Protein AF-0000000084940391 (afdb_homodimer)

Nearest PDB structures (foldseek):
  5vo3-assembly1_A-2  TM=8.003E-01  e=3.946E-26  Haemophilus influenzae
  7uoi-assembly1_A  TM=7.845E-01  e=1.035E-22  Enterococcus faecium 1,231,410
  3ic1-assembly1_A  TM=6.923E-01  e=8.276E-24  Haemophilus influenzae
  3dlj-assembly3_A  TM=7.073E-01  e=1.998E-23  Homo sapiens
  4h2k-assembly1_A  TM=7.811E-01  e=1.492E-13  Haemophilus influenzae Rd KW20

Organism: Slackia exigua (strain ATCC 700122 / DSM 15923 / CIP 105133 / JCM 11022 / KCTC 5966 / S-7) (NCBI:txid649764)

Radius of gyration: 39.98 Å; Cα contacts (8 Å, |Δi|>4): 2155; chains: 2; bounding box: 87×112×79 Å

Foldseek 3Di:
DVVVVVVVVVVVVVVVVLLVLLVPLAFDDFPDADAAFPFWDDPLLLVLLLVLLLQQLADDPVDPPDDCVSLVCNVVSLCVSQVCQNPVWDWDDFPNRKTKTKQAAPAAVDAEEEEEAASHFHDDDCVPFPDRQNNQDDDPQKGWHGCQVRPSLLVSLLSRLVSVCVVVVDGHRHMYMYIYHSCFVPVDCRLLRVLVVCVVVVHAHPAYEAAFWEWEQCDPQPQRFTATEKEQWAWAKKKKKKKFFDDKDWLVDDDCNFQVNLVVQLVVLDVVDDFDFADDPQNLQQQSNSLNRHDSVSSSQSSPCVPNVVVVSVVLCVDPVSSLQGFKDKDKDDWDADPDDTIRDRMIITMIMITGDLVGALVVVVVSSCVSGDDDMDIDMDRRGHMFDGADEPPDLVNSLLVSLLCNLRVRYGYGYGYGSDDGSQRSNRVVHRHYMHYQHFYDYDCLVVCRVHHGRMHRNRRSTSSSRSSSSSRSCCVVRPD/DVVVVVVVVVVVVVVVVLLVLLVPLAFDDFPDADAAFPFWDDPLLLVLLLVLLLLQLADDPVDPPDDRVSLVCNVVSLCVSQVCQNPVWDWDDFPNRKTKTKQAAPAAVDAEEEEEAASHFHDDDCVPFPDRQNNQDDDPQKGWHGCQVRPSLLVSLLRRLVSVCVVVVDGHNHMYMYIYHSCFVPVDCRLLRVLVVCVVVVRAHPAYEAAFWEWEQCDPQPQRFTATEKEQWAWAKKKKKKKFFDDKDWLVDDDCNFQVNLVVQLVVLDVVDDFDFADDPQNLQQQSNSLNRHDSVSSSQSSPCVPNVVVVSVVLCVDPVSSLQGFKDKDKDDWDADPDPTIRDRMIITMIMITGDLVGALVVVVVSSCVSGDDDMDIDMDRRGHMFDGADEPPDLRNSLLVSLLCNLRVRYGYGYGYGSDDGSQRSNRVVHRHYMHYQHFYDYDCLVVCRVHHGRMHRNRRSTSSSRSSSSSRNCCVVRPD

Sequence (966 aa):
MLIVFIILAVIAAFAAILLVNAARVKPTPARHALPPTAARGSDAAVERFREMLRIPTVWDRENPHADHEPFDRFVPRMRELYPRVFGQLELEMVNTYGILLAWKGTDPELAPVVLMAHHDVVSADPAGWTHDPFAADIEDGRIWARGSVDNKALLACLYESTEMLLSEGHVPKRTIFLWSSNCEEDNGDTTPLVVELFKERGIHPALVLDEGGAVIDNAPLGVENEFAIVGLSEKGILNAFITVEADGGHASTPSPNDSTARLVAGLNRIRTNPHPFRMSSVLDAMLRELAAYAGFGYRLVFGNLWLFRPLVVRMLKNDPETAAMLHTTTAITELEGAPAANIIPRRANATVNMRIDPRDTPEAALARVREAFEGDVAIRTRDGIAPSPISPGPGDAAYEYIRDIVHAAYPDAGMAPYIQVSSSDARHFHRAFPRVYRFAGILFRGDQRTRIHGQDENLDVESFKRGVGFYYEFIRNLDRFGEMLIVFIILAVIAAFAAILLVNAARVKPTPARHALPPTAARGSDAAVERFREMLRIPTVWDRENPHADHEPFDRFVPRMRELYPRVFGQLELEMVNTYGILLAWKGTDPELAPVVLMAHHDVVSADPAGWTHDPFAADIEDGRIWARGSVDNKALLACLYESTEMLLSEGHVPKRTIFLWSSNCEEDNGDTTPLVVELFKERGIHPALVLDEGGAVIDNAPLGVENEFAIVGLSEKGILNAFITVEADGGHASTPSPNDSTARLVAGLNRIRTNPHPFRMSSVLDAMLRELAAYAGFGYRLVFGNLWLFRPLVVRMLKNDPETAAMLHTTTAITELEGAPAANIIPRRANATVNMRIDPRDTPEAALARVREAFEGDVAIRTRDGIAPSPISPGPGDAAYEYIRDIVHAAYPDAGMAPYIQVSSSDARHFHRAFPRVYRFAGILFRGDQRTRIHGQDENLDVESFKRGVGFYYEFIRNLDRFGE

Secondary structure (DSSP, 8-state):
-HHHHHHHHHHHHHHHHHHHHHHH--PPPPSS-PPPP-----HHHHHHHHHHHTS--B--TT-TT---HHHHHHHHHHHHH-HHHHHHSEEEEETTTEEEEEE--S-TTSPPEEEEEE--B----STT-SS-TTT-EEETTEEESTTTTTTHHHHHHHHHHHHHHHHTT---SS-EEEEEES-GGGT-SHHHHHHHHHHHTT---SEEEEEEEEEES--STT--S-EEEEEEEE-EEEEEEEEEE---EETTS--TTSHHHHHHHHHHHHHHSPPPP---HHHHHHHHHHHTTS-HHHHHHHHTHHHHHHHHHHHHHTSHHHHTTTS-EEEEEEEE--SSTTEE-SEEEEEEEEEE-TTS-HHHHHHHHHHTSSS--EEEEEEEEPPPPPPP-TTSHHHHHHHHHHHHH-TT-EEEEEEESS--THHHHHTT-S-EEEEEEEEE-TTTTTTTTSTT-EEEHHHHHHHHHHHHHHHHTGGGTT-/-HHHHHHHHHHHHHHHHHHHHHHH--PPPPSS-PPPP-----HHHHHHHHHHHTS--B--TT-TT---HHHHHHHHHHHHH-HHHHHHSEEEEETTTEEEEEE--S-TTSPPEEEEEE--B----STT-SS-TTT-EEETTEEESTTTTTTHHHHHHHHHHHHHHHHTT---SS-EEEEEES-GGGT-SHHHHHHHHHHHTT---SEEEEEEEEEES--STT--S-EEEEEEEE-EEEEEEEEEE---EETTS--TTSHHHHHHHHHHHHHHSPPPP---HHHHHHHHHHHTTS-HHHHHHHHTHHHHHHHHHHHHHTSHHHHTTTS-EEEEEEEE--SSTTEE-SEEEEEEEEEE-TTS-HHHHHHHHHHTSSS--EEEEEEEEPPPPPPP-TTSHHHHHHHHHHHHH-TT-EEEEEEESS--THHHHHTT-S-EEEEEEEEE-TTTTTTTTSTT-EEEHHHHHHHHHHHHHHHHTGGGTT-

Structure (mmCIF, N/CA/C/O backbone):
data_AF-0000000084940391-model_v1
#
loop_
_entity.id
_entity.type
_entity.pdbx_description
1 polymer 'Peptidase dimerization domain protein'
#
loop_
_atom_site.group_PDB
_atom_site.id
_atom_site.type_symbol
_atom_site.label_atom_id
_atom_site.label_alt_id
_atom_site.label_comp_id
_atom_site.label_asym_id
_atom_site.label_entity_id
_atom_site.label_seq_id
_atom_site.pdbx_PDB_ins_code
_atom_site.Cartn_x
_atom_site.Cartn_y
_atom_site.Cartn_z
_atom_site.occupancy
_atom_site.B_iso_or_equiv
_atom_site.auth_seq_id
_atom_site.auth_comp_id
_atom_site.auth_asym_id
_atom_site.auth_atom_id
_atom_site.pdbx_PDB_model_num
ATOM 1 N N . MET A 1 1 ? -57.344 -33.812 -17.781 1 83.5 1 MET A N 1
ATOM 2 C CA . MET A 1 1 ? -56.719 -35.094 -17.406 1 83.5 1 MET A CA 1
ATOM 3 C C . MET A 1 1 ? -55.594 -35.438 -18.375 1 83.5 1 MET A C 1
ATOM 5 O O . MET A 1 1 ? -54.469 -35.75 -17.938 1 83.5 1 MET A O 1
ATOM 9 N N . LEU A 1 2 ? -55.781 -35.188 -19.609 1 91.06 2 LEU A N 1
ATOM 10 C CA . LEU A 1 2 ? -54.75 -35.5 -20.609 1 91.06 2 LEU A CA 1
ATOM 11 C C . LEU A 1 2 ? -53.562 -34.594 -20.469 1 91.06 2 LEU A C 1
ATOM 13 O O . LEU A 1 2 ? -52.406 -35.031 -20.562 1 91.06 2 LEU A O 1
ATOM 17 N N . ILE A 1 3 ? -53.781 -33.406 -20.172 1 92.44 3 ILE A N 1
ATOM 18 C CA . ILE A 1 3 ? -52.719 -32.438 -20.031 1 92.44 3 ILE A CA 1
ATOM 19 C C . ILE A 1 3 ? -51.875 -32.781 -18.812 1 92.44 3 ILE A C 1
ATOM 21 O O . ILE A 1 3 ? -50.625 -32.688 -18.875 1 92.44 3 ILE A O 1
ATOM 25 N N . VAL A 1 4 ? -52.469 -33.094 -17.703 1 92.06 4 VAL A N 1
ATOM 26 C CA . VAL A 1 4 ? -51.75 -33.469 -16.5 1 92.06 4 VAL A CA 1
ATOM 27 C C . VAL A 1 4 ? -50.875 -34.688 -16.766 1 92.06 4 VAL A C 1
ATOM 29 O O . VAL A 1 4 ? -49.719 -34.719 -16.328 1 92.06 4 VAL A O 1
ATOM 32 N N . PHE A 1 5 ? -51.438 -35.625 -17.547 1 91.12 5 PHE A N 1
ATOM 33 C CA . PHE A 1 5 ? -50.656 -36.812 -17.859 1 91.12 5 PHE A CA 1
ATOM 34 C C . PHE A 1 5 ? -49.469 -36.469 -18.766 1 91.12 5 PHE A C 1
ATOM 36 O O . PHE A 1 5 ? -48.406 -37 -18.609 1 91.12 5 PHE A O 1
ATOM 43 N N . ILE A 1 6 ? -49.688 -35.562 -19.625 1 91.94 6 ILE A N 1
ATOM 44 C CA . ILE A 1 6 ? -48.625 -35.125 -20.516 1 91.94 6 ILE A CA 1
ATOM 45 C C . ILE A 1 6 ? -47.531 -34.406 -19.703 1 91.94 6 ILE A C 1
ATOM 47 O O . ILE A 1 6 ? -46.344 -34.688 -19.891 1 91.94 6 ILE A O 1
ATOM 51 N N . ILE A 1 7 ? -47.906 -33.594 -18.781 1 92 7 ILE A N 1
ATOM 52 C CA . ILE A 1 7 ? -46.938 -32.875 -17.938 1 92 7 ILE A CA 1
ATOM 53 C C . ILE A 1 7 ? -46.156 -33.875 -17.094 1 92 7 ILE A C 1
ATOM 55 O O . ILE A 1 7 ? -44.938 -33.781 -17 1 92 7 ILE A O 1
ATOM 59 N N . LEU A 1 8 ? -46.812 -34.812 -16.531 1 91.56 8 LEU A N 1
ATOM 60 C CA . LEU A 1 8 ? -46.156 -35.812 -15.711 1 91.56 8 LEU A CA 1
ATOM 61 C C . LEU A 1 8 ? -45.219 -36.688 -16.562 1 91.56 8 LEU A C 1
ATOM 63 O O . LEU A 1 8 ? -44.125 -37.062 -16.094 1 91.56 8 LEU A O 1
ATOM 67 N N . ALA A 1 9 ? -45.656 -36.969 -17.781 1 91.88 9 ALA A N 1
ATOM 68 C CA . ALA A 1 9 ? -44.781 -37.719 -18.688 1 91.88 9 ALA A CA 1
ATOM 69 C C . ALA A 1 9 ? -43.531 -36.938 -19.031 1 91.88 9 ALA A C 1
ATOM 71 O O . ALA A 1 9 ? -42.438 -37.5 -19.094 1 91.88 9 ALA A O 1
ATOM 72 N N . VAL A 1 10 ? -43.688 -35.688 -19.234 1 91.88 10 VAL A N 1
ATOM 73 C CA . VAL A 1 10 ? -42.562 -34.844 -19.562 1 91.88 10 VAL A CA 1
ATOM 74 C C . VAL A 1 10 ? -41.594 -34.75 -18.375 1 91.88 10 VAL A C 1
ATOM 76 O O . VAL A 1 10 ? -40.375 -34.812 -18.531 1 91.88 10 VAL A O 1
ATOM 79 N N . ILE A 1 11 ? -42.125 -34.625 -17.188 1 92.44 11 ILE A N 1
ATOM 80 C CA . ILE A 1 11 ? -41.312 -34.562 -15.969 1 92.44 11 ILE A CA 1
ATOM 81 C C . ILE A 1 11 ? -40.594 -35.906 -15.766 1 92.44 11 ILE A C 1
ATOM 83 O O . ILE A 1 11 ? -39.406 -35.906 -15.422 1 92.44 11 ILE A O 1
ATOM 87 N N . ALA A 1 12 ? -41.281 -36.938 -15.961 1 92.5 12 ALA A N 1
ATOM 88 C CA . ALA A 1 12 ? -40.688 -38.25 -15.812 1 92.5 12 ALA A CA 1
ATOM 89 C C . ALA A 1 12 ? -39.562 -38.469 -16.828 1 92.5 12 ALA A C 1
ATOM 91 O O . ALA A 1 12 ? -38.531 -39.031 -16.516 1 92.5 12 ALA A O 1
ATOM 92 N N . ALA A 1 13 ? -39.844 -38.062 -18.062 1 92.75 13 ALA A N 1
ATOM 93 C CA . ALA A 1 13 ? -38.812 -38.188 -19.109 1 92.75 13 ALA A CA 1
ATOM 94 C C . ALA A 1 13 ? -37.594 -37.344 -18.75 1 92.75 13 ALA A C 1
ATOM 96 O O . ALA A 1 13 ? -36.469 -37.781 -18.953 1 92.75 13 ALA A O 1
ATOM 97 N N . PHE A 1 14 ? -37.906 -36.188 -18.328 1 92.69 14 PHE A N 1
ATOM 98 C CA . PHE A 1 14 ? -36.844 -35.281 -17.906 1 92.69 14 PHE A CA 1
ATOM 99 C C . PHE A 1 14 ? -36.031 -35.906 -16.781 1 92.69 14 PHE A C 1
ATOM 101 O O . PHE A 1 14 ? -34.781 -35.906 -16.844 1 92.69 14 PHE A O 1
ATOM 108 N N . ALA A 1 15 ? -36.625 -36.438 -15.789 1 94 15 ALA A N 1
ATOM 109 C CA . ALA A 1 15 ? -35.938 -37.094 -14.688 1 94 15 ALA A CA 1
ATOM 110 C C . ALA A 1 15 ? -35.156 -38.312 -15.18 1 94 15 ALA A C 1
ATOM 112 O O . ALA A 1 15 ? -34.062 -38.562 -14.711 1 94 15 ALA A O 1
ATOM 113 N N . ALA A 1 16 ? -35.719 -39.031 -16.062 1 94.38 16 ALA A N 1
ATOM 114 C CA . ALA A 1 16 ? -35.062 -40.188 -16.625 1 94.38 16 ALA A CA 1
ATOM 115 C C . ALA A 1 16 ? -33.781 -39.812 -17.359 1 94.38 16 ALA A C 1
ATOM 117 O O . ALA A 1 16 ? -32.75 -40.469 -17.266 1 94.38 16 ALA A O 1
ATOM 118 N N . ILE A 1 17 ? -33.875 -38.781 -18.094 1 94.06 17 ILE A N 1
ATOM 119 C CA . ILE A 1 17 ? -32.719 -38.281 -18.812 1 94.06 17 ILE A CA 1
ATOM 120 C C . ILE A 1 17 ? -31.609 -37.938 -17.828 1 94.06 17 ILE A C 1
ATOM 122 O O . ILE A 1 17 ? -30.453 -38.312 -18.016 1 94.06 17 ILE A O 1
ATOM 126 N N . LEU A 1 18 ? -31.938 -37.25 -16.75 1 94.38 18 LEU A N 1
ATOM 127 C CA . LEU A 1 18 ? -30.953 -36.875 -15.742 1 94.38 18 LEU A CA 1
ATOM 128 C C . LEU A 1 18 ? -30.312 -38.094 -15.109 1 94.38 18 LEU A C 1
ATOM 130 O O . LEU A 1 18 ? -29.109 -38.156 -14.914 1 94.38 18 LEU A O 1
ATOM 134 N N . LEU A 1 19 ? -31.109 -39.062 -14.82 1 94.75 19 LEU A N 1
ATOM 135 C CA . LEU A 1 19 ? -30.641 -40.281 -14.156 1 94.75 19 LEU A CA 1
ATOM 136 C C . LEU A 1 19 ? -29.781 -41.094 -15.102 1 94.75 19 LEU A C 1
ATOM 138 O O . LEU A 1 19 ? -28.781 -41.688 -14.688 1 94.75 19 LEU A O 1
ATOM 142 N N . VAL A 1 20 ? -30.141 -41.188 -16.375 1 95 20 VAL A N 1
ATOM 143 C CA . VAL A 1 20 ? -29.359 -41.938 -17.359 1 95 20 VAL A CA 1
ATOM 144 C C . VAL A 1 20 ? -27.984 -41.281 -17.547 1 95 20 VAL A C 1
ATOM 146 O O . VAL A 1 20 ? -26.969 -41.969 -17.578 1 95 20 VAL A O 1
ATOM 149 N N . ASN A 1 21 ? -28.047 -39.969 -17.656 1 93.69 21 ASN A N 1
ATOM 150 C CA . ASN A 1 21 ? -26.781 -39.25 -17.797 1 93.69 21 ASN A CA 1
ATOM 151 C C . ASN A 1 21 ? -25.891 -39.438 -16.562 1 93.69 21 ASN A C 1
ATOM 153 O O . ASN A 1 21 ? -24.688 -39.594 -16.688 1 93.69 21 ASN A O 1
ATOM 157 N N . ALA A 1 22 ? -26.516 -39.406 -15.438 1 93.81 22 ALA A N 1
ATOM 158 C CA . ALA A 1 22 ? -25.766 -39.656 -14.211 1 93.81 22 ALA A CA 1
ATOM 159 C C . ALA A 1 22 ? -25.172 -41.062 -14.203 1 93.81 22 ALA A C 1
ATOM 161 O O . ALA A 1 22 ? -24.031 -41.25 -13.773 1 93.81 22 ALA A O 1
ATOM 162 N N . ALA A 1 23 ? -25.953 -42 -14.656 1 92.81 23 ALA A N 1
ATOM 163 C CA . ALA A 1 23 ? -25.516 -43.375 -14.672 1 92.81 23 ALA A CA 1
ATOM 164 C C . ALA A 1 23 ? -24.391 -43.594 -15.68 1 92.81 23 ALA A C 1
ATOM 166 O O . ALA A 1 23 ? -23.562 -44.5 -15.531 1 92.81 23 ALA A O 1
ATOM 167 N N . ARG A 1 24 ? -24.344 -42.75 -16.625 1 93.06 24 ARG A N 1
ATOM 168 C CA . ARG A 1 24 ? -23.328 -42.875 -17.672 1 93.06 24 ARG A CA 1
ATOM 169 C C . ARG A 1 24 ? -21.984 -42.312 -17.203 1 93.06 24 ARG A C 1
ATOM 171 O O . ARG A 1 24 ? -20.953 -42.531 -17.844 1 93.06 24 ARG A O 1
ATOM 178 N N . VAL A 1 25 ? -22.031 -41.562 -16.156 1 93.94 25 VAL A N 1
ATOM 179 C CA . VAL A 1 25 ? -20.781 -41.062 -15.602 1 93.94 25 VAL A CA 1
ATOM 180 C C . VAL A 1 25 ? -20.031 -42.188 -14.883 1 93.94 25 VAL A C 1
ATOM 182 O O . VAL A 1 25 ? -20.359 -42.5 -13.734 1 93.94 25 VAL A O 1
ATOM 185 N N . LYS A 1 26 ? -19.109 -42.75 -15.477 1 93.25 26 LYS A N 1
ATOM 186 C CA . LYS A 1 26 ? -18.281 -43.812 -14.969 1 93.25 26 LYS A CA 1
ATOM 187 C C . LYS A 1 26 ? -16.797 -43.562 -15.227 1 93.25 26 LYS A C 1
ATOM 189 O O . LYS A 1 26 ? -16.453 -42.781 -16.125 1 93.25 26 LYS A O 1
ATOM 194 N N . PRO A 1 27 ? -15.977 -44.125 -14.422 1 93.19 27 PRO A N 1
ATOM 195 C CA . PRO A 1 27 ? -14.547 -43.969 -14.68 1 93.19 27 PRO A CA 1
ATOM 196 C C . PRO A 1 27 ? -14.148 -44.406 -16.094 1 93.19 27 PRO A C 1
ATOM 198 O O . PRO A 1 27 ? -14.664 -45.406 -16.609 1 93.19 27 PRO A O 1
ATOM 201 N N . THR A 1 28 ? -13.359 -43.594 -16.734 1 92.81 28 THR A N 1
ATOM 202 C CA . THR A 1 28 ? -12.867 -43.969 -18.047 1 92.81 28 THR A CA 1
ATOM 203 C C . THR A 1 28 ? -11.859 -45.125 -17.953 1 92.81 28 THR A C 1
ATOM 205 O O . THR A 1 28 ? -10.844 -45 -17.266 1 92.81 28 THR A O 1
ATOM 208 N N . PRO A 1 29 ? -12.109 -46.156 -18.578 1 91.38 29 PRO A N 1
ATOM 209 C CA . PRO A 1 29 ? -11.172 -47.281 -18.516 1 91.38 29 PRO A CA 1
ATOM 210 C C . PRO A 1 29 ? -9.906 -47.031 -19.344 1 91.38 29 PRO A C 1
ATOM 212 O O . PRO A 1 29 ? -9.898 -46.219 -20.25 1 91.38 29 PRO A O 1
ATOM 215 N N . ALA A 1 30 ? -8.844 -47.781 -19.062 1 91.19 30 ALA A N 1
ATOM 216 C CA . ALA A 1 30 ? -7.645 -47.812 -19.891 1 91.19 30 ALA A CA 1
ATOM 217 C C . ALA A 1 30 ? -7.934 -48.406 -21.266 1 91.19 30 ALA A C 1
ATOM 219 O O . ALA A 1 30 ? -8.781 -49.281 -21.406 1 91.19 30 ALA A O 1
ATOM 220 N N . ARG A 1 31 ? -7.367 -47.844 -22.188 1 87.94 31 ARG A N 1
ATOM 221 C CA . ARG A 1 31 ? -7.547 -48.344 -23.547 1 87.94 31 ARG A CA 1
ATOM 222 C C . ARG A 1 31 ? -6.953 -49.75 -23.703 1 87.94 31 ARG A C 1
ATOM 224 O O . ARG A 1 31 ? -7.574 -50.625 -24.312 1 87.94 31 ARG A O 1
ATOM 231 N N . HIS A 1 32 ? -5.711 -49.844 -23.203 1 87.06 32 HIS A N 1
ATOM 232 C CA . HIS A 1 32 ? -5.043 -51.125 -23.188 1 87.06 32 HIS A CA 1
ATOM 233 C C . HIS A 1 32 ? -4.82 -51.594 -21.75 1 87.06 32 HIS A C 1
ATOM 235 O O . HIS A 1 32 ? -4.176 -50.906 -20.953 1 87.06 32 HIS A O 1
ATOM 241 N N . ALA A 1 33 ? -5.375 -52.688 -21.453 1 84.38 33 ALA A N 1
ATOM 242 C CA . ALA A 1 33 ? -5.254 -53.219 -20.094 1 84.38 33 ALA A CA 1
ATOM 243 C C . ALA A 1 33 ? -3.857 -53.812 -19.859 1 84.38 33 ALA A C 1
ATOM 245 O O . ALA A 1 33 ? -3.512 -54.844 -20.391 1 84.38 33 ALA A O 1
ATOM 246 N N . LEU A 1 34 ? -3.051 -53.031 -19.219 1 92.5 34 LEU A N 1
ATOM 247 C CA . LEU A 1 34 ? -1.769 -53.531 -18.75 1 92.5 34 LEU A CA 1
ATOM 248 C C . LEU A 1 34 ? -1.896 -54.062 -17.328 1 92.5 34 LEU A C 1
ATOM 250 O O . LEU A 1 34 ? -2.637 -53.531 -16.516 1 92.5 34 LEU A O 1
ATOM 254 N N . PRO A 1 35 ? -1.264 -55.188 -17.094 1 94 35 PRO A N 1
ATOM 255 C CA . PRO A 1 35 ? -1.312 -55.688 -15.703 1 94 35 PRO A CA 1
ATOM 256 C C . PRO A 1 35 ? -0.632 -54.75 -14.719 1 94 35 PRO A C 1
ATOM 258 O O . PRO A 1 35 ? 0.286 -54 -15.094 1 94 35 PRO A O 1
ATOM 261 N N . PRO A 1 36 ? -1.087 -54.812 -13.484 1 95.75 36 PRO A N 1
ATOM 262 C CA . PRO A 1 36 ? -0.366 -54.031 -12.484 1 95.75 36 PRO A CA 1
ATOM 263 C C . PRO A 1 36 ? 1.128 -54.344 -12.445 1 95.75 36 PRO A C 1
ATOM 265 O O . PRO A 1 36 ? 1.518 -55.5 -12.523 1 95.75 36 PRO A O 1
ATOM 268 N N . THR A 1 37 ? 1.859 -53.281 -12.359 1 96.5 37 THR A N 1
ATOM 269 C CA . THR A 1 37 ? 3.301 -53.5 -12.453 1 96.5 37 THR A CA 1
ATOM 270 C C . THR A 1 37 ? 3.871 -53.938 -11.117 1 96.5 37 THR A C 1
ATOM 272 O O . THR A 1 37 ? 3.41 -53.5 -10.055 1 96.5 37 THR A O 1
ATOM 275 N N . ALA A 1 38 ? 4.828 -54.812 -11.203 1 95.44 38 ALA A N 1
ATOM 276 C CA . ALA A 1 38 ? 5.598 -55.219 -10.031 1 95.44 38 ALA A CA 1
ATOM 277 C C . ALA A 1 38 ? 6.891 -54.438 -9.914 1 95.44 38 ALA A C 1
ATOM 279 O O . ALA A 1 38 ? 7.582 -54.5 -8.898 1 95.44 38 ALA A O 1
ATOM 280 N N . ALA A 1 39 ? 7.141 -53.625 -10.992 1 97.19 39 ALA A N 1
ATOM 281 C CA . ALA A 1 39 ? 8.367 -52.812 -10.992 1 97.19 39 ALA A CA 1
ATOM 282 C C . ALA A 1 39 ? 8.312 -51.719 -9.938 1 97.19 39 ALA A C 1
ATOM 284 O O . ALA A 1 39 ? 7.297 -51.031 -9.789 1 97.19 39 ALA A O 1
ATOM 285 N N . ARG A 1 40 ? 9.391 -51.625 -9.195 1 97.44 40 ARG A N 1
ATOM 286 C CA . ARG A 1 40 ? 9.539 -50.625 -8.164 1 97.44 40 ARG A CA 1
ATOM 287 C C . ARG A 1 40 ? 11.008 -50.281 -7.941 1 97.44 40 ARG A C 1
ATOM 289 O O . ARG A 1 40 ? 11.898 -51.062 -8.281 1 97.44 40 ARG A O 1
ATOM 296 N N . GLY A 1 41 ? 11.188 -49.125 -7.426 1 97.62 41 GLY A N 1
ATOM 297 C CA . GLY A 1 41 ? 12.539 -48.781 -6.996 1 97.62 41 GLY A CA 1
ATOM 298 C C . GLY A 1 41 ? 13.023 -49.656 -5.848 1 97.62 41 GLY A C 1
ATOM 299 O O . GLY A 1 41 ? 12.242 -50 -4.957 1 97.62 41 GLY A O 1
ATOM 300 N N . SER A 1 42 ? 14.266 -49.969 -5.836 1 98.19 42 SER A N 1
ATOM 301 C CA . SER A 1 42 ? 14.891 -50.719 -4.754 1 98.19 42 SER A CA 1
ATOM 302 C C . SER A 1 42 ? 15.391 -49.781 -3.648 1 98.19 42 SER A C 1
ATOM 304 O O . SER A 1 42 ? 15.344 -48.562 -3.787 1 98.19 42 SER A O 1
ATOM 306 N N . ASP A 1 43 ? 15.844 -50.438 -2.584 1 98.19 43 ASP A N 1
ATOM 307 C CA . ASP A 1 43 ? 16.484 -49.656 -1.528 1 98.19 43 ASP A CA 1
ATOM 308 C C . ASP A 1 43 ? 17.75 -48.969 -2.043 1 98.19 43 ASP A C 1
ATOM 310 O O . ASP A 1 43 ? 18.078 -47.844 -1.616 1 98.19 43 ASP A O 1
ATOM 314 N N . ALA A 1 44 ? 18.391 -49.625 -2.936 1 98.44 44 ALA A N 1
ATOM 315 C CA . ALA A 1 44 ? 19.578 -49.031 -3.555 1 98.44 44 ALA A CA 1
ATOM 316 C C . ALA A 1 44 ? 19.203 -47.812 -4.379 1 98.44 44 ALA A C 1
ATOM 318 O O . ALA A 1 44 ? 19.953 -46.844 -4.445 1 98.44 44 ALA A O 1
ATOM 319 N N . ALA A 1 45 ? 18.062 -47.906 -5.059 1 98.69 45 ALA A N 1
ATOM 320 C CA . ALA A 1 45 ? 17.578 -46.75 -5.812 1 98.69 45 ALA A CA 1
ATOM 321 C C . ALA A 1 45 ? 17.297 -45.562 -4.891 1 98.69 45 ALA A C 1
ATOM 323 O O . ALA A 1 45 ? 17.594 -44.438 -5.246 1 98.69 45 ALA A O 1
ATOM 324 N N . VAL A 1 46 ? 16.766 -45.844 -3.717 1 98.81 46 VAL A N 1
ATOM 325 C CA . VAL A 1 46 ? 16.484 -44.781 -2.732 1 98.81 46 VAL A CA 1
ATOM 326 C C . VAL A 1 46 ? 17.781 -44.125 -2.301 1 98.81 46 VAL A C 1
ATOM 328 O O . VAL A 1 46 ? 17.859 -42.906 -2.174 1 98.81 46 VAL A O 1
ATOM 331 N N . GLU A 1 47 ? 18.781 -44.938 -2.104 1 98.69 47 GLU A N 1
ATOM 332 C CA . GLU A 1 47 ? 20.062 -44.375 -1.695 1 98.69 47 GLU A CA 1
ATOM 333 C C . GLU A 1 47 ? 20.672 -43.531 -2.793 1 98.69 47 GLU A C 1
ATOM 335 O O . GLU A 1 47 ? 21.281 -42.5 -2.51 1 98.69 47 GLU A O 1
ATOM 340 N N . ARG A 1 48 ? 20.547 -43.938 -4.043 1 98.75 48 ARG A N 1
ATOM 341 C CA . ARG A 1 48 ? 21.047 -43.125 -5.148 1 98.75 48 ARG A CA 1
ATOM 342 C C . ARG A 1 48 ? 20.297 -41.812 -5.234 1 98.75 48 ARG A C 1
ATOM 344 O O . ARG A 1 48 ? 20.891 -40.75 -5.508 1 98.75 48 ARG A O 1
ATOM 351 N N . PHE A 1 49 ? 19.016 -41.906 -5 1 98.62 49 PHE A N 1
ATOM 352 C CA . PHE A 1 49 ? 18.203 -40.688 -4.98 1 98.62 49 PHE A CA 1
ATOM 353 C C . PHE A 1 49 ? 18.672 -39.75 -3.881 1 98.62 49 PHE A C 1
ATOM 355 O O . PHE A 1 49 ? 18.812 -38.562 -4.105 1 98.62 49 PHE A O 1
ATOM 362 N N . ARG A 1 50 ? 18.922 -40.25 -2.693 1 98.81 50 ARG A N 1
ATOM 363 C CA . ARG A 1 50 ? 19.422 -39.438 -1.584 1 98.81 50 ARG A CA 1
ATOM 364 C C . ARG A 1 50 ? 20.75 -38.781 -1.941 1 98.81 50 ARG A C 1
ATOM 366 O O . ARG A 1 50 ? 20.969 -37.625 -1.615 1 98.81 50 ARG A O 1
ATOM 373 N N . GLU A 1 51 ? 21.609 -39.531 -2.609 1 98.69 51 GLU A N 1
ATOM 374 C CA . GLU A 1 51 ? 22.891 -38.969 -3.043 1 98.69 51 GLU A CA 1
ATOM 375 C C . GLU A 1 51 ? 22.688 -37.812 -4.004 1 98.69 51 GLU A C 1
ATOM 377 O O . GLU A 1 51 ? 23.391 -36.812 -3.934 1 98.69 51 GLU A O 1
ATOM 382 N N . MET A 1 52 ? 21.734 -37.969 -4.926 1 98.69 52 MET A N 1
ATOM 383 C CA . MET A 1 52 ? 21.391 -36.906 -5.848 1 98.69 52 MET A CA 1
ATOM 384 C C . MET A 1 52 ? 20.906 -35.656 -5.094 1 98.69 52 MET A C 1
ATOM 386 O O . MET A 1 52 ? 21.328 -34.531 -5.395 1 98.69 52 MET A O 1
ATOM 390 N N . LEU A 1 53 ? 20.109 -35.844 -4.039 1 98.69 53 LEU A N 1
ATOM 391 C CA . LEU A 1 53 ? 19.516 -34.781 -3.264 1 98.69 53 LEU A CA 1
ATOM 392 C C . LEU A 1 53 ? 20.562 -34.031 -2.459 1 98.69 53 LEU A C 1
ATOM 394 O O . LEU A 1 53 ? 20.406 -32.844 -2.18 1 98.69 53 LEU A O 1
ATOM 398 N N . ARG A 1 54 ? 21.625 -34.688 -2.135 1 98.38 54 ARG A N 1
ATOM 399 C CA . ARG A 1 54 ? 22.672 -34.125 -1.295 1 98.38 54 ARG A CA 1
ATOM 400 C C . ARG A 1 54 ? 23.547 -33.156 -2.094 1 98.38 54 ARG A C 1
ATOM 402 O O . ARG A 1 54 ? 24.375 -32.438 -1.523 1 98.38 54 ARG A O 1
ATOM 409 N N . ILE A 1 55 ? 23.391 -33.094 -3.398 1 98.31 55 ILE A N 1
ATOM 410 C CA . ILE A 1 55 ? 24.062 -32.094 -4.223 1 98.31 55 ILE A CA 1
ATOM 411 C C . ILE A 1 55 ? 23.203 -30.828 -4.316 1 98.31 55 ILE A C 1
ATOM 413 O O . ILE A 1 55 ? 22.172 -30.828 -4.98 1 98.31 55 ILE A O 1
ATOM 417 N N . PRO A 1 56 ? 23.562 -29.734 -3.695 1 97.31 56 PRO A N 1
ATOM 418 C CA . PRO A 1 56 ? 22.719 -28.547 -3.648 1 97.31 56 PRO A CA 1
ATOM 419 C C . PRO A 1 56 ? 22.812 -27.703 -4.926 1 97.31 56 PRO A C 1
ATOM 421 O O . PRO A 1 56 ? 23.359 -26.609 -4.91 1 97.31 56 PRO A O 1
ATOM 424 N N . THR A 1 57 ? 22.219 -28.125 -5.992 1 97.31 57 THR A N 1
ATOM 425 C CA . THR A 1 57 ? 22.234 -27.438 -7.281 1 97.31 57 THR A CA 1
ATOM 426 C C . THR A 1 57 ? 21.297 -26.25 -7.27 1 97.31 57 THR A C 1
ATOM 428 O O . THR A 1 57 ? 20.312 -26.203 -8.016 1 97.31 57 THR A O 1
ATOM 431 N N . VAL A 1 58 ? 21.656 -25.234 -6.52 1 94.38 58 VAL A N 1
ATOM 432 C CA . VAL A 1 58 ? 20.906 -23.984 -6.441 1 94.38 58 VAL A CA 1
ATOM 433 C C . VAL A 1 58 ? 21.391 -23.016 -7.52 1 94.38 58 VAL A C 1
ATOM 435 O O . VAL A 1 58 ? 22.531 -22.594 -7.496 1 94.38 58 VAL A O 1
ATOM 438 N N . TRP A 1 59 ? 20.484 -22.719 -8.438 1 90.25 59 TRP A N 1
ATOM 439 C CA . TRP A 1 59 ? 20.828 -21.797 -9.508 1 90.25 59 TRP A CA 1
ATOM 440 C C . TRP A 1 59 ? 20.469 -20.359 -9.125 1 90.25 59 TRP A C 1
ATOM 442 O O . TRP A 1 59 ? 19.391 -20.109 -8.578 1 90.25 59 TRP A O 1
ATOM 452 N N . ASP A 1 60 ? 21.359 -19.438 -9.234 1 85.25 60 ASP A N 1
ATOM 453 C CA . ASP A 1 60 ? 21.141 -18.016 -8.953 1 85.25 60 ASP A CA 1
ATOM 454 C C . ASP A 1 60 ? 21.469 -17.172 -10.172 1 85.25 60 ASP A C 1
ATOM 456 O O . ASP A 1 60 ? 22.594 -16.719 -10.344 1 85.25 60 ASP A O 1
ATOM 460 N N . ARG A 1 61 ? 20.422 -16.812 -10.875 1 78.62 61 ARG A N 1
ATOM 461 C CA . ARG A 1 61 ? 20.594 -16.109 -12.148 1 78.62 61 ARG A CA 1
ATOM 462 C C . ARG A 1 61 ? 21.094 -14.688 -11.922 1 78.62 61 ARG A C 1
ATOM 464 O O . ARG A 1 61 ? 21.859 -14.164 -12.734 1 78.62 61 ARG A O 1
ATOM 471 N N . GLU A 1 62 ? 20.703 -14.156 -10.93 1 77.69 62 GLU A N 1
ATOM 472 C CA . GLU A 1 62 ? 20.969 -12.734 -10.711 1 77.69 62 GLU A CA 1
ATOM 473 C C . GLU A 1 62 ? 22.328 -12.531 -10.039 1 77.69 62 GLU A C 1
ATOM 475 O O . GLU A 1 62 ? 22.781 -11.391 -9.898 1 77.69 62 GLU A O 1
ATOM 480 N N . ASN A 1 63 ? 22.969 -13.625 -9.648 1 84.62 63 ASN A N 1
ATOM 481 C CA . ASN A 1 63 ? 24.266 -13.555 -8.977 1 84.62 63 ASN A CA 1
ATOM 482 C C . ASN A 1 63 ? 25.375 -14.125 -9.844 1 84.62 63 ASN A C 1
ATOM 484 O O . ASN A 1 63 ? 25.594 -15.336 -9.875 1 84.62 63 ASN A O 1
ATOM 488 N N . PRO A 1 64 ? 26.078 -13.281 -10.484 1 81.5 64 PRO A N 1
ATOM 489 C CA . PRO A 1 64 ? 27.141 -13.75 -11.367 1 81.5 64 PRO A CA 1
ATOM 490 C C . PRO A 1 64 ? 28.234 -14.508 -10.617 1 81.5 64 PRO A C 1
ATOM 492 O O . PRO A 1 64 ? 29.016 -15.242 -11.227 1 81.5 64 PRO A O 1
ATOM 495 N N . HIS A 1 65 ? 28.281 -14.32 -9.273 1 87.25 65 HIS A N 1
ATOM 496 C CA . HIS A 1 65 ? 29.328 -14.961 -8.477 1 87.25 65 HIS A CA 1
ATOM 497 C C . HIS A 1 65 ? 28.781 -16.188 -7.742 1 87.25 65 HIS A C 1
ATOM 499 O O . HIS A 1 65 ? 29.453 -16.719 -6.848 1 87.25 65 HIS A O 1
ATOM 505 N N . ALA A 1 66 ? 27.641 -16.578 -8.211 1 88.81 66 ALA A N 1
ATOM 506 C CA . ALA A 1 66 ? 27.062 -17.75 -7.559 1 88.81 66 ALA A CA 1
ATOM 507 C C . ALA A 1 66 ? 27.969 -18.969 -7.703 1 88.81 66 ALA A C 1
ATOM 509 O O . ALA A 1 66 ? 28.703 -19.094 -8.688 1 88.81 66 ALA A O 1
ATOM 510 N N . ASP A 1 67 ? 28.031 -19.891 -6.723 1 90 67 ASP A N 1
ATOM 511 C CA . ASP A 1 67 ? 28.797 -21.125 -6.73 1 90 67 ASP A CA 1
ATOM 512 C C . ASP A 1 67 ? 28.188 -22.141 -7.699 1 90 67 ASP A C 1
ATOM 514 O O . ASP A 1 67 ? 27.062 -22.594 -7.504 1 90 67 ASP A O 1
ATOM 518 N N . HIS A 1 68 ? 29 -22.625 -8.727 1 94.06 68 HIS A N 1
ATOM 519 C CA . HIS A 1 68 ? 28.5 -23.578 -9.703 1 94.06 68 HIS A CA 1
ATOM 520 C C . HIS A 1 68 ? 29.094 -24.969 -9.484 1 94.06 68 HIS A C 1
ATOM 522 O O . HIS A 1 68 ? 28.828 -25.891 -10.25 1 94.06 68 HIS A O 1
ATOM 528 N N . GLU A 1 69 ? 29.812 -25.062 -8.383 1 95.56 69 GLU A N 1
ATOM 529 C CA . GLU A 1 69 ? 30.484 -26.328 -8.086 1 95.56 69 GLU A CA 1
ATOM 530 C C . GLU A 1 69 ? 29.5 -27.484 -8.016 1 95.56 69 GLU A C 1
ATOM 532 O O . GLU A 1 69 ? 29.75 -28.562 -8.547 1 95.56 69 GLU A O 1
ATOM 537 N N . PRO A 1 70 ? 28.344 -27.281 -7.426 1 97.44 70 PRO A N 1
ATOM 538 C CA . PRO A 1 70 ? 27.375 -28.391 -7.402 1 97.44 70 PRO A CA 1
ATOM 539 C C . PRO A 1 70 ? 26.953 -28.828 -8.797 1 97.44 70 PRO A C 1
ATOM 541 O O . PRO A 1 70 ? 26.703 -30.016 -9.031 1 97.44 70 PRO A O 1
ATOM 544 N N . PHE A 1 71 ? 26.859 -27.938 -9.703 1 97.56 71 PHE A N 1
ATOM 545 C CA . PHE A 1 71 ? 26.5 -28.266 -11.07 1 97.56 71 PHE A CA 1
ATOM 546 C C . PHE A 1 71 ? 27.656 -28.969 -11.789 1 97.56 71 PHE A C 1
ATOM 548 O O . PHE A 1 71 ? 27.438 -29.875 -12.586 1 97.56 71 PHE A O 1
ATOM 555 N N . ASP A 1 72 ? 28.875 -28.578 -11.477 1 97.44 72 ASP A N 1
ATOM 556 C CA . ASP A 1 72 ? 30.062 -29.188 -12.062 1 97.44 72 ASP A CA 1
ATOM 557 C C . ASP A 1 72 ? 30.172 -30.656 -11.664 1 97.44 72 ASP A C 1
ATOM 559 O O . ASP A 1 72 ? 30.641 -31.484 -12.453 1 97.44 72 ASP A O 1
ATOM 563 N N . ARG A 1 73 ? 29.781 -30.953 -10.531 1 97.12 73 ARG A N 1
ATOM 564 C CA . ARG A 1 73 ? 29.984 -32.312 -10.047 1 97.12 73 ARG A CA 1
ATOM 565 C C . ARG A 1 73 ? 28.766 -33.188 -10.305 1 97.12 73 ARG A C 1
ATOM 567 O O . ARG A 1 73 ? 28.797 -34.375 -10.094 1 97.12 73 ARG A O 1
ATOM 574 N N . PHE A 1 74 ? 27.672 -32.562 -10.773 1 98.31 74 PHE A N 1
ATOM 575 C CA . PHE A 1 74 ? 26.422 -33.312 -10.891 1 98.31 74 PHE A CA 1
ATOM 576 C C . PHE A 1 74 ? 26.547 -34.438 -11.875 1 98.31 74 PHE A C 1
ATOM 578 O O . PHE A 1 74 ? 26.312 -35.594 -11.523 1 98.31 74 PHE A O 1
ATOM 585 N N . VAL A 1 75 ? 26.938 -34.188 -13.094 1 98.38 75 VAL A N 1
ATOM 586 C CA . VAL A 1 75 ? 27.016 -35.219 -14.133 1 98.38 75 VAL A CA 1
ATOM 587 C C . VAL A 1 75 ? 28.047 -36.281 -13.742 1 98.38 75 VAL A C 1
ATOM 589 O O . VAL A 1 75 ? 27.797 -37.469 -13.836 1 98.38 75 VAL A O 1
ATOM 592 N N . PRO A 1 76 ? 29.25 -35.844 -13.266 1 98.44 76 PRO A N 1
ATOM 593 C CA . PRO A 1 76 ? 30.203 -36.875 -12.797 1 98.44 76 PRO A CA 1
ATOM 594 C C . PRO A 1 76 ? 29.609 -37.812 -11.742 1 98.44 76 PRO A C 1
ATOM 596 O O . PRO A 1 76 ? 29.812 -39 -11.789 1 98.44 76 PRO A O 1
ATOM 599 N N . ARG A 1 77 ? 28.906 -37.25 -10.836 1 98.62 77 ARG A N 1
ATOM 600 C CA . ARG A 1 77 ? 28.312 -38.062 -9.797 1 98.62 77 ARG A CA 1
ATOM 601 C C . ARG A 1 77 ? 27.219 -38.969 -10.375 1 98.62 77 ARG A C 1
ATOM 603 O O . ARG A 1 77 ? 27.078 -40.125 -9.969 1 98.62 77 ARG A O 1
ATOM 610 N N . MET A 1 78 ? 26.438 -38.406 -11.281 1 98.69 78 MET A N 1
ATOM 611 C CA . MET A 1 78 ? 25.391 -39.219 -11.914 1 98.69 78 MET A CA 1
ATOM 612 C C . MET A 1 78 ? 26 -40.375 -12.703 1 98.69 78 MET A C 1
ATOM 614 O O . MET A 1 78 ? 25.422 -41.469 -12.758 1 98.69 78 MET A O 1
ATOM 618 N N . ARG A 1 79 ? 27.125 -40.219 -13.32 1 98.5 79 ARG A N 1
ATOM 619 C CA . ARG A 1 79 ? 27.828 -41.312 -14.031 1 98.5 79 ARG A CA 1
ATOM 620 C C . ARG A 1 79 ? 28.156 -42.438 -13.086 1 98.5 79 ARG A C 1
ATOM 622 O O . ARG A 1 79 ? 28.094 -43.625 -13.484 1 98.5 79 ARG A O 1
ATOM 629 N N . GLU A 1 80 ? 28.5 -42.094 -11.883 1 98.62 80 GLU A N 1
ATOM 630 C CA . GLU A 1 80 ? 28.812 -43.094 -10.891 1 98.62 80 GLU A CA 1
ATOM 631 C C . GLU A 1 80 ? 27.562 -43.844 -10.43 1 98.62 80 GLU A C 1
ATOM 633 O O . GLU A 1 80 ? 27.562 -45.062 -10.273 1 98.62 80 GLU A O 1
ATOM 638 N N . LEU A 1 81 ? 26.562 -43.125 -10.242 1 98.62 81 LEU A N 1
ATOM 639 C CA . LEU A 1 81 ? 25.328 -43.656 -9.672 1 98.62 81 LEU A CA 1
ATOM 640 C C . LEU A 1 81 ? 24.562 -44.438 -10.727 1 98.62 81 LEU A C 1
ATOM 642 O O . LEU A 1 81 ? 23.859 -45.406 -10.398 1 98.62 81 LEU A O 1
ATOM 646 N N . TYR A 1 82 ? 24.641 -44 -11.953 1 98.75 82 TYR A N 1
ATOM 647 C CA . TYR A 1 82 ? 23.906 -44.594 -13.062 1 98.75 82 TYR A CA 1
ATOM 648 C C . TYR A 1 82 ? 24.844 -44.906 -14.227 1 98.75 82 TYR A C 1
ATOM 650 O O . TYR A 1 82 ? 24.703 -44.344 -15.312 1 98.75 82 TYR A O 1
ATOM 658 N N . PRO A 1 83 ? 25.641 -45.906 -14.086 1 98.56 83 PRO A N 1
ATOM 659 C CA . PRO A 1 83 ? 26.688 -46.156 -15.078 1 98.56 83 PRO A CA 1
ATOM 660 C C . PRO A 1 83 ? 26.125 -46.594 -16.422 1 98.56 83 PRO A C 1
ATOM 662 O O . PRO A 1 83 ? 26.719 -46.312 -17.469 1 98.56 83 PRO A O 1
ATOM 665 N N . ARG A 1 84 ? 25.047 -47.312 -16.516 1 98.62 84 ARG A N 1
ATOM 666 C CA . ARG A 1 84 ? 24.5 -47.75 -17.797 1 98.62 84 ARG A CA 1
ATOM 667 C C . ARG A 1 84 ? 23.844 -46.594 -18.531 1 98.62 84 ARG A C 1
ATOM 669 O O . ARG A 1 84 ? 23.984 -46.469 -19.75 1 98.62 84 ARG A O 1
ATOM 676 N N . VAL A 1 85 ? 23.125 -45.75 -17.812 1 98.75 85 VAL A N 1
ATOM 677 C CA . VAL A 1 85 ? 22.469 -44.594 -18.422 1 98.75 85 VAL A CA 1
ATOM 678 C C . VAL A 1 85 ? 23.516 -43.688 -19.062 1 98.75 85 VAL A C 1
ATOM 680 O O . VAL A 1 85 ? 23.406 -43.344 -20.234 1 98.75 85 VAL A O 1
ATOM 683 N N . PHE A 1 86 ? 24.547 -43.406 -18.328 1 98.56 86 PHE A N 1
ATOM 684 C CA . PHE A 1 86 ? 25.531 -42.438 -18.797 1 98.56 86 PHE A CA 1
ATOM 685 C C . PHE A 1 86 ? 26.609 -43.094 -19.625 1 98.56 86 PHE A C 1
ATOM 687 O O . PHE A 1 86 ? 27.406 -42.406 -20.281 1 98.56 86 PHE A O 1
ATOM 694 N N . GLY A 1 87 ? 26.625 -44.406 -19.609 1 98.06 87 GLY A N 1
ATOM 695 C CA . GLY A 1 87 ? 27.578 -45.125 -20.422 1 98.06 87 GLY A CA 1
ATOM 696 C C . GLY A 1 87 ? 27.016 -45.562 -21.766 1 98.06 87 GLY A C 1
ATOM 697 O O . GLY A 1 87 ? 27.766 -45.688 -22.734 1 98.06 87 GLY A O 1
ATOM 698 N N . GLN A 1 88 ? 25.703 -45.844 -21.781 1 98 88 GLN A N 1
ATOM 699 C CA . GLN A 1 88 ? 25.125 -46.438 -22.969 1 98 88 GLN A CA 1
ATOM 700 C C . GLN A 1 88 ? 24.312 -45.406 -23.75 1 98 88 GLN A C 1
ATOM 702 O O . GLN A 1 88 ? 24.141 -45.562 -24.969 1 98 88 GLN A O 1
ATOM 707 N N . LEU A 1 89 ? 23.766 -44.438 -23.125 1 98.56 89 LEU A N 1
ATOM 708 C CA . LEU A 1 89 ? 23.047 -43.375 -23.844 1 98.56 89 LEU A CA 1
ATOM 709 C C . LEU A 1 89 ? 24.016 -42.312 -24.328 1 98.56 89 LEU A C 1
ATOM 711 O O . LEU A 1 89 ? 25.125 -42.188 -23.797 1 98.56 89 LEU A O 1
ATOM 715 N N . GLU A 1 90 ? 23.625 -41.594 -25.391 1 98.44 90 GLU A N 1
ATOM 716 C CA . GLU A 1 90 ? 24.422 -40.5 -25.891 1 98.44 90 GLU A CA 1
ATOM 717 C C . GLU A 1 90 ? 24.172 -39.219 -25.094 1 98.44 90 GLU A C 1
ATOM 719 O O . GLU A 1 90 ? 23.062 -38.719 -25.062 1 98.44 90 GLU A O 1
ATOM 724 N N . LEU A 1 91 ? 25.219 -38.75 -24.438 1 98.56 91 LEU A N 1
ATOM 725 C CA . LEU A 1 91 ? 25.125 -37.562 -23.609 1 98.56 91 LEU A CA 1
ATOM 726 C C . LEU A 1 91 ? 25.531 -36.312 -24.406 1 98.56 91 LEU A C 1
ATOM 728 O O . LEU A 1 91 ? 26.578 -36.312 -25.047 1 98.56 91 LEU A O 1
ATOM 732 N N . GLU A 1 92 ? 24.672 -35.375 -24.438 1 98.5 92 GLU A N 1
ATOM 733 C CA . GLU A 1 92 ? 24.969 -34.031 -24.953 1 98.5 92 GLU A CA 1
ATOM 734 C C . GLU A 1 92 ? 24.688 -32.969 -23.906 1 98.5 92 GLU A C 1
ATOM 736 O O . GLU A 1 92 ? 23.578 -32.875 -23.375 1 98.5 92 GLU A O 1
ATOM 741 N N . MET A 1 93 ? 25.75 -32.219 -23.547 1 98.38 93 MET A N 1
ATOM 742 C CA . MET A 1 93 ? 25.562 -31.094 -22.641 1 98.38 93 MET A CA 1
ATOM 743 C C . MET A 1 93 ? 25.062 -29.859 -23.406 1 98.38 93 MET A C 1
ATOM 745 O O . MET A 1 93 ? 25.625 -29.5 -24.438 1 98.38 93 MET A O 1
ATOM 749 N N . VAL A 1 94 ? 24.031 -29.312 -22.984 1 97.94 94 VAL A N 1
ATOM 750 C CA . VAL A 1 94 ? 23.453 -28.125 -23.609 1 97.94 94 VAL A CA 1
ATOM 751 C C . VAL A 1 94 ? 23.594 -26.922 -22.688 1 97.94 94 VAL A C 1
ATOM 753 O O . VAL A 1 94 ? 23.203 -26.969 -21.516 1 97.94 94 VAL A O 1
ATOM 756 N N . ASN A 1 95 ? 24.094 -25.797 -23.188 1 96.81 95 ASN A N 1
ATOM 757 C CA . ASN A 1 95 ? 24.281 -24.578 -22.406 1 96.81 95 ASN A CA 1
ATOM 758 C C . ASN A 1 95 ? 25.031 -24.844 -21.109 1 96.81 95 ASN A C 1
ATOM 760 O O . ASN A 1 95 ? 24.578 -24.469 -20.031 1 96.81 95 ASN A O 1
ATOM 764 N N . THR A 1 96 ? 26.047 -25.656 -21.203 1 96.06 96 THR A N 1
ATOM 765 C CA . THR A 1 96 ? 27.031 -25.969 -20.172 1 96.06 96 THR A CA 1
ATOM 766 C C . THR A 1 96 ? 26.484 -27.016 -19.203 1 96.06 96 THR A C 1
ATOM 768 O O . THR A 1 96 ? 27.156 -28.016 -18.922 1 96.06 96 THR A O 1
ATOM 771 N N . TYR A 1 97 ? 25.203 -26.828 -18.688 1 97.38 97 TYR A N 1
ATOM 772 C CA . TYR A 1 97 ? 24.797 -27.703 -17.594 1 97.38 97 TYR A CA 1
ATOM 773 C C . TYR A 1 97 ? 23.516 -28.453 -17.953 1 97.38 97 TYR A C 1
ATOM 775 O O . TYR A 1 97 ? 23.062 -29.297 -17.172 1 97.38 97 TYR A O 1
ATOM 783 N N . GLY A 1 98 ? 22.922 -28.094 -19.156 1 98.44 98 GLY A N 1
ATOM 784 C CA . GLY A 1 98 ? 21.797 -28.922 -19.594 1 98.44 98 GLY A CA 1
ATOM 785 C C . GLY A 1 98 ? 22.203 -30.328 -19.969 1 98.44 98 GLY A C 1
ATOM 786 O O . GLY A 1 98 ? 23.234 -30.531 -20.594 1 98.44 98 GLY A O 1
ATOM 787 N N . ILE A 1 99 ? 21.406 -31.328 -19.531 1 98.81 99 ILE A N 1
ATOM 788 C CA . ILE A 1 99 ? 21.75 -32.719 -19.75 1 98.81 99 ILE A CA 1
ATOM 789 C C . ILE A 1 99 ? 20.75 -33.344 -20.719 1 98.81 99 ILE A C 1
ATOM 791 O O . ILE A 1 99 ? 19.594 -33.562 -20.375 1 98.81 99 ILE A O 1
ATOM 795 N N . LEU A 1 100 ? 21.188 -33.625 -21.891 1 98.81 100 LEU A N 1
ATOM 796 C CA . LEU A 1 100 ? 20.375 -34.312 -22.875 1 98.81 100 LEU A CA 1
ATOM 797 C C . LEU A 1 100 ? 20.953 -35.719 -23.141 1 98.81 100 LEU A C 1
ATOM 799 O O . LEU A 1 100 ? 22.078 -35.844 -23.625 1 98.81 100 LEU A O 1
ATOM 803 N N . LEU A 1 101 ? 20.203 -36.719 -22.781 1 98.88 101 LEU A N 1
ATOM 804 C CA . LEU A 1 101 ? 20.578 -38.125 -23.047 1 98.88 101 LEU A CA 1
ATOM 805 C C . LEU A 1 101 ? 19.688 -38.719 -24.125 1 98.88 101 LEU A C 1
ATOM 807 O O . LEU A 1 101 ? 18.453 -38.625 -24.031 1 98.88 101 LEU A O 1
ATOM 811 N N . ALA A 1 102 ? 20.266 -39.312 -25.094 1 98.62 102 ALA A N 1
ATOM 812 C CA . ALA A 1 102 ? 19.531 -39.969 -26.172 1 98.62 102 ALA A CA 1
ATOM 813 C C . ALA A 1 102 ? 19.672 -41.469 -26.094 1 98.62 102 ALA A C 1
ATOM 815 O O . ALA A 1 102 ? 20.797 -42 -26.172 1 98.62 102 ALA A O 1
ATOM 816 N N . TRP A 1 103 ? 18.594 -42.125 -25.844 1 98.5 103 TRP A N 1
ATOM 817 C CA . TRP A 1 103 ? 18.5 -43.562 -25.984 1 98.5 103 TRP A CA 1
ATOM 818 C C . TRP A 1 103 ? 17.969 -43.938 -27.359 1 98.5 103 TRP A C 1
ATOM 820 O O . TRP A 1 103 ? 16.766 -44 -27.578 1 98.5 103 TRP A O 1
ATOM 830 N N . LYS A 1 104 ? 18.922 -44.281 -28.219 1 97.44 104 LYS A N 1
ATOM 831 C CA . LYS A 1 104 ? 18.578 -44.5 -29.609 1 97.44 104 LYS A CA 1
ATOM 832 C C . LYS A 1 104 ? 17.703 -45.719 -29.781 1 97.44 104 LYS A C 1
ATOM 834 O O . LYS A 1 104 ? 18.016 -46.812 -29.25 1 97.44 104 LYS A O 1
ATOM 839 N N . GLY A 1 105 ? 16.609 -45.562 -30.484 1 96.19 105 GLY A N 1
ATOM 840 C CA . GLY A 1 105 ? 15.703 -46.656 -30.781 1 96.19 105 GLY A CA 1
ATOM 841 C C . GLY A 1 105 ? 16.109 -47.438 -32 1 96.19 105 GLY A C 1
ATOM 842 O O . GLY A 1 105 ? 16.953 -47 -32.781 1 96.19 105 GLY A O 1
ATOM 843 N N . THR A 1 106 ? 15.508 -48.562 -32.156 1 96.06 106 THR A N 1
ATOM 844 C CA . THR A 1 106 ? 15.844 -49.438 -33.281 1 96.06 106 THR A CA 1
ATOM 845 C C . THR A 1 106 ? 15.172 -48.938 -34.562 1 96.06 106 THR A C 1
ATOM 847 O O . THR A 1 106 ? 15.602 -49.281 -35.688 1 96.06 106 THR A O 1
ATOM 850 N N . ASP A 1 107 ? 14.148 -48.125 -34.5 1 95.31 107 ASP A N 1
ATOM 851 C CA . ASP A 1 107 ? 13.445 -47.562 -35.625 1 95.31 107 ASP A CA 1
ATOM 852 C C . ASP A 1 107 ? 13.562 -46.031 -35.688 1 95.31 107 ASP A C 1
ATOM 854 O O . ASP A 1 107 ? 12.742 -45.344 -35.062 1 95.31 107 ASP A O 1
ATOM 858 N N . PRO A 1 108 ? 14.422 -45.562 -36.438 1 91.56 108 PRO A N 1
ATOM 859 C CA . PRO A 1 108 ? 14.664 -44.094 -36.469 1 91.56 108 PRO A CA 1
ATOM 860 C C . PRO A 1 108 ? 13.531 -43.344 -37.125 1 91.56 108 PRO A C 1
ATOM 862 O O . PRO A 1 108 ? 13.492 -42.094 -37.062 1 91.56 108 PRO A O 1
ATOM 865 N N . GLU A 1 109 ? 12.641 -44.031 -37.75 1 93.31 109 GLU A N 1
ATOM 866 C CA . GLU A 1 109 ? 11.539 -43.344 -38.438 1 93.31 109 GLU A CA 1
ATOM 867 C C . GLU A 1 109 ? 10.422 -42.969 -37.469 1 93.31 109 GLU A C 1
ATOM 869 O O . GLU A 1 109 ? 9.578 -42.125 -37.781 1 93.31 109 GLU A O 1
ATOM 874 N N . LEU A 1 110 ? 10.438 -43.625 -36.344 1 95 110 LEU A N 1
ATOM 875 C CA . LEU A 1 110 ? 9.422 -43.312 -35.344 1 95 110 LEU A CA 1
ATOM 876 C C . LEU A 1 110 ? 9.758 -42.031 -34.625 1 95 110 LEU A C 1
ATOM 878 O O . LEU A 1 110 ? 10.914 -41.812 -34.25 1 95 110 LEU A O 1
ATOM 882 N N . ALA A 1 111 ? 8.781 -41.156 -34.5 1 95.88 111 ALA A N 1
ATOM 883 C CA . ALA A 1 111 ? 8.984 -39.938 -33.75 1 95.88 111 ALA A CA 1
ATOM 884 C C . ALA A 1 111 ? 9.391 -40.25 -32.312 1 95.88 111 ALA A C 1
ATOM 886 O O . ALA A 1 111 ? 8.797 -41.094 -31.656 1 95.88 111 ALA A O 1
ATOM 887 N N . PRO A 1 112 ? 10.359 -39.594 -31.797 1 97.19 112 PRO A N 1
ATOM 888 C CA . PRO A 1 112 ? 10.859 -39.875 -30.453 1 97.19 112 PRO A CA 1
ATOM 889 C C . PRO A 1 112 ? 9.938 -39.375 -29.344 1 97.19 112 PRO A C 1
ATOM 891 O O . PRO A 1 112 ? 8.969 -38.656 -29.641 1 97.19 112 PRO A O 1
ATOM 894 N N . VAL A 1 113 ? 10.234 -39.781 -28.156 1 97.94 113 VAL A N 1
ATOM 895 C CA . VAL A 1 113 ? 9.586 -39.281 -26.953 1 97.94 113 VAL A CA 1
ATOM 896 C C . VAL A 1 113 ? 10.602 -38.531 -26.094 1 97.94 113 VAL A C 1
ATOM 898 O O . VAL A 1 113 ? 11.789 -38.844 -26.094 1 97.94 113 VAL A O 1
ATOM 901 N N . VAL A 1 114 ? 10.102 -37.469 -25.438 1 98.69 114 VAL A N 1
ATOM 902 C CA . VAL A 1 114 ? 10.961 -36.688 -24.547 1 98.69 114 VAL A CA 1
ATOM 903 C C . VAL A 1 114 ? 10.414 -36.781 -23.109 1 98.69 114 VAL A C 1
ATOM 905 O O . VAL A 1 114 ? 9.258 -36.438 -22.859 1 98.69 114 VAL A O 1
ATOM 908 N N . LEU A 1 115 ? 11.203 -37.25 -22.234 1 98.81 115 LEU A N 1
ATOM 909 C CA . LEU A 1 115 ? 10.922 -37.219 -20.797 1 98.81 115 LEU A CA 1
ATOM 910 C C . LEU A 1 115 ? 11.781 -36.188 -20.094 1 98.81 115 LEU A C 1
ATOM 912 O O . LEU A 1 115 ? 13.016 -36.219 -20.188 1 98.81 115 LEU A O 1
ATOM 916 N N . MET A 1 116 ? 11.07 -35.312 -19.375 1 98.31 116 MET A N 1
ATOM 917 C CA . MET A 1 116 ? 11.766 -34.125 -18.891 1 98.31 116 MET A CA 1
ATOM 918 C C . MET A 1 116 ? 11.742 -34.062 -17.359 1 98.31 116 MET A C 1
ATOM 920 O O . MET A 1 116 ? 10.812 -34.562 -16.734 1 98.31 116 MET A O 1
ATOM 924 N N . ALA A 1 117 ? 12.734 -33.438 -16.828 1 98.19 117 ALA A N 1
ATOM 925 C CA . ALA A 1 117 ? 12.867 -32.969 -15.453 1 98.19 117 ALA A CA 1
ATOM 926 C C . ALA A 1 117 ? 13.844 -31.812 -15.367 1 98.19 117 ALA A C 1
ATOM 928 O O . ALA A 1 117 ? 14.172 -31.188 -16.375 1 98.19 117 ALA A O 1
ATOM 929 N N . HIS A 1 118 ? 14.156 -31.328 -14.234 1 98.12 118 HIS A N 1
ATOM 930 C CA . HIS A 1 118 ? 15.234 -30.375 -14.023 1 98.12 118 HIS A CA 1
ATOM 931 C C . HIS A 1 118 ? 15.984 -30.672 -12.727 1 98.12 118 HIS A C 1
ATOM 933 O O . HIS A 1 118 ? 15.414 -31.25 -11.789 1 98.12 118 HIS A O 1
ATOM 939 N N . HIS A 1 119 ? 17.234 -30.328 -12.727 1 98.5 119 HIS A N 1
ATOM 940 C CA . HIS A 1 119 ? 18.047 -30.75 -11.594 1 98.5 119 HIS A CA 1
ATOM 941 C C . HIS A 1 119 ? 18.422 -29.562 -10.711 1 98.5 119 HIS A C 1
ATOM 943 O O . HIS A 1 119 ? 19.031 -29.75 -9.648 1 98.5 119 HIS A O 1
ATOM 949 N N . ASP A 1 120 ? 18.047 -28.359 -11.133 1 96.69 120 ASP A N 1
ATOM 950 C CA . ASP A 1 120 ? 18.234 -27.234 -10.227 1 96.69 120 ASP A CA 1
ATOM 951 C C . ASP A 1 120 ? 17.141 -27.219 -9.148 1 96.69 120 ASP A C 1
ATOM 953 O O . ASP A 1 120 ? 16.078 -27.797 -9.336 1 96.69 120 ASP A O 1
ATOM 957 N N . VAL A 1 121 ? 17.5 -26.578 -7.98 1 94.88 121 VAL A N 1
ATOM 958 C CA . VAL A 1 121 ? 16.547 -26.375 -6.891 1 94.88 121 VAL A CA 1
ATOM 959 C C . VAL A 1 121 ? 16.625 -24.938 -6.387 1 94.88 121 VAL A C 1
ATOM 961 O O . VAL A 1 121 ? 17.578 -24.219 -6.711 1 94.88 121 VAL A O 1
ATOM 964 N N . VAL A 1 122 ? 15.594 -24.5 -5.684 1 90.31 122 VAL A N 1
ATOM 965 C CA . VAL A 1 122 ? 15.609 -23.156 -5.098 1 90.31 122 VAL A CA 1
ATOM 966 C C . VAL A 1 122 ? 16.406 -23.172 -3.799 1 90.31 122 VAL A C 1
ATOM 968 O O . VAL A 1 122 ? 16.625 -24.234 -3.211 1 90.31 122 VAL A O 1
ATOM 971 N N . SER A 1 123 ? 16.797 -22.031 -3.393 1 90.12 123 SER A N 1
ATOM 972 C CA . SER A 1 123 ? 17.578 -21.906 -2.16 1 90.12 123 SER A CA 1
ATOM 973 C C . SER A 1 123 ? 16.766 -22.344 -0.951 1 90.12 123 SER A C 1
ATOM 975 O O . SER A 1 123 ? 15.531 -22.344 -0.992 1 90.12 123 SER A O 1
ATOM 977 N N . ALA A 1 124 ? 17.438 -22.844 0.059 1 89.25 124 ALA A N 1
ATOM 978 C CA . ALA A 1 124 ? 16.797 -23.25 1.311 1 89.25 124 ALA A CA 1
ATOM 979 C C . ALA A 1 124 ? 17.609 -22.766 2.516 1 89.25 124 ALA A C 1
ATOM 981 O O . ALA A 1 124 ? 18.781 -23.109 2.676 1 89.25 124 ALA A O 1
ATOM 982 N N . ASP A 1 125 ? 16.938 -21.984 3.307 1 87.38 125 ASP A N 1
ATOM 983 C CA . ASP A 1 125 ? 17.531 -21.594 4.582 1 87.38 125 ASP A CA 1
ATOM 984 C C . ASP A 1 125 ? 17.281 -22.656 5.656 1 87.38 125 ASP A C 1
ATOM 986 O O . ASP A 1 125 ? 16.125 -22.938 5.992 1 87.38 125 ASP A O 1
ATOM 990 N N . PRO A 1 126 ? 18.312 -23.094 6.172 1 92.5 126 PRO A N 1
ATOM 991 C CA . PRO A 1 126 ? 18.125 -24.172 7.16 1 92.5 126 PRO A CA 1
ATOM 992 C C . PRO A 1 126 ? 17.297 -23.719 8.367 1 92.5 126 PRO A C 1
ATOM 994 O O . PRO A 1 126 ? 16.703 -24.562 9.047 1 92.5 126 PRO A O 1
ATOM 997 N N . ALA A 1 127 ? 17.328 -22.375 8.492 1 89 127 ALA A N 1
ATOM 998 C CA . ALA A 1 127 ? 16.531 -21.891 9.609 1 89 127 ALA A CA 1
ATOM 999 C C . ALA A 1 127 ? 15.055 -22.203 9.414 1 89 127 ALA A C 1
ATOM 1001 O O . ALA A 1 127 ? 14.484 -21.891 8.359 1 89 127 ALA A O 1
ATOM 1002 N N . GLY A 1 128 ? 14.453 -22.984 10.195 1 86.62 128 GLY A N 1
ATOM 1003 C CA . GLY A 1 128 ? 13.039 -23.328 10.141 1 86.62 128 GLY A CA 1
ATOM 1004 C C . GLY A 1 128 ? 12.789 -24.75 9.648 1 86.62 128 GLY A C 1
ATOM 1005 O O . GLY A 1 128 ? 11.648 -25.219 9.656 1 86.62 128 GLY A O 1
ATOM 1006 N N . TRP A 1 129 ? 13.812 -25.375 9.141 1 92.81 129 TRP A N 1
ATOM 1007 C CA . TRP A 1 129 ? 13.688 -26.75 8.695 1 92.81 129 TRP A CA 1
ATOM 1008 C C . TRP A 1 129 ? 13.875 -27.734 9.852 1 92.81 129 TRP A C 1
ATOM 1010 O O . TRP A 1 129 ? 14.703 -27.5 10.742 1 92.81 129 TRP A O 1
ATOM 1020 N N . THR A 1 130 ? 13.109 -28.734 9.875 1 95.38 130 THR A N 1
ATOM 1021 C CA . THR A 1 130 ? 13.266 -29.797 10.859 1 95.38 130 THR A CA 1
ATOM 1022 C C . THR A 1 130 ? 14.539 -30.594 10.586 1 95.38 130 THR A C 1
ATOM 1024 O O . THR A 1 130 ? 15.234 -31.016 11.523 1 95.38 130 THR A O 1
ATOM 1027 N N . HIS A 1 131 ? 14.812 -30.891 9.305 1 96.44 131 HIS A N 1
ATOM 1028 C CA . HIS A 1 131 ? 16.031 -31.547 8.828 1 96.44 131 HIS A CA 1
ATOM 1029 C C . HIS A 1 131 ? 16.844 -30.609 7.926 1 96.44 131 HIS A C 1
ATOM 1031 O O . HIS A 1 131 ? 16.281 -29.719 7.289 1 96.44 131 HIS A O 1
ATOM 1037 N N . ASP A 1 132 ? 18.125 -30.812 7.992 1 97.06 132 ASP A N 1
ATOM 1038 C CA . ASP A 1 132 ? 18.938 -30.047 7.051 1 97.06 132 ASP A CA 1
ATOM 1039 C C . ASP A 1 132 ? 18.422 -30.219 5.621 1 97.06 132 ASP A C 1
ATOM 1041 O O . ASP A 1 132 ? 18.219 -31.344 5.164 1 97.06 132 ASP A O 1
ATOM 1045 N N . PRO A 1 133 ? 18.234 -29.156 4.895 1 97.44 133 PRO A N 1
ATOM 1046 C CA . PRO A 1 133 ? 17.562 -29.203 3.592 1 97.44 133 PRO A CA 1
ATOM 1047 C C . PRO A 1 133 ? 18.328 -30.047 2.574 1 97.44 133 PRO A C 1
ATOM 1049 O O . PRO A 1 133 ? 17.75 -30.5 1.581 1 97.44 133 PRO A O 1
ATOM 1052 N N . PHE A 1 134 ? 19.641 -30.359 2.785 1 97.88 134 PHE A N 1
ATOM 1053 C CA . PHE A 1 134 ? 20.391 -31.078 1.769 1 97.88 134 PHE A CA 1
ATOM 1054 C C . PHE A 1 134 ? 21.031 -32.344 2.355 1 97.88 134 PHE A C 1
ATOM 1056 O O . PHE A 1 134 ? 21.953 -32.906 1.772 1 97.88 134 PHE A O 1
ATOM 1063 N N . ALA A 1 135 ? 20.5 -32.75 3.455 1 98 135 ALA A N 1
ATOM 1064 C CA . ALA A 1 135 ? 21.031 -33.969 4.09 1 98 135 ALA A CA 1
ATOM 1065 C C . ALA A 1 135 ? 20.344 -35.219 3.551 1 98 135 ALA A C 1
ATOM 1067 O O . ALA A 1 135 ? 20.922 -36.312 3.584 1 98 135 ALA A O 1
ATOM 1068 N N . ALA A 1 136 ? 19.125 -35.062 3.109 1 98.38 136 ALA A N 1
ATOM 1069 C CA . ALA A 1 136 ? 18.328 -36.156 2.58 1 98.38 136 ALA A CA 1
ATOM 1070 C C . ALA A 1 136 ? 18.141 -37.25 3.631 1 98.38 136 ALA A C 1
ATOM 1072 O O . ALA A 1 136 ? 18.359 -38.438 3.352 1 98.38 136 ALA A O 1
ATOM 1073 N N . ASP A 1 137 ? 17.766 -36.812 4.773 1 98.06 137 ASP A N 1
ATOM 1074 C CA . ASP A 1 137 ? 17.516 -37.75 5.867 1 98.06 137 ASP A CA 1
ATOM 1075 C C . ASP A 1 137 ? 16.234 -38.531 5.633 1 98.06 137 ASP A C 1
ATOM 1077 O O . ASP A 1 137 ? 15.297 -38.031 5.008 1 98.06 137 ASP A O 1
ATOM 1081 N N . ILE A 1 138 ? 16.234 -39.781 6.129 1 98.12 138 ILE A N 1
ATOM 1082 C CA . ILE A 1 138 ? 15 -40.562 6.133 1 98.12 138 ILE A CA 1
ATOM 1083 C C . ILE A 1 138 ? 14.461 -40.656 7.559 1 98.12 138 ILE A C 1
ATOM 1085 O O . ILE A 1 138 ? 15.156 -41.125 8.461 1 98.12 138 ILE A O 1
ATOM 1089 N N . GLU A 1 139 ? 13.328 -40.125 7.719 1 97.75 139 GLU A N 1
ATOM 1090 C CA . GLU A 1 139 ? 12.609 -40.281 8.984 1 97.75 139 GLU A CA 1
ATOM 1091 C C . GLU A 1 139 ? 11.133 -40.562 8.742 1 97.75 139 GLU A C 1
ATOM 1093 O O . GLU A 1 139 ? 10.492 -39.938 7.898 1 97.75 139 GLU A O 1
ATOM 1098 N N . ASP A 1 140 ? 10.602 -41.625 9.492 1 96.56 140 ASP A N 1
ATOM 1099 C CA . ASP A 1 140 ? 9.195 -42 9.43 1 96.56 140 ASP A CA 1
ATOM 1100 C C . ASP A 1 140 ? 8.766 -42.312 8 1 96.56 140 ASP A C 1
ATOM 1102 O O . ASP A 1 140 ? 7.699 -41.875 7.562 1 96.56 140 ASP A O 1
ATOM 1106 N N . GLY A 1 141 ? 9.68 -42.875 7.211 1 97.69 141 GLY A N 1
ATOM 1107 C CA . GLY A 1 141 ? 9.375 -43.312 5.859 1 97.69 141 GLY A CA 1
ATOM 1108 C C . GLY A 1 141 ? 9.398 -42.188 4.84 1 97.69 141 GLY A C 1
ATOM 1109 O O . GLY A 1 141 ? 8.953 -42.375 3.705 1 97.69 141 GLY A O 1
ATOM 1110 N N . ARG A 1 142 ? 9.945 -41.031 5.23 1 98.12 142 ARG A N 1
ATOM 1111 C CA . ARG A 1 142 ? 10.008 -39.906 4.336 1 98.12 142 ARG A CA 1
ATOM 1112 C C . ARG A 1 142 ? 11.453 -39.438 4.129 1 98.12 142 ARG A C 1
ATOM 1114 O O . ARG A 1 142 ? 12.258 -39.469 5.059 1 98.12 142 ARG A O 1
ATOM 1121 N N . ILE A 1 143 ? 11.766 -39.062 2.934 1 98.5 143 ILE A N 1
ATOM 1122 C CA . ILE A 1 143 ? 13.039 -38.438 2.6 1 98.5 143 ILE A CA 1
ATOM 1123 C C . ILE A 1 143 ? 12.906 -36.906 2.691 1 98.5 143 ILE A C 1
ATOM 1125 O O . ILE A 1 143 ? 12.141 -36.312 1.94 1 98.5 143 ILE A O 1
ATOM 1129 N N . TRP A 1 144 ? 13.648 -36.375 3.592 1 97.94 144 TRP A N 1
ATOM 1130 C CA . TRP A 1 144 ? 13.555 -34.938 3.84 1 97.94 144 TRP A CA 1
ATOM 1131 C C . TRP A 1 144 ? 14.695 -34.188 3.152 1 97.94 144 TRP A C 1
ATOM 1133 O O . TRP A 1 144 ? 15.852 -34.312 3.551 1 97.94 144 TRP A O 1
ATOM 1143 N N . ALA A 1 145 ? 14.312 -33.344 2.102 1 98.25 145 ALA A N 1
ATOM 1144 C CA . ALA A 1 145 ? 15.336 -32.594 1.398 1 98.25 145 ALA A CA 1
ATOM 1145 C C . ALA A 1 145 ? 14.711 -31.609 0.413 1 98.25 145 ALA A C 1
ATOM 1147 O O . ALA A 1 145 ? 13.656 -31.891 -0.16 1 98.25 145 ALA A O 1
ATOM 1148 N N . ARG A 1 146 ? 15.398 -30.453 0.203 1 96.44 146 ARG A N 1
ATOM 1149 C CA . ARG A 1 146 ? 15.102 -29.625 -0.955 1 96.44 146 ARG A CA 1
ATOM 1150 C C . ARG A 1 146 ? 15.305 -30.391 -2.256 1 96.44 146 ARG A C 1
ATO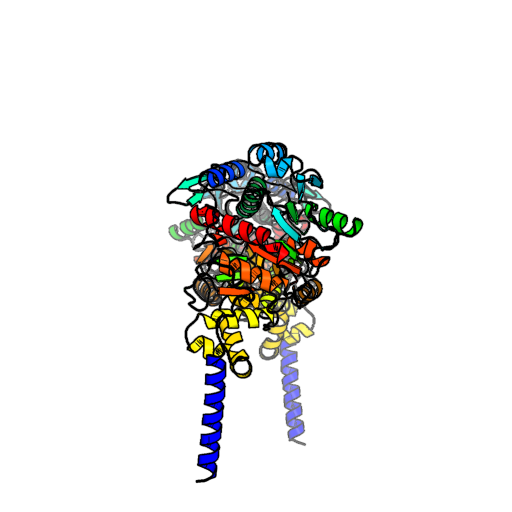M 1152 O O . ARG A 1 146 ? 16.359 -31 -2.465 1 96.44 146 ARG A O 1
ATOM 1159 N N . GLY A 1 147 ? 14.289 -30.484 -3.086 1 96.38 147 GLY A N 1
ATOM 1160 C CA . GLY A 1 147 ? 14.367 -31.219 -4.34 1 96.38 147 GLY A CA 1
ATOM 1161 C C . GLY A 1 147 ? 13.703 -32.594 -4.273 1 96.38 147 GLY A C 1
ATOM 1162 O O . GLY A 1 147 ? 13.531 -33.25 -5.301 1 96.38 147 GLY A O 1
ATOM 1163 N N . SER A 1 148 ? 13.242 -32.969 -3.109 1 97.88 148 SER A N 1
ATOM 1164 C CA . SER A 1 148 ? 12.664 -34.281 -2.945 1 97.88 148 SER A CA 1
ATOM 1165 C C . SER A 1 148 ? 11.344 -34.406 -3.701 1 97.88 148 SER A C 1
ATOM 1167 O O . SER A 1 148 ? 10.938 -35.5 -4.074 1 97.88 148 SER A O 1
ATOM 1169 N N . VAL A 1 149 ? 10.719 -33.344 -3.963 1 95.62 149 VAL A N 1
ATOM 1170 C CA . VAL A 1 149 ? 9.5 -33.312 -4.766 1 95.62 149 VAL A CA 1
ATOM 1171 C C . VAL A 1 149 ? 9.75 -32.531 -6.055 1 95.62 149 VAL A C 1
ATOM 1173 O O . VAL A 1 149 ? 9.453 -33.031 -7.148 1 95.62 149 VAL A O 1
ATOM 1176 N N . ASP A 1 150 ? 10.469 -31.422 -6 1 92.62 150 ASP A N 1
ATOM 1177 C CA . ASP A 1 150 ? 10.664 -30.484 -7.102 1 92.62 150 ASP A CA 1
ATOM 1178 C C . ASP A 1 150 ? 12.148 -30.234 -7.359 1 92.62 150 ASP A C 1
ATOM 1180 O O . ASP A 1 150 ? 12.758 -29.375 -6.723 1 92.62 150 ASP A O 1
ATOM 1184 N N . ASN A 1 151 ? 12.781 -30.891 -8.328 1 94.5 151 ASN A N 1
ATOM 1185 C CA . ASN A 1 151 ? 12.18 -31.875 -9.211 1 94.5 151 ASN A CA 1
ATOM 1186 C C . ASN A 1 151 ? 13.086 -33.094 -9.398 1 94.5 151 ASN A C 1
ATOM 1188 O O . ASN A 1 151 ? 13.039 -33.75 -10.438 1 94.5 151 ASN A O 1
ATOM 1192 N N . LYS A 1 152 ? 13.969 -33.25 -8.398 1 98.38 152 LYS A N 1
ATOM 1193 C CA . LYS A 1 152 ? 14.977 -34.312 -8.555 1 98.38 152 LYS A CA 1
ATOM 1194 C C . LYS A 1 152 ? 14.359 -35.688 -8.367 1 98.38 152 LYS A C 1
ATOM 1196 O O . LYS A 1 152 ? 14.93 -36.688 -8.797 1 98.38 152 LYS A O 1
ATOM 1201 N N . ALA A 1 153 ? 13.203 -35.75 -7.676 1 98.44 153 ALA A N 1
ATOM 1202 C CA . ALA A 1 153 ? 12.523 -37.062 -7.582 1 98.44 153 ALA A CA 1
ATOM 1203 C C . ALA A 1 153 ? 12.172 -37.594 -8.969 1 98.44 153 ALA A C 1
ATOM 1205 O O . ALA A 1 153 ? 12.359 -38.781 -9.25 1 98.44 153 ALA A O 1
ATOM 1206 N N . LEU A 1 154 ? 11.609 -36.719 -9.812 1 98.44 154 LEU A N 1
ATOM 1207 C CA . LEU A 1 154 ? 11.258 -37.094 -11.172 1 98.44 154 LEU A CA 1
ATOM 1208 C C . LEU A 1 154 ? 12.492 -37.5 -11.953 1 98.44 154 LEU A C 1
ATOM 1210 O O . LEU A 1 154 ? 12.492 -38.531 -12.641 1 98.44 154 LEU A O 1
ATOM 1214 N N . LEU A 1 155 ? 13.531 -36.75 -11.844 1 98.81 155 LEU A N 1
ATOM 1215 C CA . LEU A 1 155 ? 14.773 -37.062 -12.539 1 98.81 155 LEU A CA 1
ATOM 1216 C C . LEU A 1 155 ? 15.312 -38.438 -12.094 1 98.81 155 LEU A C 1
ATOM 1218 O O . LEU A 1 155 ? 15.727 -39.219 -12.93 1 98.81 155 LEU A O 1
ATOM 1222 N N . ALA A 1 156 ? 15.336 -38.625 -10.82 1 98.88 156 ALA A N 1
ATOM 1223 C CA . ALA A 1 156 ? 15.812 -39.875 -10.281 1 98.88 156 ALA A CA 1
ATOM 1224 C C . ALA A 1 156 ? 14.977 -41.062 -10.812 1 98.88 156 ALA A C 1
ATOM 1226 O O . ALA A 1 156 ? 15.516 -42.125 -11.141 1 98.88 156 ALA A O 1
ATOM 1227 N N . CYS A 1 157 ? 13.672 -40.875 -10.844 1 98.88 157 CYS A N 1
ATOM 1228 C CA . CYS A 1 157 ? 12.805 -41.938 -11.375 1 98.88 157 CYS A CA 1
ATOM 1229 C C . CYS A 1 157 ? 13.156 -42.25 -12.828 1 98.88 157 CYS A C 1
ATOM 1231 O O . CYS A 1 157 ? 13.156 -43.406 -13.227 1 98.88 157 CYS A O 1
ATOM 1233 N N . LEU A 1 158 ? 13.414 -41.219 -13.602 1 98.88 158 LEU A N 1
ATOM 1234 C CA . LEU A 1 158 ? 13.781 -41.438 -15 1 98.88 158 LEU A CA 1
ATOM 1235 C C . LEU A 1 158 ? 15.086 -42.219 -15.117 1 98.88 158 LEU A C 1
ATOM 1237 O O . LEU A 1 158 ? 15.164 -43.156 -15.891 1 98.88 158 LEU A O 1
ATOM 1241 N N . TYR A 1 159 ? 16.094 -41.844 -14.328 1 98.88 159 TYR A N 1
ATOM 1242 C CA . TYR A 1 159 ? 17.391 -42.5 -14.391 1 98.88 159 TYR A CA 1
ATOM 1243 C C . TYR A 1 159 ? 17.281 -43.938 -13.859 1 98.88 159 TYR A C 1
ATOM 1245 O O . TYR A 1 159 ? 17.844 -44.844 -14.445 1 98.88 159 TYR A O 1
ATOM 1253 N N . GLU A 1 160 ? 16.562 -44.125 -12.75 1 98.88 160 GLU A N 1
ATOM 1254 C CA . GLU A 1 160 ? 16.422 -45.438 -12.156 1 98.88 160 GLU A CA 1
ATOM 1255 C C . GLU A 1 160 ? 15.727 -46.406 -13.117 1 98.88 160 GLU A C 1
ATOM 1257 O O . GLU A 1 160 ? 16.156 -47.531 -13.289 1 98.88 160 GLU A O 1
ATOM 1262 N N . SER A 1 161 ? 14.586 -46 -13.672 1 98.81 161 SER A N 1
ATOM 1263 C CA . SER A 1 161 ? 13.836 -46.844 -14.586 1 98.81 161 SER A CA 1
ATOM 1264 C C . SER A 1 161 ? 14.656 -47.188 -15.828 1 98.81 161 SER A C 1
ATOM 1266 O O . SER A 1 161 ? 14.641 -48.344 -16.281 1 98.81 161 SER A O 1
ATOM 1268 N N . THR A 1 162 ? 15.344 -46.219 -16.359 1 98.81 162 THR A N 1
ATOM 1269 C CA . THR A 1 162 ? 16.188 -46.438 -17.516 1 98.81 162 THR A CA 1
ATOM 1270 C C . THR A 1 162 ? 17.328 -47.406 -17.172 1 98.81 162 THR A C 1
ATOM 1272 O O . THR A 1 162 ? 17.609 -48.344 -17.938 1 98.81 162 THR A O 1
ATOM 1275 N N . GLU A 1 163 ? 17.984 -47.156 -16.031 1 98.75 163 GLU A N 1
ATOM 1276 C CA . GLU A 1 163 ? 19.062 -48.031 -15.562 1 98.75 163 GLU A CA 1
ATOM 1277 C C . GLU A 1 163 ? 18.578 -49.469 -15.43 1 98.75 163 GLU A C 1
ATOM 1279 O O . GLU A 1 163 ? 19.281 -50.406 -15.828 1 98.75 163 GLU A O 1
ATOM 1284 N N . MET A 1 164 ? 17.438 -49.594 -14.891 1 98.62 164 MET A N 1
ATOM 1285 C CA . MET A 1 164 ? 16.828 -50.938 -14.727 1 98.62 164 MET A CA 1
ATOM 1286 C C . MET A 1 164 ? 16.594 -51.594 -16.078 1 98.62 164 MET A C 1
ATOM 1288 O O . MET A 1 164 ? 17.016 -52.75 -16.281 1 98.62 164 MET A O 1
ATOM 1292 N N . LEU A 1 165 ? 16 -50.938 -16.984 1 98.62 165 LEU A N 1
ATOM 1293 C CA . LEU A 1 165 ? 15.672 -51.5 -18.297 1 98.62 165 LEU A CA 1
ATOM 1294 C C . LEU A 1 165 ? 16.938 -51.812 -19.078 1 98.62 165 LEU A C 1
ATOM 1296 O O . LEU A 1 165 ? 17 -52.844 -19.75 1 98.62 165 LEU A O 1
ATOM 1300 N N . LEU A 1 166 ? 17.938 -50.969 -19 1 98.56 166 LEU A N 1
ATOM 1301 C CA . LEU A 1 166 ? 19.219 -51.25 -19.641 1 98.56 166 LEU A CA 1
ATOM 1302 C C . LEU A 1 166 ? 19.859 -52.5 -19.062 1 98.56 166 LEU A C 1
ATOM 1304 O O . LEU A 1 166 ? 20.422 -53.312 -19.812 1 98.56 166 LEU A O 1
ATOM 1308 N N . SER A 1 167 ? 19.797 -52.625 -17.797 1 98.25 167 SER A N 1
ATOM 1309 C CA . SER A 1 167 ? 20.375 -53.812 -17.141 1 98.25 167 SER A CA 1
ATOM 1310 C C . SER A 1 167 ? 19.672 -55.062 -17.578 1 98.25 167 SER A C 1
ATOM 1312 O O . SER A 1 167 ? 20.266 -56.156 -17.578 1 98.25 167 SER A O 1
ATOM 1314 N N . GLU A 1 168 ? 18.422 -54.906 -18.016 1 97.81 168 GLU A N 1
ATOM 1315 C CA . GLU A 1 168 ? 17.625 -56.031 -18.453 1 97.81 168 GLU A CA 1
ATOM 1316 C C . GLU A 1 168 ? 17.797 -56.281 -19.953 1 97.81 168 GLU A C 1
ATOM 1318 O O . GLU A 1 168 ? 17.203 -57.188 -20.516 1 97.81 168 GLU A O 1
ATOM 1323 N N . GLY A 1 169 ? 18.531 -55.438 -20.562 1 97.25 169 GLY A N 1
ATOM 1324 C CA . GLY A 1 169 ? 18.812 -55.562 -21.984 1 97.25 169 GLY A CA 1
ATOM 1325 C C . GLY A 1 169 ? 17.719 -55 -22.875 1 97.25 169 GLY A C 1
ATOM 1326 O O . GLY A 1 169 ? 17.641 -55.312 -24.062 1 97.25 169 GLY A O 1
ATOM 1327 N N . HIS A 1 170 ? 16.922 -54.188 -22.297 1 96.69 170 HIS A N 1
ATOM 1328 C CA . HIS A 1 170 ? 15.852 -53.562 -23.062 1 96.69 170 HIS A CA 1
ATOM 1329 C C . HIS A 1 170 ? 16.422 -52.625 -24.125 1 96.69 170 HIS A C 1
ATOM 1331 O O . HIS A 1 170 ? 17.375 -51.875 -23.875 1 96.69 170 HIS A O 1
ATOM 1337 N N . VAL A 1 171 ? 15.836 -52.625 -25.312 1 95.62 171 VAL A N 1
ATOM 1338 C CA . VAL A 1 171 ? 16.141 -51.719 -26.406 1 95.62 171 VAL A CA 1
ATOM 1339 C C . VAL A 1 171 ? 14.836 -51.094 -26.938 1 95.62 171 VAL A C 1
ATOM 1341 O O . VAL A 1 171 ? 14.016 -51.812 -27.516 1 95.62 171 VAL A O 1
ATOM 1344 N N . PRO A 1 172 ? 14.68 -49.875 -26.797 1 96.06 172 PRO A N 1
ATOM 1345 C CA . PRO A 1 172 ? 13.422 -49.281 -27.25 1 96.06 172 PRO A CA 1
ATOM 1346 C C . PRO A 1 172 ? 13.297 -49.25 -28.781 1 96.06 172 PRO A C 1
ATOM 1348 O O . PRO A 1 172 ? 14.312 -49.156 -29.484 1 96.06 172 PRO A O 1
ATOM 1351 N N . LYS A 1 173 ? 12.086 -49.312 -29.266 1 94.69 173 LYS A N 1
ATOM 1352 C CA . LYS A 1 173 ? 11.844 -49.156 -30.688 1 94.69 173 LYS A CA 1
ATOM 1353 C C . LYS A 1 173 ? 11.992 -47.688 -31.109 1 94.69 173 LYS A C 1
ATOM 1355 O O . LYS A 1 173 ? 12.617 -47.406 -32.125 1 94.69 173 LYS A O 1
ATOM 1360 N N . ARG A 1 174 ? 11.438 -46.875 -30.344 1 94.5 174 ARG A N 1
ATOM 1361 C CA . ARG A 1 174 ? 11.516 -45.438 -30.578 1 94.5 174 ARG A CA 1
ATOM 1362 C C . ARG A 1 174 ? 12.633 -44.812 -29.75 1 94.5 174 ARG A C 1
ATOM 1364 O O . ARG A 1 174 ? 12.867 -45.219 -28.609 1 94.5 174 ARG A O 1
ATOM 1371 N N . THR A 1 175 ? 13.25 -43.812 -30.344 1 97.19 175 THR A N 1
ATOM 1372 C CA . THR A 1 175 ? 14.258 -43.062 -29.594 1 97.19 175 THR A CA 1
ATOM 1373 C C . THR A 1 175 ? 13.617 -42.344 -28.422 1 97.19 175 THR A C 1
ATOM 1375 O O . THR A 1 175 ? 12.508 -41.812 -28.531 1 97.19 175 THR A O 1
ATOM 1378 N N . ILE A 1 176 ? 14.281 -42.375 -27.328 1 98.5 176 ILE A N 1
ATOM 1379 C CA . ILE A 1 176 ? 13.836 -41.688 -26.109 1 98.5 176 ILE A CA 1
ATOM 1380 C C . ILE A 1 176 ? 14.875 -40.656 -25.688 1 98.5 176 ILE A C 1
ATOM 1382 O O . ILE A 1 176 ? 16.062 -40.969 -25.594 1 98.5 176 ILE A O 1
ATOM 1386 N N . PHE A 1 177 ? 14.438 -39.469 -25.531 1 98.75 177 PHE A N 1
ATOM 1387 C CA . PHE A 1 177 ? 15.297 -38.406 -24.969 1 98.75 177 PHE A CA 1
ATOM 1388 C C . PHE A 1 177 ? 14.984 -38.188 -23.5 1 98.75 177 PHE A C 1
ATOM 1390 O O . PHE A 1 177 ? 13.82 -38.031 -23.125 1 98.75 177 PHE A O 1
ATOM 1397 N N . LEU A 1 178 ? 15.984 -38.188 -22.656 1 98.81 178 LEU A N 1
ATOM 1398 C CA . LEU A 1 178 ? 15.906 -37.688 -21.281 1 98.81 178 LEU A CA 1
ATOM 1399 C C . LEU A 1 178 ? 16.516 -36.312 -21.172 1 98.81 178 LEU A C 1
ATOM 1401 O O . LEU A 1 178 ? 17.703 -36.125 -21.453 1 98.81 178 LEU A O 1
ATOM 1405 N N . TRP A 1 179 ? 15.672 -35.375 -20.781 1 98.81 179 TRP A N 1
ATOM 1406 C CA . TRP A 1 179 ? 16.125 -33.969 -20.719 1 98.81 179 TRP A CA 1
ATOM 1407 C C . TRP A 1 179 ? 16.031 -33.438 -19.297 1 98.81 179 TRP A C 1
ATOM 1409 O O . TRP A 1 179 ? 15.016 -33.625 -18.625 1 98.81 179 TRP A O 1
ATOM 1419 N N . SER A 1 180 ? 17.062 -32.812 -18.812 1 98.62 180 SER A N 1
ATOM 1420 C CA . SER A 1 180 ? 17.078 -32.125 -17.516 1 98.62 180 SER A CA 1
ATOM 1421 C C . SER A 1 180 ? 17.75 -30.766 -17.609 1 98.62 180 SER A C 1
ATOM 1423 O O . SER A 1 180 ? 18.906 -30.672 -18.031 1 98.62 180 SER A O 1
ATOM 1425 N N . SER A 1 181 ? 17.078 -29.75 -17.234 1 97.88 181 SER A N 1
ATOM 1426 C CA . SER A 1 181 ? 17.641 -28.406 -17.297 1 97.88 181 SER A CA 1
ATOM 1427 C C . SER A 1 181 ? 18.219 -27.984 -15.945 1 97.88 181 SER A C 1
ATOM 1429 O O . SER A 1 181 ? 17.875 -28.578 -14.914 1 97.88 181 SER A O 1
ATOM 1431 N N . ASN A 1 182 ? 19.109 -26.938 -15.922 1 96.94 182 ASN A N 1
ATOM 1432 C CA . ASN A 1 182 ? 19.766 -26.438 -14.719 1 96.94 182 ASN A CA 1
ATOM 1433 C C . ASN A 1 182 ? 19.141 -25.141 -14.227 1 96.94 182 ASN A C 1
ATOM 1435 O O . ASN A 1 182 ? 19.625 -24.531 -13.266 1 96.94 182 ASN A O 1
ATOM 1439 N N . CYS A 1 183 ? 18.094 -24.672 -14.914 1 94.5 183 CYS A N 1
ATOM 1440 C CA . CYS A 1 183 ? 17.672 -23.328 -14.547 1 94.5 183 CYS A CA 1
ATOM 1441 C C . CYS A 1 183 ? 16.156 -23.172 -14.711 1 94.5 183 CYS A C 1
ATOM 1443 O O . CYS A 1 183 ? 15.68 -22.094 -15.102 1 94.5 183 CYS A O 1
ATOM 1445 N N . GLU A 1 184 ? 15.406 -24.203 -14.516 1 92.44 184 GLU A N 1
ATOM 1446 C CA . GLU A 1 184 ? 13.953 -24.156 -14.578 1 92.44 184 GLU A CA 1
ATOM 1447 C C . GLU A 1 184 ? 13.391 -23.188 -13.539 1 92.44 184 GLU A C 1
ATOM 1449 O O . GLU A 1 184 ? 12.469 -22.422 -13.828 1 92.44 184 GLU A O 1
ATOM 1454 N N . GLU A 1 185 ? 13.977 -23.125 -12.391 1 87.38 185 GLU A N 1
ATOM 1455 C CA . GLU A 1 185 ? 13.453 -22.375 -11.25 1 87.38 185 GLU A CA 1
ATOM 1456 C C . GLU A 1 185 ? 13.523 -20.875 -11.484 1 87.38 185 GLU A C 1
ATOM 1458 O O . GLU A 1 185 ? 12.812 -20.109 -10.828 1 87.38 185 GLU A O 1
ATOM 1463 N N . ASP A 1 186 ? 14.391 -20.438 -12.438 1 82.94 186 ASP A N 1
ATOM 1464 C CA . ASP A 1 186 ? 14.539 -19 -12.711 1 82.94 186 ASP A CA 1
ATOM 1465 C C . ASP A 1 186 ? 14.148 -18.672 -14.148 1 82.94 186 ASP A C 1
ATOM 1467 O O . ASP A 1 186 ? 14.562 -17.656 -14.695 1 82.94 186 ASP A O 1
ATOM 1471 N N . ASN A 1 187 ? 13.438 -19.625 -14.789 1 86.5 187 ASN A N 1
ATOM 1472 C CA . ASN A 1 187 ? 13.016 -19.422 -16.172 1 86.5 187 ASN A CA 1
ATOM 1473 C C . ASN A 1 187 ? 14.211 -19.125 -17.078 1 86.5 187 ASN A C 1
ATOM 1475 O O . ASN A 1 187 ? 14.188 -18.172 -17.844 1 86.5 187 ASN A O 1
ATOM 1479 N N . GLY A 1 188 ? 15.242 -19.938 -16.891 1 88.19 188 GLY A N 1
ATOM 1480 C CA . GLY A 1 188 ? 16.469 -19.734 -17.641 1 88.19 188 GLY A CA 1
ATOM 1481 C C . GLY A 1 188 ? 16.375 -20.141 -19.094 1 88.19 188 GLY A C 1
ATOM 1482 O O . GLY A 1 188 ? 15.312 -20.578 -19.547 1 88.19 188 GLY A O 1
ATOM 1483 N N . ASP A 1 189 ? 17.469 -20.094 -19.844 1 92.44 189 ASP A N 1
ATOM 1484 C CA . ASP A 1 189 ? 17.453 -20.188 -21.297 1 92.44 189 ASP A CA 1
ATOM 1485 C C . ASP A 1 189 ? 17.891 -21.578 -21.766 1 92.44 189 ASP A C 1
ATOM 1487 O O . ASP A 1 189 ? 17.984 -21.828 -22.969 1 92.44 189 ASP A O 1
ATOM 1491 N N . THR A 1 190 ? 18.109 -22.484 -20.812 1 96.69 190 THR A N 1
ATOM 1492 C CA . THR A 1 190 ? 18.656 -23.766 -21.219 1 96.69 190 THR A CA 1
ATOM 1493 C C . THR A 1 190 ? 17.625 -24.594 -22 1 96.69 190 THR A C 1
ATOM 1495 O O . THR A 1 190 ? 17.938 -25.156 -23.047 1 96.69 190 THR A O 1
ATOM 1498 N N . THR A 1 191 ? 16.422 -24.625 -21.531 1 97.5 191 THR A N 1
ATOM 1499 C CA . THR A 1 191 ? 15.398 -25.406 -22.203 1 97.5 191 THR A CA 1
ATOM 1500 C C . THR A 1 191 ? 15.008 -24.766 -23.531 1 97.5 191 THR A C 1
ATOM 1502 O O . THR A 1 191 ? 14.828 -25.453 -24.531 1 97.5 191 THR A O 1
ATOM 1505 N N . PRO A 1 192 ? 14.852 -23.469 -23.641 1 96.81 192 PRO A N 1
ATOM 1506 C CA . PRO A 1 192 ? 14.625 -22.875 -24.953 1 96.81 192 PRO A CA 1
ATOM 1507 C C . PRO A 1 192 ? 15.688 -23.281 -25.984 1 96.81 192 PRO A C 1
ATOM 1509 O O . PRO A 1 192 ? 15.367 -23.531 -27.141 1 96.81 192 PRO A O 1
ATOM 1512 N N . LEU A 1 193 ? 16.859 -23.406 -25.531 1 97.75 193 LEU A N 1
ATOM 1513 C CA . LEU A 1 193 ? 17.969 -23.734 -26.438 1 97.75 193 LEU A CA 1
ATOM 1514 C C . LEU A 1 193 ? 17.844 -25.172 -26.938 1 97.75 193 LEU A C 1
ATOM 1516 O O . LEU A 1 193 ? 18.141 -25.453 -28.094 1 97.75 193 LEU A O 1
ATOM 1520 N N . VAL A 1 194 ? 17.438 -26.078 -26.078 1 98.12 194 VAL A N 1
ATOM 1521 C CA . VAL A 1 194 ? 17.328 -27.453 -26.531 1 98.12 194 VAL A CA 1
ATOM 1522 C C . VAL A 1 194 ? 16.156 -27.594 -27.5 1 98.12 194 VAL A C 1
ATOM 1524 O O . VAL A 1 194 ? 16.219 -28.375 -28.453 1 98.12 194 VAL A O 1
ATOM 1527 N N . VAL A 1 195 ? 15.117 -26.859 -27.312 1 98.38 195 VAL A N 1
ATOM 1528 C CA . VAL A 1 195 ? 13.992 -26.859 -28.25 1 98.38 195 VAL A CA 1
ATOM 1529 C C . VAL A 1 195 ? 14.453 -26.391 -29.625 1 98.38 195 VAL A C 1
ATOM 1531 O O . VAL A 1 195 ? 14.086 -26.969 -30.641 1 98.38 195 VAL A O 1
ATOM 1534 N N . GLU A 1 196 ? 15.273 -25.344 -29.641 1 98.06 196 GLU A N 1
ATOM 1535 C CA . GLU A 1 196 ? 15.828 -24.875 -30.891 1 98.06 196 GLU A CA 1
ATOM 1536 C C . GLU A 1 196 ? 16.703 -25.938 -31.562 1 98.06 196 GLU A C 1
ATOM 1538 O O . GLU A 1 196 ? 16.688 -26.094 -32.781 1 98.06 196 GLU A O 1
ATOM 1543 N N . LEU A 1 197 ? 17.453 -26.594 -30.75 1 98 197 LEU A N 1
ATOM 1544 C CA . LEU A 1 197 ? 18.281 -27.688 -31.266 1 98 197 LEU A CA 1
ATOM 1545 C C . LEU A 1 197 ? 17.406 -28.766 -31.922 1 98 197 LEU A C 1
ATOM 1547 O O . LEU A 1 197 ? 17.766 -29.281 -33 1 98 197 LEU A O 1
ATOM 1551 N N . PHE A 1 198 ? 16.312 -29.125 -31.281 1 98.44 198 PHE A N 1
ATOM 1552 C CA . PHE A 1 198 ? 15.398 -30.109 -31.844 1 98.44 198 PHE A CA 1
ATOM 1553 C C . PHE A 1 198 ? 14.859 -29.641 -33.188 1 98.44 198 PHE A C 1
ATOM 1555 O O . PHE A 1 198 ? 14.844 -30.391 -34.156 1 98.44 198 PHE A O 1
ATOM 1562 N N . LYS A 1 199 ? 14.469 -28.422 -33.281 1 97.75 199 LYS A N 1
ATOM 1563 C CA . LYS A 1 199 ? 13.953 -27.844 -34.5 1 97.75 199 LYS A CA 1
ATOM 1564 C C . LYS A 1 199 ? 15.008 -27.906 -35.625 1 97.75 199 LYS A C 1
ATOM 1566 O O . LYS A 1 199 ? 14.711 -28.312 -36.75 1 97.75 199 LYS A O 1
ATOM 1571 N N . GLU A 1 200 ? 16.172 -27.516 -35.25 1 97.94 200 GLU A N 1
ATOM 1572 C CA . GLU A 1 200 ? 17.266 -27.484 -36.219 1 97.94 200 GLU A CA 1
ATOM 1573 C C . GLU A 1 200 ? 17.547 -28.891 -36.75 1 97.94 200 GLU A C 1
ATOM 1575 O O . GLU A 1 200 ? 17.891 -29.047 -37.938 1 97.94 200 GLU A O 1
ATOM 1580 N N . ARG A 1 201 ? 17.375 -29.812 -35.875 1 97.38 201 ARG A N 1
ATOM 1581 C CA . ARG A 1 201 ? 17.719 -31.188 -36.25 1 97.38 201 ARG A CA 1
ATOM 1582 C C . ARG A 1 201 ? 16.516 -31.922 -36.812 1 97.38 201 ARG A C 1
ATOM 1584 O O . ARG A 1 201 ? 16.594 -33.094 -37.156 1 97.38 201 ARG A O 1
ATOM 1591 N N . GLY A 1 202 ? 15.43 -31.203 -36.875 1 97.06 202 GLY A N 1
ATOM 1592 C CA . GLY A 1 202 ? 14.219 -31.797 -37.406 1 97.06 202 GLY A CA 1
ATOM 1593 C C . GLY A 1 202 ? 13.609 -32.844 -36.531 1 97.06 202 GLY A C 1
ATOM 1594 O O . GLY A 1 202 ? 12.961 -33.781 -37 1 97.06 202 GLY A O 1
ATOM 1595 N N . ILE A 1 203 ? 13.852 -32.781 -35.281 1 97.38 203 ILE A N 1
ATOM 1596 C CA . ILE A 1 203 ? 13.305 -33.719 -34.312 1 97.38 203 ILE A CA 1
ATOM 1597 C C . ILE A 1 203 ? 11.93 -33.25 -33.844 1 97.38 203 ILE A C 1
ATOM 1599 O O . ILE A 1 203 ? 11.797 -32.156 -33.281 1 97.38 203 ILE A O 1
ATOM 1603 N N . HIS A 1 204 ? 10.945 -34.031 -34.062 1 97.31 204 HIS A N 1
ATOM 1604 C CA . HIS A 1 204 ? 9.578 -33.75 -33.656 1 97.31 204 HIS A CA 1
ATOM 1605 C C . HIS A 1 204 ? 9.055 -34.875 -32.75 1 97.31 204 HIS A C 1
ATOM 1607 O O . HIS A 1 204 ? 8.625 -35.906 -33.219 1 97.31 204 HIS A O 1
ATOM 1613 N N . PRO A 1 205 ? 8.984 -34.594 -31.484 1 97.94 205 PRO A N 1
ATOM 1614 C CA . PRO A 1 205 ? 8.586 -35.625 -30.531 1 97.94 205 PRO A CA 1
ATOM 1615 C C . PRO A 1 205 ? 7.125 -36.031 -30.688 1 97.94 205 PRO A C 1
ATOM 1617 O O . PRO A 1 205 ? 6.262 -35.188 -30.922 1 97.94 205 PRO A O 1
ATOM 1620 N N . ALA A 1 206 ? 6.879 -37.312 -30.516 1 97 206 ALA A N 1
ATOM 1621 C CA . ALA A 1 206 ? 5.516 -37.844 -30.5 1 97 206 ALA A CA 1
ATOM 1622 C C . ALA A 1 206 ? 4.797 -37.438 -29.203 1 97 206 ALA A C 1
ATOM 1624 O O . ALA A 1 206 ? 3.568 -37.344 -29.188 1 97 206 ALA A O 1
ATOM 1625 N N . LEU A 1 207 ? 5.605 -37.281 -28.203 1 97.19 207 LEU A N 1
ATOM 1626 C CA . LEU A 1 207 ? 5.109 -37 -26.859 1 97.19 207 LEU A CA 1
ATOM 1627 C C . LEU A 1 207 ? 6.211 -36.406 -25.984 1 97.19 207 LEU A C 1
ATOM 1629 O O . LEU A 1 207 ? 7.355 -36.875 -26.016 1 97.19 207 LEU A O 1
ATOM 1633 N N . VAL A 1 208 ? 5.879 -35.344 -25.312 1 98.56 208 VAL A N 1
ATOM 1634 C CA . VAL A 1 208 ? 6.746 -34.781 -24.281 1 98.56 208 VAL A CA 1
ATOM 1635 C C . VAL A 1 208 ? 6.066 -34.875 -22.922 1 98.56 208 VAL A C 1
ATOM 1637 O O . VAL A 1 208 ? 4.895 -34.531 -22.781 1 98.56 208 VAL A O 1
ATOM 1640 N N . LEU A 1 209 ? 6.719 -35.438 -21.938 1 98.69 209 LEU A N 1
ATOM 1641 C CA . LEU A 1 209 ? 6.199 -35.531 -20.594 1 98.69 209 LEU A CA 1
ATOM 1642 C C . L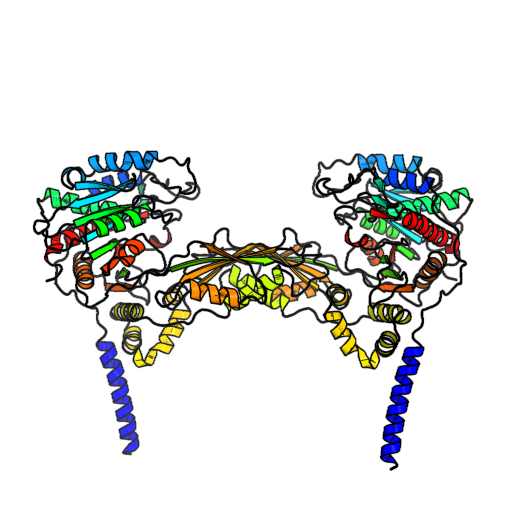EU A 1 209 ? 7.102 -34.812 -19.594 1 98.69 209 LEU A C 1
ATOM 1644 O O . LEU A 1 209 ? 8.289 -35.125 -19.484 1 98.69 209 LEU A O 1
ATOM 1648 N N . ASP A 1 210 ? 6.582 -33.844 -18.969 1 98.19 210 ASP A N 1
ATOM 1649 C CA . ASP A 1 210 ? 7.305 -33.031 -18 1 98.19 210 ASP A CA 1
ATOM 1650 C C . ASP A 1 210 ? 6.609 -33.062 -16.641 1 98.19 210 ASP A C 1
ATOM 1652 O O . ASP A 1 210 ? 5.668 -33.812 -16.438 1 98.19 210 ASP A O 1
ATOM 1656 N N . GLU A 1 211 ? 7.16 -32.281 -15.656 1 95.56 211 GLU A N 1
ATOM 1657 C CA . GLU A 1 211 ? 6.555 -32.156 -14.336 1 95.56 211 GLU A CA 1
ATOM 1658 C C . GLU A 1 211 ? 5.246 -31.359 -14.391 1 95.56 211 GLU A C 1
ATOM 1660 O O . GLU A 1 211 ? 4.898 -30.812 -15.438 1 95.56 211 GLU A O 1
ATOM 1665 N N . GLY A 1 212 ? 4.625 -31.328 -13.273 1 92.56 212 GLY A N 1
ATOM 1666 C CA . GLY A 1 212 ? 3.373 -30.609 -13.109 1 92.56 212 GLY A CA 1
ATOM 1667 C C . GLY A 1 212 ? 2.373 -31.344 -12.242 1 92.56 212 GLY A C 1
ATOM 1668 O O . GLY A 1 212 ? 2.553 -31.438 -11.023 1 92.56 212 GLY A O 1
ATOM 1669 N N . GLY A 1 213 ? 1.387 -32.031 -12.93 1 93.44 213 GLY A N 1
ATOM 1670 C CA . GLY A 1 213 ? 0.489 -32.906 -12.195 1 93.44 213 GLY A CA 1
ATOM 1671 C C . GLY A 1 213 ? 1.186 -34.125 -11.617 1 93.44 213 GLY A C 1
ATOM 1672 O O . GLY A 1 213 ? 2.375 -34.344 -11.859 1 93.44 213 GLY A O 1
ATOM 1673 N N . ALA A 1 214 ? 0.455 -34.812 -10.773 1 96.44 214 ALA A N 1
ATOM 1674 C CA . ALA A 1 214 ? 0.945 -36.031 -10.125 1 96.44 214 ALA A CA 1
ATOM 1675 C C . ALA A 1 214 ? -0.213 -36.906 -9.664 1 96.44 214 ALA A C 1
ATOM 1677 O O . ALA A 1 214 ? -1.373 -36.625 -9.984 1 96.44 214 ALA A O 1
ATOM 1678 N N . VAL A 1 215 ? 0.119 -38 -9.102 1 97.12 215 VAL A N 1
ATOM 1679 C CA . VAL A 1 215 ? -0.893 -38.75 -8.367 1 97.12 215 VAL A CA 1
ATOM 1680 C C . VAL A 1 215 ? -1.083 -38.156 -6.977 1 97.12 215 VAL A C 1
ATOM 1682 O O . VAL A 1 215 ? -0.107 -37.844 -6.285 1 97.12 215 VAL A O 1
ATOM 1685 N N . ILE A 1 216 ? -2.318 -37.906 -6.656 1 93.81 216 ILE A N 1
ATOM 1686 C CA . ILE A 1 216 ? -2.605 -37.281 -5.375 1 93.81 216 ILE A CA 1
ATOM 1687 C C . ILE A 1 216 ? -3.602 -38.125 -4.586 1 93.81 216 ILE A C 1
ATOM 1689 O O . ILE A 1 216 ? -4.277 -39 -5.156 1 93.81 216 ILE A O 1
ATOM 1693 N N . ASP A 1 217 ? -3.682 -37.906 -3.301 1 93.44 217 ASP A N 1
ATOM 1694 C CA . ASP A 1 217 ? -4.586 -38.688 -2.457 1 93.44 217 ASP A CA 1
ATOM 1695 C C . ASP A 1 217 ? -5.668 -37.781 -1.847 1 93.44 217 ASP A C 1
ATOM 1697 O O . ASP A 1 217 ? -6.379 -38.219 -0.932 1 93.44 217 ASP A O 1
ATOM 1701 N N . ASN A 1 218 ? -5.711 -36.656 -2.188 1 87.62 218 ASN A N 1
ATOM 1702 C CA . ASN A 1 218 ? -6.684 -35.688 -1.662 1 87.62 218 ASN A CA 1
ATOM 1703 C C . ASN A 1 218 ? -7.387 -34.938 -2.783 1 87.62 218 ASN A C 1
ATOM 1705 O O . ASN A 1 218 ? -7.438 -33.688 -2.77 1 87.62 218 ASN A O 1
ATOM 1709 N N . ALA A 1 219 ? -7.938 -35.688 -3.676 1 85.69 219 ALA A N 1
ATOM 1710 C CA . ALA A 1 219 ? -8.648 -35.062 -4.797 1 85.69 219 ALA A CA 1
ATOM 1711 C C . ALA A 1 219 ? -9.883 -34.312 -4.316 1 85.69 219 ALA A C 1
ATOM 1713 O O . ALA A 1 219 ? -10.461 -34.625 -3.277 1 85.69 219 ALA A O 1
ATOM 1714 N N . PRO A 1 220 ? -10.273 -33.344 -5.016 1 81.25 220 PRO A N 1
ATOM 1715 C CA . PRO A 1 220 ? -11.453 -32.594 -4.605 1 81.25 220 PRO A CA 1
ATOM 1716 C C . PRO A 1 220 ? -12.75 -33.375 -4.734 1 81.25 220 PRO A C 1
ATOM 1718 O O . PRO A 1 220 ? -12.727 -34.562 -5.145 1 81.25 220 PRO A O 1
ATOM 1721 N N . LEU A 1 221 ? -13.883 -32.781 -4.309 1 79.81 221 LEU A N 1
ATOM 1722 C CA . LEU A 1 221 ? -15.25 -33.281 -4.449 1 79.81 221 LEU A CA 1
ATOM 1723 C C . LEU A 1 221 ? -15.469 -34.531 -3.602 1 79.81 221 LEU A C 1
ATOM 1725 O O . LEU A 1 221 ? -16.297 -35.375 -3.936 1 79.81 221 LEU A O 1
ATOM 1729 N N . GLY A 1 222 ? -14.602 -34.719 -2.615 1 80.69 222 GLY A N 1
ATOM 1730 C CA . GLY A 1 222 ? -14.781 -35.812 -1.699 1 80.69 222 GLY A CA 1
ATOM 1731 C C . GLY A 1 222 ? -14.305 -37.156 -2.266 1 80.69 222 GLY A C 1
ATOM 1732 O O . GLY A 1 222 ? -14.664 -38.219 -1.763 1 80.69 222 GLY A O 1
ATOM 1733 N N . VAL A 1 223 ? -13.531 -37.094 -3.314 1 88.19 223 VAL A N 1
ATOM 1734 C CA . VAL A 1 223 ? -12.984 -38.312 -3.908 1 88.19 223 VAL A CA 1
ATOM 1735 C C . VAL A 1 223 ? -11.906 -38.906 -2.992 1 88.19 223 VAL A C 1
ATOM 1737 O O . VAL A 1 223 ? -10.945 -38.219 -2.631 1 88.19 223 VAL A O 1
ATOM 1740 N N . GLU A 1 224 ? -12.086 -40.125 -2.641 1 88.38 224 GLU A N 1
ATOM 1741 C CA . GLU A 1 224 ? -11.188 -40.75 -1.688 1 88.38 224 GLU A CA 1
ATOM 1742 C C . GLU A 1 224 ? -10.047 -41.469 -2.402 1 88.38 224 GLU A C 1
ATOM 1744 O O . GLU A 1 224 ? -8.953 -41.625 -1.852 1 88.38 224 GLU A O 1
ATOM 1749 N N . ASN A 1 225 ? -10.25 -41.875 -3.617 1 91.06 225 ASN A N 1
ATOM 1750 C CA . ASN A 1 225 ? -9.242 -42.594 -4.395 1 91.06 225 ASN A CA 1
ATOM 1751 C C . ASN A 1 225 ? -8.062 -41.688 -4.742 1 91.06 225 ASN A C 1
ATOM 1753 O O . ASN A 1 225 ? -8.188 -40.469 -4.77 1 91.06 225 ASN A O 1
ATOM 1757 N N . GLU A 1 226 ? -6.898 -42.344 -4.906 1 94.88 226 GLU A N 1
ATOM 1758 C CA . GLU A 1 226 ? -5.812 -41.625 -5.574 1 94.88 226 GLU A CA 1
ATOM 1759 C C . GLU A 1 226 ? -6.238 -41.125 -6.953 1 94.88 226 GLU A C 1
ATOM 1761 O O . GLU A 1 226 ? -7.113 -41.719 -7.586 1 94.88 226 GLU A O 1
ATOM 1766 N N . PHE A 1 227 ? -5.719 -40.125 -7.289 1 95.62 227 PHE A N 1
ATOM 1767 C CA . PHE A 1 227 ? -6.105 -39.531 -8.562 1 95.62 227 PHE A CA 1
ATOM 1768 C C . PHE A 1 227 ? -4.891 -38.969 -9.297 1 95.62 227 PHE A C 1
ATOM 1770 O O . PHE A 1 227 ? -4.145 -38.156 -8.734 1 95.62 227 PHE A O 1
ATOM 1777 N N . ALA A 1 228 ? -4.684 -39.406 -10.523 1 97.44 228 ALA A N 1
ATOM 1778 C CA . ALA A 1 228 ? -3.648 -38.844 -11.391 1 97.44 228 ALA A CA 1
ATOM 1779 C C . ALA A 1 228 ? -4.156 -37.625 -12.117 1 97.44 228 ALA A C 1
ATOM 1781 O O . ALA A 1 228 ? -5.133 -37.688 -12.867 1 97.44 228 ALA A O 1
ATOM 1782 N N . ILE A 1 229 ? -3.533 -36.531 -11.906 1 95.44 229 ILE A N 1
ATOM 1783 C CA . ILE A 1 229 ? -3.924 -35.281 -12.555 1 95.44 229 ILE A CA 1
ATOM 1784 C C . ILE A 1 229 ? -2.889 -34.875 -13.609 1 95.44 229 ILE A C 1
ATOM 1786 O O . ILE A 1 229 ? -1.755 -34.531 -13.273 1 95.44 229 ILE A O 1
ATOM 1790 N N . VAL A 1 230 ? -3.268 -34.844 -14.859 1 97.62 230 VAL A N 1
ATOM 1791 C CA . VAL A 1 230 ? -2.361 -34.656 -15.984 1 97.62 230 VAL A CA 1
ATOM 1792 C C . VAL A 1 230 ? -2.604 -33.281 -16.609 1 97.62 230 VAL A C 1
ATOM 1794 O O . VAL A 1 230 ? -3.693 -33.031 -17.125 1 97.62 230 VAL A O 1
ATOM 1797 N N . GLY A 1 231 ? -1.591 -32.531 -16.625 1 96.88 231 GLY A N 1
ATOM 1798 C CA . GLY A 1 231 ? -1.716 -31.188 -17.172 1 96.88 231 GLY A CA 1
ATOM 1799 C C . GLY A 1 231 ? -1.68 -31.172 -18.688 1 96.88 231 GLY A C 1
ATOM 1800 O O . GLY A 1 231 ? -0.808 -31.781 -19.312 1 96.88 231 GLY A O 1
ATOM 1801 N N . LEU A 1 232 ? -2.625 -30.391 -19.281 1 97.56 232 LEU A N 1
ATOM 1802 C CA . LEU A 1 232 ? -2.705 -30.266 -20.734 1 97.56 232 LEU A CA 1
ATOM 1803 C C . LEU A 1 232 ? -2.193 -28.906 -21.188 1 97.56 232 LEU A C 1
ATOM 1805 O O . LEU A 1 232 ? -1.953 -28.703 -22.375 1 97.56 232 LEU A O 1
ATOM 1809 N N . SER A 1 233 ? -2.098 -28.062 -20.219 1 96.19 233 SER A N 1
ATOM 1810 C CA . SER A 1 233 ? -1.675 -26.688 -20.484 1 96.19 233 SER A CA 1
ATOM 1811 C C . SER A 1 233 ? -1.188 -26 -19.219 1 96.19 233 SER A C 1
ATOM 1813 O O . SER A 1 233 ? -1.235 -26.594 -18.125 1 96.19 233 SER A O 1
ATOM 1815 N N . GLU A 1 234 ? -0.647 -24.797 -19.359 1 94.88 234 GLU A N 1
ATOM 1816 C CA . GLU A 1 234 ? -0.233 -23.922 -18.266 1 94.88 234 GLU A CA 1
ATOM 1817 C C . GLU A 1 234 ? -0.778 -22.516 -18.438 1 94.88 234 GLU A C 1
ATOM 1819 O O . GLU A 1 234 ? -0.795 -21.984 -19.547 1 94.88 234 GLU A O 1
ATOM 1824 N N . LYS A 1 235 ? -1.171 -22.031 -17.297 1 94.62 235 LYS A N 1
ATOM 1825 C CA . LYS A 1 235 ? -1.545 -20.609 -17.344 1 94.62 235 LYS A CA 1
ATOM 1826 C C . LYS A 1 235 ? -0.323 -19.734 -17.562 1 94.62 235 LYS A C 1
ATOM 1828 O O . LYS A 1 235 ? 0.798 -20.109 -17.219 1 94.62 235 LYS A O 1
ATOM 1833 N N . GLY A 1 236 ? -0.585 -18.562 -18.172 1 94.12 236 GLY A N 1
ATOM 1834 C CA . GLY A 1 236 ? 0.463 -17.562 -18.25 1 94.12 236 GLY A CA 1
ATOM 1835 C C . GLY A 1 236 ? 0.679 -16.828 -16.938 1 94.12 236 GLY A C 1
ATOM 1836 O O . GLY A 1 236 ? -0.061 -17.031 -15.977 1 94.12 236 GLY A O 1
ATOM 1837 N N . ILE A 1 237 ? 1.745 -16.047 -16.938 1 93.62 237 ILE A N 1
ATOM 1838 C CA . ILE A 1 237 ? 2.055 -15.234 -15.766 1 93.62 237 ILE A CA 1
ATOM 1839 C C . ILE A 1 237 ? 2.406 -13.812 -16.203 1 93.62 237 ILE A C 1
ATOM 1841 O O . ILE A 1 237 ? 3.104 -13.609 -17.188 1 93.62 237 ILE A O 1
ATOM 1845 N N . LEU A 1 238 ? 1.884 -12.883 -15.5 1 95.06 238 LEU A N 1
ATOM 1846 C CA . LEU A 1 238 ? 2.225 -11.484 -15.719 1 95.06 238 LEU A CA 1
ATOM 1847 C C . LEU A 1 238 ? 2.205 -10.703 -14.414 1 95.06 238 LEU A C 1
ATOM 1849 O O . LEU A 1 238 ? 1.222 -10.758 -13.672 1 95.06 238 LEU A O 1
ATOM 1853 N N . ASN A 1 239 ? 3.322 -10.07 -14.133 1 95.56 239 ASN A N 1
ATOM 1854 C CA . ASN A 1 239 ? 3.369 -9.117 -13.031 1 95.56 239 ASN A CA 1
ATOM 1855 C C . ASN A 1 239 ? 3.303 -7.68 -13.539 1 95.56 239 ASN A C 1
ATOM 1857 O O . ASN A 1 239 ? 4.145 -7.254 -14.328 1 95.56 239 ASN A O 1
ATOM 1861 N N . ALA A 1 240 ? 2.346 -6.98 -13.133 1 97.44 240 ALA A N 1
ATOM 1862 C CA . ALA A 1 240 ? 2.23 -5.562 -13.453 1 97.44 240 ALA A CA 1
ATOM 1863 C C . ALA A 1 240 ? 2.664 -4.695 -12.266 1 97.44 240 ALA A C 1
ATOM 1865 O O . ALA A 1 240 ? 2.035 -4.727 -11.211 1 97.44 240 ALA A O 1
ATOM 1866 N N . PHE A 1 241 ? 3.744 -3.977 -12.43 1 97.62 241 PHE A N 1
ATOM 1867 C CA . PHE A 1 241 ? 4.207 -3.004 -11.445 1 97.62 241 PHE A CA 1
ATOM 1868 C C . PHE A 1 241 ? 3.641 -1.621 -11.742 1 97.62 241 PHE A C 1
ATOM 1870 O O . PHE A 1 241 ? 4.043 -0.975 -12.711 1 97.62 241 PHE A O 1
ATOM 1877 N N . ILE A 1 242 ? 2.814 -1.185 -10.883 1 98.19 242 ILE A N 1
ATOM 1878 C CA . ILE A 1 242 ? 2.039 0.027 -11.125 1 98.19 242 ILE A CA 1
ATOM 1879 C C . ILE A 1 242 ? 2.602 1.175 -10.289 1 98.19 242 ILE A C 1
ATOM 1881 O O . ILE A 1 242 ? 2.83 1.021 -9.086 1 98.19 242 ILE A O 1
ATOM 1885 N N . THR A 1 243 ? 2.83 2.26 -10.891 1 98.12 243 THR A N 1
ATOM 1886 C CA . THR A 1 243 ? 3.248 3.482 -10.211 1 98.12 243 THR A CA 1
ATOM 1887 C C . THR A 1 243 ? 2.285 4.625 -10.516 1 98.12 243 THR A C 1
ATOM 1889 O O . THR A 1 243 ? 2.074 4.973 -11.68 1 98.12 243 THR A O 1
ATOM 1892 N N . VAL A 1 244 ? 1.72 5.145 -9.539 1 97.19 244 VAL A N 1
ATOM 1893 C CA . VAL A 1 244 ? 0.88 6.332 -9.664 1 97.19 244 VAL A CA 1
ATOM 1894 C C . VAL A 1 244 ? 1.638 7.555 -9.148 1 97.19 244 VAL A C 1
ATOM 1896 O O . VAL A 1 244 ? 2.16 7.547 -8.031 1 97.19 244 VAL A O 1
ATOM 1899 N N . GLU A 1 245 ? 1.683 8.594 -9.953 1 95.56 245 GLU A N 1
ATOM 1900 C CA . GLU A 1 245 ? 2.357 9.828 -9.57 1 95.56 245 GLU A CA 1
ATOM 1901 C C . GLU A 1 245 ? 1.36 10.969 -9.391 1 95.56 245 GLU A C 1
ATOM 1903 O O . GLU A 1 245 ? 0.374 11.062 -10.125 1 95.56 245 GLU A O 1
ATOM 1908 N N . ALA A 1 246 ? 1.563 11.812 -8.438 1 93 246 ALA A N 1
ATOM 1909 C CA . ALA A 1 246 ? 0.788 13.016 -8.148 1 93 246 ALA A CA 1
ATOM 1910 C C . ALA A 1 246 ? 1.658 14.086 -7.496 1 93 246 ALA A C 1
ATOM 1912 O O . ALA A 1 246 ? 2.877 13.93 -7.391 1 93 246 ALA A O 1
ATOM 1913 N N . ASP A 1 247 ? 1.13 15.203 -7.094 1 84.19 247 ASP A N 1
ATOM 1914 C CA . ASP A 1 247 ? 1.873 16.375 -6.656 1 84.19 247 ASP A CA 1
ATOM 1915 C C . ASP A 1 247 ? 2.479 16.172 -5.27 1 84.19 247 ASP A C 1
ATOM 1917 O O . ASP A 1 247 ? 3.52 16.734 -4.949 1 84.19 247 ASP A O 1
ATOM 1921 N N . GLY A 1 248 ? 1.953 15.219 -4.535 1 83.81 248 GLY A N 1
ATOM 1922 C CA . GLY A 1 248 ? 2.359 15.102 -3.145 1 83.81 248 GLY A CA 1
ATOM 1923 C C . GLY A 1 248 ? 1.864 16.25 -2.279 1 83.81 248 GLY A C 1
ATOM 1924 O O . GLY A 1 248 ? 0.946 16.969 -2.666 1 83.81 248 GLY A O 1
ATOM 1925 N N . GLY A 1 249 ? 2.307 16.344 -0.99 1 76.5 249 GLY A N 1
ATOM 1926 C CA . GLY A 1 249 ? 1.911 17.438 -0.113 1 76.5 249 GLY A CA 1
ATOM 1927 C C . GLY A 1 249 ? 1.739 17 1.332 1 76.5 249 GLY A C 1
ATOM 1928 O O . GLY A 1 249 ? 2.244 15.953 1.738 1 76.5 249 GLY A O 1
ATOM 1929 N N . HIS A 1 250 ? 1.172 17.906 2.098 1 77.94 250 HIS A N 1
ATOM 1930 C CA . HIS A 1 250 ? 0.896 17.656 3.508 1 77.94 250 HIS A CA 1
ATOM 1931 C C . HIS A 1 250 ? -0.401 16.875 3.688 1 77.94 250 HIS A C 1
ATOM 1933 O O . HIS A 1 250 ? -1.395 17.156 3.01 1 77.94 250 HIS A O 1
ATOM 1939 N N . ALA A 1 251 ? -0.38 15.891 4.613 1 89.12 251 ALA A N 1
ATOM 1940 C CA . ALA A 1 251 ? -1.539 15.031 4.824 1 89.12 251 ALA A CA 1
ATOM 1941 C C . ALA A 1 251 ? -2.725 15.82 5.367 1 89.12 251 ALA A C 1
ATOM 1943 O O . ALA A 1 251 ? -3.855 15.336 5.375 1 89.12 251 ALA A O 1
ATOM 1944 N N . SER A 1 252 ? -2.504 17.078 5.746 1 87 252 SER A N 1
ATOM 1945 C CA . SER A 1 252 ? -3.57 17.891 6.309 1 87 252 SER A CA 1
ATOM 1946 C C . SER A 1 252 ? -4.492 18.422 5.219 1 87 252 SER A C 1
ATOM 1948 O O . SER A 1 252 ? -5.582 18.922 5.508 1 87 252 SER A O 1
ATOM 1950 N N . THR A 1 253 ? -4.09 18.453 3.996 1 87.81 253 THR A N 1
ATOM 1951 C CA . THR A 1 253 ? -4.918 18.922 2.887 1 87.81 253 THR A CA 1
ATOM 1952 C C . THR A 1 253 ? -5.004 17.844 1.799 1 87.81 253 THR A C 1
ATOM 1954 O O . THR A 1 253 ? -4.602 18.078 0.657 1 87.81 253 THR A O 1
ATOM 1957 N N . PRO A 1 254 ? -5.586 16.75 2.113 1 92.56 254 PRO A N 1
ATOM 1958 C CA . PRO A 1 254 ? -5.645 15.641 1.156 1 92.56 254 PRO A CA 1
ATOM 1959 C C . PRO A 1 254 ? -6.555 15.938 -0.033 1 92.56 254 PRO A C 1
ATOM 1961 O O . PRO A 1 254 ? -7.418 16.812 0.049 1 92.56 254 PRO A O 1
ATOM 1964 N N . SER A 1 255 ? -6.25 15.305 -1.073 1 90.38 255 SER A N 1
ATOM 1965 C CA . SER A 1 255 ? -7.008 15.359 -2.318 1 90.38 255 SER A CA 1
ATOM 1966 C C . SER A 1 255 ? -7.367 13.969 -2.816 1 90.38 255 SER A C 1
ATOM 1968 O O . SER A 1 255 ? -6.617 13.008 -2.598 1 90.38 255 SER A O 1
ATOM 1970 N N . PRO A 1 256 ? -8.539 13.859 -3.477 1 89.88 256 PRO A N 1
ATOM 1971 C CA . PRO A 1 256 ? -8.852 12.578 -4.117 1 89.88 256 PRO A CA 1
ATOM 1972 C C . PRO A 1 256 ? -7.84 12.195 -5.191 1 89.88 256 PRO A C 1
ATOM 1974 O O . PRO A 1 256 ? -7.797 11.039 -5.621 1 89.88 256 PRO A O 1
ATOM 1977 N N . ASN A 1 257 ? -7.023 13.172 -5.574 1 91.81 257 ASN A N 1
ATOM 1978 C CA . ASN A 1 257 ? -6.062 12.938 -6.652 1 91.81 257 ASN A CA 1
ATOM 1979 C C . ASN A 1 257 ? -4.684 12.578 -6.105 1 91.81 257 ASN A C 1
ATOM 1981 O O . ASN A 1 257 ? -3.734 12.406 -6.871 1 91.81 257 ASN A O 1
ATOM 1985 N N . ASP A 1 258 ? -4.598 12.477 -4.793 1 94 258 ASP A N 1
ATOM 1986 C CA . ASP A 1 258 ? -3.33 12.055 -4.211 1 94 258 ASP A CA 1
ATOM 1987 C C . ASP A 1 258 ? -2.916 10.68 -4.727 1 94 258 ASP A C 1
ATOM 1989 O O . ASP A 1 258 ? -3.77 9.852 -5.051 1 94 258 ASP A O 1
ATOM 1993 N N . SER A 1 259 ? -1.623 10.445 -4.852 1 96.69 259 SER A N 1
ATOM 1994 C CA . SER A 1 259 ? -1.094 9.219 -5.441 1 96.69 259 SER A CA 1
ATOM 1995 C C . SER A 1 259 ? -1.656 7.98 -4.75 1 96.69 259 SER A C 1
ATOM 1997 O O . SER A 1 259 ? -2.107 7.047 -5.414 1 96.69 259 SER A O 1
ATOM 1999 N N . THR A 1 260 ? -1.668 7.945 -3.393 1 97.94 260 THR A N 1
ATOM 2000 C CA . THR A 1 260 ? -2.166 6.793 -2.654 1 97.94 260 THR A CA 1
ATOM 2001 C C . THR A 1 260 ? -3.67 6.629 -2.854 1 97.94 260 THR A C 1
ATOM 2003 O O . THR A 1 260 ? -4.164 5.508 -2.984 1 97.94 260 THR A O 1
ATOM 2006 N N . ALA A 1 261 ? -4.426 7.719 -2.857 1 97.06 261 ALA A N 1
ATOM 2007 C CA . ALA A 1 261 ? -5.871 7.656 -3.074 1 97.06 261 ALA A CA 1
ATOM 2008 C C . ALA A 1 261 ? -6.191 7.098 -4.457 1 97.06 261 ALA A C 1
ATOM 2010 O O . ALA A 1 261 ? -7.047 6.223 -4.594 1 97.06 261 ALA A O 1
ATOM 2011 N N . ARG A 1 262 ? -5.52 7.59 -5.449 1 97.44 262 ARG A N 1
ATOM 2012 C CA . ARG A 1 262 ? -5.727 7.121 -6.816 1 97.44 262 ARG A CA 1
ATOM 2013 C C . ARG A 1 262 ? -5.344 5.648 -6.949 1 97.44 262 ARG A C 1
ATOM 2015 O O . ARG A 1 262 ? -6.02 4.887 -7.645 1 97.44 262 ARG A O 1
ATOM 2022 N N . LEU A 1 263 ? -4.211 5.289 -6.34 1 98.31 263 LEU A N 1
ATOM 2023 C CA . LEU A 1 263 ? -3.773 3.898 -6.379 1 98.31 263 LEU A CA 1
ATOM 2024 C C . LEU A 1 263 ? -4.836 2.979 -5.789 1 98.31 263 LEU A C 1
ATOM 2026 O O . LEU A 1 263 ? -5.215 1.982 -6.414 1 98.31 263 LEU A O 1
ATOM 2030 N N . VAL A 1 264 ? -5.332 3.318 -4.602 1 98.44 264 VAL A N 1
ATOM 2031 C CA . VAL A 1 264 ? -6.34 2.52 -3.91 1 98.44 264 VAL A CA 1
ATOM 2032 C C . VAL A 1 264 ? -7.602 2.422 -4.77 1 98.44 264 VAL A C 1
ATOM 2034 O O . VAL A 1 264 ? -8.195 1.349 -4.891 1 98.44 264 VAL A O 1
ATOM 2037 N N . ALA A 1 265 ? -8.039 3.496 -5.359 1 98.19 265 ALA A N 1
ATOM 2038 C CA . ALA A 1 265 ? -9.219 3.5 -6.215 1 98.19 265 ALA A CA 1
ATOM 2039 C C . ALA A 1 265 ? -9.055 2.531 -7.383 1 98.19 265 ALA A C 1
ATOM 2041 O O . ALA A 1 265 ? -9.953 1.734 -7.668 1 98.19 265 ALA A O 1
ATOM 2042 N N . GLY A 1 266 ? -7.949 2.633 -8.109 1 98.19 266 GLY A N 1
ATOM 2043 C CA . GLY A 1 266 ? -7.684 1.749 -9.234 1 98.19 266 GLY A CA 1
ATOM 2044 C C . GLY A 1 266 ? -7.637 0.284 -8.844 1 98.19 266 GLY A C 1
ATOM 2045 O O . GLY A 1 266 ? -8.234 -0.563 -9.508 1 98.19 266 GLY A O 1
ATOM 2046 N N . LEU A 1 267 ? -6.906 -0.037 -7.77 1 98.44 267 LEU A N 1
ATOM 2047 C CA . LEU A 1 267 ? -6.793 -1.412 -7.293 1 98.44 267 LEU A CA 1
ATOM 2048 C C . LEU A 1 267 ? -8.164 -1.972 -6.918 1 98.44 267 LEU A C 1
ATOM 2050 O O . LEU A 1 267 ? -8.445 -3.148 -7.156 1 98.44 267 LEU A O 1
ATOM 2054 N N . ASN A 1 268 ? -8.945 -1.141 -6.258 1 98.25 268 ASN A N 1
ATOM 2055 C CA . ASN A 1 268 ? -10.289 -1.598 -5.91 1 98.25 268 ASN A CA 1
ATOM 2056 C C . ASN A 1 268 ? -11.117 -1.917 -7.152 1 98.25 268 ASN A C 1
ATOM 2058 O O . ASN A 1 268 ? -11.914 -2.852 -7.145 1 98.25 268 ASN A O 1
ATOM 2062 N N . ARG A 1 269 ? -10.977 -1.123 -8.219 1 98 269 ARG A N 1
ATOM 2063 C CA . ARG A 1 269 ? -11.672 -1.414 -9.469 1 98 269 ARG A CA 1
ATOM 2064 C C . ARG A 1 269 ? -11.219 -2.746 -10.055 1 98 269 ARG A C 1
ATOM 2066 O O . ARG A 1 269 ? -12.023 -3.504 -10.594 1 98 269 ARG A O 1
ATOM 2073 N N . ILE A 1 270 ? -9.938 -3.035 -9.984 1 97.62 270 ILE A N 1
ATOM 2074 C CA . ILE A 1 270 ? -9.414 -4.316 -10.453 1 97.62 270 ILE A CA 1
ATOM 2075 C C . ILE A 1 270 ? -10.047 -5.453 -9.648 1 97.62 270 ILE A C 1
ATOM 2077 O O . ILE A 1 270 ? -10.531 -6.434 -10.219 1 97.62 270 ILE A O 1
ATOM 2081 N N . ARG A 1 271 ? -10.031 -5.328 -8.352 1 95.38 271 ARG A N 1
ATOM 2082 C CA . ARG A 1 271 ? -10.555 -6.34 -7.434 1 95.38 271 ARG A CA 1
ATOM 2083 C C . ARG A 1 271 ? -12.039 -6.598 -7.691 1 95.38 271 ARG A C 1
ATOM 2085 O O . ARG A 1 271 ? -12.492 -7.742 -7.641 1 95.38 271 ARG A O 1
ATOM 2092 N N . THR A 1 272 ? -12.82 -5.559 -7.941 1 96.12 272 THR A N 1
ATOM 2093 C CA . THR A 1 272 ? -14.273 -5.672 -8.016 1 96.12 272 THR A CA 1
ATOM 2094 C C . THR A 1 272 ? -14.719 -6.008 -9.438 1 96.12 272 THR A C 1
ATOM 2096 O O . THR A 1 272 ? -15.906 -6.203 -9.688 1 96.12 272 THR A O 1
ATOM 2099 N N . ASN A 1 273 ? -13.828 -6.039 -10.367 1 95.62 273 ASN A N 1
ATOM 2100 C CA . ASN A 1 273 ? -14.117 -6.406 -11.75 1 95.62 273 ASN A CA 1
ATOM 2101 C C . ASN A 1 273 ? -13.234 -7.551 -12.227 1 95.62 273 ASN A C 1
ATOM 2103 O O . ASN A 1 273 ? -12.438 -7.379 -13.156 1 95.62 273 ASN A O 1
ATOM 2107 N N . PRO A 1 274 ? -13.359 -8.695 -11.695 1 94.19 274 PRO A N 1
ATOM 2108 C CA . PRO A 1 274 ? -12.531 -9.828 -12.109 1 94.19 274 PRO A CA 1
ATOM 2109 C C . PRO A 1 274 ? -12.758 -10.234 -13.562 1 94.19 274 PRO A C 1
ATOM 2111 O O . PRO A 1 274 ? -13.789 -9.898 -14.141 1 94.19 274 PRO A O 1
ATOM 2114 N N . HIS A 1 275 ? -11.773 -10.945 -14.133 1 95.62 275 HIS A N 1
ATOM 2115 C CA . HIS A 1 275 ? -11.961 -11.531 -15.453 1 95.62 275 HIS A CA 1
ATOM 2116 C C . HIS A 1 275 ? -13.141 -12.492 -15.469 1 95.62 275 HIS A C 1
ATOM 2118 O O . HIS A 1 275 ? -13.5 -13.062 -14.438 1 95.62 275 HIS A O 1
ATOM 2124 N N . PRO A 1 276 ? -13.75 -12.648 -16.578 1 93.69 276 PRO A N 1
ATOM 2125 C CA . PRO A 1 276 ? -14.938 -13.508 -16.656 1 93.69 276 PRO A CA 1
ATOM 2126 C C . PRO A 1 276 ? -14.641 -14.961 -16.312 1 93.69 276 PRO A C 1
ATOM 2128 O O . PRO A 1 276 ? -13.586 -15.492 -16.688 1 93.69 276 PRO A O 1
ATOM 2131 N N . PHE A 1 277 ? -15.539 -15.555 -15.547 1 93.31 277 PHE A N 1
ATOM 2132 C CA . PHE A 1 277 ? -15.469 -16.969 -15.211 1 93.31 277 PHE A CA 1
ATOM 2133 C C . PHE A 1 277 ? -16.031 -17.828 -16.344 1 93.31 277 PHE A C 1
ATOM 2135 O O . PHE A 1 277 ? -17.172 -17.641 -16.75 1 93.31 277 PHE A O 1
ATOM 2142 N N . ARG A 1 278 ? -15.266 -18.719 -16.891 1 90.12 278 ARG A N 1
ATOM 2143 C CA . ARG A 1 278 ? -15.68 -19.578 -17.984 1 90.12 278 ARG A CA 1
ATOM 2144 C C . ARG A 1 278 ? -15.227 -21.016 -17.75 1 90.12 278 ARG A C 1
ATOM 2146 O O . ARG A 1 278 ? -14.102 -21.25 -17.312 1 90.12 278 ARG A O 1
ATOM 2153 N N . MET A 1 279 ? -16.125 -21.922 -18.062 1 90.88 279 MET A N 1
ATOM 2154 C CA . MET A 1 279 ? -15.75 -23.328 -18.094 1 90.88 279 MET A CA 1
ATOM 2155 C C . MET A 1 279 ? -14.938 -23.656 -19.344 1 90.88 279 MET A C 1
ATOM 2157 O O . MET A 1 279 ? -15.18 -23.094 -20.406 1 90.88 279 MET A O 1
ATOM 2161 N N . SER A 1 280 ? -13.969 -24.547 -19.188 1 90.12 280 SER A N 1
ATOM 2162 C CA . SER A 1 280 ? -13.211 -25.047 -20.328 1 90.12 280 SER A CA 1
ATOM 2163 C C . SER A 1 280 ? -13.469 -26.531 -20.562 1 90.12 280 SER A C 1
ATOM 2165 O O . SER A 1 280 ? -14.016 -27.219 -19.688 1 90.12 280 SER A O 1
ATOM 2167 N N . SER A 1 281 ? -13.125 -26.938 -21.734 1 91.06 281 SER A N 1
ATOM 2168 C CA . SER A 1 281 ? -13.281 -28.359 -22.031 1 91.06 281 SER A CA 1
ATOM 2169 C C . SER A 1 281 ? -12.406 -29.203 -21.125 1 91.06 281 SER A C 1
ATOM 2171 O O . SER A 1 281 ? -12.773 -30.328 -20.766 1 91.06 281 SER A O 1
ATOM 2173 N N . VAL A 1 282 ? -11.289 -28.656 -20.766 1 94.25 282 VAL A N 1
ATOM 2174 C CA . VAL A 1 282 ? -10.391 -29.375 -19.859 1 94.25 282 VAL A CA 1
ATOM 2175 C C . VAL A 1 282 ? -11.039 -29.531 -18.484 1 94.25 282 VAL A C 1
ATOM 2177 O O . VAL A 1 282 ? -11.008 -30.609 -17.891 1 94.25 282 VAL A O 1
ATOM 2180 N N . LEU A 1 283 ? -11.609 -28.453 -18.078 1 92.19 283 LEU A N 1
ATOM 2181 C CA . LEU A 1 283 ? -12.281 -28.484 -16.781 1 92.19 283 LEU A CA 1
ATOM 2182 C C . LEU A 1 283 ? -13.484 -29.406 -16.812 1 92.19 283 LEU A C 1
ATOM 2184 O O . LEU A 1 283 ? -13.742 -30.141 -15.852 1 92.19 283 LEU A O 1
ATOM 2188 N N . ASP A 1 284 ? -14.211 -29.375 -17.938 1 91.62 284 ASP A N 1
ATOM 2189 C CA . ASP A 1 284 ? -15.344 -30.281 -18.094 1 91.62 284 ASP A CA 1
ATOM 2190 C C . ASP A 1 284 ? -14.898 -31.75 -17.938 1 91.62 284 ASP A C 1
ATOM 2192 O O . ASP A 1 284 ? -15.539 -32.5 -17.219 1 91.62 284 ASP A O 1
ATOM 2196 N N . ALA A 1 285 ? -13.859 -32.031 -18.609 1 93.38 285 ALA A N 1
ATOM 2197 C CA . ALA A 1 285 ? -13.344 -33.375 -18.562 1 93.38 285 ALA A CA 1
ATOM 2198 C C . ALA A 1 285 ? -12.859 -33.75 -17.172 1 93.38 285 ALA A C 1
ATOM 2200 O O . ALA A 1 285 ? -13.078 -34.875 -16.703 1 93.38 285 ALA A O 1
ATOM 2201 N N . MET A 1 286 ? -12.234 -32.844 -16.531 1 93.69 286 MET A N 1
ATOM 2202 C CA . MET A 1 286 ? -11.75 -33.094 -15.18 1 93.69 286 MET A CA 1
ATOM 2203 C C . MET A 1 286 ? -12.906 -33.406 -14.234 1 93.69 286 MET A C 1
ATOM 2205 O O . MET A 1 286 ? -12.875 -34.375 -13.508 1 93.69 286 MET A O 1
ATOM 2209 N N . LEU A 1 287 ? -13.93 -32.594 -14.281 1 91.38 287 LEU A N 1
ATOM 2210 C CA . LEU A 1 287 ? -15.055 -32.719 -13.359 1 91.38 287 LEU A CA 1
ATOM 2211 C C . LEU A 1 287 ? -15.82 -34 -13.617 1 91.38 287 LEU A C 1
ATOM 2213 O O . LEU A 1 287 ? -16.281 -34.656 -12.68 1 91.38 287 LEU A O 1
ATOM 2217 N N . ARG A 1 288 ? -15.938 -34.344 -14.844 1 91.75 288 ARG A N 1
ATOM 2218 C CA . ARG A 1 288 ? -16.625 -35.594 -15.18 1 91.75 288 ARG A CA 1
ATOM 2219 C C . ARG A 1 288 ? -15.875 -36.781 -14.617 1 91.75 288 ARG A C 1
ATOM 2221 O O . ARG A 1 288 ? -16.5 -37.719 -14.07 1 91.75 288 ARG A O 1
ATOM 2228 N N . GLU A 1 289 ? -14.594 -36.781 -14.766 1 93.94 289 GLU A N 1
ATOM 2229 C CA . GLU A 1 289 ? -13.797 -37.906 -14.258 1 93.94 289 GLU A CA 1
ATOM 2230 C C . GLU A 1 289 ? -13.852 -37.969 -12.734 1 93.94 289 GLU A C 1
ATOM 2232 O O . GLU A 1 289 ? -13.977 -39.031 -12.156 1 93.94 289 GLU A O 1
ATOM 2237 N N . LEU A 1 290 ? -13.758 -36.844 -12.125 1 92.31 290 LEU A N 1
ATOM 2238 C CA . LEU A 1 290 ? -13.828 -36.812 -10.664 1 92.31 290 LEU A CA 1
ATOM 2239 C C . LEU A 1 290 ? -15.188 -37.281 -10.172 1 92.31 290 LEU A C 1
ATOM 2241 O O . LEU A 1 290 ? -15.273 -38.031 -9.195 1 92.31 290 LEU A O 1
ATOM 2245 N N . ALA A 1 291 ? -16.188 -36.875 -10.875 1 92.56 291 ALA A N 1
ATOM 2246 C CA . ALA A 1 291 ? -17.547 -37.25 -10.492 1 92.56 291 ALA A CA 1
ATOM 2247 C C . ALA A 1 291 ? -17.75 -38.75 -10.547 1 92.56 291 ALA A C 1
ATOM 2249 O O . ALA A 1 291 ? -18.516 -39.312 -9.758 1 92.56 291 ALA A O 1
ATOM 2250 N N . ALA A 1 292 ? -17.094 -39.375 -11.438 1 94 292 ALA A N 1
ATOM 2251 C CA . ALA A 1 292 ? -17.234 -40.812 -11.609 1 94 292 ALA A CA 1
ATOM 2252 C C . ALA A 1 292 ? -16.781 -41.562 -10.352 1 94 292 ALA A C 1
ATOM 2254 O O . ALA A 1 292 ? -17.156 -42.719 -10.133 1 94 292 ALA A O 1
ATOM 2255 N N . TYR A 1 293 ? -16.016 -40.875 -9.578 1 93.19 293 TYR A N 1
ATOM 2256 C CA . TYR A 1 293 ? -15.492 -41.469 -8.359 1 93.19 293 TYR A CA 1
ATOM 2257 C C . TYR A 1 293 ? -16.125 -40.844 -7.125 1 93.19 293 TYR A C 1
ATOM 2259 O O . TYR A 1 293 ? -15.727 -41.156 -5.996 1 93.19 293 TYR A O 1
ATOM 2267 N N . ALA A 1 294 ? -16.984 -40 -7.344 1 91.25 294 ALA A N 1
ATOM 2268 C CA . ALA A 1 294 ? -17.641 -39.312 -6.246 1 91.25 294 ALA A CA 1
ATOM 2269 C C . ALA A 1 294 ? -19.031 -39.875 -5.988 1 91.25 294 ALA A C 1
ATOM 2271 O O . ALA A 1 294 ? -19.391 -40.906 -6.523 1 91.25 294 ALA A O 1
ATOM 2272 N N . GLY A 1 295 ? -19.828 -39.188 -5.094 1 89.12 295 GLY A N 1
ATOM 2273 C CA . GLY A 1 295 ? -21.156 -39.656 -4.766 1 89.12 295 GLY A CA 1
ATOM 2274 C C . GLY A 1 295 ? -22.172 -39.406 -5.875 1 89.12 295 GLY A C 1
ATOM 2275 O O . GLY A 1 295 ? -21.875 -38.688 -6.832 1 89.12 295 GLY A O 1
ATOM 2276 N N . PHE A 1 296 ? -23.266 -40 -5.832 1 91.44 296 PHE A N 1
ATOM 2277 C CA . PHE A 1 296 ? -24.281 -39.938 -6.867 1 91.44 296 PHE A CA 1
ATOM 2278 C C . PHE A 1 296 ? -24.703 -38.5 -7.152 1 91.44 296 PHE A C 1
ATOM 2280 O O . PHE A 1 296 ? -25.016 -38.156 -8.297 1 91.44 296 PHE A O 1
ATOM 2287 N N . GLY A 1 297 ? -24.766 -37.719 -6.094 1 91.75 297 GLY A N 1
ATOM 2288 C CA . GLY A 1 297 ? -25.125 -36.312 -6.285 1 91.75 297 GLY A CA 1
ATOM 2289 C C . GLY A 1 297 ? -24.219 -35.594 -7.266 1 91.75 297 GLY A C 1
ATOM 2290 O O . GLY A 1 297 ? -24.688 -34.875 -8.133 1 91.75 297 GLY A O 1
ATOM 2291 N N . TYR A 1 298 ? -22.938 -35.844 -7.145 1 90.81 298 TYR A N 1
ATOM 2292 C CA . TYR A 1 298 ? -21.969 -35.219 -8.055 1 90.81 298 TYR A CA 1
ATOM 2293 C C . TYR A 1 298 ? -22.141 -35.781 -9.469 1 90.81 298 TYR A C 1
ATOM 2295 O O . TYR A 1 298 ? -22.031 -35.031 -10.445 1 90.81 298 TYR A O 1
ATOM 2303 N N . ARG A 1 299 ? -22.453 -37.031 -9.602 1 94.06 299 ARG A N 1
ATOM 2304 C CA . ARG A 1 299 ? -22.672 -37.625 -10.914 1 94.06 299 ARG A CA 1
ATOM 2305 C C . ARG A 1 299 ? -23.891 -37.031 -11.594 1 94.06 299 ARG A C 1
ATOM 2307 O O . ARG A 1 299 ? -23.891 -36.844 -12.812 1 94.06 299 ARG A O 1
ATOM 2314 N N . LEU A 1 300 ? -24.859 -36.781 -10.781 1 94.38 300 LEU A N 1
ATOM 2315 C CA . LEU A 1 300 ? -26.062 -36.188 -11.32 1 94.38 300 LEU A CA 1
ATOM 2316 C C . LEU A 1 300 ? -25.766 -34.781 -11.859 1 94.38 300 LEU A C 1
ATOM 2318 O O . LEU A 1 300 ? -26.203 -34.438 -12.961 1 94.38 300 LEU A O 1
ATOM 2322 N N . VAL A 1 301 ? -25.062 -34.031 -11.109 1 93.31 301 VAL A N 1
ATOM 2323 C CA . VAL A 1 301 ? -24.797 -32.625 -11.469 1 93.31 301 VAL A CA 1
ATOM 2324 C C . VAL A 1 301 ? -23.828 -32.562 -12.641 1 93.31 301 VAL A C 1
ATOM 2326 O O . VAL A 1 301 ? -24.109 -31.922 -13.656 1 93.31 301 VAL A O 1
ATOM 2329 N N . PHE A 1 302 ? -22.75 -33.312 -12.586 1 90.5 302 PHE A N 1
ATOM 2330 C CA . PHE A 1 302 ? -21.688 -33.188 -13.578 1 90.5 302 PHE A CA 1
ATOM 2331 C C . PHE A 1 302 ? -22 -34 -14.828 1 90.5 302 PHE A C 1
ATOM 2333 O O . PHE A 1 302 ? -21.438 -33.75 -15.891 1 90.5 302 PHE A O 1
ATOM 2340 N N . GLY A 1 303 ? -22.922 -34.969 -14.688 1 91.69 303 GLY A N 1
ATOM 2341 C CA . GLY A 1 303 ? -23.422 -35.656 -15.852 1 91.69 303 GLY A CA 1
ATOM 2342 C C . GLY A 1 303 ? -24.422 -34.844 -16.656 1 91.69 303 GLY A C 1
ATOM 2343 O O . GLY A 1 303 ? -24.734 -35.219 -17.797 1 91.69 303 GLY A O 1
ATOM 2344 N N . ASN A 1 304 ? -24.922 -33.844 -16.047 1 94.25 304 ASN A N 1
ATOM 2345 C CA . ASN A 1 304 ? -25.938 -33 -16.688 1 94.25 304 ASN A CA 1
ATOM 2346 C C . ASN A 1 304 ? -25.5 -31.531 -16.719 1 94.25 304 ASN A C 1
ATOM 2348 O O . ASN A 1 304 ? -26.266 -30.641 -16.328 1 94.25 304 ASN A O 1
ATOM 2352 N N . LEU A 1 305 ? -24.312 -31.312 -17.141 1 90.25 305 LEU A N 1
ATOM 2353 C CA . LEU A 1 305 ? -23.766 -29.953 -17.172 1 90.25 305 LEU A CA 1
ATOM 2354 C C . LEU A 1 305 ? -24.562 -29.047 -18.094 1 90.25 305 LEU A C 1
ATOM 2356 O O . LEU A 1 305 ? -24.594 -27.828 -17.922 1 90.25 305 LEU A O 1
ATOM 2360 N N . TRP A 1 306 ? -25.281 -29.672 -19.125 1 90 306 TRP A N 1
ATOM 2361 C CA . TRP A 1 306 ? -26.141 -28.875 -20 1 90 306 TRP A CA 1
ATOM 2362 C C . TRP A 1 306 ? -27.203 -28.125 -19.203 1 90 306 TRP A C 1
ATOM 2364 O O . TRP A 1 306 ? -27.688 -27.078 -19.625 1 90 306 TRP A O 1
ATOM 2374 N N . LEU A 1 307 ? -27.5 -28.594 -18.031 1 92.56 307 LEU A N 1
ATOM 2375 C CA . LEU A 1 307 ? -28.516 -28.016 -17.188 1 92.56 307 LEU A CA 1
ATOM 2376 C C . LEU A 1 307 ? -27.891 -27.297 -15.992 1 92.56 307 LEU A C 1
ATOM 2378 O O . LEU A 1 307 ? -28.328 -26.203 -15.617 1 92.56 307 LEU A O 1
ATOM 2382 N N . PHE A 1 308 ? -26.859 -27.844 -15.438 1 93.81 308 PHE A N 1
ATOM 2383 C CA . PHE A 1 308 ? -26.406 -27.406 -14.125 1 93.81 308 PHE A CA 1
ATOM 2384 C C . PHE A 1 308 ? -25.141 -26.562 -14.234 1 93.81 308 PHE A C 1
ATOM 2386 O O . PHE A 1 308 ? -24.531 -26.219 -13.219 1 93.81 308 PHE A O 1
ATOM 2393 N N . ARG A 1 309 ? -24.688 -26.219 -15.383 1 92.12 309 ARG A N 1
ATOM 2394 C CA . ARG A 1 309 ? -23.453 -25.469 -15.602 1 92.12 309 ARG A CA 1
ATOM 2395 C C . ARG A 1 309 ? -23.438 -24.188 -14.766 1 92.12 309 ARG A C 1
ATOM 2397 O O . ARG A 1 309 ? -22.438 -23.891 -14.109 1 92.12 309 ARG A O 1
ATOM 2404 N N . PRO A 1 310 ? -24.531 -23.391 -14.727 1 92.44 310 PRO A N 1
ATOM 2405 C CA . PRO A 1 310 ? -24.5 -22.172 -13.914 1 92.44 310 PRO A CA 1
ATOM 2406 C C . PRO A 1 310 ? -24.281 -22.469 -12.43 1 92.44 310 PRO A C 1
ATOM 2408 O O . PRO A 1 310 ? -23.578 -21.719 -11.75 1 92.44 310 PRO A O 1
ATOM 2411 N N . LEU A 1 311 ? -24.844 -23.5 -12 1 91.25 311 LEU A N 1
ATOM 2412 C CA . LEU A 1 311 ? -24.688 -23.891 -10.609 1 91.25 311 LEU A CA 1
ATOM 2413 C C . LEU A 1 311 ? -23.25 -24.328 -10.328 1 91.25 311 LEU A C 1
ATOM 2415 O O . LEU A 1 311 ? -22.688 -24.016 -9.273 1 91.25 311 LEU A O 1
ATOM 2419 N N . VAL A 1 312 ? -22.688 -25.062 -11.227 1 90.94 312 VAL A N 1
ATOM 2420 C CA . VAL A 1 312 ? -21.328 -25.562 -11.078 1 90.94 312 VAL A CA 1
ATOM 2421 C C . VAL A 1 312 ? -20.344 -24.391 -11.047 1 90.94 312 VAL A C 1
ATOM 2423 O O . VAL A 1 312 ? -19.469 -24.328 -10.195 1 90.94 312 VAL A O 1
ATOM 2426 N N . VAL A 1 313 ? -20.531 -23.484 -11.914 1 92.5 313 VAL A N 1
ATOM 2427 C CA . VAL A 1 313 ? -19.688 -22.297 -11.953 1 92.5 313 VAL A CA 1
ATOM 2428 C C . VAL A 1 313 ? -19.781 -21.547 -10.625 1 92.5 313 VAL A C 1
ATOM 2430 O O . VAL A 1 313 ? -18.75 -21.141 -10.07 1 92.5 313 VAL A O 1
ATOM 2433 N N . ARG A 1 314 ? -20.969 -21.359 -10.102 1 91.19 314 ARG A N 1
ATOM 2434 C CA . ARG A 1 314 ? -21.172 -20.672 -8.828 1 91.19 314 ARG A CA 1
ATOM 2435 C C . ARG A 1 314 ? -20.469 -21.406 -7.695 1 91.19 314 ARG A C 1
ATOM 2437 O O . ARG A 1 314 ? -19.844 -20.781 -6.828 1 91.19 314 ARG A O 1
ATOM 2444 N N . MET A 1 315 ? -20.531 -22.656 -7.758 1 86.94 315 MET A N 1
ATOM 2445 C CA . MET A 1 315 ? -19.891 -23.484 -6.738 1 86.94 315 MET A CA 1
ATOM 2446 C C . MET A 1 315 ? -18.375 -23.359 -6.809 1 86.94 315 MET A C 1
ATOM 2448 O O . MET A 1 315 ? -17.719 -23.172 -5.789 1 86.94 315 MET A O 1
ATOM 2452 N N . LEU A 1 316 ? -17.812 -23.438 -7.953 1 87.38 316 LEU A N 1
ATOM 2453 C CA . LEU A 1 316 ? -16.375 -23.422 -8.148 1 87.38 316 LEU A CA 1
ATOM 2454 C C . LEU A 1 316 ? -15.789 -22.047 -7.848 1 87.38 316 LEU A C 1
ATOM 2456 O O . LEU A 1 316 ? -14.656 -21.938 -7.371 1 87.38 316 LEU A O 1
ATOM 2460 N N . LYS A 1 317 ? -16.578 -21.016 -8.062 1 89 317 LYS A N 1
ATOM 2461 C CA . LYS A 1 317 ? -16.141 -19.641 -7.84 1 89 317 LYS A CA 1
ATOM 2462 C C . LYS A 1 317 ? -15.867 -19.391 -6.359 1 89 317 LYS A C 1
ATOM 2464 O O . LYS A 1 317 ? -15.094 -18.484 -6.012 1 89 317 LYS A O 1
ATOM 2469 N N . ASN A 1 318 ? -16.422 -20.172 -5.527 1 86.25 318 ASN A N 1
ATOM 2470 C CA . ASN A 1 318 ? -16.391 -19.906 -4.094 1 86.25 318 ASN A CA 1
ATOM 2471 C C . ASN A 1 318 ? -15.164 -20.516 -3.434 1 86.25 318 ASN A C 1
ATOM 2473 O O . ASN A 1 318 ? -14.922 -20.312 -2.242 1 86.25 318 ASN A O 1
ATOM 2477 N N . ASP A 1 319 ? -14.406 -21.25 -4.137 1 81.81 319 ASP A N 1
ATOM 2478 C CA . ASP A 1 319 ? -13.141 -21.828 -3.684 1 81.81 319 ASP A CA 1
ATOM 2479 C C . ASP A 1 319 ? -11.969 -21.297 -4.52 1 81.81 319 ASP A C 1
ATOM 2481 O O . ASP A 1 319 ? -11.969 -21.422 -5.742 1 81.81 319 ASP A O 1
ATOM 2485 N N . PRO A 1 320 ? -10.969 -20.703 -3.766 1 82.94 320 PRO A N 1
ATOM 2486 C CA . PRO A 1 320 ? -9.883 -20.062 -4.516 1 82.94 320 PRO A CA 1
ATOM 2487 C C . PRO A 1 320 ? -9.195 -21.031 -5.484 1 82.94 320 PRO A C 1
ATOM 2489 O O . PRO A 1 320 ? -8.844 -20.625 -6.598 1 82.94 320 PRO A O 1
ATOM 2492 N N . GLU A 1 321 ? -9.023 -22.234 -5.168 1 77.06 321 GLU A N 1
ATOM 2493 C CA . GLU A 1 321 ? -8.336 -23.219 -6.012 1 77.06 321 GLU A CA 1
ATOM 2494 C C . GLU A 1 321 ? -9.148 -23.531 -7.27 1 77.06 321 GLU A C 1
ATOM 2496 O O . GLU A 1 321 ? -8.602 -23.547 -8.375 1 77.06 321 GLU A O 1
ATOM 2501 N N . THR A 1 322 ? -10.414 -23.75 -7.07 1 82.44 322 THR A N 1
ATOM 2502 C CA . THR A 1 322 ? -11.242 -24.078 -8.219 1 82.44 322 THR A CA 1
ATOM 2503 C C . THR A 1 322 ? -11.547 -22.844 -9.055 1 82.44 322 THR A C 1
ATOM 2505 O O . THR A 1 322 ? -11.688 -22.922 -10.273 1 82.44 322 THR A O 1
ATOM 2508 N N . ALA A 1 323 ? -11.672 -21.719 -8.359 1 88.69 323 ALA A N 1
ATOM 2509 C CA . ALA A 1 323 ? -11.906 -20.484 -9.086 1 88.69 323 ALA A CA 1
ATOM 2510 C C . ALA A 1 323 ? -10.766 -20.188 -10.07 1 88.69 323 ALA A C 1
ATOM 2512 O O . ALA A 1 323 ? -11.008 -19.688 -11.172 1 88.69 323 ALA A O 1
ATOM 2513 N N . ALA A 1 324 ? -9.594 -20.531 -9.633 1 88.81 324 ALA A N 1
ATOM 2514 C CA . ALA A 1 324 ? -8.414 -20.266 -10.453 1 88.81 324 ALA A CA 1
ATOM 2515 C C . ALA A 1 324 ? -8.484 -21.047 -11.766 1 88.81 324 ALA A C 1
ATOM 2517 O O . ALA A 1 324 ? -7.867 -20.656 -12.758 1 88.81 324 ALA A O 1
ATOM 2518 N N . MET A 1 325 ? -9.234 -22.047 -11.82 1 88.12 325 MET A N 1
ATOM 2519 C CA . MET A 1 325 ? -9.352 -22.875 -13.016 1 88.12 325 MET A CA 1
ATOM 2520 C C . MET A 1 325 ? -10.359 -22.281 -13.992 1 88.12 325 MET A C 1
ATOM 2522 O O . MET A 1 325 ? -10.422 -22.672 -15.156 1 88.12 325 MET A O 1
ATOM 2526 N N . LEU A 1 326 ? -11.117 -21.266 -13.555 1 91.62 326 LEU A N 1
ATOM 2527 C CA . LEU A 1 326 ? -12.25 -20.766 -14.328 1 91.62 326 LEU A CA 1
ATOM 2528 C C . LEU A 1 326 ? -11.852 -19.516 -15.117 1 91.62 326 LEU A C 1
ATOM 2530 O O . LEU A 1 326 ? -12.57 -19.109 -16.031 1 91.62 326 LEU A O 1
ATOM 2534 N N . HIS A 1 327 ? -10.695 -18.891 -14.711 1 94.5 327 HIS A N 1
ATOM 2535 C CA . HIS A 1 327 ? -10.445 -17.594 -15.344 1 94.5 327 HIS A CA 1
ATOM 2536 C C . HIS A 1 327 ? -9.031 -17.109 -15.062 1 94.5 327 HIS A C 1
ATOM 2538 O O . HIS A 1 327 ? -8.273 -17.766 -14.344 1 94.5 327 HIS A O 1
ATOM 2544 N N . THR A 1 328 ? -8.633 -16.047 -15.727 1 96.25 328 THR A N 1
ATOM 2545 C CA . THR A 1 328 ? -7.453 -15.273 -15.359 1 96.25 328 THR A CA 1
ATOM 2546 C C . THR A 1 328 ? -7.605 -14.664 -13.969 1 96.25 328 THR A C 1
ATOM 2548 O O . THR A 1 328 ? -8.609 -14.008 -13.68 1 96.25 328 THR A O 1
ATOM 2551 N N . THR A 1 329 ? -6.699 -14.945 -13.156 1 95.81 329 THR A N 1
ATOM 2552 C CA . THR A 1 329 ? -6.781 -14.438 -11.797 1 95.81 329 THR A CA 1
ATOM 2553 C C . THR A 1 329 ? -5.895 -13.211 -11.625 1 95.81 329 THR A C 1
ATOM 2555 O O . THR A 1 329 ? -4.895 -13.055 -12.328 1 95.81 329 THR A O 1
ATOM 2558 N N . THR A 1 330 ? -6.293 -12.383 -10.742 1 96.44 330 THR A N 1
ATOM 2559 C CA . THR A 1 330 ? -5.555 -11.188 -10.359 1 96.44 330 THR A CA 1
ATOM 2560 C C . THR A 1 330 ? -5.371 -11.117 -8.844 1 96.44 330 THR A C 1
ATOM 2562 O O . THR A 1 330 ? -6.336 -11.25 -8.094 1 96.44 330 THR A O 1
ATOM 2565 N N . ALA A 1 331 ? -4.172 -10.953 -8.438 1 96.69 331 ALA A N 1
ATOM 2566 C CA . ALA A 1 331 ? -3.861 -10.82 -7.016 1 96.69 331 ALA A CA 1
ATOM 2567 C C . ALA A 1 331 ? -3.111 -9.523 -6.738 1 96.69 331 ALA A C 1
ATOM 2569 O O . ALA A 1 331 ? -2.105 -9.227 -7.387 1 96.69 331 ALA A O 1
ATOM 2570 N N . ILE A 1 332 ? -3.635 -8.742 -5.816 1 97.94 332 ILE A N 1
ATOM 2571 C CA . ILE A 1 332 ? -2.871 -7.605 -5.309 1 97.94 332 ILE A CA 1
ATOM 2572 C C . ILE A 1 332 ? -1.838 -8.094 -4.297 1 97.94 332 ILE A C 1
ATOM 2574 O O . ILE A 1 332 ? -2.191 -8.711 -3.287 1 97.94 332 ILE A O 1
ATOM 2578 N N . THR A 1 333 ? -0.599 -7.738 -4.535 1 96.94 333 THR A N 1
ATOM 2579 C CA . THR A 1 333 ? 0.429 -8.32 -3.676 1 96.94 333 THR A CA 1
ATOM 2580 C C . THR A 1 333 ? 1.23 -7.227 -2.977 1 96.94 333 THR A C 1
ATOM 2582 O O . THR A 1 333 ? 0.896 -6.82 -1.862 1 96.94 333 THR A O 1
ATOM 2585 N N . GLU A 1 334 ? 2.135 -6.562 -3.678 1 97.06 334 GLU A N 1
ATOM 2586 C CA . GLU A 1 334 ? 2.969 -5.52 -3.084 1 97.06 334 GLU A CA 1
ATOM 2587 C C . GLU A 1 334 ? 2.23 -4.188 -3.033 1 97.06 334 GLU A C 1
ATOM 2589 O O . GLU A 1 334 ? 1.465 -3.859 -3.941 1 97.06 334 GLU A O 1
ATOM 2594 N N . LEU A 1 335 ? 2.459 -3.449 -1.997 1 98.38 335 LEU A N 1
ATOM 2595 C CA . LEU A 1 335 ? 1.967 -2.092 -1.795 1 98.38 335 LEU A CA 1
ATOM 2596 C C . LEU A 1 335 ? 3.043 -1.21 -1.169 1 98.38 335 LEU A C 1
ATOM 2598 O O . LEU A 1 335 ? 3.779 -1.656 -0.286 1 98.38 335 LEU A O 1
ATOM 2602 N N . GLU A 1 336 ? 3.117 -0.009 -1.633 1 97.5 336 GLU A N 1
ATOM 2603 C CA . GLU A 1 336 ? 4.059 0.962 -1.079 1 97.5 336 GLU A CA 1
ATOM 2604 C C . GLU A 1 336 ? 3.496 2.379 -1.156 1 97.5 336 GLU A C 1
ATOM 2606 O O . GLU A 1 336 ? 3.127 2.848 -2.234 1 97.5 336 GLU A O 1
ATOM 2611 N N . GLY A 1 337 ? 3.365 3.049 -0.079 1 97.06 337 GLY A N 1
ATOM 2612 C CA . GLY A 1 337 ? 2.883 4.418 -0.006 1 97.06 337 GLY A CA 1
ATOM 2613 C C . GLY A 1 337 ? 3.914 5.387 0.542 1 97.06 337 GLY A C 1
ATOM 2614 O O . GLY A 1 337 ? 5.062 5.398 0.094 1 97.06 337 GLY A O 1
ATOM 2615 N N . ALA A 1 338 ? 3.52 6.227 1.423 1 93.88 338 ALA A N 1
ATOM 2616 C CA . ALA A 1 338 ? 4.348 7.305 1.952 1 93.88 338 ALA A CA 1
ATOM 2617 C C . ALA A 1 338 ? 5.379 6.77 2.941 1 93.88 338 ALA A C 1
ATOM 2619 O O . ALA A 1 338 ? 5.164 5.73 3.57 1 93.88 338 ALA A O 1
ATOM 2620 N N . PRO A 1 339 ? 6.477 7.477 3.072 1 88.62 339 PRO A N 1
ATOM 2621 C CA . PRO A 1 339 ? 7.473 7.09 4.074 1 88.62 339 PRO A CA 1
ATOM 2622 C C . PRO A 1 339 ? 7.059 7.461 5.496 1 88.62 339 PRO A C 1
ATOM 2624 O O . PRO A 1 339 ? 7.656 6.977 6.461 1 88.62 339 PRO A O 1
ATOM 2627 N N . ALA A 1 340 ? 6.055 8.344 5.648 1 85.75 340 ALA A N 1
ATOM 2628 C CA . ALA A 1 340 ? 5.617 8.805 6.965 1 85.75 340 ALA A CA 1
ATOM 2629 C C . ALA A 1 340 ? 4.113 9.062 6.98 1 85.75 340 ALA A C 1
ATOM 2631 O O . ALA A 1 340 ? 3.5 9.266 5.93 1 85.75 340 ALA A O 1
ATOM 2632 N N . ALA A 1 341 ? 3.551 9.102 8.172 1 91 341 ALA A N 1
ATOM 2633 C CA . ALA A 1 341 ? 2.104 9.172 8.359 1 91 341 ALA A CA 1
ATOM 2634 C C . ALA A 1 341 ? 1.562 10.531 7.922 1 91 341 ALA A C 1
ATOM 2636 O O . ALA A 1 341 ? 0.402 10.641 7.516 1 91 341 ALA A O 1
ATOM 2637 N N . ASN A 1 342 ? 2.379 11.617 7.926 1 84.44 342 ASN A N 1
ATOM 2638 C CA . ASN A 1 342 ? 1.868 12.969 7.715 1 84.44 342 ASN A CA 1
ATOM 2639 C C . ASN A 1 342 ? 2.221 13.492 6.324 1 84.44 342 ASN A C 1
ATOM 2641 O O . ASN A 1 342 ? 2.102 14.688 6.055 1 84.44 342 ASN A O 1
ATOM 2645 N N . ILE A 1 343 ? 2.631 12.617 5.43 1 84.81 343 ILE A N 1
ATOM 2646 C CA . ILE A 1 343 ? 3.064 13.023 4.098 1 84.81 343 ILE A CA 1
ATOM 2647 C C . ILE A 1 343 ? 2.172 12.367 3.043 1 84.81 343 ILE A C 1
ATOM 2649 O O . ILE A 1 343 ? 1.837 11.188 3.15 1 84.81 343 ILE A O 1
ATOM 2653 N N . ILE A 1 344 ? 1.771 13.195 2.143 1 90.62 344 ILE A N 1
ATOM 2654 C CA . ILE A 1 344 ? 1.236 12.664 0.895 1 90.62 344 ILE A CA 1
ATOM 2655 C C . ILE A 1 344 ? 2.377 12.414 -0.089 1 90.62 344 ILE A C 1
ATOM 2657 O O . ILE A 1 344 ? 3.072 13.344 -0.495 1 90.62 344 ILE A O 1
ATOM 2661 N N . PRO A 1 345 ? 2.6 11.18 -0.407 1 91.94 345 PRO A N 1
ATOM 2662 C CA . PRO A 1 345 ? 3.744 10.906 -1.276 1 91.94 345 PRO A CA 1
ATOM 2663 C C . PRO A 1 345 ? 3.498 11.312 -2.727 1 91.94 345 PRO A C 1
ATOM 2665 O O . PRO A 1 345 ? 2.354 11.312 -3.186 1 91.94 345 PRO A O 1
ATOM 2668 N N . ARG A 1 346 ? 4.543 11.68 -3.42 1 91.12 346 ARG A N 1
ATOM 2669 C CA . ARG A 1 346 ? 4.461 11.992 -4.844 1 91.12 346 ARG A CA 1
ATOM 2670 C C . ARG A 1 346 ? 4.223 10.734 -5.668 1 91.12 346 ARG A C 1
ATOM 2672 O O . ARG A 1 346 ? 3.707 10.805 -6.785 1 91.12 346 ARG A O 1
ATOM 2679 N N . ARG A 1 347 ? 4.684 9.633 -5.051 1 95.62 347 ARG A N 1
ATOM 2680 C CA . ARG A 1 347 ? 4.551 8.359 -5.754 1 95.62 347 ARG A CA 1
ATOM 2681 C C . ARG A 1 347 ? 3.975 7.289 -4.836 1 95.62 347 ARG A C 1
ATOM 2683 O O . ARG A 1 347 ? 4.328 7.215 -3.658 1 95.62 347 ARG A O 1
ATOM 2690 N N . ALA A 1 348 ? 3.115 6.449 -5.301 1 97.44 348 ALA A N 1
ATOM 2691 C CA . ALA A 1 348 ? 2.609 5.234 -4.664 1 97.44 348 ALA A CA 1
ATOM 2692 C C . ALA A 1 348 ? 2.691 4.043 -5.613 1 97.44 348 ALA A C 1
ATOM 2694 O O . ALA A 1 348 ? 2.467 4.184 -6.816 1 97.44 348 ALA A O 1
ATOM 2695 N N . ASN A 1 349 ? 3.053 2.906 -5.125 1 98.25 349 ASN A N 1
ATOM 2696 C CA . ASN A 1 349 ? 3.311 1.739 -5.961 1 98.25 349 ASN A CA 1
ATOM 2697 C C . ASN A 1 349 ? 2.48 0.538 -5.52 1 98.25 349 ASN A C 1
ATOM 2699 O O . ASN A 1 349 ? 2.15 0.407 -4.34 1 98.25 349 ASN A O 1
ATOM 2703 N N . ALA A 1 350 ? 2.193 -0.331 -6.453 1 98.44 350 ALA A N 1
ATOM 2704 C CA . ALA A 1 350 ? 1.564 -1.623 -6.191 1 98.44 350 ALA A CA 1
ATOM 2705 C C . ALA A 1 350 ? 1.945 -2.646 -7.258 1 98.44 350 ALA A C 1
ATOM 2707 O O . ALA A 1 350 ? 2.385 -2.279 -8.352 1 98.44 350 ALA A O 1
ATOM 2708 N N . THR A 1 351 ? 1.839 -3.85 -6.891 1 97.88 351 THR A N 1
ATOM 2709 C CA . THR A 1 351 ? 2.023 -4.945 -7.84 1 97.88 351 THR A CA 1
ATOM 2710 C C . THR A 1 351 ? 0.756 -5.789 -7.945 1 97.88 351 THR A C 1
ATOM 2712 O O . THR A 1 351 ? 0.141 -6.121 -6.93 1 97.88 351 THR A O 1
ATOM 2715 N N . VAL A 1 352 ? 0.381 -6.074 -9.141 1 97.81 352 VAL A N 1
ATOM 2716 C CA . VAL A 1 352 ? -0.71 -6.996 -9.43 1 97.81 352 VAL A CA 1
ATOM 2717 C C . VAL A 1 352 ? -0.168 -8.219 -10.164 1 97.81 352 VAL A C 1
ATOM 2719 O O . VAL A 1 352 ? 0.365 -8.102 -11.273 1 97.81 352 VAL A O 1
ATOM 2722 N N . ASN A 1 353 ? -0.281 -9.32 -9.5 1 96.31 353 ASN A N 1
ATOM 2723 C CA . ASN A 1 353 ? 0.089 -10.594 -10.102 1 96.31 353 ASN A CA 1
ATOM 2724 C C . ASN A 1 353 ? -1.092 -11.234 -10.828 1 96.31 353 ASN A C 1
ATOM 2726 O O . ASN A 1 353 ? -2.186 -11.344 -10.266 1 96.31 353 ASN A O 1
ATOM 2730 N N . MET A 1 354 ? -0.84 -11.672 -12.047 1 96.5 354 MET A N 1
ATOM 2731 C CA . MET A 1 354 ? -1.911 -12.281 -12.828 1 96.5 354 MET A CA 1
ATOM 2732 C C . MET A 1 354 ? -1.484 -13.648 -13.359 1 96.5 354 MET A C 1
ATOM 2734 O O . MET A 1 354 ? -0.343 -13.812 -13.797 1 96.5 354 MET A O 1
ATOM 2738 N N . ARG A 1 355 ? -2.334 -14.617 -13.273 1 95.94 355 ARG A N 1
ATOM 2739 C CA . ARG A 1 355 ? -2.213 -15.906 -13.953 1 95.94 355 ARG A CA 1
ATOM 2740 C C . ARG A 1 355 ? -3.205 -16.016 -15.109 1 95.94 355 ARG A C 1
ATOM 2742 O O . ARG A 1 355 ? -4.414 -16.078 -14.891 1 95.94 355 ARG A O 1
ATOM 2749 N N . ILE A 1 356 ? -2.684 -16.094 -16.297 1 96.44 356 ILE A N 1
ATOM 2750 C CA . ILE A 1 356 ? -3.449 -15.844 -17.516 1 96.44 356 ILE A CA 1
ATOM 2751 C C . ILE A 1 356 ? -4.047 -17.156 -18.016 1 96.44 356 ILE A C 1
ATOM 2753 O O . ILE A 1 356 ? -3.32 -18.109 -18.312 1 96.44 356 ILE A O 1
ATOM 2757 N N . ASP A 1 357 ? -5.32 -17.172 -18.109 1 95.75 357 ASP A N 1
ATOM 2758 C CA . ASP A 1 357 ? -6.043 -18.312 -18.672 1 95.75 357 ASP A CA 1
ATOM 2759 C C . ASP A 1 357 ? -5.617 -18.578 -20.109 1 95.75 357 ASP A C 1
ATOM 2761 O O . ASP A 1 357 ? -5.375 -17.625 -20.875 1 95.75 357 ASP A O 1
ATOM 2765 N N . PRO A 1 358 ? -5.566 -19.828 -20.484 1 93.56 358 PRO A N 1
ATOM 2766 C CA . PRO A 1 358 ? -5.145 -20.141 -21.859 1 93.56 358 PRO A CA 1
ATOM 2767 C C . PRO A 1 358 ? -6.004 -19.453 -22.906 1 93.56 358 PRO A C 1
ATOM 2769 O O . PRO A 1 358 ? -5.609 -19.375 -24.078 1 93.56 358 PRO A O 1
ATOM 2772 N N . ARG A 1 359 ? -7.242 -18.984 -22.672 1 93.69 359 ARG A N 1
ATOM 2773 C CA . ARG A 1 359 ? -8.148 -18.312 -23.609 1 93.69 359 ARG A CA 1
ATOM 2774 C C . ARG A 1 359 ? -7.906 -16.812 -23.641 1 93.69 359 ARG A C 1
ATOM 2776 O O . ARG A 1 359 ? -8.531 -16.094 -24.422 1 93.69 359 ARG A O 1
ATOM 2783 N N . ASP A 1 360 ? -7.012 -16.359 -22.719 1 95.06 360 ASP A N 1
ATOM 2784 C CA . ASP A 1 360 ? -6.684 -14.945 -22.641 1 95.06 360 ASP A CA 1
ATOM 2785 C C . ASP A 1 360 ? -5.246 -14.688 -23.078 1 95.06 360 ASP A C 1
ATOM 2787 O O . ASP A 1 360 ? -4.555 -15.609 -23.531 1 95.06 360 ASP A O 1
ATOM 2791 N N . THR A 1 361 ? -4.887 -13.352 -23.156 1 94.62 361 THR A N 1
ATOM 2792 C CA . THR A 1 361 ? -3.518 -12.953 -23.469 1 94.62 361 THR A CA 1
ATOM 2793 C C . THR A 1 361 ? -2.98 -11.984 -22.422 1 94.62 361 THR A C 1
ATOM 2795 O O . THR A 1 361 ? -3.748 -11.258 -21.797 1 94.62 361 THR A O 1
ATOM 2798 N N . PRO A 1 362 ? -1.668 -12.023 -22.281 1 94.94 362 PRO A N 1
ATOM 2799 C CA . PRO A 1 362 ? -1.084 -11.047 -21.359 1 94.94 362 PRO A CA 1
ATOM 2800 C C . PRO A 1 362 ? -1.433 -9.602 -21.719 1 94.94 362 PRO A C 1
ATOM 2802 O O . PRO A 1 362 ? -1.672 -8.773 -20.844 1 94.94 362 PRO A O 1
ATOM 2805 N N . GLU A 1 363 ? -1.502 -9.328 -23 1 95.44 363 GLU A N 1
ATOM 2806 C CA . GLU A 1 363 ? -1.813 -7.977 -23.469 1 95.44 363 GLU A CA 1
ATOM 2807 C C . GLU A 1 363 ? -3.221 -7.559 -23.047 1 95.44 363 GLU A C 1
ATOM 2809 O O . GLU A 1 363 ? -3.43 -6.438 -22.578 1 95.44 363 GLU A O 1
ATOM 2814 N N . ALA A 1 364 ? -4.109 -8.469 -23.25 1 95.38 364 ALA A N 1
ATOM 2815 C CA . ALA A 1 364 ? -5.492 -8.172 -22.859 1 95.38 364 ALA A CA 1
ATOM 2816 C C . ALA A 1 364 ? -5.617 -7.98 -21.359 1 95.38 364 ALA A C 1
ATOM 2818 O O . ALA A 1 364 ? -6.352 -7.105 -20.891 1 95.38 364 ALA A O 1
ATOM 2819 N N . ALA A 1 365 ? -4.961 -8.828 -20.609 1 96.19 365 ALA A N 1
ATOM 2820 C CA . ALA A 1 365 ? -4.977 -8.719 -19.156 1 96.19 365 ALA A CA 1
ATOM 2821 C C . ALA A 1 365 ? -4.395 -7.379 -18.703 1 96.19 365 ALA A C 1
ATOM 2823 O O . ALA A 1 365 ? -4.953 -6.719 -17.812 1 96.19 365 ALA A O 1
ATOM 2824 N N . LEU A 1 366 ? -3.299 -6.984 -19.312 1 96.06 366 LEU A N 1
ATOM 2825 C CA . LEU A 1 366 ? -2.646 -5.719 -18.984 1 96.06 366 LEU A CA 1
ATOM 2826 C C . LEU A 1 366 ? -3.547 -4.539 -19.312 1 96.06 366 LEU A C 1
ATOM 2828 O O . LEU A 1 366 ? -3.572 -3.541 -18.594 1 96.06 366 LEU A O 1
ATOM 2832 N N . ALA A 1 367 ? -4.23 -4.59 -20.438 1 96.19 367 ALA A N 1
ATOM 2833 C CA . ALA A 1 367 ? -5.148 -3.531 -20.844 1 96.19 367 ALA A CA 1
ATOM 2834 C C . ALA A 1 367 ? -6.227 -3.307 -19.781 1 96.19 367 ALA A C 1
ATOM 2836 O O . ALA A 1 367 ? -6.613 -2.166 -19.516 1 96.19 367 ALA A O 1
ATOM 2837 N N . ARG A 1 368 ? -6.715 -4.359 -19.219 1 95.88 368 ARG A N 1
ATOM 2838 C CA . ARG A 1 368 ? -7.727 -4.258 -18.172 1 95.88 368 ARG A CA 1
ATOM 2839 C C . ARG A 1 368 ? -7.172 -3.549 -16.938 1 95.88 368 ARG A C 1
ATOM 2841 O O . ARG A 1 368 ? -7.875 -2.771 -16.297 1 95.88 368 ARG A O 1
ATOM 2848 N N . VAL A 1 369 ? -5.93 -3.852 -16.594 1 96.81 369 VAL A N 1
ATOM 2849 C CA . VAL A 1 369 ? -5.285 -3.176 -15.469 1 96.81 369 VAL A CA 1
ATOM 2850 C C . VAL A 1 369 ? -5.188 -1.679 -15.75 1 96.81 369 VAL A C 1
ATOM 2852 O O . VAL A 1 369 ? -5.523 -0.854 -14.898 1 96.81 369 VAL A O 1
ATOM 2855 N N . ARG A 1 370 ? -4.777 -1.346 -16.922 1 96.56 370 ARG A N 1
ATOM 2856 C CA . ARG A 1 370 ? -4.633 0.056 -17.312 1 96.56 370 ARG A CA 1
ATOM 2857 C C . ARG A 1 370 ? -5.973 0.779 -17.25 1 96.56 370 ARG A C 1
ATOM 2859 O O . ARG A 1 370 ? -6.051 1.918 -16.781 1 96.56 370 ARG A O 1
ATOM 2866 N N . GLU A 1 371 ? -6.98 0.147 -17.672 1 96.75 371 GLU A N 1
ATOM 2867 C CA . GLU A 1 371 ? -8.312 0.735 -17.734 1 96.75 371 GLU A CA 1
ATOM 2868 C C . GLU A 1 371 ? -8.859 1.006 -16.328 1 96.75 371 GLU A C 1
ATOM 2870 O O . GLU A 1 371 ? -9.766 1.827 -16.156 1 96.75 371 GLU A O 1
ATOM 2875 N N . ALA A 1 372 ? -8.359 0.32 -15.375 1 97.31 372 ALA A N 1
ATOM 2876 C CA . ALA A 1 372 ? -8.852 0.454 -14.008 1 97.31 372 ALA A CA 1
ATOM 2877 C C . ALA A 1 372 ? -8.414 1.781 -13.391 1 97.31 372 ALA A C 1
ATOM 2879 O O . ALA A 1 372 ? -8.953 2.213 -12.375 1 97.31 372 ALA A O 1
ATOM 2880 N N . PHE A 1 373 ? -7.395 2.424 -13.898 1 96.19 373 PHE A N 1
ATOM 2881 C CA . PHE A 1 373 ? -6.879 3.674 -13.352 1 96.19 373 PHE A CA 1
ATOM 2882 C C . PHE A 1 373 ? -7.34 4.859 -14.195 1 96.19 373 PHE A C 1
ATOM 2884 O O . PHE A 1 373 ? -7.375 4.781 -15.422 1 96.19 373 PHE A O 1
ATOM 2891 N N . GLU A 1 374 ? -7.867 5.859 -13.406 1 87.75 374 GLU A N 1
ATOM 2892 C CA . GLU A 1 374 ? -8.234 7.109 -14.062 1 87.75 374 GLU A CA 1
ATOM 2893 C C . GLU A 1 374 ? -7.004 7.984 -14.312 1 87.75 374 GLU A C 1
ATOM 2895 O O . GLU A 1 374 ? -6.254 8.281 -13.383 1 87.75 374 GLU A O 1
ATOM 2900 N N . GLY A 1 375 ? -6.723 8.344 -15.547 1 84.5 375 GLY A N 1
ATOM 2901 C CA . GLY A 1 375 ? -5.578 9.18 -15.875 1 84.5 375 GLY A CA 1
ATOM 2902 C C . GLY A 1 375 ? -4.332 8.375 -16.203 1 84.5 375 GLY A C 1
ATOM 2903 O O . GLY A 1 375 ? -4.398 7.164 -16.391 1 84.5 375 GLY A O 1
ATOM 2904 N N . ASP A 1 376 ? -3.178 9.07 -16.094 1 88.38 376 ASP A N 1
ATOM 2905 C CA . ASP A 1 376 ? -1.932 8.438 -16.516 1 88.38 376 ASP A CA 1
ATOM 2906 C C . ASP A 1 376 ? -1.304 7.652 -15.367 1 88.38 376 ASP A C 1
ATOM 2908 O O . ASP A 1 376 ? -1.271 8.125 -14.227 1 88.38 376 ASP A O 1
ATOM 2912 N N . VAL A 1 377 ? -0.968 6.375 -15.594 1 94.69 377 VAL A N 1
ATOM 2913 C CA . VAL A 1 377 ? -0.23 5.527 -14.664 1 94.69 377 VAL A CA 1
ATOM 2914 C C . VAL A 1 377 ? 0.91 4.824 -15.398 1 94.69 377 VAL A C 1
ATOM 2916 O O . VAL A 1 377 ? 0.788 4.496 -16.578 1 94.69 377 VAL A O 1
ATOM 2919 N N . ALA A 1 378 ? 2.02 4.734 -14.766 1 96.88 378 ALA A N 1
ATOM 2920 C CA . ALA A 1 378 ? 3.133 3.963 -15.305 1 96.88 378 ALA A CA 1
ATOM 2921 C C . ALA A 1 378 ? 3.031 2.496 -14.898 1 96.88 378 ALA A C 1
ATOM 2923 O O . ALA A 1 378 ? 2.857 2.184 -13.719 1 96.88 378 ALA A O 1
ATOM 2924 N N . ILE A 1 379 ? 3.07 1.629 -15.898 1 96.44 379 ILE A N 1
ATOM 2925 C CA . ILE A 1 379 ? 3.025 0.196 -15.625 1 96.44 379 ILE A CA 1
ATOM 2926 C C . ILE A 1 379 ? 4.234 -0.487 -16.266 1 96.44 379 ILE A C 1
ATOM 2928 O O . ILE A 1 379 ? 4.441 -0.398 -17.469 1 96.44 379 ILE A O 1
ATOM 2932 N N . ARG A 1 380 ? 5.051 -1.02 -15.5 1 95.31 380 ARG A N 1
ATOM 2933 C CA . ARG A 1 380 ? 6.121 -1.905 -15.953 1 95.31 380 ARG A CA 1
ATOM 2934 C C . ARG A 1 380 ? 5.73 -3.369 -15.773 1 95.31 380 ARG A C 1
ATOM 2936 O O . ARG A 1 380 ? 5.086 -3.727 -14.789 1 95.31 380 ARG A O 1
ATOM 2943 N N . THR A 1 381 ? 6.062 -4.203 -16.609 1 93.88 381 THR A N 1
ATOM 2944 C CA . THR A 1 381 ? 5.707 -5.617 -16.531 1 93.88 381 THR A CA 1
ATOM 2945 C C . THR A 1 381 ? 6.953 -6.477 -16.344 1 93.88 381 THR A C 1
ATOM 2947 O O . THR A 1 381 ? 8.055 -6.078 -16.734 1 93.88 381 THR A O 1
ATOM 2950 N N . ARG A 1 382 ? 6.77 -7.426 -15.562 1 83.75 382 ARG A N 1
ATOM 2951 C CA . ARG A 1 382 ? 7.75 -8.508 -15.469 1 83.75 382 ARG A CA 1
ATOM 2952 C C . ARG A 1 382 ? 7.086 -9.859 -15.672 1 83.75 382 ARG A C 1
ATOM 2954 O O . ARG A 1 382 ? 5.887 -10.016 -15.43 1 83.75 382 ARG A O 1
ATOM 2961 N N . ASP A 1 383 ? 7.863 -11 -16.047 1 70.94 383 ASP A N 1
ATOM 2962 C CA . ASP A 1 383 ? 7.441 -12.383 -16.266 1 70.94 383 ASP A CA 1
ATOM 2963 C C . ASP A 1 383 ? 6.266 -12.453 -17.25 1 70.94 383 ASP A C 1
ATOM 2965 O O . ASP A 1 383 ? 5.309 -13.188 -17.016 1 70.94 383 ASP A O 1
ATOM 2969 N N . GLY A 1 384 ? 6.305 -11.633 -18.25 1 79.94 384 GLY A N 1
ATOM 2970 C CA . GLY A 1 384 ? 5.293 -11.633 -19.297 1 79.94 384 GLY A CA 1
ATOM 2971 C C . GLY A 1 384 ? 5.227 -12.938 -20.078 1 79.94 384 GLY A C 1
ATOM 2972 O O . GLY A 1 384 ? 5.375 -12.953 -21.297 1 79.94 384 GLY A O 1
ATOM 2973 N N . ILE A 1 385 ? 4.934 -14.148 -19.359 1 88.31 385 ILE A N 1
ATOM 2974 C CA . ILE A 1 385 ? 4.859 -15.461 -19.984 1 88.31 385 ILE A CA 1
ATOM 2975 C C . ILE A 1 385 ? 3.438 -15.727 -20.469 1 88.31 385 ILE A C 1
ATOM 2977 O O . ILE A 1 385 ? 2.486 -15.672 -19.688 1 88.31 385 ILE A O 1
ATOM 2981 N N . ALA A 1 386 ? 3.311 -15.969 -21.75 1 93.31 386 ALA A N 1
ATOM 2982 C CA . ALA A 1 386 ? 2.012 -16.312 -22.312 1 93.31 386 ALA A CA 1
ATOM 2983 C C . ALA A 1 386 ? 1.585 -17.719 -21.891 1 93.31 386 ALA A C 1
ATOM 2985 O O . ALA A 1 386 ? 2.43 -18.578 -21.641 1 93.31 386 ALA A O 1
ATOM 2986 N N . PRO A 1 387 ? 0.279 -17.984 -21.844 1 95 387 PRO A N 1
ATOM 2987 C CA . PRO A 1 387 ? -0.167 -19.344 -21.562 1 95 387 PRO A CA 1
ATOM 2988 C C . PRO A 1 387 ? 0.274 -20.344 -22.625 1 95 387 PRO A C 1
ATOM 2990 O O . PRO A 1 387 ? 0.522 -19.953 -23.766 1 95 387 PRO A O 1
ATOM 2993 N N . SER A 1 388 ? 0.417 -21.562 -22.203 1 95.56 388 SER A N 1
ATOM 2994 C CA . SER A 1 388 ? 0.723 -22.625 -23.156 1 95.56 388 SER A CA 1
ATOM 2995 C C . SER A 1 388 ? -0.516 -23.031 -23.953 1 95.56 388 SER A C 1
ATOM 2997 O O . SER A 1 388 ? -1.641 -22.906 -23.469 1 95.56 388 SER A O 1
ATOM 2999 N N . PRO A 1 389 ? -0.254 -23.516 -25.172 1 95.69 389 PRO A N 1
ATOM 3000 C CA . PRO A 1 389 ? -1.376 -24.156 -25.859 1 95.69 389 PRO A CA 1
ATOM 3001 C C . PRO A 1 389 ? -1.95 -25.328 -25.078 1 95.69 389 PRO A C 1
ATOM 3003 O O . PRO A 1 389 ? -1.411 -25.703 -24.031 1 95.69 389 PRO A O 1
ATOM 3006 N N . ILE A 1 390 ? -3.064 -25.828 -25.531 1 96.56 390 ILE A N 1
ATOM 3007 C CA . ILE A 1 390 ? -3.682 -26.953 -24.844 1 96.56 390 ILE A CA 1
ATOM 3008 C C . ILE A 1 390 ? -3.359 -28.25 -25.594 1 96.56 390 ILE A C 1
ATOM 3010 O O . ILE A 1 390 ? -3.682 -28.375 -26.781 1 96.56 390 ILE A O 1
ATOM 3014 N N . SER A 1 391 ? -2.742 -29.172 -24.984 1 98.06 391 SER A N 1
ATOM 3015 C CA . SER A 1 391 ? -2.459 -30.484 -25.562 1 98.06 391 SER A CA 1
ATOM 3016 C C . SER A 1 391 ? -3.738 -31.297 -25.75 1 98.06 391 SER A C 1
ATOM 3018 O O . SER A 1 391 ? -4.723 -31.078 -25.031 1 98.06 391 SER A O 1
ATOM 3020 N N . PRO A 1 392 ? -3.707 -32.219 -26.703 1 97.19 392 PRO A N 1
ATOM 3021 C CA . PRO A 1 392 ? -4.863 -33.094 -26.812 1 97.19 392 PRO A CA 1
ATOM 3022 C C . PRO A 1 392 ? -5.121 -33.906 -25.547 1 97.19 392 PRO A C 1
ATOM 3024 O O . PRO A 1 392 ? -4.176 -34.344 -24.891 1 97.19 392 PRO A O 1
ATOM 3027 N N . GLY A 1 393 ? -6.367 -34.031 -25.188 1 96.25 393 GLY A N 1
ATOM 3028 C CA . GLY A 1 393 ? -6.77 -34.688 -23.938 1 96.25 393 GLY A CA 1
ATOM 3029 C C . GLY A 1 393 ? -7.379 -36.062 -24.156 1 96.25 393 GLY A C 1
ATOM 3030 O O . GLY A 1 393 ? -6.941 -36.812 -25.031 1 96.25 393 GLY A O 1
ATOM 3031 N N . PRO A 1 394 ? -8.383 -36.375 -23.406 1 95.25 394 PRO A N 1
ATOM 3032 C CA . PRO A 1 394 ? -9.016 -37.688 -23.516 1 95.25 394 PRO A CA 1
ATOM 3033 C C . PRO A 1 394 ? -9.375 -38.062 -24.953 1 95.25 394 PRO A C 1
ATOM 3035 O O . PRO A 1 394 ? -9.906 -37.219 -25.688 1 95.25 394 PRO A O 1
ATOM 3038 N N . GLY A 1 395 ? -9.078 -39.219 -25.328 1 93.88 395 GLY A N 1
ATOM 3039 C CA . GLY A 1 395 ? -9.328 -39.688 -26.672 1 93.88 395 GLY A CA 1
ATOM 3040 C C . GLY A 1 395 ? -8.094 -39.688 -27.562 1 93.88 395 GLY A C 1
ATOM 3041 O O . GLY A 1 395 ? -8.008 -40.438 -28.531 1 93.88 395 GLY A O 1
ATOM 3042 N N . ASP A 1 396 ? -7.168 -38.812 -27.234 1 95.69 396 ASP A N 1
ATOM 3043 C CA . ASP A 1 396 ? -5.914 -38.75 -27.984 1 95.69 396 ASP A CA 1
ATOM 3044 C C . ASP A 1 396 ? -4.996 -39.906 -27.609 1 95.69 396 ASP A C 1
ATOM 3046 O O . ASP A 1 396 ? -4.938 -40.312 -26.438 1 95.69 396 ASP A O 1
ATOM 3050 N N . ALA A 1 397 ? -4.215 -40.344 -28.5 1 94.62 397 ALA A N 1
ATOM 3051 C CA . ALA A 1 397 ? -3.381 -41.531 -28.328 1 94.62 397 ALA A CA 1
ATOM 3052 C C . ALA A 1 397 ? -2.352 -41.312 -27.219 1 94.62 397 ALA A C 1
ATOM 3054 O O . ALA A 1 397 ? -2.08 -42.219 -26.422 1 94.62 397 ALA A O 1
ATOM 3055 N N . ALA A 1 398 ? -1.764 -40.219 -27.203 1 96.19 398 ALA A N 1
ATOM 3056 C CA . ALA A 1 398 ? -0.739 -39.969 -26.203 1 96.19 398 ALA A CA 1
ATOM 3057 C C . ALA A 1 398 ? -1.346 -39.875 -24.797 1 96.19 398 ALA A C 1
ATOM 3059 O O . ALA A 1 398 ? -0.792 -40.438 -23.844 1 96.19 398 ALA A O 1
ATOM 3060 N N . TYR A 1 399 ? -2.463 -39.25 -24.672 1 96.75 399 TYR A N 1
ATOM 3061 C CA . TYR A 1 399 ? -3.15 -39.125 -23.391 1 96.75 399 TYR A CA 1
ATOM 3062 C C . TYR A 1 399 ? -3.602 -40.5 -22.891 1 96.75 399 TYR A C 1
ATOM 3064 O O . TYR A 1 399 ? -3.441 -40.812 -21.719 1 96.75 399 TYR A O 1
ATOM 3072 N N . GLU A 1 400 ? -4.105 -41.25 -23.812 1 95.88 400 GLU A N 1
ATOM 3073 C CA . GLU A 1 400 ? -4.582 -42.562 -23.438 1 95.88 400 GLU A CA 1
ATOM 3074 C C . GLU A 1 400 ? -3.418 -43.5 -23.094 1 95.88 400 GLU A C 1
ATOM 3076 O O . GLU A 1 400 ? -3.547 -44.375 -22.234 1 95.88 400 GLU A O 1
ATOM 3081 N N . TYR A 1 401 ? -2.32 -43.281 -23.75 1 96.56 401 TYR A N 1
ATOM 3082 C CA . TYR A 1 401 ? -1.134 -44.031 -23.375 1 96.56 401 TYR A CA 1
ATOM 3083 C C . TYR A 1 401 ? -0.735 -43.781 -21.938 1 96.56 401 TYR A C 1
ATOM 3085 O O . TYR A 1 401 ? -0.453 -44.688 -21.172 1 96.56 401 TYR A O 1
ATOM 3093 N N . ILE A 1 402 ? -0.729 -42.5 -21.562 1 97.5 402 ILE A N 1
ATOM 3094 C CA . ILE A 1 402 ? -0.421 -42.125 -20.188 1 97.5 402 ILE A CA 1
ATOM 3095 C C . ILE A 1 402 ? -1.423 -42.781 -19.25 1 97.5 402 ILE A C 1
ATOM 3097 O O . ILE A 1 402 ? -1.043 -43.312 -18.203 1 97.5 402 ILE A O 1
ATOM 3101 N N . ARG A 1 403 ? -2.654 -42.781 -19.625 1 96.88 403 ARG A N 1
ATOM 3102 C CA . ARG A 1 403 ? -3.689 -43.438 -18.812 1 96.88 403 ARG A CA 1
ATOM 3103 C C . ARG A 1 403 ? -3.387 -44.906 -18.594 1 96.88 403 ARG A C 1
ATOM 3105 O O . ARG A 1 403 ? -3.527 -45.406 -17.469 1 96.88 403 ARG A O 1
ATOM 3112 N N . ASP A 1 404 ? -3.01 -45.594 -19.656 1 96.75 404 ASP A N 1
ATOM 3113 C CA . ASP A 1 404 ? -2.678 -47 -19.562 1 96.75 404 ASP A CA 1
ATOM 3114 C C . ASP A 1 404 ? -1.575 -47.25 -18.531 1 96.75 404 ASP A C 1
ATOM 3116 O O . ASP A 1 404 ? -1.666 -48.156 -17.703 1 96.75 404 ASP A O 1
ATOM 3120 N N . ILE A 1 405 ? -0.611 -46.406 -18.609 1 97.56 405 ILE A N 1
ATOM 3121 C CA . ILE A 1 405 ? 0.53 -46.594 -17.719 1 97.56 405 ILE A CA 1
ATOM 3122 C C . ILE A 1 405 ? 0.117 -46.25 -16.281 1 97.56 405 ILE A C 1
ATOM 3124 O O . ILE A 1 405 ? 0.541 -46.906 -15.336 1 97.56 405 ILE A O 1
ATOM 3128 N N . VAL A 1 406 ? -0.682 -45.188 -16.078 1 97.56 406 VAL A N 1
ATOM 3129 C CA . VAL A 1 406 ? -1.172 -44.812 -14.758 1 97.56 406 VAL A CA 1
ATOM 3130 C C . VAL A 1 406 ? -1.922 -46 -14.141 1 97.56 406 VAL A C 1
ATOM 3132 O O . VAL A 1 406 ? -1.696 -46.344 -12.977 1 97.56 406 VAL A O 1
ATOM 3135 N N . HIS A 1 407 ? -2.686 -46.656 -14.891 1 95.81 407 HIS A N 1
ATOM 3136 C CA . HIS A 1 407 ? -3.486 -47.781 -14.383 1 95.81 407 HIS A CA 1
ATOM 3137 C C . HIS A 1 407 ? -2.611 -48.969 -14.031 1 95.81 407 HIS A C 1
ATOM 3139 O O . HIS A 1 407 ? -2.928 -49.719 -13.109 1 95.81 407 HIS A O 1
ATOM 3145 N N . ALA A 1 408 ? -1.555 -49.125 -14.727 1 96.44 408 ALA A N 1
ATOM 3146 C CA . ALA A 1 408 ? -0.62 -50.188 -14.406 1 96.44 408 ALA A CA 1
ATOM 3147 C C . ALA A 1 408 ? 0.104 -49.906 -13.094 1 96.44 408 ALA A C 1
ATOM 3149 O O . ALA A 1 408 ? 0.246 -50.812 -12.258 1 96.44 408 ALA A O 1
ATOM 3150 N N . ALA A 1 409 ? 0.514 -48.719 -12.969 1 97.12 409 ALA A N 1
ATOM 3151 C CA . ALA A 1 409 ? 1.339 -48.344 -11.82 1 97.12 409 ALA A CA 1
ATOM 3152 C C . ALA A 1 409 ? 0.476 -48.031 -10.602 1 97.12 409 ALA A C 1
ATOM 3154 O O . ALA A 1 409 ? 0.897 -48.25 -9.469 1 97.12 409 ALA A O 1
ATOM 3155 N N . TYR A 1 410 ? -0.658 -47.469 -10.836 1 96.75 410 TYR A N 1
ATOM 3156 C CA . TYR A 1 410 ? -1.623 -47.094 -9.812 1 96.75 410 TYR A CA 1
ATOM 3157 C C . TYR A 1 410 ? -3.016 -47.625 -10.156 1 96.75 410 TYR A C 1
ATOM 3159 O O . TYR A 1 410 ? -3.912 -46.844 -10.484 1 96.75 410 TYR A O 1
ATOM 3167 N N . PRO A 1 411 ? -3.26 -48.812 -9.922 1 94.31 411 PRO A N 1
ATOM 3168 C CA . PRO A 1 411 ? -4.465 -49.469 -10.445 1 94.31 411 PRO A CA 1
ATOM 3169 C C . PRO A 1 411 ? -5.75 -48.875 -9.859 1 94.31 411 PRO A C 1
ATOM 3171 O O . PRO A 1 411 ? -6.805 -48.938 -10.5 1 94.31 411 PRO A O 1
ATOM 3174 N N . ASP A 1 412 ? -5.723 -48.312 -8.75 1 91.31 412 ASP A N 1
ATOM 3175 C CA . ASP A 1 412 ? -6.934 -47.812 -8.102 1 91.31 412 ASP A CA 1
ATOM 3176 C C . ASP A 1 412 ? -7.117 -46.312 -8.359 1 91.31 412 ASP A C 1
ATOM 3178 O O . ASP A 1 412 ? -8.117 -45.719 -7.949 1 91.31 412 ASP A O 1
ATOM 3182 N N . ALA A 1 413 ? -6.195 -45.719 -9.031 1 95.5 413 ALA A N 1
ATOM 3183 C CA . ALA A 1 413 ? -6.238 -44.281 -9.227 1 95.5 413 ALA A CA 1
ATOM 3184 C C . ALA A 1 413 ? -7.145 -43.906 -10.398 1 95.5 413 ALA A C 1
ATOM 3186 O O . ALA A 1 413 ? -7.172 -44.594 -11.414 1 95.5 413 ALA A O 1
ATOM 3187 N N . GLY A 1 414 ? -8.008 -42.906 -10.211 1 95.75 414 GLY A N 1
ATOM 3188 C CA . GLY A 1 414 ? -8.578 -42.219 -11.367 1 95.75 414 GLY A CA 1
ATOM 3189 C C . GLY A 1 414 ? -7.598 -41.312 -12.078 1 95.75 414 GLY A C 1
ATOM 3190 O O . GLY A 1 414 ? -6.465 -41.156 -11.625 1 95.75 414 GLY A O 1
ATOM 3191 N N . MET A 1 415 ? -7.965 -40.781 -13.242 1 96.75 415 MET A N 1
ATOM 3192 C CA . MET A 1 415 ? -7.125 -39.844 -13.984 1 96.75 415 MET A CA 1
ATOM 3193 C C . MET A 1 415 ? -7.965 -38.75 -14.609 1 96.75 415 MET A C 1
ATOM 3195 O O . MET A 1 415 ? -9.039 -39 -15.148 1 96.75 415 MET A O 1
ATOM 3199 N N . ALA A 1 416 ? -7.531 -37.594 -14.469 1 96.06 416 ALA A N 1
ATOM 3200 C CA . ALA A 1 416 ? -8.227 -36.469 -15.062 1 96.06 416 ALA A CA 1
ATOM 3201 C C . ALA A 1 416 ? -7.242 -35.438 -15.602 1 96.06 416 ALA A C 1
ATOM 3203 O O . ALA A 1 416 ? -6.117 -35.312 -15.102 1 96.06 416 ALA A O 1
ATOM 3204 N N . PRO A 1 417 ? -7.621 -34.719 -16.641 1 96.44 417 PRO A N 1
ATOM 3205 C CA . PRO A 1 417 ? -6.809 -33.594 -17.109 1 96.44 417 PRO A CA 1
ATOM 3206 C C . PRO A 1 417 ? -6.996 -32.344 -16.25 1 96.44 417 PRO A C 1
ATOM 3208 O O . PRO A 1 417 ? -7.949 -32.281 -15.477 1 96.44 417 PRO A O 1
ATOM 3211 N N . TYR A 1 418 ? -6.09 -31.406 -16.344 1 93.62 418 TYR A N 1
ATOM 3212 C CA . TYR A 1 418 ? -6.242 -30.109 -15.711 1 93.62 418 TYR A CA 1
ATOM 3213 C C . TYR A 1 418 ? -5.359 -29.062 -16.391 1 93.62 418 TYR A C 1
ATOM 3215 O O . TYR A 1 418 ? -4.59 -29.391 -17.297 1 93.62 418 TYR A O 1
ATOM 3223 N N . ILE A 1 419 ? -5.555 -27.859 -16.047 1 93.62 419 ILE A N 1
ATOM 3224 C CA . ILE A 1 419 ? -4.688 -26.766 -16.453 1 93.62 419 ILE A CA 1
ATOM 3225 C C . ILE A 1 419 ? -3.781 -26.359 -15.297 1 93.62 419 ILE A C 1
ATOM 3227 O O . ILE A 1 419 ? -4.262 -26.016 -14.219 1 93.62 419 ILE A O 1
ATOM 3231 N N . GLN A 1 420 ? -2.549 -26.453 -15.547 1 92 420 GLN A N 1
ATOM 3232 C CA . GLN A 1 420 ? -1.574 -26.109 -14.523 1 92 420 GLN A CA 1
ATOM 3233 C C . GLN A 1 420 ? -1.537 -24.594 -14.281 1 92 420 GLN A C 1
ATOM 3235 O O . GLN A 1 420 ? -1.54 -23.812 -15.234 1 92 420 GLN A O 1
ATOM 3240 N N . VAL A 1 421 ? -1.561 -24.219 -13.07 1 86.19 421 VAL A N 1
ATOM 3241 C CA . VAL A 1 421 ? -1.613 -22.797 -12.727 1 86.19 421 VAL A CA 1
ATOM 3242 C C . VAL A 1 421 ? -0.2 -22.219 -12.711 1 86.19 421 VAL A C 1
ATOM 3244 O O . VAL A 1 421 ? -0.018 -21 -12.836 1 86.19 421 VAL A O 1
ATOM 3247 N N . SER A 1 422 ? 0.804 -23.047 -12.523 1 81.5 422 SER A N 1
ATOM 3248 C CA . SER A 1 422 ? 2.207 -22.656 -12.547 1 81.5 422 SER A CA 1
ATOM 3249 C C . SER A 1 422 ? 2.842 -22.953 -13.898 1 81.5 422 SER A C 1
ATOM 3251 O O . SER A 1 422 ? 2.201 -23.531 -14.773 1 81.5 422 SER A O 1
ATOM 3253 N N . SER A 1 423 ? 4.031 -22.453 -14.031 1 85.12 423 SER A N 1
ATOM 3254 C CA . SER A 1 423 ? 4.75 -22.703 -15.281 1 85.12 423 SER A CA 1
ATOM 3255 C C . SER A 1 423 ? 5.941 -23.625 -15.047 1 85.12 423 SER A C 1
ATOM 3257 O O . SER A 1 423 ? 6.523 -23.641 -13.953 1 85.12 423 SER A O 1
ATOM 3259 N N . SER A 1 424 ? 6.258 -24.422 -15.977 1 91.19 424 SER A N 1
ATOM 3260 C CA . SER A 1 424 ? 7.445 -25.266 -16.031 1 91.19 424 SER A CA 1
ATOM 3261 C C . SER A 1 424 ? 8.133 -25.172 -17.375 1 91.19 424 SER A C 1
ATOM 3263 O O . SER A 1 424 ? 7.715 -24.406 -18.25 1 91.19 424 SER A O 1
ATOM 3265 N N . ASP A 1 425 ? 9.211 -25.875 -17.531 1 96 425 ASP A N 1
ATOM 3266 C CA . ASP A 1 425 ? 9.961 -25.891 -18.781 1 96 425 ASP A CA 1
ATOM 3267 C C . ASP A 1 425 ? 9.125 -26.5 -19.906 1 96 425 ASP A C 1
ATOM 3269 O O . ASP A 1 425 ? 9.469 -26.344 -21.078 1 96 425 ASP A O 1
ATOM 3273 N N . ALA A 1 426 ? 8.07 -27.125 -19.531 1 96.81 426 ALA A N 1
ATOM 3274 C CA . ALA A 1 426 ? 7.199 -27.719 -20.547 1 96.81 426 ALA A CA 1
ATOM 3275 C C . ALA A 1 426 ? 6.707 -26.672 -21.531 1 96.81 426 ALA A C 1
ATOM 3277 O O . ALA A 1 426 ? 6.488 -26.969 -22.719 1 96.81 426 ALA A O 1
ATOM 3278 N N . ARG A 1 427 ? 6.543 -25.453 -21.062 1 95.5 427 ARG A N 1
ATOM 3279 C CA . ARG A 1 427 ? 5.988 -24.391 -21.906 1 95.5 427 ARG A CA 1
ATOM 3280 C C . ARG A 1 427 ? 6.844 -24.172 -23.141 1 95.5 427 ARG A C 1
ATOM 3282 O O . ARG A 1 427 ? 6.32 -23.859 -24.219 1 95.5 427 ARG A O 1
ATOM 3289 N N . HIS A 1 428 ? 8.148 -24.359 -23.031 1 96.94 428 HIS A N 1
ATOM 3290 C CA . HIS A 1 428 ? 9.055 -24.141 -24.156 1 96.94 428 HIS A CA 1
ATOM 3291 C C . HIS A 1 428 ? 8.859 -25.188 -25.25 1 96.94 428 HIS A C 1
ATOM 3293 O O . HIS A 1 428 ? 8.828 -24.859 -26.438 1 96.94 428 HIS A O 1
ATOM 3299 N N . PHE A 1 429 ? 8.703 -26.406 -24.844 1 98 429 PHE A N 1
ATOM 3300 C CA . PHE A 1 429 ? 8.414 -27.469 -25.797 1 98 429 PHE A CA 1
ATOM 3301 C C . PHE A 1 429 ? 7.02 -27.281 -26.406 1 98 429 PHE A C 1
ATOM 3303 O O . PHE A 1 429 ? 6.824 -27.484 -27.594 1 98 429 PHE A O 1
ATOM 3310 N N . HIS A 1 430 ? 6.137 -26.938 -25.562 1 96.88 430 HIS A N 1
ATOM 3311 C CA . HIS A 1 430 ? 4.734 -26.875 -25.969 1 96.88 430 HIS A CA 1
ATOM 3312 C C . HIS A 1 430 ? 4.504 -25.812 -27.031 1 96.88 430 HIS A C 1
ATOM 3314 O O . HIS A 1 430 ? 3.572 -25.906 -27.828 1 96.88 430 HIS A O 1
ATOM 3320 N N . ARG A 1 431 ? 5.301 -24.812 -27.094 1 95.12 431 ARG A N 1
ATOM 3321 C CA . ARG A 1 431 ? 5.184 -23.766 -28.109 1 95.12 431 ARG A CA 1
ATOM 3322 C C . ARG A 1 431 ? 5.629 -24.297 -29.469 1 95.12 431 ARG A C 1
ATOM 3324 O O . ARG A 1 431 ? 5.258 -23.734 -30.5 1 95.12 431 ARG A O 1
ATOM 3331 N N . ALA A 1 432 ? 6.355 -25.375 -29.438 1 96.81 432 ALA A N 1
ATOM 3332 C CA . ALA A 1 432 ? 6.902 -25.922 -30.688 1 96.81 432 ALA A CA 1
ATOM 3333 C C . ALA A 1 432 ? 6.211 -27.219 -31.062 1 96.81 432 ALA A C 1
ATOM 3335 O O . ALA A 1 432 ? 6.121 -27.562 -32.25 1 96.81 432 ALA A O 1
ATOM 3336 N N . PHE A 1 433 ? 5.695 -27.969 -30.078 1 97.5 433 PHE A N 1
ATOM 3337 C CA . PHE A 1 433 ? 5.18 -29.312 -30.328 1 97.5 433 PHE A CA 1
ATOM 3338 C C . PHE A 1 433 ? 3.803 -29.484 -29.703 1 97.5 433 PHE A C 1
ATOM 3340 O O . PHE A 1 433 ? 3.533 -28.953 -28.625 1 97.5 433 PHE A O 1
ATOM 3347 N N . PRO A 1 434 ? 2.955 -30.234 -30.203 1 96.56 434 PRO A N 1
ATOM 3348 C CA . PRO A 1 434 ? 1.538 -30.219 -29.828 1 96.56 434 PRO A CA 1
ATOM 3349 C C . PRO A 1 434 ? 1.228 -31.109 -28.641 1 96.56 434 PRO A C 1
ATOM 3351 O O . PRO A 1 434 ? 0.24 -30.891 -27.938 1 96.56 434 PRO A O 1
ATOM 3354 N N . ARG A 1 435 ? 1.984 -32.219 -28.391 1 97.94 435 ARG A N 1
ATOM 3355 C CA . ARG A 1 435 ? 1.681 -33.188 -27.344 1 97.94 435 ARG A CA 1
ATOM 3356 C C . ARG A 1 435 ? 2.693 -33.094 -26.203 1 97.94 435 ARG A C 1
ATOM 3358 O O . ARG A 1 435 ? 3.656 -33.875 -26.156 1 97.94 435 ARG A O 1
ATOM 3365 N N . VAL A 1 436 ? 2.381 -32.156 -25.359 1 98.38 436 VAL A N 1
ATOM 3366 C CA . VAL A 1 436 ? 3.215 -31.891 -24.188 1 98.38 436 VAL A CA 1
ATOM 3367 C C . VAL A 1 436 ? 2.369 -32 -22.922 1 98.38 436 VAL A C 1
ATOM 3369 O O . VAL A 1 436 ? 1.442 -31.219 -22.719 1 98.38 436 VAL A O 1
ATOM 3372 N N . TYR A 1 437 ? 2.664 -32.938 -22.094 1 98.5 437 TYR A N 1
ATOM 3373 C CA . TYR A 1 437 ? 1.869 -33.219 -20.906 1 98.5 437 TYR A CA 1
ATOM 3374 C C . TYR A 1 437 ? 2.678 -32.969 -19.641 1 98.5 437 TYR A C 1
ATOM 3376 O O . TYR A 1 437 ? 3.904 -33.094 -19.641 1 98.5 437 TYR A O 1
ATOM 3384 N N . ARG A 1 438 ? 2.014 -32.531 -18.625 1 97.75 438 ARG A N 1
ATOM 3385 C CA . ARG A 1 438 ? 2.607 -32.281 -17.328 1 97.75 438 ARG A CA 1
ATOM 3386 C C . ARG A 1 438 ? 2.127 -33.281 -16.281 1 97.75 438 ARG A C 1
ATOM 3388 O O . ARG A 1 438 ? 1.04 -33.125 -15.727 1 97.75 438 ARG A O 1
ATOM 3395 N N . PHE A 1 439 ? 3.018 -34.188 -15.961 1 97.62 439 PHE A N 1
ATOM 3396 C CA . PHE A 1 439 ? 2.635 -35.219 -15.031 1 97.62 439 PHE A CA 1
ATOM 3397 C C . PHE A 1 439 ? 3.865 -35.938 -14.469 1 97.62 439 PHE A C 1
ATOM 3399 O O . PHE A 1 439 ? 4.676 -36.469 -15.227 1 97.62 439 PHE A O 1
ATOM 3406 N N . ALA A 1 440 ? 3.949 -35.875 -13.242 1 97.19 440 ALA A N 1
ATOM 3407 C CA . ALA A 1 440 ? 4.902 -36.719 -12.531 1 97.19 440 ALA A CA 1
ATOM 3408 C C . ALA A 1 440 ? 4.227 -38 -12 1 97.19 440 ALA A C 1
ATOM 3410 O O . ALA A 1 440 ? 3.338 -37.906 -11.148 1 97.19 440 ALA A O 1
ATOM 3411 N N . GLY A 1 441 ? 4.57 -39.156 -12.477 1 97.69 441 GLY A N 1
ATOM 3412 C CA . GLY A 1 441 ? 3.975 -40.406 -12.047 1 97.69 441 GLY A CA 1
ATOM 3413 C C . GLY A 1 441 ? 4.375 -40.812 -10.633 1 97.69 441 GLY A C 1
ATOM 3414 O O . GLY A 1 441 ? 4.797 -41.938 -10.398 1 97.69 441 GLY A O 1
ATOM 3415 N N . ILE A 1 442 ? 4.32 -39.875 -9.766 1 98.19 442 ILE A N 1
ATOM 3416 C CA . ILE A 1 442 ? 4.691 -40.062 -8.367 1 98.19 442 ILE A CA 1
ATOM 3417 C C . ILE A 1 442 ? 3.523 -39.656 -7.469 1 98.19 442 ILE A C 1
ATOM 3419 O O . ILE A 1 442 ? 2.857 -38.656 -7.715 1 98.19 442 ILE A O 1
ATOM 3423 N N . LEU A 1 443 ? 3.236 -40.469 -6.422 1 97.44 443 LEU A N 1
ATOM 3424 C CA . LEU A 1 443 ? 2.195 -40.156 -5.453 1 97.44 443 LEU A CA 1
ATOM 3425 C C . LEU A 1 443 ? 2.689 -39.094 -4.453 1 97.44 443 LEU A C 1
ATOM 3427 O O . LEU A 1 443 ? 3.619 -39.375 -3.689 1 97.44 443 LEU A O 1
ATOM 3431 N N . PHE A 1 444 ? 2.141 -37.969 -4.488 1 95.38 444 PHE A N 1
ATOM 3432 C CA . PHE A 1 444 ? 2.373 -36.938 -3.471 1 95.38 444 PHE A CA 1
ATOM 3433 C C . PHE A 1 444 ? 1.261 -36.969 -2.428 1 95.38 444 PHE A C 1
ATOM 3435 O O . PHE A 1 444 ? 0.098 -36.719 -2.75 1 95.38 444 PHE A O 1
ATOM 3442 N N . ARG A 1 445 ? 1.613 -37.156 -1.198 1 93.5 445 ARG A N 1
ATOM 3443 C CA . ARG A 1 445 ? 0.62 -37.312 -0.142 1 93.5 445 ARG A CA 1
ATOM 3444 C C . ARG A 1 445 ? 0.487 -36.031 0.689 1 93.5 445 ARG A C 1
ATOM 3446 O O . ARG A 1 445 ? 1.471 -35.344 0.914 1 93.5 445 ARG A O 1
ATOM 3453 N N . GLY A 1 446 ? -0.729 -35.812 1.083 1 87.56 446 GLY A N 1
ATOM 3454 C CA . GLY A 1 446 ? -0.984 -34.781 2.051 1 87.56 446 GLY A CA 1
ATOM 3455 C C . GLY A 1 446 ? -0.557 -33.406 1.563 1 87.56 446 GLY A C 1
ATOM 3456 O O . GLY A 1 446 ? -1.02 -32.938 0.521 1 87.56 446 GLY A O 1
ATOM 3457 N N . ASP A 1 447 ? 0.418 -32.844 2.314 1 85.75 447 ASP A N 1
ATOM 3458 C CA . ASP A 1 447 ? 0.8 -31.453 2.043 1 85.75 447 ASP A CA 1
ATOM 3459 C C . ASP A 1 447 ? 2.111 -31.391 1.264 1 85.75 447 ASP A C 1
ATOM 3461 O O . ASP A 1 447 ? 2.738 -30.344 1.179 1 85.75 447 ASP A O 1
ATOM 3465 N N . GLN A 1 448 ? 2.508 -32.469 0.697 1 90 448 GLN A N 1
ATOM 3466 C CA . GLN A 1 448 ? 3.816 -32.531 0.055 1 90 448 GLN A CA 1
ATOM 3467 C C . GLN A 1 448 ? 3.896 -31.578 -1.134 1 90 448 GLN A C 1
ATOM 3469 O O . GLN A 1 448 ? 4.93 -30.953 -1.36 1 90 448 GLN A O 1
ATOM 3474 N N . ARG A 1 449 ? 2.84 -31.438 -1.841 1 85.19 449 ARG A N 1
ATOM 3475 C CA . ARG A 1 449 ? 2.84 -30.516 -2.969 1 85.19 449 ARG A CA 1
ATOM 3476 C C . ARG A 1 449 ? 2.914 -29.062 -2.488 1 85.19 449 ARG A C 1
ATOM 3478 O O . ARG A 1 449 ? 3.566 -28.219 -3.117 1 85.19 449 ARG A O 1
ATOM 3485 N N . THR A 1 450 ? 2.281 -28.797 -1.393 1 78.5 450 THR A N 1
ATOM 3486 C CA . THR A 1 450 ? 2.234 -27.438 -0.871 1 78.5 450 THR A CA 1
ATOM 3487 C C . THR A 1 450 ? 3.58 -27.031 -0.27 1 78.5 450 THR A C 1
ATOM 3489 O O . THR A 1 450 ? 3.857 -25.844 -0.085 1 78.5 450 THR A O 1
ATOM 3492 N N . ARG A 1 451 ? 4.434 -27.953 -0.031 1 84.44 451 ARG A N 1
ATOM 3493 C CA . ARG A 1 451 ? 5.734 -27.703 0.579 1 84.44 451 ARG A CA 1
ATOM 3494 C C . ARG A 1 451 ? 6.789 -27.406 -0.483 1 84.44 451 ARG A C 1
ATOM 3496 O O . ARG A 1 451 ? 7.926 -27.062 -0.158 1 84.44 451 ARG A O 1
ATOM 3503 N N . ILE A 1 452 ? 6.406 -27.484 -1.718 1 85.19 452 ILE A N 1
ATOM 3504 C CA . ILE A 1 452 ? 7.32 -27.125 -2.795 1 85.19 452 ILE A CA 1
ATOM 3505 C C . ILE A 1 452 ? 7.809 -25.688 -2.6 1 85.19 452 ILE A C 1
ATOM 3507 O O . ILE A 1 452 ? 7.02 -24.797 -2.303 1 85.19 452 ILE A O 1
ATOM 3511 N N . HIS A 1 453 ? 9.133 -25.469 -2.691 1 80.44 453 HIS A N 1
ATOM 3512 C CA . HIS A 1 453 ? 9.797 -24.188 -2.498 1 80.44 453 HIS A CA 1
ATOM 3513 C C . HIS A 1 453 ? 9.695 -23.719 -1.05 1 80.44 453 HIS A C 1
ATOM 3515 O O . HIS A 1 453 ? 10.102 -22.609 -0.719 1 80.44 453 HIS A O 1
ATOM 3521 N N . GLY A 1 454 ? 9.117 -24.578 -0.216 1 82.38 454 GLY A N 1
ATOM 3522 C CA . GLY A 1 454 ? 8.961 -24.234 1.188 1 82.38 454 GLY A CA 1
ATOM 3523 C C . GLY A 1 454 ? 9.844 -25.047 2.109 1 82.38 454 GLY A C 1
ATOM 3524 O O . GLY A 1 454 ? 10.766 -25.734 1.651 1 82.38 454 GLY A O 1
ATOM 3525 N N . GLN A 1 455 ? 9.547 -24.875 3.408 1 88 455 GLN A N 1
ATOM 3526 C CA . GLN A 1 455 ? 10.305 -25.625 4.406 1 88 455 GLN A CA 1
ATOM 3527 C C . GLN A 1 455 ? 9.844 -27.078 4.473 1 88 455 GLN A C 1
ATOM 3529 O O . GLN A 1 455 ? 8.711 -27.391 4.094 1 88 455 GLN A O 1
ATOM 3534 N N . ASP A 1 456 ? 10.695 -27.922 4.73 1 94.62 456 ASP A N 1
ATOM 3535 C CA . ASP A 1 456 ? 10.438 -29.328 5.062 1 94.62 456 ASP A CA 1
ATOM 3536 C C . ASP A 1 456 ? 9.844 -30.062 3.871 1 94.62 456 ASP A C 1
ATOM 3538 O O . ASP A 1 456 ? 8.906 -30.859 4.027 1 94.62 456 ASP A O 1
ATOM 3542 N N . GLU A 1 457 ? 10.328 -29.688 2.746 1 95 457 GLU A N 1
ATOM 3543 C CA . GLU A 1 457 ? 10.023 -30.516 1.588 1 95 457 GLU A CA 1
ATOM 3544 C C . GLU A 1 457 ? 10.406 -31.969 1.846 1 95 457 GLU A C 1
ATOM 3546 O O . GLU A 1 457 ? 11.469 -32.25 2.414 1 95 457 GLU A O 1
ATOM 3551 N N . ASN A 1 458 ? 9.469 -32.906 1.509 1 97.75 458 ASN A N 1
ATOM 3552 C CA . ASN A 1 458 ? 9.711 -34.312 1.771 1 97.75 458 ASN A CA 1
ATOM 3553 C C . ASN A 1 458 ? 8.898 -35.188 0.839 1 97.75 458 ASN A C 1
ATOM 3555 O O . ASN A 1 458 ? 7.914 -34.75 0.249 1 97.75 458 ASN A O 1
ATOM 3559 N N . LEU A 1 459 ? 9.328 -36.406 0.685 1 98.25 459 LEU A N 1
ATOM 3560 C CA . LEU A 1 459 ? 8.68 -37.406 -0.162 1 98.25 459 LEU A CA 1
ATOM 3561 C C . LEU A 1 459 ? 8.688 -38.781 0.503 1 98.25 459 LEU A C 1
ATOM 3563 O O . LEU A 1 459 ? 9.695 -39.188 1.088 1 98.25 459 LEU A O 1
ATOM 3567 N N . ASP A 1 460 ? 7.613 -39.469 0.411 1 98.44 460 ASP A N 1
ATOM 3568 C CA . ASP A 1 460 ? 7.582 -40.844 0.932 1 98.44 460 ASP A CA 1
ATOM 3569 C C . ASP A 1 460 ? 8.531 -41.75 0.153 1 98.44 460 ASP A C 1
ATOM 3571 O O . ASP A 1 460 ? 8.555 -41.719 -1.08 1 98.44 460 ASP A O 1
ATOM 3575 N N . VAL A 1 461 ? 9.242 -42.562 0.889 1 98.69 461 VAL A N 1
ATOM 3576 C CA . VAL A 1 461 ? 10.117 -43.562 0.266 1 98.69 461 VAL A CA 1
ATOM 3577 C C . VAL A 1 461 ? 9.305 -44.469 -0.666 1 98.69 461 VAL A C 1
ATOM 3579 O O . VAL A 1 461 ? 9.703 -44.719 -1.803 1 98.69 461 VAL A O 1
ATOM 3582 N N . GLU A 1 462 ? 8.195 -44.875 -0.227 1 98.12 462 GLU A N 1
ATOM 3583 C CA . GLU A 1 462 ? 7.352 -45.75 -1.012 1 98.12 462 GLU A CA 1
ATOM 3584 C C . GLU A 1 462 ? 6.832 -45.062 -2.268 1 98.12 462 GLU A C 1
ATOM 3586 O O . GLU A 1 462 ? 6.68 -45.688 -3.314 1 98.12 462 GLU A O 1
ATOM 3591 N N . SER A 1 463 ? 6.504 -43.812 -2.148 1 98.38 463 SER A N 1
ATOM 3592 C CA . SER A 1 463 ? 6.055 -43.062 -3.314 1 98.38 463 SER A CA 1
ATOM 3593 C C . SER A 1 463 ? 7.145 -43 -4.383 1 98.38 463 SER A C 1
ATOM 3595 O O . SER A 1 463 ? 6.855 -43.094 -5.574 1 98.38 463 SER A O 1
ATOM 3597 N N . PHE A 1 464 ? 8.398 -42.812 -3.924 1 98.44 464 PHE A N 1
ATOM 3598 C CA . PHE A 1 464 ? 9.516 -42.812 -4.859 1 98.44 464 PHE A CA 1
ATOM 3599 C C . PHE A 1 464 ? 9.633 -44.156 -5.566 1 98.44 464 PHE A C 1
ATOM 3601 O O . PHE A 1 464 ? 9.742 -44.219 -6.793 1 98.44 464 PHE A O 1
ATOM 3608 N N . LYS A 1 465 ? 9.547 -45.125 -4.797 1 98.75 465 LYS A N 1
ATOM 3609 C CA . LYS A 1 465 ? 9.68 -46.469 -5.348 1 98.75 465 LYS A CA 1
ATOM 3610 C C . LYS A 1 465 ? 8.586 -46.75 -6.371 1 98.75 465 LYS A C 1
ATOM 3612 O O . LYS A 1 465 ? 8.859 -47.312 -7.438 1 98.75 465 LYS A O 1
ATOM 3617 N N . ARG A 1 466 ? 7.434 -46.406 -6.078 1 98.12 466 ARG A N 1
ATOM 3618 C CA . ARG A 1 466 ? 6.324 -46.594 -7.008 1 98.12 466 ARG A CA 1
ATOM 3619 C C . ARG A 1 466 ? 6.496 -45.75 -8.258 1 98.12 466 ARG A C 1
ATOM 3621 O O . ARG A 1 466 ? 6.133 -46.156 -9.359 1 98.12 466 ARG A O 1
ATOM 3628 N N . GLY A 1 467 ? 6.996 -44.562 -8.039 1 98.62 467 GLY A N 1
ATOM 3629 C CA . GLY A 1 467 ? 7.281 -43.688 -9.172 1 98.62 467 GLY A CA 1
ATOM 3630 C C . GLY A 1 467 ? 8.25 -44.312 -10.164 1 98.62 467 GLY A C 1
ATOM 3631 O O . GLY A 1 467 ? 8.062 -44.188 -11.375 1 98.62 467 GLY A O 1
ATOM 3632 N N . VAL A 1 468 ? 9.273 -44.969 -9.641 1 98.81 468 VAL A N 1
ATOM 3633 C CA . VAL A 1 468 ? 10.211 -45.688 -10.5 1 98.81 468 VAL A CA 1
ATOM 3634 C C . VAL A 1 468 ? 9.453 -46.719 -11.336 1 98.81 468 VAL A C 1
ATOM 3636 O O . VAL A 1 468 ? 9.727 -46.875 -12.531 1 98.81 468 VAL A O 1
ATOM 3639 N N . GLY A 1 469 ? 8.508 -47.375 -10.68 1 98.62 469 GLY A N 1
ATOM 3640 C CA . GLY A 1 469 ? 7.695 -48.344 -11.383 1 98.62 469 GLY A CA 1
ATOM 3641 C C . GLY A 1 469 ? 6.891 -47.75 -12.516 1 98.62 469 GLY A C 1
ATOM 3642 O O . GLY A 1 469 ? 6.758 -48.344 -13.578 1 98.62 469 GLY A O 1
ATOM 3643 N N . PHE A 1 470 ? 6.297 -46.625 -12.32 1 98.5 470 PHE A N 1
ATOM 3644 C CA . PHE A 1 470 ? 5.543 -45.938 -13.359 1 98.5 470 PHE A CA 1
ATOM 3645 C C . PHE A 1 470 ? 6.414 -45.688 -14.594 1 98.5 470 PHE A C 1
ATOM 3647 O O . PHE A 1 470 ? 6.016 -46.031 -15.711 1 98.5 470 PHE A O 1
ATOM 3654 N N . TYR A 1 471 ? 7.586 -45.094 -14.406 1 98.75 471 TYR A N 1
ATOM 3655 C CA . TYR A 1 471 ? 8.422 -44.75 -15.547 1 98.75 471 TYR A CA 1
ATOM 3656 C C . TYR A 1 471 ? 9.023 -46 -16.188 1 98.75 471 TYR A C 1
ATOM 3658 O O . TYR A 1 471 ? 9.234 -46.031 -17.406 1 98.75 471 TYR A O 1
ATOM 3666 N N . TYR A 1 472 ? 9.266 -47 -15.352 1 98.62 472 TYR A N 1
ATOM 3667 C CA . TYR A 1 472 ? 9.648 -48.312 -15.922 1 98.62 472 TYR A CA 1
ATOM 3668 C C . TYR A 1 472 ? 8.625 -48.781 -16.938 1 98.62 472 TYR A C 1
ATOM 3670 O O . TYR A 1 472 ? 8.977 -49.125 -18.078 1 98.62 472 TYR A O 1
ATOM 3678 N N . GLU A 1 473 ? 7.398 -48.75 -16.547 1 98.06 473 GLU A N 1
ATOM 3679 C CA . GLU A 1 473 ? 6.332 -49.219 -17.422 1 98.06 473 GLU A CA 1
ATOM 3680 C C . GLU A 1 473 ? 6.148 -48.25 -18.594 1 98.06 473 GLU A C 1
ATOM 3682 O O . GLU A 1 473 ? 5.84 -48.688 -19.719 1 98.06 473 GLU A O 1
ATOM 3687 N N . PHE A 1 474 ? 6.254 -46.938 -18.328 1 98.25 474 PHE A N 1
ATOM 3688 C CA . PHE A 1 474 ? 6.105 -45.938 -19.375 1 98.25 474 PHE A CA 1
ATOM 3689 C C . PHE A 1 474 ? 7.07 -46.188 -20.516 1 98.25 474 PHE A C 1
ATOM 3691 O O . PHE A 1 474 ? 6.68 -46.156 -21.688 1 98.25 474 PHE A O 1
ATOM 3698 N N . ILE A 1 475 ? 8.297 -46.469 -20.172 1 98 475 ILE A N 1
ATOM 3699 C CA . ILE A 1 475 ? 9.336 -46.688 -21.172 1 98 475 ILE A CA 1
ATOM 3700 C C . ILE A 1 475 ? 9.172 -48.062 -21.812 1 98 475 ILE A C 1
ATOM 3702 O O . ILE A 1 475 ? 9.203 -48.156 -23.047 1 98 475 ILE A O 1
ATOM 3706 N N . ARG A 1 476 ? 8.969 -49 -21.031 1 96.69 476 ARG A N 1
ATOM 3707 C CA . ARG A 1 476 ? 8.914 -50.406 -21.5 1 96.69 476 ARG A CA 1
ATOM 3708 C C . ARG A 1 476 ? 7.801 -50.594 -22.516 1 96.69 476 ARG A C 1
ATOM 3710 O O . ARG A 1 476 ? 7.934 -51.375 -23.453 1 96.69 476 ARG A O 1
ATOM 3717 N N . ASN A 1 477 ? 6.777 -49.875 -22.375 1 95.38 477 ASN A N 1
ATOM 3718 C CA . ASN A 1 477 ? 5.598 -50.094 -23.203 1 95.38 477 ASN A CA 1
ATOM 3719 C C . ASN A 1 477 ? 5.48 -49.094 -24.328 1 95.38 477 ASN A C 1
ATOM 3721 O O . ASN A 1 477 ? 4.457 -49.031 -25.016 1 95.38 477 ASN A O 1
ATOM 3725 N N . LEU A 1 478 ? 6.414 -48.281 -24.609 1 94.5 478 LEU A N 1
ATOM 3726 C CA . LEU A 1 478 ? 6.371 -47.219 -25.594 1 94.5 478 LEU A CA 1
ATOM 3727 C C . LEU A 1 478 ? 6.098 -47.781 -26.984 1 94.5 478 LEU A C 1
ATOM 3729 O O . LEU A 1 478 ? 5.598 -47.062 -27.859 1 94.5 478 LEU A O 1
ATOM 3733 N N . ASP A 1 479 ? 6.43 -48.969 -27.188 1 85.75 479 ASP A N 1
ATOM 3734 C CA . ASP A 1 479 ? 6.18 -49.562 -28.484 1 85.75 479 ASP A CA 1
ATOM 3735 C C . ASP A 1 479 ? 4.68 -49.688 -28.766 1 85.75 479 ASP A C 1
ATOM 3737 O O . ASP A 1 479 ? 4.27 -49.812 -29.922 1 85.75 479 ASP A O 1
ATOM 3741 N N . ARG A 1 480 ? 3.957 -49.625 -27.688 1 81.75 480 ARG A N 1
ATOM 3742 C CA . ARG A 1 480 ? 2.508 -49.688 -27.828 1 81.75 480 ARG A CA 1
ATOM 3743 C C . ARG A 1 480 ? 1.911 -48.344 -28.141 1 81.75 480 ARG A C 1
ATOM 3745 O O . ARG A 1 480 ? 0.737 -48.25 -28.516 1 81.75 480 ARG A O 1
ATOM 3752 N N . PHE A 1 481 ? 2.738 -47.375 -28.094 1 80.31 481 PHE A N 1
ATOM 3753 C CA . PHE A 1 481 ? 2.307 -46 -28.359 1 80.31 481 PHE A CA 1
ATOM 3754 C C . PHE A 1 481 ? 1.997 -45.812 -29.828 1 80.31 481 PHE A C 1
ATOM 3756 O O . PHE A 1 481 ? 2.848 -46.062 -30.688 1 80.31 481 PHE A O 1
ATOM 3763 N N . GLY A 1 482 ? 0.85 -45.344 -30.266 1 65.38 482 GLY A N 1
ATOM 3764 C CA . GLY A 1 482 ? 0.46 -45.125 -31.656 1 65.38 482 GLY A CA 1
ATOM 3765 C C . GLY A 1 482 ? -0.311 -46.281 -32.25 1 65.38 482 GLY A C 1
ATOM 3766 O O . GLY A 1 482 ? -0.733 -46.219 -33.406 1 65.38 482 GLY A O 1
ATOM 3767 N N . GLU A 1 483 ? -0.323 -47.406 -31.469 1 58.94 483 GLU A N 1
ATOM 3768 C CA . GLU A 1 483 ? -1.137 -48.531 -31.922 1 58.94 483 GLU A CA 1
ATOM 3769 C C . GLU A 1 483 ? -2.607 -48.344 -31.578 1 58.94 483 GLU A C 1
ATOM 3771 O O . GLU A 1 483 ? -2.928 -47.625 -30.609 1 58.94 483 GLU A O 1
ATOM 3776 N N . MET B 1 1 ? -52.562 41.594 -14.688 1 83.81 1 MET B N 1
ATOM 3777 C CA . MET B 1 1 ? -51.656 42.75 -14.602 1 83.81 1 MET B CA 1
ATOM 3778 C C . MET B 1 1 ? -51.188 42.969 -13.172 1 83.81 1 MET B C 1
ATOM 3780 O O . MET B 1 1 ? -50 43.062 -12.922 1 83.81 1 MET B O 1
ATOM 3784 N N . LEU B 1 2 ? -52.062 42.781 -12.234 1 91.12 2 LEU B N 1
ATOM 3785 C CA . LEU B 1 2 ? -51.688 43 -10.836 1 91.12 2 LEU B CA 1
ATOM 3786 C C . LEU B 1 2 ? -50.75 41.938 -10.344 1 91.12 2 LEU B C 1
ATOM 3788 O O . LEU B 1 2 ? -49.781 42.219 -9.641 1 91.12 2 LEU B O 1
ATOM 3792 N N . ILE B 1 3 ? -50.938 40.781 -10.781 1 92.44 3 ILE B N 1
ATOM 3793 C CA . ILE B 1 3 ? -50.125 39.656 -10.367 1 92.44 3 ILE B CA 1
ATOM 3794 C C . ILE B 1 3 ? -48.688 39.812 -10.914 1 92.44 3 ILE B C 1
ATOM 3796 O O . ILE B 1 3 ? -47.719 39.562 -10.211 1 92.44 3 ILE B O 1
ATOM 3800 N N . VAL B 1 4 ? -48.562 40.188 -12.156 1 92.12 4 VAL B N 1
ATOM 3801 C CA . VAL B 1 4 ? -47.281 40.406 -12.789 1 92.12 4 VAL B CA 1
ATOM 3802 C C . VAL B 1 4 ? -46.5 41.5 -12.039 1 92.12 4 VAL B C 1
ATOM 3804 O O . VAL B 1 4 ? -45.312 41.375 -11.805 1 92.12 4 VAL B O 1
ATOM 3807 N N . PHE B 1 5 ? -47.281 42.531 -11.633 1 91.25 5 PHE B N 1
ATOM 3808 C CA . PHE B 1 5 ? -46.625 43.594 -10.906 1 91.25 5 PHE B CA 1
ATOM 3809 C C . PHE B 1 5 ? -46.188 43.125 -9.531 1 91.25 5 PHE B C 1
ATOM 3811 O O . PHE B 1 5 ? -45.125 43.531 -9.047 1 91.25 5 PHE B O 1
ATOM 3818 N N . ILE B 1 6 ? -46.938 42.312 -8.945 1 92 6 ILE B N 1
ATOM 3819 C CA . ILE B 1 6 ? -46.594 41.75 -7.637 1 92 6 ILE B CA 1
ATOM 3820 C C . ILE B 1 6 ? -45.344 40.875 -7.77 1 92 6 ILE B C 1
ATOM 3822 O O . ILE B 1 6 ? -44.406 41 -6.965 1 92 6 ILE B O 1
ATOM 3826 N N . ILE B 1 7 ? -45.281 40.094 -8.781 1 92.06 7 ILE B N 1
ATOM 3827 C CA . ILE B 1 7 ? -44.125 39.219 -9.016 1 92.06 7 ILE B CA 1
ATOM 3828 C C . ILE B 1 7 ? -42.875 40.062 -9.266 1 92.06 7 ILE B C 1
ATOM 3830 O O . ILE B 1 7 ? -41.812 39.781 -8.703 1 92.06 7 ILE B O 1
ATOM 3834 N N . LEU B 1 8 ? -43 41.031 -10.055 1 91.62 8 LEU B N 1
ATOM 3835 C CA . LEU B 1 8 ? -41.875 41.938 -10.352 1 91.62 8 LEU B CA 1
ATOM 3836 C C . LEU B 1 8 ? -41.406 42.656 -9.102 1 91.62 8 LEU B C 1
ATOM 3838 O O . LEU B 1 8 ? -40.219 42.875 -8.906 1 91.62 8 LEU B O 1
ATOM 3842 N N . ALA B 1 9 ? -42.406 43.062 -8.305 1 91.88 9 ALA B N 1
ATOM 3843 C CA . ALA B 1 9 ? -42.062 43.719 -7.051 1 91.88 9 ALA B CA 1
ATOM 3844 C C . ALA B 1 9 ? -41.312 42.781 -6.109 1 91.88 9 ALA B C 1
ATOM 3846 O O . ALA B 1 9 ? -40.344 43.188 -5.438 1 91.88 9 ALA B O 1
ATOM 3847 N N . VAL B 1 10 ? -41.688 41.594 -6.055 1 91.81 10 VAL B N 1
ATOM 3848 C CA . VAL B 1 10 ? -41.062 40.594 -5.211 1 91.81 10 VAL B CA 1
ATOM 3849 C C . VAL B 1 10 ? -39.625 40.312 -5.719 1 91.81 10 VAL B C 1
ATOM 3851 O O . VAL B 1 10 ? -38.688 40.219 -4.93 1 91.81 10 VAL B O 1
ATOM 3854 N N . ILE B 1 11 ? -39.438 40.25 -7 1 92.38 11 ILE B N 1
ATOM 3855 C CA . ILE B 1 11 ? -38.125 40.031 -7.602 1 92.38 11 ILE B CA 1
ATOM 3856 C C . ILE B 1 11 ? -37.219 41.219 -7.332 1 92.38 11 ILE B C 1
ATOM 3858 O O . ILE B 1 11 ? -36.062 41.062 -6.992 1 92.38 11 ILE B O 1
ATOM 3862 N N . ALA B 1 12 ? -37.812 42.344 -7.512 1 92.62 12 ALA B N 1
ATOM 3863 C CA . ALA B 1 12 ? -37.031 43.562 -7.266 1 92.62 12 ALA B CA 1
ATOM 3864 C C . ALA B 1 12 ? -36.625 43.688 -5.801 1 92.62 12 ALA B C 1
ATOM 3866 O O . ALA B 1 12 ? -35.5 44.094 -5.488 1 92.62 12 ALA B O 1
ATOM 3867 N N . ALA B 1 13 ? -37.562 43.375 -4.918 1 92.69 13 ALA B N 1
ATOM 3868 C CA . ALA B 1 13 ? -37.25 43.375 -3.492 1 92.69 13 ALA B CA 1
ATOM 3869 C C . ALA B 1 13 ? -36.156 42.344 -3.166 1 92.69 13 ALA B C 1
ATOM 3871 O O . ALA B 1 13 ? -35.25 42.625 -2.367 1 92.69 13 ALA B O 1
ATOM 3872 N N . PHE B 1 14 ? -36.344 41.25 -3.738 1 92.62 14 PHE B N 1
ATOM 3873 C CA . PHE B 1 14 ? -35.375 40.188 -3.551 1 92.62 14 PHE B CA 1
ATOM 3874 C C . PHE B 1 14 ? -34 40.625 -4.035 1 92.62 14 PHE B C 1
ATOM 3876 O O . PHE B 1 14 ? -33 40.469 -3.328 1 92.62 14 PHE B O 1
ATOM 3883 N N . ALA B 1 15 ? -33.875 41.188 -5.168 1 94 15 ALA B N 1
ATOM 3884 C CA . ALA B 1 15 ? -32.625 41.719 -5.711 1 94 15 ALA B CA 1
ATOM 3885 C C . ALA B 1 15 ? -32.062 42.844 -4.824 1 94 15 ALA B C 1
ATOM 3887 O O . ALA B 1 15 ? -30.859 42.938 -4.621 1 94 15 ALA B O 1
ATOM 3888 N N . ALA B 1 16 ? -32.938 43.656 -4.363 1 94.44 16 ALA B N 1
ATOM 3889 C CA . ALA B 1 16 ? -32.5 44.75 -3.49 1 94.44 16 ALA B CA 1
ATOM 3890 C C . ALA B 1 16 ? -31.891 44.219 -2.199 1 94.44 16 ALA B C 1
ATOM 3892 O O . ALA B 1 16 ? -30.891 44.75 -1.705 1 94.44 16 ALA B O 1
ATOM 3893 N N . ILE B 1 17 ? -32.531 43.25 -1.675 1 94.12 17 ILE B N 1
ATOM 3894 C CA . ILE B 1 17 ? -32 42.625 -0.457 1 94.12 17 ILE B CA 1
ATOM 3895 C C . ILE B 1 17 ? -30.594 42.094 -0.713 1 94.12 17 ILE B C 1
ATOM 3897 O O . ILE B 1 17 ? -29.688 42.312 0.088 1 94.12 17 ILE B O 1
ATOM 3901 N N . LEU B 1 18 ? -30.375 41.406 -1.823 1 94.31 18 LEU B N 1
ATOM 3902 C CA . LEU B 1 18 ? -29.078 40.844 -2.168 1 94.31 18 LEU B CA 1
ATOM 3903 C C . LEU B 1 18 ? -28.031 41.938 -2.314 1 94.31 18 LEU B C 1
ATOM 3905 O O . LEU B 1 18 ? -26.906 41.812 -1.832 1 94.31 18 LEU B O 1
ATOM 3909 N N . LEU B 1 19 ? -28.422 43 -2.938 1 94.75 19 LEU B N 1
ATOM 3910 C CA . LEU B 1 19 ? -27.5 44.094 -3.197 1 94.75 19 LEU B CA 1
ATOM 3911 C C . LEU B 1 19 ? -27.172 44.844 -1.912 1 94.75 19 LEU B C 1
ATOM 3913 O O . LEU B 1 19 ? -26.031 45.281 -1.713 1 94.75 19 LEU B O 1
ATOM 3917 N N . VAL B 1 20 ? -28.125 45.031 -1.036 1 95 20 VAL B N 1
ATOM 3918 C CA . VAL B 1 20 ? -27.906 45.719 0.237 1 95 20 VAL B CA 1
ATOM 3919 C C . VAL B 1 20 ? -26.953 44.906 1.098 1 95 20 VAL B C 1
ATOM 3921 O O . VAL B 1 20 ? -26.031 45.438 1.705 1 95 20 VAL B O 1
ATOM 3924 N N . ASN B 1 21 ? -27.234 43.625 1.123 1 93.75 21 ASN B N 1
ATOM 3925 C CA . ASN B 1 21 ? -26.359 42.75 1.884 1 93.75 21 ASN B CA 1
ATOM 3926 C C . ASN B 1 21 ? -24.938 42.75 1.326 1 93.75 21 ASN B C 1
ATOM 3928 O O . ASN B 1 21 ? -23.969 42.719 2.084 1 93.75 21 ASN B O 1
ATOM 3932 N N . ALA B 1 22 ? -24.859 42.75 0.046 1 93.75 22 ALA B N 1
ATOM 3933 C CA . ALA B 1 22 ? -23.531 42.812 -0.586 1 93.75 22 ALA B CA 1
ATOM 3934 C C . ALA B 1 22 ? -22.828 44.125 -0.22 1 93.75 22 ALA B C 1
ATOM 3936 O O . ALA B 1 22 ? -21.625 44.156 0.029 1 93.75 22 ALA B O 1
ATOM 3937 N N . ALA B 1 23 ? -23.609 45.188 -0.219 1 92.81 23 ALA B N 1
ATOM 3938 C CA . ALA B 1 23 ? -23.047 46.5 0.081 1 92.81 23 ALA B CA 1
ATOM 3939 C C . ALA B 1 23 ? -22.625 46.594 1.543 1 92.81 23 ALA B C 1
ATOM 3941 O O . ALA B 1 23 ? -21.734 47.375 1.887 1 92.81 23 ALA B O 1
ATOM 3942 N N . ARG B 1 24 ? -23.203 45.781 2.334 1 93.06 24 ARG B N 1
ATOM 3943 C CA . ARG B 1 24 ? -22.906 45.812 3.762 1 93.06 24 ARG B CA 1
ATOM 3944 C C . ARG B 1 24 ? -21.609 45.062 4.055 1 93.06 24 ARG B C 1
ATOM 3946 O O . ARG B 1 24 ? -21.047 45.188 5.141 1 93.06 24 ARG B O 1
ATOM 3953 N N . VAL B 1 25 ? -21.188 44.281 3.123 1 93.81 25 VAL B N 1
ATOM 3954 C CA . VAL B 1 25 ? -19.922 43.594 3.297 1 93.81 25 VAL B CA 1
ATOM 3955 C C . VAL B 1 25 ? -18.766 44.562 3.123 1 93.81 25 VAL B C 1
ATOM 3957 O O . VAL B 1 25 ? -18.359 44.875 1.997 1 93.81 25 VAL B O 1
ATOM 3960 N N . LYS B 1 26 ? -18.219 45 4.141 1 93.19 26 LYS B N 1
ATOM 3961 C CA . LYS B 1 26 ? -17.109 45.938 4.184 1 93.19 26 LYS B CA 1
ATOM 3962 C C . LYS B 1 26 ? -16.047 45.5 5.188 1 93.19 26 LYS B C 1
ATOM 3964 O O . LYS B 1 26 ? -16.344 44.75 6.105 1 93.19 26 LYS B O 1
ATOM 3969 N N . PRO B 1 27 ? -14.844 45.906 4.969 1 93.19 27 PRO B N 1
ATOM 3970 C CA . PRO B 1 27 ? -13.805 45.594 5.945 1 93.19 27 PRO B CA 1
ATOM 3971 C C . PRO B 1 27 ? -14.172 46 7.367 1 93.19 27 PRO B C 1
ATOM 3973 O O . PRO B 1 27 ? -14.727 47.094 7.562 1 93.19 27 PRO B O 1
ATOM 3976 N N . THR B 1 28 ? -13.969 45.156 8.289 1 92.81 28 THR B N 1
ATOM 3977 C CA . THR B 1 28 ? -14.211 45.5 9.688 1 92.81 28 THR B CA 1
ATOM 3978 C C . THR B 1 28 ? -13.156 46.5 10.18 1 92.81 28 THR B C 1
ATOM 3980 O O . THR B 1 28 ? -11.953 46.188 10.133 1 92.81 28 THR B O 1
ATOM 3983 N N . PRO B 1 29 ? -13.555 47.594 10.609 1 91.44 29 PRO B N 1
ATOM 3984 C CA . PRO B 1 29 ? -12.578 48.562 11.086 1 91.44 29 PRO B CA 1
ATOM 3985 C C . PRO B 1 29 ? -11.992 48.219 12.445 1 91.44 29 PRO B C 1
ATOM 3987 O O . PRO B 1 29 ? -12.578 47.406 13.188 1 91.44 29 PRO B O 1
ATOM 3990 N N . ALA B 1 30 ? -10.844 48.781 12.797 1 91.25 30 ALA B N 1
ATOM 3991 C CA . ALA B 1 30 ? -10.281 48.688 14.141 1 91.25 30 ALA B CA 1
ATOM 3992 C C . ALA B 1 30 ? -11.172 49.375 15.172 1 91.25 30 ALA B C 1
ATOM 3994 O O . ALA B 1 30 ? -11.828 50.375 14.859 1 91.25 30 ALA B O 1
ATOM 3995 N N . ARG B 1 31 ? -11.266 48.781 16.234 1 88 31 ARG B N 1
ATOM 3996 C CA . ARG B 1 31 ? -12.07 49.375 17.312 1 88 31 ARG B CA 1
ATOM 3997 C C . ARG B 1 31 ? -11.461 50.688 17.797 1 88 31 ARG B C 1
ATOM 3999 O O . ARG B 1 31 ? -12.172 51.656 18 1 88 31 ARG B O 1
ATOM 4006 N N . HIS B 1 32 ? -10.141 50.594 18.031 1 87.06 32 HIS B N 1
ATOM 4007 C CA . HIS B 1 32 ? -9.391 51.781 18.406 1 87.06 32 HIS B CA 1
ATOM 4008 C C . HIS B 1 32 ? -8.375 52.156 17.328 1 87.06 32 HIS B C 1
ATOM 4010 O O . HIS B 1 32 ? -7.508 51.344 16.984 1 87.06 32 HIS B O 1
ATOM 4016 N N . ALA B 1 33 ? -8.523 53.281 16.828 1 84.38 33 ALA B N 1
ATOM 4017 C CA . ALA B 1 33 ? -7.625 53.75 15.766 1 84.38 33 ALA B CA 1
ATOM 4018 C C . ALA B 1 33 ? -6.254 54.094 16.328 1 84.38 33 ALA B C 1
ATOM 4020 O O . ALA B 1 33 ? -6.102 55.125 16.984 1 84.38 33 ALA B O 1
ATOM 4021 N N . LEU B 1 34 ? -5.355 53.188 16.203 1 92.56 34 LEU B N 1
ATOM 4022 C CA . LEU B 1 34 ? -3.961 53.5 16.5 1 92.56 34 LEU B CA 1
ATOM 4023 C C . LEU B 1 34 ? -3.236 54 15.25 1 92.56 34 LEU B C 1
ATOM 4025 O O . LEU B 1 34 ? -3.494 53.5 14.141 1 92.56 34 LEU B O 1
ATOM 4029 N N . PRO B 1 35 ? -2.42 55 15.43 1 94.06 35 PRO B N 1
ATOM 4030 C CA . PRO B 1 35 ? -1.656 55.438 14.25 1 94.06 35 PRO B CA 1
ATOM 4031 C C . PRO B 1 35 ? -0.696 54.344 13.75 1 94.06 35 PRO B C 1
ATOM 4033 O O . PRO B 1 35 ? -0.233 53.531 14.531 1 94.06 35 PRO B O 1
ATOM 4036 N N . PRO B 1 36 ? -0.407 54.438 12.461 1 95.75 36 PRO B N 1
ATOM 4037 C CA . PRO B 1 36 ? 0.618 53.5 11.977 1 95.75 36 PRO B CA 1
ATOM 4038 C C . PRO B 1 36 ? 1.929 53.625 12.75 1 95.75 36 PRO B C 1
ATOM 4040 O O . PRO B 1 36 ? 2.379 54.719 13.062 1 95.75 36 PRO B O 1
ATOM 4043 N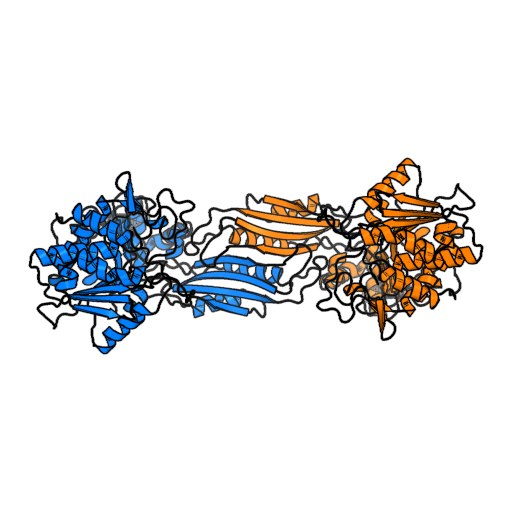 N . THR B 1 37 ? 2.443 52.469 13.023 1 96.56 37 THR B N 1
ATOM 4044 C CA . THR B 1 37 ? 3.625 52.469 13.875 1 96.56 37 THR B CA 1
ATOM 4045 C C . THR B 1 37 ? 4.879 52.781 13.062 1 96.56 37 THR B C 1
ATOM 4047 O O . THR B 1 37 ? 4.992 52.375 11.906 1 96.56 37 THR B O 1
ATOM 4050 N N . ALA B 1 38 ? 5.758 53.531 13.695 1 95.5 38 ALA B N 1
ATOM 4051 C CA . ALA B 1 38 ? 7.082 53.781 13.133 1 95.5 38 ALA B CA 1
ATOM 4052 C C . ALA B 1 38 ? 8.109 52.781 13.688 1 95.5 38 ALA B C 1
ATOM 4054 O O . ALA B 1 38 ? 9.234 52.719 13.195 1 95.5 38 ALA B O 1
ATOM 4055 N N . ALA B 1 39 ? 7.625 52 14.703 1 97.12 39 ALA B N 1
ATOM 4056 C CA . ALA B 1 39 ? 8.539 51.031 15.328 1 97.12 39 ALA B CA 1
ATOM 4057 C C . ALA B 1 39 ? 8.898 49.906 14.367 1 97.12 39 ALA B C 1
ATOM 4059 O O . ALA B 1 39 ? 8.031 49.375 13.672 1 97.12 39 ALA B O 1
ATOM 4060 N N . ARG B 1 40 ? 10.18 49.656 14.312 1 97.5 40 ARG B N 1
ATOM 4061 C CA . ARG B 1 40 ? 10.711 48.562 13.484 1 97.5 40 ARG B CA 1
ATOM 4062 C C . ARG B 1 40 ? 12.008 48.031 14.07 1 97.5 40 ARG B C 1
ATOM 4064 O O . ARG B 1 40 ? 12.68 48.688 14.852 1 97.5 40 ARG B O 1
ATOM 4071 N N . GLY B 1 41 ? 12.266 46.812 13.688 1 97.69 41 GLY B N 1
ATOM 4072 C CA . GLY B 1 41 ? 13.57 46.281 14.031 1 97.69 41 GLY B CA 1
ATOM 4073 C C . GLY B 1 41 ? 14.711 47.031 13.344 1 97.69 41 GLY B C 1
ATOM 4074 O O . GLY B 1 41 ? 14.578 47.438 12.188 1 97.69 41 GLY B O 1
ATOM 4075 N N . SER B 1 42 ? 15.805 47.156 14.016 1 98.19 42 SER B N 1
ATOM 4076 C CA . SER B 1 42 ? 17 47.75 13.453 1 98.19 42 SER B CA 1
ATOM 4077 C C . SER B 1 42 ? 17.875 46.719 12.758 1 98.19 42 SER B C 1
ATOM 4079 O O . SER B 1 42 ? 17.594 45.531 12.812 1 98.19 42 SER B O 1
ATOM 4081 N N . ASP B 1 43 ? 18.922 47.25 12.125 1 98.19 43 ASP B N 1
ATOM 4082 C CA . ASP B 1 43 ? 19.906 46.344 11.555 1 98.19 43 ASP B CA 1
ATOM 4083 C C . ASP B 1 43 ? 20.594 45.531 12.641 1 98.19 43 ASP B C 1
ATOM 4085 O O . ASP B 1 43 ? 20.938 44.344 12.414 1 98.19 43 ASP B O 1
ATOM 4089 N N . ALA B 1 44 ? 20.75 46.125 13.766 1 98.44 44 ALA B N 1
ATOM 4090 C CA . ALA B 1 44 ? 21.328 45.406 14.891 1 98.44 44 ALA B CA 1
ATOM 4091 C C . ALA B 1 44 ? 20.391 44.281 15.352 1 98.44 44 ALA B C 1
ATOM 4093 O O . ALA B 1 44 ? 20.859 43.219 15.781 1 98.44 44 ALA B O 1
ATOM 4094 N N . ALA B 1 45 ? 19.109 44.562 15.328 1 98.69 45 ALA B N 1
ATOM 4095 C CA . ALA B 1 45 ? 18.125 43.531 15.664 1 98.69 45 ALA B CA 1
ATOM 4096 C C . ALA B 1 45 ? 18.234 42.344 14.703 1 98.69 45 ALA B C 1
ATOM 4098 O O . ALA B 1 45 ? 18.109 41.188 15.109 1 98.69 45 ALA B O 1
ATOM 4099 N N . VAL B 1 46 ? 18.422 42.625 13.422 1 98.81 46 VAL B N 1
ATOM 4100 C CA . VAL B 1 46 ? 18.578 41.594 12.406 1 98.81 46 VAL B CA 1
ATOM 4101 C C . VAL B 1 46 ? 19.797 40.719 12.711 1 98.81 46 VAL B C 1
ATOM 4103 O O . VAL B 1 46 ? 19.75 39.5 12.594 1 98.81 46 VAL B O 1
ATOM 4106 N N . GLU B 1 47 ? 20.844 41.375 13.102 1 98.69 47 GLU B N 1
ATOM 4107 C CA . GLU B 1 47 ? 22.062 40.656 13.422 1 98.69 47 GLU B CA 1
ATOM 4108 C C . GLU B 1 47 ? 21.859 39.75 14.648 1 98.69 47 GLU B C 1
ATOM 4110 O O . GLU B 1 47 ? 22.391 38.656 14.703 1 98.69 47 GLU B O 1
ATOM 4115 N N . ARG B 1 48 ? 21.156 40.25 15.656 1 98.75 48 ARG B N 1
ATOM 4116 C CA . ARG B 1 48 ? 20.875 39.438 16.828 1 98.75 48 ARG B CA 1
ATOM 4117 C C . ARG B 1 48 ? 20 38.219 16.453 1 98.75 48 ARG B C 1
ATOM 4119 O O . ARG B 1 48 ? 20.203 37.125 16.969 1 98.75 48 ARG B O 1
ATOM 4126 N N . PHE B 1 49 ? 19.078 38.5 15.578 1 98.62 49 PHE B N 1
ATOM 4127 C CA . PHE B 1 49 ? 18.25 37.406 15.086 1 98.62 49 PHE B CA 1
ATOM 4128 C C . PHE B 1 49 ? 19.094 36.344 14.375 1 98.62 49 PHE B C 1
ATOM 4130 O O . PHE B 1 49 ? 18.906 35.156 14.602 1 98.62 49 PHE B O 1
ATOM 4137 N N . ARG B 1 50 ? 20 36.781 13.516 1 98.81 50 ARG B N 1
ATOM 4138 C CA . ARG B 1 50 ? 20.891 35.844 12.82 1 98.81 50 ARG B CA 1
ATOM 4139 C C . ARG B 1 50 ? 21.719 35.031 13.805 1 98.81 50 ARG B C 1
ATOM 4141 O O . ARG B 1 50 ? 21.906 33.844 13.609 1 98.81 50 ARG B O 1
ATOM 4148 N N . GLU B 1 51 ? 22.188 35.688 14.867 1 98.69 51 GLU B N 1
ATOM 4149 C CA . GLU B 1 51 ? 22.938 34.969 15.891 1 98.69 51 GLU B CA 1
ATOM 4150 C C . GLU B 1 51 ? 22.094 33.906 16.562 1 98.69 51 GLU B C 1
ATOM 4152 O O . GLU B 1 51 ? 22.594 32.812 16.844 1 98.69 51 GLU B O 1
ATOM 4157 N N . MET B 1 52 ? 20.844 34.219 16.844 1 98.69 52 MET B N 1
ATOM 4158 C CA . MET B 1 52 ? 19.906 33.25 17.406 1 98.69 52 MET B CA 1
ATOM 4159 C C . MET B 1 52 ? 19.75 32.062 16.469 1 98.69 52 MET B C 1
ATOM 4161 O O . MET B 1 52 ? 19.766 30.906 16.906 1 98.69 52 MET B O 1
ATOM 4165 N N . LEU B 1 53 ? 19.656 32.312 15.148 1 98.69 53 LEU B N 1
ATOM 4166 C CA . LEU B 1 53 ? 19.406 31.297 14.133 1 98.69 53 LEU B CA 1
ATOM 4167 C C . LEU B 1 53 ? 20.625 30.375 13.992 1 98.69 53 LEU B C 1
ATOM 4169 O O . LEU B 1 53 ? 20.469 29.203 13.633 1 98.69 53 LEU B O 1
ATOM 4173 N N . ARG B 1 54 ? 21.766 30.859 14.305 1 98.44 54 ARG B N 1
ATOM 4174 C CA . ARG B 1 54 ? 23.016 30.109 14.133 1 98.44 54 ARG B CA 1
ATOM 4175 C C . ARG B 1 54 ? 23.188 29.078 15.242 1 98.44 54 ARG B C 1
ATOM 4177 O O . ARG B 1 54 ? 24.062 28.219 15.164 1 98.44 54 ARG B O 1
ATOM 4184 N N . ILE B 1 55 ? 22.344 29.109 16.266 1 98.31 55 ILE B N 1
ATOM 4185 C CA . ILE B 1 55 ? 22.344 28.062 17.281 1 98.31 55 ILE B CA 1
ATOM 4186 C C . ILE B 1 55 ? 21.391 26.938 16.875 1 98.31 55 ILE B C 1
ATOM 4188 O O . ILE B 1 55 ? 20.172 27.109 16.906 1 98.31 55 ILE B O 1
ATOM 4192 N N . PRO B 1 56 ? 21.859 25.781 16.484 1 97.31 56 PRO B N 1
ATOM 4193 C CA . PRO B 1 56 ? 21.016 24.703 15.953 1 97.31 56 PRO B CA 1
ATOM 4194 C C . PRO B 1 56 ? 20.297 23.922 17.047 1 97.31 56 PRO B C 1
ATOM 4196 O O . PRO B 1 56 ? 20.609 22.766 17.297 1 97.31 56 PRO B O 1
ATOM 4199 N N . THR B 1 57 ? 19.297 24.484 17.656 1 97.38 57 THR B N 1
ATOM 4200 C CA . THR B 1 57 ? 18.531 23.859 18.75 1 97.38 57 THR B CA 1
ATOM 4201 C C . THR B 1 57 ? 17.578 22.797 18.188 1 97.38 57 THR B C 1
ATOM 4203 O O . THR B 1 57 ? 16.359 22.938 18.297 1 97.38 57 THR B O 1
ATOM 4206 N N . VAL B 1 58 ? 18.141 21.719 17.719 1 94.38 58 VAL B N 1
ATOM 4207 C CA . VAL B 1 58 ? 17.375 20.578 17.203 1 94.38 58 VAL B CA 1
ATOM 4208 C C . VAL B 1 58 ? 17.062 19.609 18.344 1 94.38 58 VAL B C 1
ATOM 4210 O O . VAL B 1 58 ? 17.984 19.016 18.922 1 94.38 58 VAL B O 1
ATOM 4213 N N . TRP B 1 59 ? 15.789 19.484 18.625 1 90.19 59 TRP B N 1
ATOM 4214 C CA . TRP B 1 59 ? 15.367 18.578 19.688 1 90.19 59 TRP B CA 1
ATOM 4215 C C . TRP B 1 59 ? 15.07 17.188 19.109 1 90.19 59 TRP B C 1
ATOM 4217 O O . TRP B 1 59 ? 14.422 17.062 18.078 1 90.19 59 TRP B O 1
ATOM 4227 N N . ASP B 1 60 ? 15.625 16.156 19.641 1 85.19 60 ASP B N 1
ATOM 4228 C CA . ASP B 1 60 ? 15.398 14.773 19.234 1 85.19 60 ASP B CA 1
ATOM 4229 C C . ASP B 1 60 ? 14.898 13.93 20.406 1 85.19 60 ASP B C 1
ATOM 4231 O O . ASP B 1 60 ? 15.688 13.328 21.125 1 85.19 60 ASP B O 1
ATOM 4235 N N . ARG B 1 61 ? 13.594 13.766 20.453 1 78.56 61 ARG B N 1
ATOM 4236 C CA . ARG B 1 61 ? 12.969 13.102 21.594 1 78.56 61 ARG B CA 1
ATOM 4237 C C . ARG B 1 61 ? 13.305 11.617 21.609 1 78.56 61 ARG B C 1
ATOM 4239 O O . ARG B 1 61 ? 13.438 11.023 22.688 1 78.56 61 ARG B O 1
ATOM 4246 N N . GLU B 1 62 ? 13.422 11.094 20.547 1 77.56 62 GLU B N 1
ATOM 4247 C CA . GLU B 1 62 ? 13.562 9.641 20.453 1 77.56 62 GLU B CA 1
ATOM 4248 C C . GLU B 1 62 ? 15.023 9.211 20.594 1 77.56 62 GLU B C 1
ATOM 4250 O O . GLU B 1 62 ? 15.32 8.023 20.703 1 77.56 62 GLU B O 1
ATOM 4255 N N . ASN B 1 63 ? 15.93 10.195 20.641 1 84.31 63 ASN B N 1
ATOM 4256 C CA . ASN B 1 63 ? 17.359 9.922 20.766 1 84.31 63 ASN B CA 1
ATOM 4257 C C . ASN B 1 63 ? 17.906 10.367 22.125 1 84.31 63 ASN B C 1
ATOM 4259 O O . ASN B 1 63 ? 18.25 11.539 22.297 1 84.31 63 ASN B O 1
ATOM 4263 N N . PRO B 1 64 ? 18.016 9.477 23 1 81.5 64 PRO B N 1
ATOM 4264 C CA . PRO B 1 64 ? 18.516 9.836 24.328 1 81.5 64 PRO B CA 1
ATOM 4265 C C . PRO B 1 64 ? 19.922 10.398 24.312 1 81.5 64 PRO B C 1
ATOM 4267 O O . PRO B 1 64 ? 20.359 11.047 25.266 1 81.5 64 PRO B O 1
ATOM 4270 N N . HIS B 1 65 ? 20.656 10.133 23.188 1 87.19 65 HIS B N 1
ATOM 4271 C CA . HIS B 1 65 ? 22.031 10.586 23.109 1 87.19 65 HIS B CA 1
ATOM 4272 C C . HIS B 1 65 ? 22.156 11.836 22.234 1 87.19 65 HIS B C 1
ATOM 4274 O O . HIS B 1 65 ? 23.25 12.234 21.859 1 87.19 65 HIS B O 1
ATOM 4280 N N . ALA B 1 66 ? 21 12.398 22.047 1 88.75 66 ALA B N 1
ATOM 4281 C CA . ALA B 1 66 ? 21.031 13.602 21.219 1 88.75 66 ALA B CA 1
ATOM 4282 C C . ALA B 1 66 ? 21.875 14.695 21.859 1 88.75 66 ALA B C 1
ATOM 4284 O O . ALA B 1 66 ? 21.984 14.766 23.078 1 88.75 66 ALA B O 1
ATOM 4285 N N . ASP B 1 67 ? 22.594 15.555 21.094 1 89.94 67 ASP B N 1
ATOM 4286 C CA . ASP B 1 67 ? 23.406 16.672 21.547 1 89.94 67 ASP B CA 1
ATOM 4287 C C . ASP B 1 67 ? 22.531 17.812 22.078 1 89.94 67 ASP B C 1
ATOM 4289 O O . ASP B 1 67 ? 21.734 18.391 21.328 1 89.94 67 ASP B O 1
ATOM 4293 N N . HIS B 1 68 ? 22.719 18.219 23.391 1 94.06 68 HIS B N 1
ATOM 4294 C CA . HIS B 1 68 ? 21.906 19.281 23.984 1 94.06 68 HIS B CA 1
ATOM 4295 C C . HIS B 1 68 ? 22.734 20.562 24.156 1 94.06 68 HIS B C 1
ATOM 4297 O O . HIS B 1 68 ? 22.219 21.547 24.703 1 94.06 68 HIS B O 1
ATOM 4303 N N . GLU B 1 69 ? 23.938 20.5 23.625 1 95.56 69 GLU B N 1
ATOM 4304 C CA . GLU B 1 69 ? 24.828 21.641 23.766 1 95.56 69 GLU B CA 1
ATOM 4305 C C . GLU B 1 69 ? 24.188 22.922 23.219 1 95.56 69 GLU B C 1
ATOM 4307 O O . GLU B 1 69 ? 24.281 23.984 23.844 1 95.56 69 GLU B O 1
ATOM 4312 N N . PRO B 1 70 ? 23.516 22.875 22.094 1 97.44 70 PRO B N 1
ATOM 4313 C CA . PRO B 1 70 ? 22.891 24.094 21.609 1 97.44 70 PRO B CA 1
ATOM 4314 C C . PRO B 1 70 ? 21.844 24.656 22.562 1 97.44 70 PRO B C 1
ATOM 4316 O O . PRO B 1 70 ? 21.688 25.875 22.672 1 97.44 70 PRO B O 1
ATOM 4319 N N . PHE B 1 71 ? 21.156 23.828 23.266 1 97.56 71 PHE B N 1
ATOM 4320 C CA . PHE B 1 71 ? 20.172 24.266 24.234 1 97.56 71 PHE B CA 1
ATOM 4321 C C . PHE B 1 71 ? 20.859 24.828 25.484 1 97.56 71 PHE B C 1
ATOM 4323 O O . PHE B 1 71 ? 20.391 25.797 26.062 1 97.56 71 PHE B O 1
ATOM 4330 N N . ASP B 1 72 ? 22 24.266 25.859 1 97.44 72 ASP B N 1
ATOM 4331 C CA . ASP B 1 72 ? 22.766 24.734 27.016 1 97.44 72 ASP B CA 1
ATOM 4332 C C . ASP B 1 72 ? 23.281 26.156 26.781 1 97.44 72 ASP B C 1
ATOM 4334 O O . ASP B 1 72 ? 23.359 26.938 27.734 1 97.44 72 ASP B O 1
ATOM 4338 N N . ARG B 1 73 ? 23.609 26.438 25.625 1 97.06 73 ARG B N 1
ATOM 4339 C CA . ARG B 1 73 ? 24.234 27.734 25.375 1 97.06 73 ARG B CA 1
ATOM 4340 C C . ARG B 1 73 ? 23.188 28.781 24.969 1 97.06 73 ARG B C 1
ATOM 4342 O O . ARG B 1 73 ? 23.5 29.953 24.844 1 97.06 73 ARG B O 1
ATOM 4349 N N . PHE B 1 74 ? 21.938 28.344 24.766 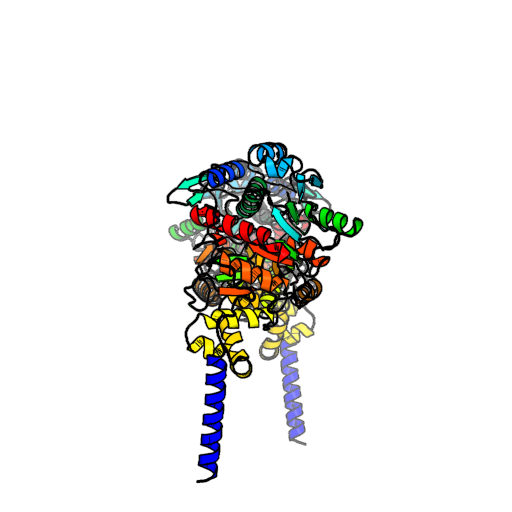1 98.31 74 PHE B N 1
ATOM 4350 C CA . PHE B 1 74 ? 20.938 29.234 24.203 1 98.31 74 PHE B CA 1
ATOM 4351 C C . PHE B 1 74 ? 20.672 30.406 25.156 1 98.31 74 PHE B C 1
ATOM 4353 O O . PHE B 1 74 ? 20.828 31.562 24.766 1 98.31 74 PHE B O 1
ATOM 4360 N N . VAL B 1 75 ? 20.297 30.172 26.375 1 98.38 75 VAL B N 1
ATOM 4361 C CA . VAL B 1 75 ? 19.953 31.219 27.328 1 98.38 75 VAL B CA 1
ATOM 4362 C C . VAL B 1 75 ? 21.172 32.094 27.594 1 98.38 75 VAL B C 1
ATOM 4364 O O . VAL B 1 75 ? 21.078 33.312 27.594 1 98.38 75 VAL B O 1
ATOM 4367 N N . PRO B 1 76 ? 22.375 31.516 27.812 1 98.44 76 PRO B N 1
ATOM 4368 C CA . PRO B 1 76 ? 23.562 32.344 27.969 1 98.44 76 PRO B CA 1
ATOM 4369 C C . PRO B 1 76 ? 23.75 33.312 26.781 1 98.44 76 PRO B C 1
ATOM 4371 O O . PRO B 1 76 ? 24.078 34.469 26.984 1 98.44 76 PRO B O 1
ATOM 4374 N N . ARG B 1 77 ? 23.578 32.812 25.625 1 98.62 77 ARG B N 1
ATOM 4375 C CA . ARG B 1 77 ? 23.75 33.656 24.453 1 98.62 77 ARG B CA 1
ATOM 4376 C C . ARG B 1 77 ? 22.656 34.719 24.391 1 98.62 77 ARG B C 1
ATOM 4378 O O . ARG B 1 77 ? 22.922 35.875 24 1 98.62 77 ARG B O 1
ATOM 4385 N N . MET B 1 78 ? 21.453 34.344 24.719 1 98.75 78 MET B N 1
ATOM 4386 C CA . MET B 1 78 ? 20.359 35.312 24.719 1 98.75 78 MET B CA 1
ATOM 4387 C C . MET B 1 78 ? 20.609 36.406 25.75 1 98.75 78 MET B C 1
ATOM 4389 O O . MET B 1 78 ? 20.25 37.562 25.516 1 98.75 78 MET B O 1
ATOM 4393 N N . ARG B 1 79 ? 21.188 36.125 26.875 1 98.5 79 ARG B N 1
ATOM 4394 C CA . ARG B 1 79 ? 21.547 37.125 27.875 1 98.5 79 ARG B CA 1
ATOM 4395 C C . ARG B 1 79 ? 22.484 38.188 27.297 1 98.5 79 ARG B C 1
ATOM 4397 O O . ARG B 1 79 ? 22.391 39.375 27.641 1 98.5 79 ARG B O 1
ATOM 4404 N N . GLU B 1 80 ? 23.375 37.719 26.453 1 98.62 80 GLU B N 1
ATOM 4405 C CA . GLU B 1 80 ? 24.312 38.625 25.828 1 98.62 80 GLU B CA 1
ATOM 4406 C C . GLU B 1 80 ? 23.609 39.5 24.781 1 98.62 80 GLU B C 1
ATOM 4408 O O . GLU B 1 80 ? 23.875 40.719 24.703 1 98.62 80 GLU B O 1
ATOM 4413 N N . LEU B 1 81 ? 22.766 38.938 24.078 1 98.62 81 LEU B N 1
ATOM 4414 C CA . LEU B 1 81 ? 22.125 39.594 22.953 1 98.62 81 LEU B CA 1
ATOM 4415 C C . LEU B 1 81 ? 21.031 40.531 23.453 1 98.62 81 LEU B C 1
ATOM 4417 O O . LEU B 1 81 ? 20.75 41.562 22.844 1 98.62 81 LEU B O 1
ATOM 4421 N N . TYR B 1 82 ? 20.375 40.125 24.516 1 98.75 82 TYR B N 1
ATOM 4422 C CA . TYR B 1 82 ? 19.266 40.875 25.078 1 98.75 82 TYR B CA 1
ATOM 4423 C C . TYR B 1 82 ? 19.469 41.125 26.578 1 98.75 82 TYR B C 1
ATOM 4425 O O . TYR B 1 82 ? 18.688 40.625 27.406 1 98.75 82 TYR B O 1
ATOM 4433 N N . PRO B 1 83 ? 20.344 41.969 26.906 1 98.56 83 PRO B N 1
ATOM 4434 C CA . PRO B 1 83 ? 20.734 42.125 28.312 1 98.56 83 PRO B CA 1
ATOM 4435 C C . PRO B 1 83 ? 19.609 42.719 29.172 1 98.56 83 PRO B C 1
ATOM 4437 O O . PRO B 1 83 ? 19.516 42.406 30.359 1 98.56 83 PRO B O 1
ATOM 4440 N N . ARG B 1 84 ? 18.75 43.594 28.703 1 98.62 84 ARG B N 1
ATOM 4441 C CA . ARG B 1 84 ? 17.688 44.156 29.5 1 98.62 84 ARG B CA 1
ATOM 4442 C C . ARG B 1 84 ? 16.578 43.125 29.734 1 98.62 84 ARG B C 1
ATOM 4444 O O . ARG B 1 84 ? 16 43.062 30.828 1 98.62 84 ARG B O 1
ATOM 4451 N N . VAL B 1 85 ? 16.234 42.344 28.719 1 98.75 85 VAL B N 1
ATOM 4452 C CA . VAL B 1 85 ? 15.203 41.312 28.859 1 98.75 85 VAL B CA 1
ATOM 4453 C C . VAL B 1 85 ? 15.602 40.312 29.922 1 98.75 85 VAL B C 1
ATOM 4455 O O . VAL B 1 85 ? 14.828 40.031 30.844 1 98.75 85 VAL B O 1
ATOM 4458 N N . PHE B 1 86 ? 16.828 39.844 29.844 1 98.56 86 PHE B N 1
ATOM 4459 C CA . PHE B 1 86 ? 17.25 38.781 30.719 1 98.56 86 PHE B CA 1
ATOM 4460 C C . PHE B 1 86 ? 17.812 39.312 32.031 1 98.56 86 PHE B C 1
ATOM 4462 O O . PHE B 1 86 ? 18.016 38.562 32.969 1 98.56 86 PHE B O 1
ATOM 4469 N N . GLY B 1 87 ? 18.016 40.625 32.062 1 98.06 87 GLY B N 1
ATOM 4470 C CA . GLY B 1 87 ? 18.484 41.25 33.281 1 98.06 87 GLY B CA 1
ATOM 4471 C C . GLY B 1 87 ? 17.375 41.812 34.125 1 98.06 87 GLY B C 1
ATOM 4472 O O . GLY B 1 87 ? 17.484 41.906 35.344 1 98.06 87 GLY B O 1
ATOM 4473 N N . GLN B 1 88 ? 16.297 42.281 33.469 1 98 88 GLN B N 1
ATOM 4474 C CA . GLN B 1 88 ? 15.258 43 34.188 1 98 88 GLN B CA 1
ATOM 4475 C C . GLN B 1 88 ? 14.016 42.125 34.375 1 98 88 GLN B C 1
ATOM 4477 O O . GLN B 1 88 ? 13.242 42.344 35.312 1 98 88 GLN B O 1
ATOM 4482 N N . LEU B 1 89 ? 13.75 41.219 33.5 1 98.56 89 LEU B N 1
ATOM 4483 C CA . LEU B 1 89 ? 12.633 40.312 33.719 1 98.56 89 LEU B CA 1
ATOM 4484 C C . LEU B 1 89 ? 13.023 39.125 34.594 1 98.56 89 LEU B C 1
ATOM 4486 O O . LEU B 1 89 ? 14.211 38.812 34.719 1 98.56 89 LEU B O 1
ATOM 4490 N N . GLU B 1 90 ? 12.031 38.531 35.25 1 98.44 90 GLU B N 1
ATOM 4491 C CA . GLU B 1 90 ? 12.281 37.344 36.062 1 98.44 90 GLU B CA 1
ATOM 4492 C C . GLU B 1 90 ? 12.328 36.094 35.219 1 98.44 90 GLU B C 1
ATOM 4494 O O . GLU B 1 90 ? 11.328 35.719 34.594 1 98.44 90 GLU B O 1
ATOM 4499 N N . LEU B 1 91 ? 13.469 35.438 35.219 1 98.56 91 LEU B N 1
ATOM 4500 C CA . LEU B 1 91 ? 13.656 34.25 34.438 1 98.56 91 LEU B CA 1
ATOM 4501 C C . LEU B 1 91 ? 13.398 33 35.281 1 98.56 91 LEU B C 1
ATOM 4503 O O . LEU B 1 91 ? 13.938 32.875 36.375 1 98.56 91 LEU B O 1
ATOM 4507 N N . GLU B 1 92 ? 12.555 32.156 34.812 1 98.5 92 GLU B N 1
ATOM 4508 C CA . GLU B 1 92 ? 12.344 30.828 35.344 1 98.5 92 GLU B CA 1
ATOM 4509 C C . GLU B 1 92 ? 12.523 29.766 34.281 1 98.5 92 GLU B C 1
ATOM 4511 O O . GLU B 1 92 ? 11.867 29.812 33.25 1 98.5 92 GLU B O 1
ATOM 4516 N N . MET B 1 93 ? 13.469 28.875 34.531 1 98.38 93 MET B N 1
ATOM 4517 C CA . MET B 1 93 ? 13.633 27.734 33.625 1 98.38 93 MET B CA 1
ATOM 4518 C C . MET B 1 93 ? 12.641 26.625 33.969 1 98.38 93 MET B C 1
ATOM 4520 O O . MET B 1 93 ? 12.508 26.234 35.125 1 98.38 93 MET B O 1
ATOM 4524 N N . VAL B 1 94 ? 11.938 26.188 33.031 1 97.88 94 VAL B N 1
ATOM 4525 C CA . VAL B 1 94 ? 10.945 25.125 33.219 1 97.88 94 VAL B CA 1
ATOM 4526 C C . VAL B 1 94 ? 11.398 23.875 32.469 1 97.88 94 VAL B C 1
ATOM 4528 O O . VAL B 1 94 ? 11.695 23.922 31.281 1 97.88 94 VAL B O 1
ATOM 4531 N N . ASN B 1 95 ? 11.391 22.734 33.125 1 96.81 95 ASN B N 1
ATOM 4532 C CA . ASN B 1 95 ? 11.781 21.453 32.531 1 96.81 95 ASN B CA 1
ATOM 4533 C C . ASN B 1 95 ? 13.133 21.562 31.828 1 96.81 95 ASN B C 1
ATOM 4535 O O . ASN B 1 95 ? 13.266 21.188 30.656 1 96.81 95 ASN B O 1
ATOM 4539 N N . THR B 1 96 ? 14.039 22.219 32.469 1 96.06 96 THR B N 1
ATOM 4540 C CA . THR B 1 96 ? 15.453 22.344 32.125 1 96.06 96 THR B CA 1
ATOM 4541 C C . THR B 1 96 ? 15.656 23.422 31.078 1 96.06 96 THR B C 1
ATOM 4543 O O . THR B 1 96 ? 16.516 24.297 31.219 1 96.06 96 THR B O 1
ATOM 4546 N N . TYR B 1 97 ? 14.844 23.391 29.953 1 97.38 97 TYR B N 1
ATOM 4547 C CA . TYR B 1 97 ? 15.203 24.25 28.828 1 97.38 97 TYR B CA 1
ATOM 4548 C C . TYR B 1 97 ? 14.062 25.188 28.469 1 97.38 97 TYR B C 1
ATOM 4550 O O . TYR B 1 97 ? 14.203 26.047 27.609 1 97.38 97 TYR B O 1
ATOM 4558 N N . GLY B 1 98 ? 12.867 24.969 29.156 1 98.44 98 GLY B N 1
ATOM 4559 C CA . GLY B 1 98 ? 11.812 25.953 28.953 1 98.44 98 GLY B CA 1
ATOM 4560 C C . GLY B 1 98 ? 12.148 27.312 29.531 1 98.44 98 GLY B C 1
ATOM 4561 O O . GLY B 1 98 ? 12.719 27.406 30.625 1 98.44 98 GLY B O 1
ATOM 4562 N N . ILE B 1 99 ? 11.859 28.391 28.781 1 98.81 99 ILE B N 1
ATOM 4563 C CA . ILE B 1 99 ? 12.234 29.734 29.203 1 98.81 99 ILE B CA 1
ATOM 4564 C C . ILE B 1 99 ? 10.977 30.547 29.516 1 98.81 99 ILE B C 1
ATOM 4566 O O . ILE B 1 99 ? 10.219 30.906 28.609 1 98.81 99 ILE B O 1
ATOM 4570 N N . LEU B 1 100 ? 10.742 30.797 30.734 1 98.81 100 LEU B N 1
ATOM 4571 C CA . LEU B 1 100 ? 9.648 31.656 31.172 1 98.81 100 LEU B CA 1
ATOM 4572 C C . LEU B 1 100 ? 10.18 32.969 31.75 1 98.81 100 LEU B C 1
ATOM 4574 O O . LEU B 1 100 ? 10.883 32.938 32.75 1 98.81 100 LEU B O 1
ATOM 4578 N N . LEU B 1 101 ? 9.891 34.062 31.062 1 98.88 101 LEU B N 1
ATOM 4579 C CA . LEU B 1 101 ? 10.25 35.375 31.531 1 98.88 101 LEU B CA 1
ATOM 4580 C C . LEU B 1 101 ? 9.023 36.156 32 1 98.88 101 LEU B C 1
ATOM 4582 O O . LEU B 1 101 ? 8.031 36.25 31.266 1 98.88 101 LEU B O 1
ATOM 4586 N N . ALA B 1 102 ? 9.062 36.688 33.156 1 98.69 102 ALA B N 1
ATOM 4587 C CA . ALA B 1 102 ? 7.961 37.5 33.688 1 98.69 102 ALA B CA 1
ATOM 4588 C C . ALA B 1 102 ? 8.344 38.969 33.75 1 98.69 102 ALA B C 1
ATOM 4590 O O . ALA B 1 102 ? 9.312 39.344 34.438 1 98.69 102 ALA B O 1
ATOM 4591 N N . TRP B 1 103 ? 7.672 39.75 32.969 1 98.56 103 TRP B N 1
ATOM 4592 C CA . TRP B 1 103 ? 7.719 41.219 33.094 1 98.56 103 TRP B CA 1
ATOM 4593 C C . TRP B 1 103 ? 6.602 41.719 34 1 98.56 103 TRP B C 1
ATOM 4595 O O . TRP B 1 103 ? 5.477 41.938 33.531 1 98.56 103 TRP B O 1
ATOM 4605 N N . LYS B 1 104 ? 6.977 41.969 35.219 1 97.44 104 LYS B N 1
ATOM 4606 C CA . LYS B 1 104 ? 5.98 42.281 36.25 1 97.44 104 LYS B CA 1
ATOM 4607 C C . LYS B 1 104 ? 5.328 43.625 35.938 1 97.44 104 LYS B C 1
ATOM 4609 O O . LYS B 1 104 ? 6.02 44.625 35.688 1 97.44 104 LYS B O 1
ATOM 4614 N N . GLY B 1 105 ? 4.027 43.656 35.938 1 96.25 105 GLY B N 1
ATOM 4615 C CA . GLY B 1 105 ? 3.275 44.875 35.75 1 96.25 105 GLY B CA 1
ATOM 4616 C C . GLY B 1 105 ? 3.078 45.656 37.031 1 96.25 105 GLY B C 1
ATOM 4617 O O . GLY B 1 105 ? 3.305 45.156 38.125 1 96.25 105 GLY B O 1
ATOM 4618 N N . THR B 1 106 ? 2.627 46.875 36.875 1 96.06 106 THR B N 1
ATOM 4619 C CA . THR B 1 106 ? 2.426 47.719 38.031 1 96.06 106 THR B CA 1
ATOM 4620 C C . THR B 1 106 ? 1.118 47.375 38.75 1 96.06 106 THR B C 1
ATOM 4622 O O . THR B 1 106 ? 0.94 47.719 39.938 1 96.06 106 THR B O 1
ATOM 4625 N N . ASP B 1 107 ? 0.202 46.688 38.094 1 95.38 107 ASP B N 1
ATOM 4626 C CA . ASP B 1 107 ? -1.074 46.312 38.688 1 95.38 107 ASP B CA 1
ATOM 4627 C C . ASP B 1 107 ? -1.207 44.781 38.719 1 95.38 107 ASP B C 1
ATOM 4629 O O . ASP B 1 107 ? -1.657 44.156 37.75 1 95.38 107 ASP B O 1
ATOM 4633 N N . PRO B 1 108 ? -0.975 44.219 39.812 1 91.62 108 PRO B N 1
ATOM 4634 C CA . PRO B 1 108 ? -0.987 42.75 39.938 1 91.62 108 PRO B CA 1
ATOM 4635 C C . PRO B 1 108 ? -2.396 42.188 39.875 1 91.62 108 PRO B C 1
ATOM 4637 O O . PRO B 1 108 ? -2.559 40.969 39.719 1 91.62 108 PRO B O 1
ATOM 4640 N N . GLU B 1 109 ? -3.371 43 39.938 1 93.25 109 GLU B N 1
ATOM 4641 C CA . GLU B 1 109 ? -4.746 42.531 39.906 1 93.25 109 GLU B CA 1
ATOM 4642 C C . GLU B 1 109 ? -5.223 42.281 38.469 1 93.25 109 GLU B C 1
ATOM 4644 O O . GLU B 1 109 ? -6.211 41.562 38.281 1 93.25 109 GLU B O 1
ATOM 4649 N N . LEU B 1 110 ? -4.523 42.844 37.562 1 95 110 LEU B N 1
ATOM 4650 C CA . LEU B 1 110 ? -4.883 42.625 36.156 1 95 110 LEU B CA 1
ATOM 4651 C C . LEU B 1 110 ? -4.395 41.281 35.688 1 95 110 LEU B C 1
ATOM 4653 O O . LEU B 1 110 ? -3.262 40.875 35.969 1 95 110 LEU B O 1
ATOM 4657 N N . ALA B 1 111 ? -5.27 40.531 35.031 1 95.88 111 ALA B N 1
ATOM 4658 C CA . ALA B 1 111 ? -4.867 39.25 34.469 1 95.88 111 ALA B CA 1
ATOM 4659 C C . ALA B 1 111 ? -3.719 39.438 33.469 1 95.88 111 ALA B C 1
ATOM 4661 O O . ALA B 1 111 ? -3.744 40.344 32.625 1 95.88 111 ALA B O 1
ATOM 4662 N N . PRO B 1 112 ? -2.729 38.656 33.531 1 97.25 112 PRO B N 1
ATOM 4663 C CA . PRO B 1 112 ? -1.553 38.812 32.656 1 97.25 112 PRO B CA 1
ATOM 4664 C C . PRO B 1 112 ? -1.816 38.375 31.234 1 97.25 112 PRO B C 1
ATOM 4666 O O . PRO B 1 112 ? -2.877 37.812 30.938 1 97.25 112 PRO B O 1
ATOM 4669 N N . VAL B 1 113 ? -0.878 38.688 30.406 1 97.94 113 VAL B N 1
ATOM 4670 C CA . VAL B 1 113 ? -0.844 38.219 29.016 1 97.94 113 VAL B CA 1
ATOM 4671 C C . VAL B 1 113 ? 0.352 37.312 28.812 1 97.94 113 VAL B C 1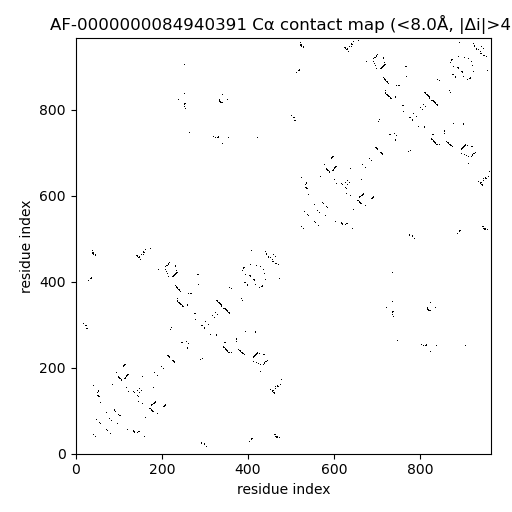
ATOM 4673 O O . VAL B 1 113 ? 1.387 37.469 29.453 1 97.94 113 VAL B O 1
ATOM 4676 N N . VAL B 1 114 ? 0.137 36.281 27.953 1 98.69 114 VAL B N 1
ATOM 4677 C CA . VAL B 1 114 ? 1.222 35.375 27.625 1 98.69 114 VAL B CA 1
ATOM 4678 C C . VAL B 1 114 ? 1.539 35.438 26.141 1 98.69 114 VAL B C 1
ATOM 4680 O O . VAL B 1 114 ? 0.659 35.25 25.297 1 98.69 114 VAL B O 1
ATOM 4683 N N . LEU B 1 115 ? 2.73 35.781 25.828 1 98.81 115 LEU B N 1
ATOM 4684 C CA . LEU B 1 115 ? 3.256 35.719 24.469 1 98.81 115 LEU B CA 1
ATOM 4685 C C . LEU B 1 115 ? 4.203 34.531 24.297 1 98.81 115 LEU B C 1
ATOM 4687 O O . LEU B 1 115 ? 5.188 34.406 25.031 1 98.81 115 LEU B O 1
ATOM 4691 N N . MET B 1 116 ? 3.871 33.719 23.281 1 98.31 116 MET B N 1
ATOM 4692 C CA . MET B 1 116 ? 4.539 32.438 23.203 1 98.31 116 MET B CA 1
ATOM 4693 C C . MET B 1 116 ? 5.324 32.312 21.891 1 98.31 116 MET B C 1
ATOM 4695 O O . MET B 1 116 ? 4.957 32.906 20.875 1 98.31 116 MET B O 1
ATOM 4699 N N . ALA B 1 117 ? 6.344 31.531 21.953 1 98.19 117 ALA B N 1
ATOM 4700 C CA . ALA B 1 117 ? 7.129 31 20.844 1 98.19 117 ALA B CA 1
ATOM 4701 C C . ALA B 1 117 ? 7.82 29.703 21.25 1 98.19 117 ALA B C 1
ATOM 4703 O O . ALA B 1 117 ? 7.473 29.094 22.266 1 98.19 117 ALA B O 1
ATOM 4704 N N . HIS B 1 118 ? 8.625 29.141 20.453 1 98.06 118 HIS B N 1
ATOM 4705 C CA . HIS B 1 118 ? 9.508 28.047 20.812 1 98.06 118 HIS B CA 1
ATOM 4706 C C . HIS B 1 118 ? 10.859 28.172 20.125 1 98.06 118 HIS B C 1
ATOM 4708 O O . HIS B 1 118 ? 10.961 28.766 19.047 1 98.06 118 HIS B O 1
ATOM 4714 N N . HIS B 1 119 ? 11.859 27.656 20.781 1 98.5 119 HIS B N 1
ATOM 4715 C CA . HIS B 1 119 ? 13.203 27.906 20.281 1 98.5 119 HIS B CA 1
ATOM 4716 C C . HIS B 1 119 ? 13.82 26.641 19.688 1 98.5 119 HIS B C 1
ATOM 4718 O O . HIS B 1 119 ? 14.914 26.688 19.125 1 98.5 119 HIS B O 1
ATOM 4724 N N . ASP B 1 120 ? 13.109 25.516 19.797 1 96.75 120 ASP B N 1
ATOM 4725 C CA . ASP B 1 120 ? 13.586 24.328 19.078 1 96.75 120 ASP B CA 1
ATOM 4726 C C . ASP B 1 120 ? 13.25 24.422 17.594 1 96.75 120 ASP B C 1
ATOM 4728 O O . ASP B 1 120 ? 12.336 25.141 17.203 1 96.75 120 ASP B O 1
ATOM 4732 N N . VAL B 1 121 ? 14.078 23.688 16.781 1 94.88 121 VAL B N 1
ATOM 4733 C CA . VAL B 1 121 ? 13.836 23.578 15.344 1 94.88 121 VAL B CA 1
ATOM 4734 C C . VAL B 1 121 ? 13.969 22.125 14.914 1 94.88 121 VAL B C 1
ATOM 4736 O O . VAL B 1 121 ? 14.477 21.281 15.664 1 94.88 121 VAL B O 1
ATOM 4739 N N . VAL B 1 122 ? 13.422 21.797 13.742 1 90.31 122 VAL B N 1
ATOM 4740 C CA . VAL B 1 122 ? 13.555 20.438 13.211 1 90.31 122 VAL B CA 1
ATOM 4741 C C . VAL B 1 122 ? 14.922 20.281 12.539 1 90.31 122 VAL B C 1
ATOM 4743 O O . VAL B 1 122 ? 15.57 21.281 12.203 1 90.31 122 VAL B O 1
ATOM 4746 N N . SER B 1 123 ? 15.305 19.062 12.367 1 90.12 123 SER B N 1
ATOM 4747 C CA . SER B 1 123 ? 16.594 18.781 11.734 1 90.12 123 SER B CA 1
ATOM 4748 C C . SER B 1 123 ? 16.609 19.281 10.297 1 90.12 123 SER B C 1
ATOM 4750 O O . SER B 1 123 ? 15.562 19.453 9.672 1 90.12 123 SER B O 1
ATOM 4752 N N . ALA B 1 124 ? 17.781 19.625 9.82 1 89.19 124 ALA B N 1
ATOM 4753 C CA . ALA B 1 124 ? 17.984 20.062 8.438 1 89.19 124 ALA B CA 1
ATOM 4754 C C . ALA B 1 124 ? 19.219 19.406 7.828 1 89.19 124 ALA B C 1
ATOM 4756 O O . ALA B 1 124 ? 20.328 19.578 8.328 1 89.19 124 ALA B O 1
ATOM 4757 N N . ASP B 1 125 ? 18.984 18.703 6.789 1 87.62 125 ASP B N 1
ATOM 4758 C CA . ASP B 1 125 ? 20.094 18.172 6.008 1 87.62 125 ASP B CA 1
ATOM 4759 C C . ASP B 1 125 ? 20.594 19.203 4.996 1 87.62 125 ASP B C 1
ATOM 4761 O O . ASP B 1 125 ? 19.844 19.625 4.117 1 87.62 125 ASP B O 1
ATOM 4765 N N . PRO B 1 126 ? 21.797 19.469 5.117 1 92.5 126 PRO B N 1
ATOM 4766 C CA . PRO B 1 126 ? 22.312 20.5 4.223 1 92.5 126 PRO B CA 1
ATOM 4767 C C . PRO B 1 126 ? 22.203 20.125 2.748 1 92.5 126 PRO B C 1
ATOM 4769 O O . PRO B 1 126 ? 22.172 21 1.882 1 92.5 126 PRO B O 1
ATOM 4772 N N . ALA B 1 127 ? 22.109 18.812 2.607 1 89.31 127 ALA B N 1
ATOM 4773 C CA . ALA B 1 127 ? 21.969 18.375 1.219 1 89.31 127 ALA B CA 1
ATOM 4774 C C . ALA B 1 127 ? 20.672 18.906 0.611 1 89.31 127 ALA B C 1
ATOM 4776 O O . ALA B 1 127 ? 19.594 18.734 1.19 1 89.31 127 ALA B O 1
ATOM 4777 N N . GLY B 1 128 ? 20.703 19.703 -0.35 1 86.62 128 GLY B N 1
ATOM 4778 C CA . GLY B 1 128 ? 19.531 20.234 -1.043 1 86.62 128 GLY B CA 1
ATOM 4779 C C . GLY B 1 128 ? 19.266 21.688 -0.712 1 86.62 128 GLY B C 1
ATOM 4780 O O . GLY B 1 128 ? 18.375 22.312 -1.313 1 86.62 128 GLY B O 1
ATOM 4781 N N . TRP B 1 129 ? 19.938 22.203 0.294 1 92.88 129 TRP B N 1
ATOM 4782 C CA . TRP B 1 129 ? 19.781 23.609 0.656 1 92.88 129 TRP B CA 1
ATOM 4783 C C . TRP B 1 129 ? 20.688 24.5 -0.192 1 92.88 129 TRP B C 1
ATOM 4785 O O . TRP B 1 129 ? 21.812 24.109 -0.511 1 92.88 129 TRP B O 1
ATOM 4795 N N . THR B 1 130 ? 20.203 25.594 -0.586 1 95.25 130 THR B N 1
ATOM 4796 C CA . THR B 1 130 ? 21 26.578 -1.295 1 95.25 130 THR B CA 1
ATOM 4797 C C . THR B 1 130 ? 22.031 27.203 -0.365 1 95.25 130 THR B C 1
ATOM 4799 O O . THR B 1 130 ? 23.156 27.516 -0.785 1 95.25 130 THR B O 1
ATOM 4802 N N . HIS B 1 131 ? 21.625 27.5 0.883 1 96.38 131 HIS B N 1
ATOM 4803 C CA . HIS B 1 131 ? 22.484 28 1.954 1 96.38 131 HIS B CA 1
ATOM 4804 C C . HIS B 1 131 ? 22.547 27.016 3.113 1 96.38 131 HIS B C 1
ATOM 4806 O O . HIS B 1 131 ? 21.625 26.234 3.322 1 96.38 131 HIS B O 1
ATOM 4812 N N . ASP B 1 132 ? 23.703 27.047 3.754 1 97 132 ASP B N 1
ATOM 4813 C CA . ASP B 1 132 ? 23.766 26.219 4.957 1 97 132 ASP B CA 1
ATOM 4814 C C . ASP B 1 132 ? 22.594 26.516 5.895 1 97 132 ASP B C 1
ATOM 4816 O O . ASP B 1 132 ? 22.328 27.672 6.207 1 97 132 ASP B O 1
ATOM 4820 N N . PRO B 1 133 ? 21.906 25.516 6.359 1 97.44 133 PRO B N 1
ATOM 4821 C CA . PRO B 1 133 ? 20.656 25.719 7.109 1 97.44 133 PRO B CA 1
ATOM 4822 C C . PRO B 1 133 ? 20.859 26.5 8.398 1 97.44 133 PRO B C 1
ATOM 4824 O O . PRO B 1 133 ? 19.922 27.062 8.945 1 97.44 133 PRO B O 1
ATOM 4827 N N . PHE B 1 134 ? 22.125 26.609 8.945 1 97.88 134 PHE B N 1
ATOM 4828 C CA . PHE B 1 134 ? 22.312 27.281 10.227 1 97.88 134 PHE B CA 1
ATOM 4829 C C . PHE B 1 134 ? 23.328 28.406 10.109 1 97.88 134 PHE B C 1
ATOM 4831 O O . PHE B 1 134 ? 23.859 28.875 11.117 1 97.88 134 PHE B O 1
ATOM 4838 N N . ALA B 1 135 ? 23.531 28.844 8.906 1 98 135 ALA B N 1
ATOM 4839 C CA . ALA B 1 135 ? 24.484 29.938 8.688 1 98 135 ALA B CA 1
ATOM 4840 C C . ALA B 1 135 ? 23.797 31.297 8.828 1 98 135 ALA B C 1
ATOM 4842 O O . ALA B 1 135 ? 24.453 32.281 9.148 1 98 135 ALA B O 1
ATOM 4843 N N . ALA B 1 136 ? 22.516 31.312 8.555 1 98.44 136 ALA B N 1
ATOM 4844 C CA . ALA B 1 136 ? 21.734 32.531 8.617 1 98.44 136 ALA B CA 1
ATOM 4845 C C . ALA B 1 136 ? 22.281 33.594 7.664 1 98.44 136 ALA B C 1
ATOM 4847 O O . ALA B 1 136 ? 22.484 34.75 8.055 1 98.44 136 ALA B O 1
ATOM 4848 N N . ASP B 1 137 ? 22.531 33.156 6.484 1 98.06 137 ASP B N 1
ATOM 4849 C CA . ASP B 1 137 ? 23.031 34.062 5.457 1 98.06 137 ASP B CA 1
ATOM 4850 C C . ASP B 1 137 ? 21.938 35.031 4.996 1 98.06 137 ASP B C 1
ATOM 4852 O O . ASP B 1 137 ? 20.75 34.688 5.012 1 98.06 137 ASP B O 1
ATOM 4856 N N . ILE B 1 138 ? 22.375 36.25 4.621 1 98.12 138 ILE B N 1
ATOM 4857 C CA . ILE B 1 138 ? 21.453 37.188 3.986 1 98.12 138 ILE B CA 1
ATOM 4858 C C . ILE B 1 138 ? 21.766 37.281 2.496 1 98.12 138 ILE B C 1
ATOM 4860 O O . ILE B 1 138 ? 22.891 37.594 2.117 1 98.12 138 ILE B O 1
ATOM 4864 N N . GLU B 1 139 ? 20.844 36.906 1.736 1 97.75 139 GLU B N 1
ATOM 4865 C CA . GLU B 1 139 ? 20.938 37.094 0.29 1 97.75 139 GLU B CA 1
ATOM 4866 C C . GLU B 1 139 ? 19.609 37.594 -0.286 1 97.75 139 GLU B C 1
ATOM 4868 O O . GLU B 1 139 ? 18.547 37.094 0.066 1 97.75 139 GLU B O 1
ATOM 4873 N N . ASP B 1 140 ? 19.719 38.688 -1.166 1 96.56 140 ASP B N 1
ATOM 4874 C CA . ASP B 1 140 ? 18.562 39.281 -1.854 1 96.56 140 ASP B CA 1
ATOM 4875 C C . ASP B 1 140 ? 17.484 39.688 -0.86 1 96.56 140 ASP B C 1
ATOM 4877 O O . ASP B 1 140 ? 16.297 39.438 -1.078 1 96.56 140 ASP B O 1
ATOM 4881 N N . GLY B 1 141 ? 17.906 40.156 0.314 1 97.75 141 GLY B N 1
ATOM 4882 C CA . GLY B 1 141 ? 16.984 40.719 1.306 1 97.75 141 GLY B CA 1
ATOM 4883 C C . GLY B 1 141 ? 16.312 39.625 2.146 1 97.75 141 GLY B C 1
ATOM 4884 O O . GLY B 1 141 ? 15.359 39.938 2.873 1 97.75 141 GLY B O 1
ATOM 4885 N N . ARG B 1 142 ? 16.828 38.406 2.066 1 98.12 142 ARG B N 1
ATOM 4886 C CA . ARG B 1 142 ? 16.234 37.312 2.818 1 98.12 142 ARG B CA 1
ATOM 4887 C C . ARG B 1 142 ? 17.266 36.656 3.746 1 98.12 142 ARG B C 1
ATOM 4889 O O . ARG B 1 142 ? 18.438 36.531 3.389 1 98.12 142 ARG B O 1
ATOM 4896 N N . ILE B 1 143 ? 16.844 36.312 4.914 1 98.5 143 ILE B N 1
ATOM 4897 C CA . ILE B 1 143 ? 17.641 35.531 5.855 1 98.5 143 ILE B CA 1
ATOM 4898 C C . ILE B 1 143 ? 17.359 34.062 5.656 1 98.5 143 ILE B C 1
ATOM 4900 O O . ILE B 1 143 ? 16.234 33.594 5.852 1 98.5 143 ILE B O 1
ATOM 4904 N N . TRP B 1 144 ? 18.391 33.344 5.273 1 97.94 144 TRP B N 1
ATOM 4905 C CA . TRP B 1 144 ? 18.25 31.938 4.965 1 97.94 144 TRP B CA 1
ATOM 4906 C C . TRP B 1 144 ? 18.719 31.062 6.129 1 97.94 144 TRP B C 1
ATOM 4908 O O . TRP B 1 144 ? 19.922 31.016 6.414 1 97.94 144 TRP B O 1
ATOM 4918 N N . ALA B 1 145 ? 17.719 30.359 6.773 1 98.25 145 ALA B N 1
ATOM 4919 C CA . ALA B 1 145 ? 18.094 29.484 7.891 1 98.25 145 ALA B CA 1
ATOM 4920 C C . ALA B 1 145 ? 16.906 28.656 8.359 1 98.25 145 ALA B C 1
ATOM 4922 O O . ALA B 1 145 ? 15.766 29.094 8.289 1 98.25 145 ALA B O 1
ATOM 4923 N N . ARG B 1 146 ? 17.219 27.422 8.859 1 96.44 146 ARG B N 1
ATOM 4924 C CA . ARG B 1 146 ? 16.234 26.688 9.656 1 96.44 146 ARG B CA 1
ATOM 4925 C C . ARG B 1 146 ? 15.828 27.484 10.891 1 96.44 146 ARG B C 1
ATOM 4927 O O . ARG B 1 146 ? 16.688 27.953 11.648 1 96.44 146 ARG B O 1
ATOM 4934 N N . GLY B 1 147 ? 14.547 27.766 11.062 1 96.44 147 GLY B N 1
ATOM 4935 C CA . GLY B 1 147 ? 14.055 28.547 12.188 1 96.44 147 GLY B CA 1
ATOM 4936 C C . GLY B 1 147 ? 13.719 29.984 11.82 1 96.44 147 GLY B C 1
ATOM 4937 O O . GLY B 1 147 ? 13.109 30.703 12.617 1 96.44 147 GLY B O 1
ATOM 4938 N N . SER B 1 148 ? 14.008 30.359 10.602 1 97.94 148 SER B N 1
ATOM 4939 C CA . SER B 1 148 ? 13.797 31.734 10.195 1 97.94 148 SER B CA 1
ATOM 4940 C C . SER B 1 148 ? 12.312 32.062 10.141 1 97.94 148 SER B C 1
ATOM 4942 O O . SER B 1 148 ? 11.93 33.25 10.273 1 97.94 148 SER B O 1
ATOM 4944 N N . VAL B 1 149 ? 11.492 31.109 9.984 1 95.69 149 VAL B N 1
ATOM 4945 C CA . VAL B 1 149 ? 10.047 31.281 10.016 1 95.69 149 VAL B CA 1
ATOM 4946 C C . VAL B 1 149 ? 9.461 30.547 11.211 1 95.69 149 VAL B C 1
ATOM 4948 O O . VAL B 1 149 ? 8.688 31.109 11.984 1 95.69 149 VAL B O 1
ATOM 4951 N N . ASP B 1 150 ? 9.938 29.344 11.508 1 92.75 150 ASP B N 1
ATOM 4952 C CA . ASP B 1 150 ? 9.383 28.438 12.516 1 92.75 150 ASP B CA 1
ATOM 4953 C C . ASP B 1 150 ? 10.453 28.016 13.516 1 92.75 150 ASP B C 1
ATOM 4955 O O . ASP B 1 150 ? 11.18 27.047 13.266 1 92.75 150 ASP B O 1
ATOM 4959 N N . ASN B 1 151 ? 10.547 28.594 14.688 1 94.5 151 ASN B N 1
ATOM 4960 C CA . ASN B 1 151 ? 9.711 29.703 15.141 1 94.5 151 ASN B CA 1
ATOM 4961 C C . ASN B 1 151 ? 10.539 30.781 15.828 1 94.5 151 ASN B C 1
ATOM 4963 O O . ASN B 1 151 ? 10.039 31.5 16.703 1 94.5 151 ASN B O 1
ATOM 4967 N N . LYS B 1 152 ? 11.844 30.781 15.469 1 98.38 152 LYS B N 1
ATOM 4968 C CA . LYS B 1 152 ? 12.75 31.688 16.172 1 98.38 152 LYS B CA 1
ATOM 4969 C C . LYS B 1 152 ? 12.523 33.125 15.727 1 98.38 152 LYS B C 1
ATOM 4971 O O . LYS B 1 152 ? 12.922 34.062 16.422 1 98.38 152 LYS B O 1
ATOM 4976 N N . ALA B 1 153 ? 11.93 33.344 14.531 1 98.5 153 ALA B N 1
ATOM 4977 C CA . ALA B 1 153 ? 11.594 34.688 14.133 1 98.5 153 ALA B CA 1
ATOM 4978 C C . ALA B 1 153 ? 10.641 35.344 15.133 1 98.5 153 ALA B C 1
ATOM 4980 O O . ALA B 1 153 ? 10.812 36.5 15.508 1 98.5 153 ALA B O 1
ATOM 4981 N N . LEU B 1 154 ? 9.602 34.594 15.516 1 98.44 154 LEU B N 1
ATOM 4982 C CA . LEU B 1 154 ? 8.641 35.094 16.5 1 98.44 154 LEU B CA 1
ATOM 4983 C C . LEU B 1 154 ? 9.312 35.375 17.828 1 98.44 154 LEU B C 1
ATOM 4985 O O . LEU B 1 154 ? 9.086 36.406 18.438 1 98.44 154 LEU B O 1
ATOM 4989 N N . LEU B 1 155 ? 10.141 34.469 18.266 1 98.81 155 LEU B N 1
ATOM 4990 C CA . LEU B 1 155 ? 10.859 34.656 19.516 1 98.81 155 LEU B CA 1
ATOM 4991 C C . LEU B 1 155 ? 11.734 35.875 19.484 1 98.81 155 LEU B C 1
ATOM 4993 O O . LEU B 1 155 ? 11.75 36.656 20.438 1 98.81 155 LEU B O 1
ATOM 4997 N N . ALA B 1 156 ? 12.453 36.031 18.422 1 98.88 156 ALA B N 1
ATOM 4998 C CA . ALA B 1 156 ? 13.312 37.188 18.266 1 98.88 156 ALA B CA 1
ATOM 4999 C C . ALA B 1 156 ? 12.5 38.469 18.297 1 98.88 156 ALA B C 1
ATOM 5001 O O . ALA B 1 156 ? 12.93 39.469 18.891 1 98.88 156 ALA B O 1
ATOM 5002 N N . CYS B 1 157 ? 11.367 38.5 17.625 1 98.88 157 CYS B N 1
ATOM 5003 C CA . CYS B 1 157 ? 10.508 39.656 17.641 1 98.88 157 CYS B CA 1
ATOM 5004 C C . CYS B 1 157 ? 10.078 40 19.078 1 98.88 157 CYS B C 1
ATOM 5006 O O . CYS B 1 157 ? 10.023 41.188 19.453 1 98.88 157 CYS B O 1
ATOM 5008 N N . LEU B 1 158 ? 9.742 39 19.828 1 98.88 158 LEU B N 1
ATOM 5009 C CA . LEU B 1 158 ? 9.336 39.219 21.219 1 98.88 158 LEU B CA 1
ATOM 5010 C C . LEU B 1 158 ? 10.469 39.812 22.031 1 98.88 158 LEU B C 1
ATOM 5012 O O . LEU B 1 158 ? 10.258 40.781 22.766 1 98.88 158 LEU B O 1
ATOM 5016 N N . TYR B 1 159 ? 11.664 39.25 21.891 1 98.88 159 TYR B N 1
ATOM 5017 C CA . TYR B 1 159 ? 12.805 39.75 22.656 1 98.88 159 TYR B CA 1
ATOM 5018 C C . TYR B 1 159 ? 13.211 41.156 22.203 1 98.88 159 TYR B C 1
ATOM 5020 O O . TYR B 1 159 ? 13.5 42.031 23.031 1 98.88 159 TYR B O 1
ATOM 5028 N N . GLU B 1 160 ? 13.227 41.375 20.891 1 98.88 160 GLU B N 1
ATOM 5029 C CA . GLU B 1 160 ? 13.617 42.688 20.359 1 98.88 160 GLU B CA 1
ATOM 5030 C C . GLU B 1 160 ? 12.656 43.781 20.828 1 98.88 160 GLU B C 1
ATOM 5032 O O . GLU B 1 160 ? 13.094 44.875 21.234 1 98.88 160 GLU B O 1
ATOM 5037 N N . SER B 1 161 ? 11.352 43.562 20.672 1 98.88 161 SER B N 1
ATOM 5038 C CA . SER B 1 161 ? 10.359 44.562 21.078 1 98.88 161 SER B CA 1
ATOM 5039 C C . SER B 1 161 ? 10.43 44.844 22.562 1 98.88 161 SER B C 1
ATOM 5041 O O . SER B 1 161 ? 10.336 46 22.984 1 98.88 161 SER B O 1
ATOM 5043 N N . THR B 1 162 ? 10.578 43.812 23.344 1 98.81 162 THR B N 1
ATOM 5044 C CA . THR B 1 162 ? 10.703 43.969 24.797 1 98.81 162 THR B CA 1
ATOM 5045 C C . THR B 1 162 ? 11.969 44.75 25.141 1 98.81 162 THR B C 1
ATOM 5047 O O . THR B 1 162 ? 11.938 45.656 25.984 1 98.81 162 THR B O 1
ATOM 5050 N N . GLU B 1 163 ? 13.094 44.344 24.516 1 98.75 163 GLU B N 1
ATOM 5051 C CA . GLU B 1 163 ? 14.359 45.062 24.719 1 98.75 163 GLU B CA 1
ATOM 5052 C C . GLU B 1 163 ? 14.234 46.531 24.406 1 98.75 163 GLU B C 1
ATOM 5054 O O . GLU B 1 163 ? 14.742 47.375 25.156 1 98.75 163 GLU B O 1
ATOM 5059 N N . MET B 1 164 ? 13.586 46.812 23.344 1 98.62 164 MET B N 1
ATOM 5060 C CA . MET B 1 164 ? 13.367 48.188 22.922 1 98.62 164 MET B CA 1
ATOM 5061 C C . MET B 1 164 ? 12.547 48.938 23.969 1 98.62 164 MET B C 1
ATOM 5063 O O . MET B 1 164 ? 12.93 50.031 24.406 1 98.62 164 MET B O 1
ATOM 5067 N N . LEU B 1 165 ? 11.477 48.406 24.391 1 98.62 165 LEU B N 1
ATOM 5068 C CA . LEU B 1 165 ? 10.578 49.062 25.344 1 98.62 165 LEU B CA 1
ATOM 5069 C C . LEU B 1 165 ? 11.266 49.25 26.688 1 98.62 165 LEU B C 1
ATOM 5071 O O . LEU B 1 165 ? 11.102 50.312 27.328 1 98.62 165 LEU B O 1
ATOM 5075 N N . LEU B 1 166 ? 12.016 48.281 27.141 1 98.56 166 LEU B N 1
ATOM 5076 C CA . LEU B 1 166 ? 12.781 48.406 28.375 1 98.56 166 LEU B CA 1
ATOM 5077 C C . LEU B 1 166 ? 13.797 49.531 28.266 1 98.56 166 LEU B C 1
ATOM 5079 O O . LEU B 1 166 ? 13.992 50.281 29.219 1 98.56 166 LEU B O 1
ATOM 5083 N N . SER B 1 167 ? 14.445 49.594 27.156 1 98.19 167 SER B N 1
ATOM 5084 C CA . SER B 1 167 ? 15.438 50.656 26.953 1 98.19 167 SER B CA 1
ATOM 5085 C C . SER B 1 167 ? 14.789 52.031 26.984 1 98.19 167 SER B C 1
ATOM 5087 O O . SER B 1 167 ? 15.445 53.031 27.328 1 98.19 167 SER B O 1
ATOM 5089 N N . GLU B 1 168 ? 13.508 52.062 26.688 1 97.81 168 GLU B N 1
ATOM 5090 C CA . GLU B 1 168 ? 12.758 53.312 26.672 1 97.81 168 GLU B CA 1
ATOM 5091 C C . GLU B 1 168 ? 12.133 53.594 28.031 1 97.81 168 GLU B C 1
ATOM 5093 O O . GLU B 1 168 ? 11.469 54.625 28.219 1 97.81 168 GLU B O 1
ATOM 5098 N N . GLY B 1 169 ? 12.305 52.688 28.922 1 97.25 169 GLY B N 1
ATOM 5099 C CA . GLY B 1 169 ? 11.797 52.875 30.266 1 97.25 169 GLY B CA 1
ATOM 5100 C C . GLY B 1 169 ? 10.336 52.5 30.422 1 97.25 169 GLY B C 1
ATOM 5101 O O . GLY B 1 169 ? 9.68 52.875 31.391 1 97.25 169 GLY B O 1
ATOM 5102 N N . HIS B 1 170 ? 9.867 51.75 29.484 1 96.69 170 HIS B N 1
ATOM 5103 C CA . HIS B 1 170 ? 8.477 51.312 29.531 1 96.69 170 HIS B CA 1
ATOM 5104 C C . HIS B 1 170 ? 8.25 50.375 30.703 1 96.69 170 HIS B C 1
ATOM 5106 O O . HIS B 1 170 ? 9.086 49.5 30.984 1 96.69 170 HIS B O 1
ATOM 5112 N N . VAL B 1 171 ? 7.125 50.531 31.406 1 95.62 171 VAL B N 1
ATOM 5113 C CA . VAL B 1 171 ? 6.664 49.625 32.438 1 95.62 171 VAL B CA 1
ATOM 5114 C C . VAL B 1 171 ? 5.211 49.219 32.188 1 95.62 171 VAL B C 1
ATOM 5116 O O . VAL B 1 171 ? 4.312 50.062 32.25 1 95.62 171 VAL B O 1
ATOM 5119 N N . PRO B 1 172 ? 4.977 48 31.953 1 96.12 172 PRO B N 1
ATOM 5120 C CA . PRO B 1 172 ? 3.596 47.625 31.656 1 96.12 172 PRO B CA 1
ATOM 5121 C C . PRO B 1 172 ? 2.684 47.688 32.875 1 96.12 172 PRO B C 1
ATOM 5123 O O . PRO B 1 172 ? 3.145 47.5 34 1 96.12 172 PRO B O 1
ATOM 5126 N N . LYS B 1 173 ? 1.419 47.938 32.625 1 94.69 173 LYS B N 1
ATOM 5127 C CA . LYS B 1 173 ? 0.433 47.875 33.719 1 94.69 173 LYS B CA 1
ATOM 5128 C C . LYS B 1 173 ? 0.132 46.406 34.094 1 94.69 173 LYS B C 1
ATOM 5130 O O . LYS B 1 173 ? 0.069 46.094 35.281 1 94.69 173 LYS B O 1
ATOM 5135 N N . ARG B 1 174 ? -0.027 45.656 33.094 1 94.5 174 ARG B N 1
ATOM 5136 C CA . ARG B 1 174 ? -0.29 44.25 33.312 1 94.5 174 ARG B CA 1
ATOM 5137 C C . ARG B 1 174 ? 0.992 43.438 33.188 1 94.5 174 ARG B C 1
ATOM 5139 O O . ARG B 1 174 ? 1.855 43.75 32.344 1 94.5 174 ARG B O 1
ATOM 5146 N N . THR B 1 175 ? 1.048 42.375 34 1 97.25 175 THR B N 1
ATOM 5147 C CA . THR B 1 175 ? 2.182 41.469 33.875 1 97.25 175 THR B CA 1
ATOM 5148 C C . THR B 1 175 ? 2.176 40.781 32.5 1 97.25 175 THR B C 1
ATOM 5150 O O . THR B 1 175 ? 1.116 40.406 32 1 97.25 175 THR B O 1
ATOM 5153 N N . ILE B 1 176 ? 3.309 40.656 31.938 1 98.5 176 ILE B N 1
ATOM 5154 C CA . ILE B 1 176 ? 3.486 40 30.656 1 98.5 176 ILE B CA 1
ATOM 5155 C C . ILE B 1 176 ? 4.434 38.812 30.828 1 98.5 176 ILE B C 1
ATOM 5157 O O . ILE B 1 176 ? 5.527 38.969 31.375 1 98.5 176 ILE B O 1
ATOM 5161 N N . PHE B 1 177 ? 3.984 37.656 30.406 1 98.75 177 PHE B N 1
ATOM 5162 C CA . PHE B 1 177 ? 4.855 36.5 30.359 1 98.75 177 PHE B CA 1
ATOM 5163 C C . PHE B 1 177 ? 5.344 36.25 28.938 1 98.75 177 PHE B C 1
ATOM 5165 O O . PHE B 1 177 ? 4.551 36.25 28 1 98.75 177 PHE B O 1
ATOM 5172 N N . LEU B 1 178 ? 6.633 36.094 28.75 1 98.81 178 LEU B N 1
ATOM 5173 C CA . LEU B 1 178 ? 7.219 35.531 27.531 1 98.81 178 LEU B CA 1
ATOM 5174 C C . LEU B 1 178 ? 7.59 34.062 27.719 1 98.81 178 LEU B C 1
ATOM 5176 O O . LEU B 1 178 ? 8.398 33.719 28.594 1 98.81 178 LEU B O 1
ATOM 5180 N N . TRP B 1 179 ? 6.969 33.219 26.922 1 98.81 179 TRP B N 1
ATOM 5181 C CA . TRP B 1 179 ? 7.191 31.797 27.062 1 98.81 179 TRP B CA 1
ATOM 5182 C C . TRP B 1 179 ? 7.797 31.219 25.781 1 98.81 179 TRP B C 1
ATOM 5184 O O . TRP B 1 179 ? 7.328 31.5 24.672 1 98.81 179 TRP B O 1
ATOM 5194 N N . SER B 1 180 ? 8.82 30.422 25.891 1 98.62 180 SER B N 1
ATOM 5195 C CA . SER B 1 180 ? 9.43 29.688 24.781 1 98.62 180 SER B CA 1
ATOM 5196 C C . SER B 1 180 ? 9.75 28.25 25.188 1 98.62 180 SER B C 1
ATOM 5198 O O . SER B 1 180 ? 10.484 28.016 26.141 1 98.62 180 SER B O 1
ATOM 5200 N N . SER B 1 181 ? 9.234 27.328 24.469 1 97.88 181 SER B N 1
ATOM 5201 C CA . SER B 1 181 ? 9.492 25.922 24.781 1 97.88 181 SER B CA 1
ATOM 5202 C C . SER B 1 181 ? 10.633 25.359 23.938 1 97.88 181 SER B C 1
ATOM 5204 O O . SER B 1 181 ? 10.984 25.938 22.906 1 97.88 181 SER B O 1
ATOM 5206 N N . ASN B 1 182 ? 11.234 24.188 24.359 1 96.94 182 ASN B N 1
ATOM 5207 C CA . ASN B 1 182 ? 12.352 23.562 23.672 1 96.94 182 ASN B CA 1
ATOM 5208 C C . ASN B 1 182 ? 11.914 22.328 22.875 1 96.94 182 ASN B C 1
ATOM 5210 O O . ASN B 1 182 ? 12.742 21.625 22.312 1 96.94 182 ASN B O 1
ATOM 5214 N N . CYS B 1 183 ? 10.617 22.031 22.891 1 94.44 183 CYS B N 1
ATOM 5215 C CA . CYS B 1 183 ? 10.266 20.75 22.312 1 94.44 183 CYS B CA 1
ATOM 5216 C C . CYS B 1 183 ? 8.898 20.797 21.641 1 94.44 183 CYS B C 1
ATOM 5218 O O . CYS B 1 183 ? 8.141 19.828 21.672 1 94.44 183 CYS B O 1
ATOM 5220 N N . GLU B 1 184 ? 8.516 21.938 21.109 1 92.44 184 GLU B N 1
ATOM 5221 C CA . GLU B 1 184 ? 7.262 22.078 20.375 1 92.44 184 GLU B CA 1
ATOM 5222 C C . GLU B 1 184 ? 7.207 21.156 19.172 1 92.44 184 GLU B C 1
ATOM 5224 O O . GLU B 1 184 ? 6.176 20.531 18.906 1 92.44 184 GLU B O 1
ATOM 5229 N N . GLU B 1 185 ? 8.297 20.953 18.516 1 87.31 185 GLU B N 1
ATOM 5230 C CA . GLU B 1 185 ? 8.367 20.25 17.234 1 87.31 185 GLU B CA 1
ATOM 5231 C C . GLU B 1 185 ? 8.086 18.75 17.422 1 87.31 185 GLU B C 1
ATOM 5233 O O . GLU B 1 185 ? 7.742 18.062 16.469 1 87.31 185 GLU B O 1
ATOM 5238 N N . ASP B 1 186 ? 8.242 18.234 18.672 1 82.81 186 ASP B N 1
ATOM 5239 C CA . ASP B 1 186 ? 8.023 16.812 18.938 1 82.81 186 ASP B CA 1
ATOM 5240 C C . ASP B 1 186 ? 6.883 16.609 19.922 1 82.81 186 ASP B C 1
ATOM 5242 O O . ASP B 1 186 ? 6.797 15.562 20.578 1 82.81 186 ASP B O 1
ATOM 5246 N N . ASN B 1 187 ? 6.09 17.672 20.125 1 86.31 187 ASN B N 1
ATOM 5247 C CA . ASN B 1 187 ? 4.973 17.594 21.062 1 86.31 187 ASN B CA 1
ATOM 5248 C C . ASN B 1 187 ? 5.441 17.188 22.453 1 86.31 187 ASN B C 1
ATOM 5250 O O . ASN B 1 187 ? 4.871 16.281 23.078 1 86.31 187 ASN B O 1
ATOM 5254 N N . GLY B 1 188 ? 6.523 17.828 22.875 1 88.06 188 GLY B N 1
ATOM 5255 C CA . GLY B 1 188 ? 7.129 17.484 24.156 1 88.06 188 GLY B CA 1
ATOM 5256 C C . GLY B 1 188 ? 6.328 17.984 25.344 1 88.06 188 GLY B C 1
ATOM 5257 O O . GLY B 1 188 ? 5.266 18.594 25.172 1 88.06 188 GLY B O 1
ATOM 5258 N N . ASP B 1 189 ? 6.832 17.812 26.562 1 92.38 189 ASP B N 1
ATOM 5259 C CA . ASP B 1 189 ? 6.055 17.984 27.781 1 92.38 189 ASP B CA 1
ATOM 5260 C C . ASP B 1 189 ? 6.363 19.312 28.453 1 92.38 189 ASP B C 1
ATOM 5262 O O . ASP B 1 189 ? 5.836 19.609 29.531 1 92.38 189 ASP B O 1
ATOM 5266 N N . THR B 1 190 ? 7.176 20.156 27.812 1 96.62 190 THR B N 1
ATOM 5267 C CA . THR B 1 190 ? 7.602 21.359 28.5 1 96.62 190 THR B CA 1
ATOM 5268 C C . THR B 1 190 ? 6.445 22.344 28.641 1 96.62 190 THR B C 1
ATOM 5270 O O . THR B 1 190 ? 6.234 22.922 29.703 1 96.62 190 THR B O 1
ATOM 5273 N N . THR B 1 191 ? 5.688 22.516 27.594 1 97.5 191 THR B N 1
ATOM 5274 C CA . THR B 1 191 ? 4.586 23.484 27.641 1 97.5 191 THR B CA 1
ATOM 5275 C C . THR B 1 191 ? 3.459 22.953 28.531 1 97.5 191 THR B C 1
ATOM 5277 O O . THR B 1 191 ? 2.863 23.703 29.297 1 97.5 191 THR B O 1
ATOM 5280 N N . PRO B 1 192 ? 3.086 21.703 28.5 1 96.81 192 PRO B N 1
ATOM 5281 C CA . PRO B 1 192 ? 2.117 21.188 29.484 1 96.81 192 PRO B CA 1
ATOM 5282 C C . PRO B 1 192 ? 2.52 21.5 30.922 1 96.81 192 PRO B C 1
ATOM 5284 O O . PRO B 1 192 ? 1.665 21.844 31.75 1 96.81 192 PRO B O 1
ATOM 5287 N N . LEU B 1 193 ? 3.752 21.438 31.172 1 97.75 193 LEU B N 1
ATOM 5288 C CA . LEU B 1 193 ? 4.246 21.656 32.531 1 97.75 193 LEU B CA 1
ATOM 5289 C C . LEU B 1 193 ? 4.074 23.125 32.938 1 97.75 193 LEU B C 1
ATOM 5291 O O . LEU B 1 193 ? 3.742 23.406 34.094 1 97.75 193 LEU B O 1
ATOM 5295 N N . VAL B 1 194 ? 4.32 24.031 32.031 1 98.12 194 VAL B N 1
ATOM 5296 C CA . VAL B 1 194 ? 4.18 25.438 32.375 1 98.12 194 VAL B CA 1
ATOM 5297 C C . VAL B 1 194 ? 2.703 25.781 32.594 1 98.12 194 VAL B C 1
ATOM 5299 O O . VAL B 1 194 ? 2.361 26.594 33.469 1 98.12 194 VAL B O 1
ATOM 5302 N N . VAL B 1 195 ? 1.833 25.172 31.859 1 98.38 195 VAL B N 1
ATOM 5303 C CA . VAL B 1 195 ? 0.4 25.375 32.062 1 98.38 195 VAL B CA 1
ATOM 5304 C C . VAL B 1 195 ? -0.01 24.906 33.438 1 98.38 195 VAL B C 1
ATOM 5306 O O . VAL B 1 195 ? -0.784 25.594 34.125 1 98.38 195 VAL B O 1
ATOM 5309 N N . GLU B 1 196 ? 0.513 23.781 33.875 1 98 196 GLU B N 1
ATOM 5310 C CA . GLU B 1 196 ? 0.243 23.297 35.219 1 98 196 GLU B CA 1
ATOM 5311 C C . GLU B 1 196 ? 0.77 24.266 36.281 1 98 196 GLU B C 1
ATOM 5313 O O . GLU B 1 196 ? 0.129 24.469 37.312 1 98 196 GLU B O 1
ATOM 5318 N N . LEU B 1 197 ? 1.928 24.766 36 1 98 197 LEU B N 1
ATOM 5319 C CA . LEU B 1 197 ? 2.496 25.766 36.906 1 98 197 LEU B CA 1
ATOM 5320 C C . LEU B 1 197 ? 1.568 26.969 37.031 1 98 197 LEU B C 1
ATOM 5322 O O . LEU B 1 197 ? 1.371 27.484 38.156 1 98 197 LEU B O 1
ATOM 5326 N N . PHE B 1 198 ? 1.045 27.453 35.938 1 98.44 198 PHE B N 1
ATOM 5327 C CA . PHE B 1 198 ? 0.116 28.578 35.938 1 98.44 198 PHE B CA 1
ATOM 5328 C C . PHE B 1 198 ? -1.119 28.25 36.781 1 98.44 198 PHE B C 1
ATOM 5330 O O . PHE B 1 198 ? -1.548 29.047 37.625 1 98.44 198 PHE B O 1
ATOM 5337 N N . LYS B 1 199 ? -1.647 27.094 36.594 1 97.75 199 LYS B N 1
ATOM 5338 C CA . LYS B 1 199 ? -2.818 26.656 37.344 1 97.75 199 LYS B CA 1
ATOM 5339 C C . LYS B 1 199 ? -2.525 26.625 38.844 1 97.75 199 LYS B C 1
ATOM 5341 O O . LYS B 1 199 ? -3.311 27.125 39.656 1 97.75 199 LYS B O 1
ATOM 5346 N N . GLU B 1 200 ? -1.42 26.062 39.156 1 97.94 200 GLU B N 1
ATOM 5347 C CA . GLU B 1 200 ? -1.021 25.938 40.562 1 97.94 200 GLU B CA 1
ATOM 5348 C C . GLU B 1 200 ? -0.868 27.297 41.219 1 97.94 200 GLU B C 1
ATOM 5350 O O . GLU B 1 200 ? -1.181 27.469 42.406 1 97.94 200 GLU B O 1
ATOM 5355 N N . ARG B 1 201 ? -0.417 28.203 40.406 1 97.38 201 ARG B N 1
ATOM 5356 C CA . ARG B 1 201 ? -0.13 29.531 40.938 1 97.38 201 ARG B CA 1
ATOM 5357 C C . ARG B 1 201 ? -1.344 30.453 40.812 1 97.38 201 ARG B C 1
ATOM 5359 O O . ARG B 1 201 ? -1.279 31.625 41.156 1 97.38 201 ARG B O 1
ATOM 5366 N N . GLY B 1 202 ? -2.391 29.891 40.25 1 97.06 202 GLY B N 1
ATOM 5367 C CA . GLY B 1 202 ? -3.609 30.672 40.094 1 97.06 202 GLY B CA 1
ATOM 5368 C C . GLY B 1 202 ? -3.486 31.75 39.031 1 97.06 202 GLY B C 1
ATOM 5369 O O . GLY B 1 202 ? -4.152 32.781 39.125 1 97.06 202 GLY B O 1
ATOM 5370 N N . ILE B 1 203 ? -2.619 31.594 38.125 1 97.38 203 ILE B N 1
ATOM 5371 C CA . ILE B 1 203 ? -2.428 32.562 37.031 1 97.38 203 ILE B CA 1
ATOM 5372 C C . ILE B 1 203 ? -3.393 32.281 35.906 1 97.38 203 ILE B C 1
ATOM 5374 O O . ILE B 1 203 ? -3.361 31.172 35.312 1 97.38 203 ILE B O 1
ATOM 5378 N N . HIS B 1 204 ? -4.234 33.156 35.594 1 97.25 204 HIS B N 1
ATOM 5379 C CA . HIS B 1 204 ? -5.195 33.062 34.5 1 97.25 204 HIS B CA 1
ATOM 5380 C C . HIS B 1 204 ? -4.984 34.188 33.469 1 97.25 204 HIS B C 1
ATOM 5382 O O . HIS B 1 204 ? -5.461 35.312 33.688 1 97.25 204 HIS B O 1
ATOM 5388 N N . PRO B 1 205 ? -4.414 33.844 32.375 1 97.94 205 PRO B N 1
ATOM 5389 C CA . PRO B 1 205 ? -4.094 34.906 31.406 1 97.94 205 PRO B CA 1
ATOM 5390 C C . PRO B 1 205 ? -5.336 35.531 30.766 1 97.94 205 PRO B C 1
ATOM 5392 O O . PRO B 1 205 ? -6.297 34.812 30.469 1 97.94 205 PRO B O 1
ATOM 5395 N N . ALA B 1 206 ? -5.281 36.812 30.531 1 97.06 206 ALA B N 1
ATOM 5396 C CA . ALA B 1 206 ? -6.336 37.5 29.797 1 97.06 206 ALA B CA 1
ATOM 5397 C C . ALA B 1 206 ? -6.309 37.156 28.312 1 97.06 206 ALA B C 1
ATOM 5399 O O . ALA B 1 206 ? -7.34 37.188 27.641 1 97.06 206 ALA B O 1
ATOM 5400 N N . LEU B 1 207 ? -5.121 36.844 27.875 1 97.19 207 LEU B N 1
ATOM 5401 C CA . LEU B 1 207 ? -4.859 36.562 26.469 1 97.19 207 LEU B CA 1
ATOM 5402 C C . LEU B 1 207 ? -3.559 35.781 26.312 1 97.19 207 LEU B C 1
ATOM 5404 O O . LEU B 1 207 ? -2.561 36.094 26.969 1 97.19 207 LEU B O 1
ATOM 5408 N N . VAL B 1 208 ? -3.627 34.75 25.531 1 98.56 208 VAL B N 1
ATOM 5409 C CA . VAL B 1 208 ? -2.438 34.031 25.109 1 98.56 208 VAL B CA 1
ATOM 5410 C C . VAL B 1 208 ? -2.266 34.156 23.594 1 98.56 208 VAL B C 1
ATOM 5412 O O . VAL B 1 208 ? -3.217 33.938 22.828 1 98.56 208 VAL B O 1
ATOM 5415 N N . LEU B 1 209 ? -1.127 34.562 23.141 1 98.69 209 LEU B N 1
ATOM 5416 C CA . LEU B 1 209 ? -0.825 34.688 21.719 1 98.69 209 LEU B CA 1
ATOM 5417 C C . LEU B 1 209 ? 0.354 33.812 21.328 1 98.69 209 LEU B C 1
ATOM 5419 O O . LEU B 1 209 ? 1.448 33.938 21.875 1 98.69 209 LEU B O 1
ATOM 5423 N N . ASP B 1 210 ? 0.119 32.875 20.5 1 98.19 210 ASP B N 1
ATOM 5424 C CA . ASP B 1 210 ? 1.128 31.922 20.031 1 98.19 210 ASP B CA 1
ATOM 5425 C C . ASP B 1 210 ? 1.276 31.984 18.5 1 98.19 210 ASP B C 1
ATOM 5427 O O . ASP B 1 210 ? 0.705 32.875 17.859 1 98.19 210 ASP B O 1
ATOM 5431 N N . GLU B 1 211 ? 2.146 31.094 17.938 1 95.62 211 GLU B N 1
ATOM 5432 C CA . GLU B 1 211 ? 2.324 30.984 16.5 1 95.62 211 GLU B CA 1
ATOM 5433 C C . GLU B 1 211 ? 1.089 30.391 15.828 1 95.62 211 GLU B C 1
ATOM 5435 O O . GLU B 1 211 ? 0.17 29.938 16.516 1 95.62 211 GLU B O 1
ATOM 5440 N N . GLY B 1 212 ? 1.155 30.359 14.547 1 92.56 212 GLY B N 1
ATOM 5441 C CA . GLY B 1 212 ? 0.094 29.812 13.719 1 92.56 212 GLY B CA 1
ATOM 5442 C C . GLY B 1 212 ? -0.179 30.625 12.477 1 92.56 212 GLY B C 1
ATOM 5443 O O . GLY B 1 212 ? 0.613 30.625 11.531 1 92.56 212 GLY B O 1
ATOM 5444 N N . GLY B 1 213 ? -1.257 31.5 12.562 1 93.5 213 GLY B N 1
ATOM 5445 C CA . GLY B 1 213 ? -1.495 32.469 11.5 1 93.5 213 GLY B CA 1
ATOM 5446 C C . GLY B 1 213 ? -0.435 33.531 11.422 1 93.5 213 GLY B C 1
ATOM 5447 O O . GLY B 1 213 ? 0.458 33.594 12.266 1 93.5 213 GLY B O 1
ATOM 5448 N N . ALA B 1 214 ? -0.498 34.281 10.344 1 96.44 214 ALA B N 1
ATOM 5449 C CA . ALA B 1 214 ? 0.427 35.375 10.094 1 96.44 214 ALA B CA 1
ATOM 5450 C C . ALA B 1 214 ? -0.175 36.406 9.117 1 96.44 214 ALA B C 1
ATOM 5452 O O . ALA B 1 214 ? -1.35 36.281 8.758 1 96.44 214 ALA B O 1
ATOM 5453 N N . VAL B 1 215 ? 0.561 37.406 8.852 1 97.19 215 VAL B N 1
ATOM 5454 C CA . VAL B 1 215 ? 0.211 38.25 7.723 1 97.19 215 VAL B CA 1
ATOM 5455 C C . VAL B 1 215 ? 0.708 37.625 6.426 1 97.19 215 VAL B C 1
ATOM 5457 O O . VAL B 1 215 ? 1.852 37.188 6.348 1 97.19 215 VAL B O 1
ATOM 5460 N N . ILE B 1 216 ? -0.188 37.531 5.484 1 93.94 216 ILE B N 1
ATOM 5461 C CA . ILE B 1 216 ? 0.165 36.906 4.227 1 93.94 216 ILE B CA 1
ATOM 5462 C C . ILE B 1 216 ? -0.127 37.844 3.059 1 93.94 216 ILE B C 1
ATOM 5464 O O . ILE B 1 216 ? -0.866 38.812 3.207 1 93.94 216 ILE B O 1
ATOM 5468 N N . ASP B 1 217 ? 0.461 37.562 1.918 1 93.56 217 ASP B N 1
ATOM 5469 C CA . ASP B 1 217 ? 0.269 38.406 0.75 1 93.56 217 ASP B CA 1
ATOM 5470 C C . ASP B 1 217 ? -0.434 37.656 -0.374 1 93.56 217 ASP B C 1
ATOM 5472 O O . ASP B 1 217 ? -0.481 38.125 -1.513 1 93.56 217 ASP B O 1
ATOM 5476 N N . ASN B 1 218 ? -0.822 36.531 -0.147 1 87.75 218 ASN B N 1
ATOM 5477 C CA . ASN B 1 218 ? -1.488 35.719 -1.142 1 87.75 218 ASN B CA 1
ATOM 5478 C C . ASN B 1 218 ? -2.777 35.094 -0.593 1 87.75 218 ASN B C 1
ATOM 5480 O O . ASN B 1 218 ? -2.98 33.875 -0.671 1 87.75 218 ASN B O 1
ATOM 5484 N N . ALA B 1 219 ? -3.607 35.938 -0.102 1 85.75 219 ALA B N 1
ATOM 5485 C CA . ALA B 1 219 ? -4.883 35.5 0.446 1 85.75 219 ALA B CA 1
ATOM 5486 C C . ALA B 1 219 ? -5.762 34.875 -0.643 1 85.75 219 ALA B C 1
ATOM 5488 O O . ALA B 1 219 ? -5.645 35.25 -1.817 1 85.75 219 ALA B O 1
ATOM 5489 N N . PRO B 1 220 ? -6.59 34.031 -0.287 1 81 220 PRO B N 1
ATOM 5490 C CA . PRO B 1 220 ? -7.465 33.406 -1.286 1 81 220 PRO B CA 1
ATOM 5491 C C . PRO B 1 220 ? -8.5 34.375 -1.843 1 81 220 PRO B C 1
ATOM 5493 O O . PRO B 1 220 ? -8.531 35.562 -1.446 1 81 220 PRO B O 1
ATOM 5496 N N . LEU B 1 221 ? -9.312 33.906 -2.824 1 79.75 221 LEU B N 1
ATOM 5497 C CA . LEU B 1 221 ? -10.461 34.594 -3.42 1 79.75 221 LEU B CA 1
ATOM 5498 C C . LEU B 1 221 ? -10.016 35.812 -4.211 1 79.75 221 LEU B C 1
ATOM 5500 O O . LEU B 1 221 ? -10.773 36.781 -4.34 1 79.75 221 LEU B O 1
ATOM 5504 N N . GLY B 1 222 ? -8.742 35.844 -4.578 1 80.75 222 GLY B N 1
ATOM 5505 C CA . GLY B 1 222 ? -8.25 36.938 -5.414 1 80.75 222 GLY B CA 1
ATOM 5506 C C . GLY B 1 222 ? -7.965 38.188 -4.633 1 80.75 222 GLY B C 1
ATOM 5507 O O . GLY B 1 222 ? -7.848 39.281 -5.219 1 80.75 222 GLY B O 1
ATOM 5508 N N . VAL B 1 223 ? -7.891 38.094 -3.342 1 88.25 223 VAL B N 1
ATOM 5509 C CA . VAL B 1 223 ? -7.578 39.25 -2.51 1 88.25 223 VAL B CA 1
ATOM 5510 C C . VAL B 1 223 ? -6.113 39.625 -2.695 1 88.25 223 VAL B C 1
ATOM 5512 O O . VAL B 1 223 ? -5.215 38.812 -2.502 1 88.25 223 VAL B O 1
ATOM 5515 N N . GLU B 1 224 ? -5.895 40.844 -3.053 1 88.62 224 GLU B N 1
ATOM 5516 C CA . GLU B 1 224 ? -4.551 41.312 -3.361 1 88.62 224 GLU B CA 1
ATOM 5517 C C . GLU B 1 224 ? -3.875 41.906 -2.125 1 88.62 224 GLU B C 1
ATOM 5519 O O . GLU B 1 224 ? -2.648 41.875 -2.004 1 88.62 224 GLU B O 1
ATOM 5524 N N . ASN B 1 225 ? -4.625 42.406 -1.189 1 91.12 225 ASN B N 1
ATOM 5525 C CA . ASN B 1 225 ? -4.094 43 0.025 1 91.12 225 ASN B CA 1
ATOM 5526 C C . ASN B 1 225 ? -3.42 41.969 0.923 1 91.12 225 ASN B C 1
ATOM 5528 O O . ASN B 1 225 ? -3.727 40.781 0.844 1 91.12 225 ASN B O 1
ATOM 5532 N N . GLU B 1 226 ? -2.449 42.438 1.706 1 94.94 226 GLU B N 1
ATOM 5533 C CA . GLU B 1 226 ? -1.998 41.625 2.828 1 94.94 226 GLU B CA 1
ATOM 5534 C C . GLU B 1 226 ? -3.158 41.281 3.75 1 94.94 226 GLU B C 1
ATOM 5536 O O . GLU B 1 226 ? -4.141 42 3.84 1 94.94 226 GLU B O 1
ATOM 5541 N N . PHE B 1 227 ? -3.055 40.188 4.273 1 95.62 227 PHE B N 1
ATOM 5542 C CA . PHE B 1 227 ? -4.141 39.75 5.129 1 95.62 227 PHE B CA 1
ATOM 5543 C C . PHE B 1 227 ? -3.592 39.062 6.375 1 95.62 227 PHE B C 1
ATOM 5545 O O . PHE B 1 227 ? -2.791 38.125 6.273 1 95.62 227 PHE B O 1
ATOM 5552 N N . ALA B 1 228 ? -4.012 39.531 7.547 1 97.5 228 ALA B N 1
ATOM 5553 C CA . ALA B 1 228 ? -3.689 38.875 8.812 1 97.5 228 ALA B CA 1
ATOM 5554 C C . ALA B 1 228 ? -4.676 37.75 9.117 1 97.5 228 ALA B C 1
ATOM 5556 O O . ALA B 1 228 ? -5.883 38 9.227 1 97.5 228 ALA B O 1
ATOM 5557 N N . ILE B 1 229 ? -4.195 36.562 9.234 1 95.44 229 ILE B N 1
ATOM 5558 C CA . ILE B 1 229 ? -5.043 35.406 9.531 1 95.44 229 ILE B CA 1
ATOM 5559 C C . ILE B 1 229 ? -4.793 34.938 10.961 1 95.44 229 ILE B C 1
ATOM 5561 O O . ILE B 1 229 ? -3.719 34.438 11.266 1 95.44 229 ILE B O 1
ATOM 5565 N N . VAL B 1 230 ? -5.789 35.031 11.82 1 97.69 230 VAL B N 1
ATOM 5566 C CA . VAL B 1 230 ? -5.656 34.75 13.242 1 97.69 230 VAL B CA 1
ATOM 5567 C C . VAL B 1 230 ? -6.387 33.469 13.594 1 97.69 230 VAL B C 1
ATOM 5569 O O . VAL B 1 230 ? -7.605 33.375 13.438 1 97.69 230 VAL B O 1
ATOM 5572 N N . GLY B 1 231 ? -5.652 32.562 14.125 1 96.81 231 GLY B N 1
ATOM 5573 C CA . GLY B 1 231 ? -6.238 31.297 14.477 1 96.81 231 GLY B CA 1
ATOM 5574 C C . GLY B 1 231 ? -7.016 31.328 15.781 1 96.81 231 GLY B C 1
ATOM 5575 O O . GLY B 1 231 ? -6.527 31.844 16.781 1 96.81 231 GLY B O 1
ATOM 5576 N N . LEU B 1 232 ? -8.227 30.734 15.734 1 97.56 232 LEU B N 1
ATOM 5577 C CA . LEU B 1 232 ? -9.078 30.688 16.922 1 97.56 232 LEU B CA 1
ATOM 5578 C C . LEU B 1 232 ? -9.086 29.281 17.531 1 97.56 232 LEU B C 1
ATOM 5580 O O . LEU B 1 232 ? -9.539 29.094 18.656 1 97.56 232 LEU B O 1
ATOM 5584 N N . SER B 1 233 ? -8.625 28.375 16.75 1 96.12 233 SER B N 1
ATOM 5585 C CA . SER B 1 233 ? -8.602 26.984 17.141 1 96.12 233 SER B CA 1
ATOM 5586 C C . SER B 1 233 ? -7.609 26.188 16.297 1 96.12 233 SER B C 1
ATOM 5588 O O . SER B 1 233 ? -7 26.719 15.375 1 96.12 233 SER B O 1
ATOM 5590 N N . GLU B 1 234 ? -7.402 24.906 16.688 1 94.75 234 GLU B N 1
ATOM 5591 C CA . GLU B 1 234 ? -6.59 23.938 15.945 1 94.75 234 GLU B CA 1
ATOM 5592 C C . GLU B 1 234 ? -7.336 22.625 15.75 1 94.75 234 GLU B C 1
ATOM 5594 O O . GLU B 1 234 ? -8.016 22.156 16.656 1 94.75 234 GLU B O 1
ATOM 5599 N N . LYS B 1 235 ? -7.129 22.141 14.57 1 94.44 235 LYS B N 1
ATOM 5600 C CA . LYS B 1 235 ? -7.66 20.797 14.352 1 94.44 235 LYS B CA 1
ATOM 5601 C C . LYS B 1 235 ? -6.879 19.766 15.156 1 94.44 235 LYS B C 1
ATOM 5603 O O . LYS B 1 235 ? -5.707 19.969 15.477 1 94.44 235 LYS B O 1
ATOM 5608 N N . GLY B 1 236 ? -7.598 18.672 15.5 1 94.06 236 GLY B N 1
ATOM 5609 C CA . GLY B 1 236 ? -6.906 17.531 16.094 1 94.06 236 GLY B CA 1
ATOM 5610 C C . GLY B 1 236 ? -6.133 16.719 15.078 1 94.06 236 GLY B C 1
ATOM 5611 O O . GLY B 1 236 ? -6.203 16.984 13.875 1 94.06 236 GLY B O 1
ATOM 5612 N N . ILE B 1 237 ? -5.352 15.789 15.617 1 93.62 237 ILE B N 1
ATOM 5613 C CA . ILE B 1 237 ? -4.578 14.898 14.758 1 93.62 237 ILE B CA 1
ATOM 5614 C C . ILE B 1 237 ? -4.711 13.461 15.258 1 93.62 237 ILE B C 1
ATOM 5616 O O . ILE B 1 237 ? -4.691 13.211 16.469 1 93.62 237 ILE B O 1
ATOM 5620 N N . LEU B 1 238 ? -4.898 12.594 14.367 1 95 238 LEU B N 1
ATOM 5621 C CA . LEU B 1 238 ? -4.926 11.172 14.688 1 95 238 LEU B CA 1
ATOM 5622 C C . LEU B 1 238 ? -4.352 10.352 13.539 1 95 238 LEU B C 1
ATOM 5624 O O . LEU B 1 238 ? -4.766 10.508 12.391 1 95 238 LEU B O 1
ATOM 5628 N N . ASN B 1 239 ? -3.367 9.539 13.867 1 95.5 239 ASN B N 1
ATOM 5629 C CA . ASN B 1 239 ? -2.873 8.539 12.93 1 95.5 239 ASN B CA 1
ATOM 5630 C C . ASN B 1 239 ? -3.398 7.145 13.266 1 95.5 239 ASN B C 1
ATOM 5632 O O . ASN B 1 239 ? -3.174 6.641 14.367 1 95.5 239 ASN B O 1
ATOM 5636 N N . ALA B 1 240 ? -4.074 6.566 12.391 1 97.38 240 ALA B N 1
ATOM 5637 C CA . ALA B 1 240 ? -4.535 5.191 12.539 1 97.38 240 ALA B CA 1
ATOM 5638 C C . ALA B 1 240 ? -3.662 4.227 11.742 1 97.38 240 ALA B C 1
ATOM 5640 O O . ALA B 1 240 ? -3.617 4.293 10.516 1 97.38 240 ALA B O 1
ATOM 5641 N N . PHE B 1 241 ? -2.947 3.365 12.422 1 97.62 241 PHE B N 1
ATOM 5642 C CA . PHE B 1 241 ? -2.17 2.297 11.805 1 97.62 241 PHE B CA 1
ATOM 5643 C C . PHE B 1 241 ? -2.994 1.019 11.703 1 97.62 241 PHE B C 1
ATOM 5645 O O . PHE B 1 241 ? -3.266 0.365 12.711 1 97.62 241 PHE B O 1
ATOM 5652 N N . ILE B 1 242 ? -3.283 0.659 10.516 1 98.19 242 ILE B N 1
ATOM 5653 C CA . ILE B 1 242 ? -4.223 -0.426 10.258 1 98.19 242 ILE B CA 1
ATOM 5654 C C . ILE B 1 242 ? -3.465 -1.673 9.812 1 98.19 242 ILE B C 1
ATOM 5656 O O . ILE B 1 242 ? -2.611 -1.603 8.922 1 98.19 242 ILE B O 1
ATOM 5660 N N . THR B 1 243 ? -3.746 -2.758 10.391 1 98.12 243 THR B N 1
ATOM 5661 C CA . THR B 1 243 ? -3.205 -4.051 9.992 1 98.12 243 THR B CA 1
ATOM 5662 C C . THR B 1 243 ? -4.332 -5.039 9.688 1 98.12 243 THR B C 1
ATOM 5664 O O . THR B 1 243 ? -5.176 -5.301 10.547 1 98.12 243 THR B O 1
ATOM 5667 N N . VAL B 1 244 ? -4.344 -5.523 8.547 1 97.19 244 VAL B N 1
ATOM 5668 C CA . VAL B 1 244 ? -5.273 -6.574 8.156 1 97.19 244 VAL B CA 1
ATOM 5669 C C . VAL B 1 244 ? -4.535 -7.91 8.07 1 97.19 244 VAL B C 1
ATOM 5671 O O . VAL B 1 244 ? -3.504 -8.016 7.41 1 97.19 244 VAL B O 1
ATOM 5674 N N . GLU B 1 245 ? -5.078 -8.914 8.742 1 95.56 245 GLU B N 1
ATOM 5675 C CA . GLU B 1 245 ? -4.48 -10.242 8.727 1 95.56 245 GLU B CA 1
ATOM 5676 C C . GLU B 1 245 ? -5.371 -11.242 7.988 1 95.56 245 GLU B C 1
ATOM 5678 O O . GLU B 1 245 ? -6.602 -11.164 8.07 1 95.56 245 GLU B O 1
ATOM 5683 N N . ALA B 1 246 ? -4.812 -12.156 7.254 1 93 246 ALA B N 1
ATOM 5684 C CA . ALA B 1 246 ? -5.465 -13.25 6.547 1 93 246 ALA B CA 1
ATOM 5685 C C . ALA B 1 246 ? -4.539 -14.453 6.418 1 93 246 ALA B C 1
ATOM 5687 O O . ALA B 1 246 ? -3.451 -14.469 7 1 93 246 ALA B O 1
ATOM 5688 N N . ASP B 1 247 ? -4.914 -15.492 5.738 1 84.31 247 ASP B N 1
ATOM 5689 C CA . ASP B 1 247 ? -4.223 -16.781 5.723 1 84.31 247 ASP B CA 1
ATOM 5690 C C . ASP B 1 247 ? -2.951 -16.719 4.879 1 84.31 247 ASP B C 1
ATOM 5692 O O . ASP B 1 247 ? -1.993 -17.453 5.133 1 84.31 247 ASP B O 1
ATOM 5696 N N . GLY B 1 248 ? -2.877 -15.734 4.012 1 84.06 248 GLY B N 1
ATOM 5697 C CA . GLY B 1 248 ? -1.78 -15.727 3.057 1 84.06 248 GLY B CA 1
ATOM 5698 C C . GLY B 1 248 ? -1.895 -16.812 2.01 1 84.06 248 GLY B C 1
ATOM 5699 O O . GLY B 1 248 ? -2.977 -17.359 1.791 1 84.06 248 GLY B O 1
ATOM 5700 N N . GLY B 1 249 ? -0.836 -17.031 1.178 1 76.44 249 GLY B N 1
ATOM 5701 C CA . GLY B 1 249 ? -0.852 -18.094 0.177 1 76.44 249 GLY B CA 1
ATOM 5702 C C . GLY B 1 249 ? -0.164 -17.703 -1.116 1 76.44 249 GLY B C 1
ATOM 5703 O O . GLY B 1 249 ? 0.611 -16.734 -1.146 1 76.44 249 GLY B O 1
ATOM 5704 N N . HIS B 1 250 ? -0.347 -18.547 -2.119 1 78.06 250 HIS B N 1
ATOM 5705 C CA . HIS B 1 250 ? 0.212 -18.328 -3.447 1 78.06 250 HIS B CA 1
ATOM 5706 C C . HIS B 1 250 ? -0.664 -17.375 -4.262 1 78.06 250 HIS B C 1
ATOM 5708 O O . HIS B 1 250 ? -1.893 -17.484 -4.238 1 78.06 250 HIS B O 1
ATOM 5714 N N . ALA B 1 251 ? -0.016 -16.438 -4.98 1 89.44 251 ALA B N 1
ATOM 5715 C CA . ALA B 1 251 ? -0.748 -15.422 -5.742 1 89.44 251 ALA B CA 1
ATOM 5716 C C . ALA B 1 251 ? -1.557 -16.062 -6.867 1 89.44 251 ALA B C 1
ATOM 5718 O O . ALA B 1 251 ? -2.428 -15.422 -7.457 1 89.44 251 ALA B O 1
ATOM 5719 N N . SER B 1 252 ? -1.343 -17.344 -7.129 1 87.06 252 SER B N 1
ATOM 5720 C CA . SER B 1 252 ? -2.043 -18.031 -8.211 1 87.06 252 SER B CA 1
ATOM 5721 C C . SER B 1 252 ? -3.471 -18.375 -7.809 1 87.06 252 SER B C 1
ATOM 5723 O O . SER B 1 252 ? -4.293 -18.719 -8.656 1 87.06 252 SER B O 1
ATOM 5725 N N . THR B 1 253 ? -3.777 -18.422 -6.566 1 87.94 253 THR B N 1
ATOM 5726 C CA . THR B 1 253 ? -5.125 -18.719 -6.094 1 87.94 253 THR B CA 1
ATOM 5727 C C . THR B 1 253 ? -5.637 -17.609 -5.176 1 87.94 253 THR B C 1
ATOM 5729 O O . THR B 1 253 ? -5.949 -17.859 -4.012 1 87.94 253 THR B O 1
ATOM 5732 N N . PRO B 1 254 ? -5.805 -16.453 -5.691 1 92.69 254 PRO B N 1
ATOM 5733 C CA . PRO B 1 254 ? -6.215 -15.32 -4.867 1 92.69 254 PRO B CA 1
ATOM 5734 C C . PRO B 1 254 ? -7.652 -15.438 -4.367 1 92.69 254 PRO B C 1
ATOM 5736 O O . PRO B 1 254 ? -8.445 -16.188 -4.938 1 92.69 254 PRO B O 1
ATOM 5739 N N . SER B 1 255 ? -7.863 -14.82 -3.291 1 90.44 255 SER B N 1
ATOM 5740 C CA . SER B 1 255 ? -9.172 -14.727 -2.646 1 90.44 255 SER B CA 1
ATOM 5741 C C . SER B 1 255 ? -9.547 -13.273 -2.361 1 90.44 255 SER B C 1
ATOM 5743 O O . SER B 1 255 ? -8.672 -12.445 -2.105 1 90.44 255 SER B O 1
ATOM 5745 N N . PRO B 1 256 ? -10.867 -12.984 -2.426 1 90 256 PRO B N 1
ATOM 5746 C CA . PRO B 1 256 ? -11.297 -11.648 -2 1 90 256 PRO B CA 1
ATOM 5747 C C . PRO B 1 256 ? -10.977 -11.367 -0.533 1 90 256 PRO B C 1
ATOM 5749 O O . PRO B 1 256 ? -11.016 -10.211 -0.1 1 90 256 PRO B O 1
ATOM 5752 N N . ASN B 1 257 ? -10.625 -12.43 0.181 1 91.94 257 ASN B N 1
ATOM 5753 C CA . ASN B 1 257 ? -10.367 -12.289 1.61 1 91.94 257 ASN B CA 1
ATOM 5754 C C . ASN B 1 257 ? -8.875 -12.141 1.901 1 91.94 257 ASN B C 1
ATOM 5756 O O . ASN B 1 257 ? -8.469 -12.078 3.062 1 91.94 257 ASN B O 1
ATOM 5760 N N . ASP B 1 258 ? -8.094 -12.109 0.854 1 94 258 ASP B N 1
ATOM 5761 C CA . ASP B 1 258 ? -6.664 -11.891 1.056 1 94 258 ASP B CA 1
ATOM 5762 C C . ASP B 1 258 ? -6.402 -10.562 1.767 1 94 258 ASP B C 1
ATOM 5764 O O . ASP B 1 258 ? -7.176 -9.609 1.62 1 94 258 ASP B O 1
ATOM 5768 N N . SER B 1 259 ? -5.363 -10.5 2.566 1 96.62 259 SER B N 1
ATOM 5769 C CA . SER B 1 259 ? -5.066 -9.336 3.398 1 96.62 259 SER B CA 1
ATOM 5770 C C . SER B 1 259 ? -4.996 -8.062 2.562 1 96.62 259 SER B C 1
ATOM 5772 O O . SER B 1 259 ? -5.598 -7.047 2.918 1 96.62 259 SER B O 1
ATOM 5774 N N . THR B 1 260 ? -4.273 -8.078 1.411 1 97.94 260 THR B N 1
ATOM 5775 C CA . THR B 1 260 ? -4.133 -6.898 0.568 1 97.94 260 THR B CA 1
ATOM 5776 C C . THR B 1 260 ? -5.473 -6.523 -0.06 1 97.94 260 THR B C 1
ATOM 5778 O O . THR B 1 260 ? -5.801 -5.34 -0.175 1 97.94 260 THR B O 1
ATOM 5781 N N . ALA B 1 261 ? -6.258 -7.492 -0.505 1 97.06 261 ALA B N 1
ATOM 5782 C CA . ALA B 1 261 ? -7.57 -7.223 -1.089 1 97.06 261 ALA B CA 1
ATOM 5783 C C . ALA B 1 261 ? -8.5 -6.566 -0.072 1 97.06 261 ALA B C 1
ATOM 5785 O O . ALA B 1 261 ? -9.164 -5.574 -0.378 1 97.06 261 ALA B O 1
ATOM 5786 N N . ARG B 1 262 ? -8.539 -7.102 1.11 1 97.44 262 ARG B N 1
ATOM 5787 C CA . ARG B 1 262 ? -9.367 -6.555 2.174 1 97.44 262 ARG B CA 1
ATOM 5788 C C . ARG B 1 262 ? -8.922 -5.145 2.547 1 97.44 262 ARG B C 1
ATOM 5790 O O . ARG B 1 262 ? -9.758 -4.27 2.803 1 97.44 262 ARG B O 1
ATOM 5797 N N . LEU B 1 263 ? -7.605 -4.98 2.646 1 98.31 263 LEU B N 1
ATOM 5798 C CA . LEU B 1 263 ? -7.066 -3.664 2.967 1 98.31 263 LEU B CA 1
ATOM 5799 C C . LEU B 1 263 ? -7.512 -2.629 1.939 1 98.31 263 LEU B C 1
ATOM 5801 O O . LEU B 1 263 ? -8.016 -1.566 2.303 1 98.31 263 LEU B O 1
ATOM 5805 N N . VAL B 1 264 ? -7.34 -2.943 0.659 1 98.44 264 VAL B N 1
ATOM 5806 C CA . VAL B 1 264 ? -7.703 -2.043 -0.432 1 98.44 264 VAL B CA 1
ATOM 5807 C C . VAL B 1 264 ? -9.195 -1.738 -0.375 1 98.44 264 VAL B C 1
ATOM 5809 O O . VAL B 1 264 ? -9.609 -0.589 -0.544 1 98.44 264 VAL B O 1
ATOM 5812 N N . ALA B 1 265 ? -10.031 -2.711 -0.147 1 98.19 265 ALA B N 1
ATOM 5813 C CA . ALA B 1 265 ? -11.477 -2.518 -0.06 1 98.19 265 ALA B CA 1
ATOM 5814 C C . ALA B 1 265 ? -11.828 -1.536 1.053 1 98.19 265 ALA B C 1
ATOM 5816 O O . ALA B 1 265 ? -12.617 -0.611 0.844 1 98.19 265 ALA B O 1
ATOM 5817 N N . GLY B 1 266 ? -11.305 -1.758 2.25 1 98.19 266 GLY B N 1
ATOM 5818 C CA . GLY B 1 266 ? -11.562 -0.875 3.379 1 98.19 266 GLY B CA 1
ATOM 5819 C C . GLY B 1 266 ? -11.109 0.552 3.135 1 98.19 266 GLY B C 1
ATOM 5820 O O . GLY B 1 266 ? -11.844 1.5 3.416 1 98.19 266 GLY B O 1
ATOM 5821 N N . LEU B 1 267 ? -9.883 0.726 2.631 1 98.44 267 LEU B N 1
ATOM 5822 C CA . LEU B 1 267 ? -9.344 2.051 2.346 1 98.44 267 LEU B CA 1
ATOM 5823 C C . LEU B 1 267 ? -10.203 2.777 1.317 1 98.44 267 LEU B C 1
ATOM 5825 O O . LEU B 1 267 ? -10.398 3.992 1.412 1 98.44 267 LEU B O 1
ATOM 5829 N N . ASN B 1 268 ? -10.625 2.047 0.312 1 98.25 268 ASN B N 1
ATOM 5830 C CA . ASN B 1 268 ? -11.492 2.67 -0.682 1 98.25 268 ASN B CA 1
ATOM 5831 C C . ASN B 1 268 ? -12.805 3.15 -0.062 1 98.25 268 ASN B C 1
ATOM 5833 O O . ASN B 1 268 ? -13.336 4.184 -0.462 1 98.25 268 ASN B O 1
ATOM 5837 N N . ARG B 1 269 ? -13.359 2.389 0.882 1 98 269 ARG B N 1
ATOM 5838 C CA . ARG B 1 269 ? -14.57 2.824 1.576 1 98 269 ARG B CA 1
ATOM 5839 C C . ARG B 1 269 ? -14.32 4.105 2.365 1 98 269 ARG B C 1
ATOM 5841 O O . ARG B 1 269 ? -15.172 4.988 2.414 1 98 269 ARG B O 1
ATOM 5848 N N . ILE B 1 270 ? -13.18 4.207 2.998 1 97.56 270 ILE B N 1
ATOM 5849 C CA . ILE B 1 270 ? -12.82 5.422 3.719 1 97.56 270 ILE B CA 1
ATOM 5850 C C . ILE B 1 270 ? -12.75 6.602 2.748 1 97.56 270 ILE B C 1
ATOM 5852 O O . ILE B 1 270 ? -13.32 7.664 3.014 1 97.56 270 ILE B O 1
ATOM 5856 N N . ARG B 1 271 ? -12.062 6.426 1.658 1 95.44 271 ARG B N 1
ATOM 5857 C CA . ARG B 1 271 ? -11.867 7.457 0.644 1 95.44 271 ARG B CA 1
ATOM 5858 C C . ARG B 1 271 ? -13.211 7.926 0.08 1 95.44 271 ARG B C 1
ATOM 5860 O O . ARG B 1 271 ? -13.398 9.117 -0.16 1 95.44 271 ARG B O 1
ATOM 5867 N N . THR B 1 272 ? -14.141 7.031 -0.156 1 96.12 272 THR B N 1
ATOM 5868 C CA . THR B 1 272 ? -15.383 7.34 -0.866 1 96.12 272 THR B CA 1
ATOM 5869 C C . THR B 1 272 ? -16.469 7.793 0.108 1 96.12 272 THR B C 1
ATOM 5871 O O . THR B 1 272 ? -17.562 8.164 -0.308 1 96.12 272 THR B O 1
ATOM 5874 N N . ASN B 1 273 ? -16.203 7.738 1.374 1 95.62 273 ASN B N 1
ATOM 5875 C CA . ASN B 1 273 ? -17.141 8.195 2.396 1 95.62 273 ASN B CA 1
ATOM 5876 C C . ASN B 1 273 ? -16.5 9.227 3.318 1 95.62 273 ASN B C 1
ATOM 5878 O O . ASN B 1 273 ? -16.359 8.992 4.52 1 95.62 273 ASN B O 1
ATOM 5882 N N . PRO B 1 274 ? -16.172 10.359 2.855 1 94.19 274 PRO B N 1
ATOM 5883 C CA . PRO B 1 274 ? -15.539 11.383 3.688 1 94.19 274 PRO B CA 1
ATOM 5884 C C . PRO B 1 274 ? -16.453 11.875 4.809 1 94.19 274 PRO B C 1
ATOM 5886 O O . PRO B 1 274 ? -17.672 11.711 4.734 1 94.19 274 PRO B O 1
ATOM 5889 N N . HIS B 1 275 ? -15.852 12.477 5.836 1 95.62 275 HIS B N 1
ATOM 5890 C CA . HIS B 1 275 ? -16.625 13.133 6.875 1 95.62 275 HIS B CA 1
ATOM 5891 C C . HIS B 1 275 ? -17.484 14.258 6.293 1 95.62 275 HIS B C 1
ATOM 5893 O O . HIS B 1 275 ? -17.156 14.828 5.254 1 95.62 275 HIS B O 1
ATOM 5899 N N . PRO B 1 276 ? -18.562 14.539 6.906 1 93.69 276 PRO B N 1
ATOM 5900 C CA . PRO B 1 276 ? -19.484 15.555 6.375 1 93.69 276 PRO B CA 1
ATOM 5901 C C . PRO B 1 276 ? -18.844 16.938 6.293 1 93.69 276 PRO B C 1
ATOM 5903 O O . PRO B 1 276 ? -18.094 17.328 7.191 1 93.69 276 PRO B O 1
ATOM 5906 N N . PHE B 1 277 ? -19.109 17.625 5.211 1 93.31 277 PHE B N 1
ATOM 5907 C CA . PHE B 1 277 ? -18.672 19 5.02 1 93.31 277 PHE B CA 1
ATOM 5908 C C . PHE B 1 277 ? -19.625 19.969 5.703 1 93.31 277 PHE B C 1
ATOM 5910 O O . PHE B 1 277 ? -20.828 19.969 5.414 1 93.31 277 PHE B O 1
ATOM 5917 N N . ARG B 1 278 ? -19.125 20.766 6.57 1 91.62 278 ARG B N 1
ATOM 5918 C CA . ARG B 1 278 ? -19.953 21.719 7.312 1 91.62 278 ARG B CA 1
ATOM 5919 C C . ARG B 1 278 ? -19.25 23.062 7.41 1 91.62 278 ARG B C 1
ATOM 5921 O O . ARG B 1 278 ? -18.047 23.141 7.633 1 91.62 278 ARG B O 1
ATOM 5928 N N . MET B 1 279 ? -20.047 24.109 7.223 1 91 279 MET B N 1
ATOM 5929 C CA . MET B 1 279 ? -19.547 25.469 7.5 1 91 279 MET B CA 1
ATOM 5930 C C . MET B 1 279 ? -19.5 25.719 9 1 91 279 MET B C 1
ATOM 5932 O O . MET B 1 279 ? -20.328 25.219 9.758 1 91 279 MET B O 1
ATOM 5936 N N . SER B 1 280 ? -18.484 26.484 9.43 1 89.81 280 SER B N 1
ATOM 5937 C CA . SER B 1 280 ? -18.375 26.938 10.812 1 89.81 280 SER B CA 1
ATOM 5938 C C . SER B 1 280 ? -18.516 28.438 10.922 1 89.81 280 SER B C 1
ATOM 5940 O O . SER B 1 280 ? -18.406 29.156 9.922 1 89.81 280 SER B O 1
ATOM 5942 N N . SER B 1 281 ? -18.797 28.844 12.109 1 90.94 281 SER B N 1
ATOM 5943 C CA . SER B 1 281 ? -18.875 30.297 12.328 1 90.94 281 SER B CA 1
ATOM 5944 C C . SER B 1 281 ? -17.547 30.969 12.055 1 90.94 281 SER B C 1
ATOM 5946 O O . SER B 1 281 ? -17.516 32.125 11.602 1 90.94 281 SER B O 1
ATOM 5948 N N . VAL B 1 282 ? -16.5 30.25 12.32 1 94.19 282 VAL B N 1
ATOM 5949 C CA . VAL B 1 282 ? -15.164 30.797 12.062 1 94.19 282 VAL B CA 1
ATOM 5950 C C . VAL B 1 282 ? -14.953 30.969 10.562 1 94.19 282 VAL B C 1
ATOM 5952 O O . VAL B 1 282 ? -14.461 32 10.117 1 94.19 282 VAL B O 1
ATOM 5955 N N . LEU B 1 283 ? -15.367 29.984 9.875 1 92.06 283 LEU B N 1
ATOM 5956 C CA . LEU B 1 283 ? -15.227 30.047 8.422 1 92.06 283 LEU B CA 1
ATOM 5957 C C . LEU B 1 283 ? -16.125 31.125 7.836 1 92.06 283 LEU B C 1
ATOM 5959 O O . LEU B 1 283 ? -15.727 31.828 6.91 1 92.06 283 LEU B O 1
ATOM 5963 N N . ASP B 1 284 ? -17.344 31.25 8.406 1 91.56 284 ASP B N 1
ATOM 5964 C CA . ASP B 1 284 ? -18.234 32.312 7.969 1 91.56 284 ASP B CA 1
ATOM 5965 C C . ASP B 1 284 ? -17.594 33.688 8.117 1 91.56 284 ASP B C 1
ATOM 5967 O O . ASP B 1 284 ? -17.625 34.5 7.195 1 91.56 284 ASP B O 1
ATOM 5971 N N . ALA B 1 285 ? -17.031 33.844 9.242 1 93.31 285 ALA B N 1
ATOM 5972 C CA . ALA B 1 285 ? -16.375 35.125 9.531 1 93.31 285 ALA B CA 1
ATOM 5973 C C . ALA B 1 285 ? -15.188 35.344 8.617 1 93.31 285 ALA B C 1
ATOM 5975 O O . ALA B 1 285 ? -14.953 36.469 8.156 1 93.31 285 ALA B O 1
ATOM 5976 N N . MET B 1 286 ? -14.453 34.344 8.383 1 93.62 286 MET B N 1
ATOM 5977 C CA . MET B 1 286 ? -13.297 34.438 7.5 1 93.62 286 MET B CA 1
ATOM 5978 C C . MET B 1 286 ? -13.711 34.875 6.098 1 93.62 286 M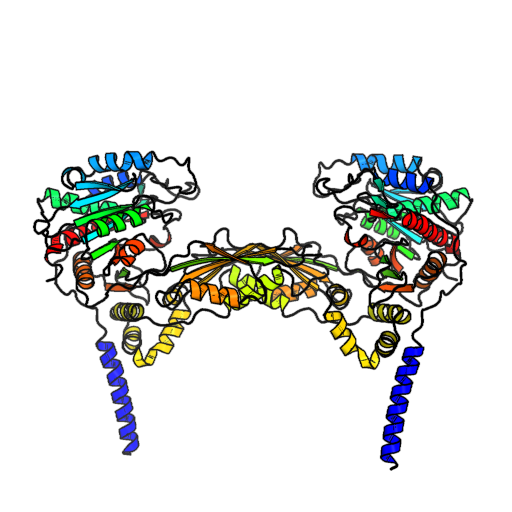ET B C 1
ATOM 5980 O O . MET B 1 286 ? -13.148 35.812 5.531 1 93.62 286 MET B O 1
ATOM 5984 N N . LEU B 1 287 ? -14.695 34.219 5.562 1 91.19 287 LEU B N 1
ATOM 5985 C CA . LEU B 1 287 ? -15.133 34.438 4.191 1 91.19 287 LEU B CA 1
ATOM 5986 C C . LEU B 1 287 ? -15.727 35.844 4.047 1 91.19 287 LEU B C 1
ATOM 5988 O O . LEU B 1 287 ? -15.531 36.5 3.021 1 91.19 287 LEU B O 1
ATOM 5992 N N . ARG B 1 288 ? -16.422 36.25 5.02 1 91.56 288 ARG B N 1
ATOM 5993 C CA . ARG B 1 288 ? -17 37.594 4.984 1 91.56 288 ARG B CA 1
ATOM 5994 C C . ARG B 1 288 ? -15.914 38.656 4.941 1 91.56 288 ARG B C 1
ATOM 5996 O O . ARG B 1 288 ? -16.016 39.625 4.188 1 91.56 288 ARG B O 1
ATOM 6003 N N . GLU B 1 289 ? -14.922 38.469 5.758 1 93.88 289 GLU B N 1
ATOM 6004 C CA . GLU B 1 289 ? -13.828 39.438 5.789 1 93.88 289 GLU B CA 1
ATOM 6005 C C . GLU B 1 289 ? -13.055 39.438 4.473 1 93.88 289 GLU B C 1
ATOM 6007 O O . GLU B 1 289 ? -12.688 40.5 3.961 1 93.88 289 GLU B O 1
ATOM 6012 N N . LEU B 1 290 ? -12.805 38.281 3.969 1 92.25 290 LEU B N 1
ATOM 6013 C CA . LEU B 1 290 ? -12.094 38.188 2.699 1 92.25 290 LEU B CA 1
ATOM 6014 C C . LEU B 1 290 ? -12.898 38.812 1.57 1 92.25 290 LEU B C 1
ATOM 6016 O O . LEU B 1 290 ? -12.336 39.531 0.721 1 92.25 290 LEU B O 1
ATOM 6020 N N . ALA B 1 291 ? -14.164 38.625 1.611 1 92.56 291 ALA B N 1
ATOM 6021 C CA . ALA B 1 291 ? -15.039 39.125 0.571 1 92.56 291 ALA B CA 1
ATOM 6022 C C . ALA B 1 291 ? -15.031 40.656 0.558 1 92.56 291 ALA B C 1
ATOM 6024 O O . ALA B 1 291 ? -15.172 41.281 -0.5 1 92.56 291 ALA B O 1
ATOM 6025 N N . ALA B 1 292 ? -14.875 41.219 1.687 1 94.06 292 ALA B N 1
ATOM 6026 C CA . ALA B 1 292 ? -14.867 42.688 1.807 1 94.06 292 ALA B CA 1
ATOM 6027 C C . ALA B 1 292 ? -13.719 43.281 1.007 1 94.06 292 ALA B C 1
ATOM 6029 O O . ALA B 1 292 ? -13.758 44.469 0.667 1 94.06 292 ALA B O 1
ATOM 6030 N N . TYR B 1 293 ? -12.758 42.469 0.745 1 93.25 293 TYR B N 1
ATOM 6031 C CA . TYR B 1 293 ? -11.594 42.938 0.01 1 93.25 293 TYR B CA 1
ATOM 6032 C C . TYR B 1 293 ? -11.555 42.344 -1.395 1 93.25 293 TYR B C 1
ATOM 6034 O O . TYR B 1 293 ? -10.586 42.531 -2.129 1 93.25 293 TYR B O 1
ATOM 6042 N N . ALA B 1 294 ? -12.508 41.625 -1.689 1 91.25 294 ALA B N 1
ATOM 6043 C CA . ALA B 1 294 ? -12.578 40.969 -2.99 1 91.25 294 ALA B CA 1
ATOM 6044 C C . ALA B 1 294 ? -13.516 41.719 -3.936 1 91.25 294 ALA B C 1
ATOM 6046 O O . ALA B 1 294 ? -13.953 42.812 -3.639 1 91.25 294 ALA B O 1
ATOM 6047 N N . GLY B 1 295 ? -13.781 41.125 -5.129 1 89.12 295 GLY B N 1
ATOM 6048 C CA . GLY B 1 295 ? -14.656 41.75 -6.105 1 89.12 295 GLY B CA 1
ATOM 6049 C C . GLY B 1 295 ? -16.125 41.688 -5.715 1 89.12 295 GLY B C 1
ATOM 6050 O O . GLY B 1 295 ? -16.5 40.969 -4.777 1 89.12 295 GLY B O 1
ATOM 6051 N N . PHE B 1 296 ? -16.938 42.406 -6.312 1 91.44 296 PHE B N 1
ATOM 6052 C CA . PHE B 1 296 ? -18.359 42.562 -5.984 1 91.44 296 PHE B CA 1
ATOM 6053 C C . PHE B 1 296 ? -19.062 41.219 -6.02 1 91.44 296 PHE B C 1
ATOM 6055 O O . PHE B 1 296 ? -19.984 40.969 -5.23 1 91.44 296 PHE B O 1
ATOM 6062 N N . GLY B 1 297 ? -18.656 40.406 -6.969 1 91.69 297 GLY B N 1
ATOM 6063 C CA . GLY B 1 297 ? -19.25 39.062 -7.043 1 91.69 297 GLY B CA 1
ATOM 6064 C C . GLY B 1 297 ? -19.109 38.281 -5.754 1 91.69 297 GLY B C 1
ATOM 6065 O O . GLY B 1 297 ? -20.078 37.656 -5.309 1 91.69 297 GLY B O 1
ATOM 6066 N N . TYR B 1 298 ? -17.953 38.344 -5.164 1 90.69 298 TYR B N 1
ATOM 6067 C CA . TYR B 1 298 ? -17.719 37.625 -3.904 1 90.69 298 TYR B CA 1
ATOM 6068 C C . TYR B 1 298 ? -18.531 38.25 -2.777 1 90.69 298 TYR B C 1
ATOM 6070 O O . TYR B 1 298 ? -19.078 37.562 -1.919 1 90.69 298 TYR B O 1
ATOM 6078 N N . ARG B 1 299 ? -18.688 39.562 -2.795 1 93.94 299 ARG B N 1
ATOM 6079 C CA . ARG B 1 299 ? -19.484 40.25 -1.781 1 93.94 299 ARG B CA 1
ATOM 6080 C C . ARG B 1 299 ? -20.953 39.844 -1.876 1 93.94 299 ARG B C 1
ATOM 6082 O O . ARG B 1 299 ? -21.641 39.719 -0.856 1 93.94 299 ARG B O 1
ATOM 6089 N N . LEU B 1 300 ? -21.359 39.719 -3.086 1 94.31 300 LEU B N 1
ATOM 6090 C CA . LEU B 1 300 ? -22.75 39.312 -3.299 1 94.31 300 LEU B CA 1
ATOM 6091 C C . LEU B 1 300 ? -22.984 37.906 -2.738 1 94.31 300 LEU B C 1
ATOM 6093 O O . LEU B 1 300 ? -23.984 37.656 -2.053 1 94.31 300 LEU B O 1
ATOM 6097 N N . VAL B 1 301 ? -22.109 37 -3.006 1 93.31 301 VAL B N 1
ATOM 6098 C CA . VAL B 1 301 ? -22.266 35.625 -2.613 1 93.31 301 VAL B CA 1
ATOM 6099 C C . VAL B 1 301 ? -22.094 35.469 -1.103 1 93.31 301 VAL B C 1
ATOM 6101 O O . VAL B 1 301 ? -22.969 34.906 -0.421 1 93.31 301 VAL B O 1
ATOM 6104 N N . PHE B 1 302 ? -21.062 36.094 -0.544 1 90.38 302 PHE B N 1
ATOM 6105 C CA . PHE B 1 302 ? -20.719 35.844 0.855 1 90.38 302 PHE B CA 1
ATOM 6106 C C . PHE B 1 302 ? -21.547 36.75 1.768 1 90.38 302 PHE B C 1
ATOM 6108 O O . PHE B 1 302 ? -21.688 36.469 2.959 1 90.38 302 PHE B O 1
ATOM 6115 N N . GLY B 1 303 ? -22.078 37.812 1.193 1 91.62 303 GLY B N 1
ATOM 6116 C CA . GLY B 1 303 ? -23.031 38.656 1.936 1 91.62 303 GLY B CA 1
ATOM 6117 C C . GLY B 1 303 ? -24.406 38.031 2.047 1 91.62 303 GLY B C 1
ATOM 6118 O O . GLY B 1 303 ? -25.234 38.469 2.852 1 91.62 303 GLY B O 1
ATOM 6119 N N . ASN B 1 304 ? -24.656 37.031 1.219 1 94.19 304 ASN B N 1
ATOM 6120 C CA . ASN B 1 304 ? -25.953 36.375 1.179 1 94.19 304 ASN B CA 1
ATOM 6121 C C . ASN B 1 304 ? -25.812 34.875 1.383 1 94.19 304 ASN B C 1
ATOM 6123 O O . ASN B 1 304 ? -26.375 34.094 0.62 1 94.19 304 ASN B O 1
ATOM 6127 N N . LEU B 1 305 ? -25.094 34.5 2.385 1 90.19 305 LEU B N 1
ATOM 6128 C CA . LEU B 1 305 ? -24.828 33.094 2.658 1 90.19 305 LEU B CA 1
ATOM 6129 C C . LEU B 1 305 ? -26.125 32.344 2.975 1 90.19 305 LEU B C 1
ATOM 6131 O O . LEU B 1 305 ? -26.219 31.141 2.77 1 90.19 305 LEU B O 1
ATOM 6135 N N . TRP B 1 306 ? -27.172 33.094 3.486 1 89.75 306 TRP B N 1
ATOM 6136 C CA . TRP B 1 306 ? -28.469 32.469 3.744 1 89.75 306 TRP B CA 1
ATOM 6137 C C . TRP B 1 306 ? -29.031 31.844 2.477 1 89.75 306 TRP B C 1
ATOM 6139 O O . TRP B 1 306 ? -29.812 30.891 2.543 1 89.75 306 TRP B O 1
ATOM 6149 N N . LEU B 1 307 ? -28.594 32.312 1.341 1 92.38 307 LEU B N 1
ATOM 6150 C CA . LEU B 1 307 ? -29.078 31.812 0.052 1 92.38 307 LEU B CA 1
ATOM 6151 C C . LEU B 1 307 ? -28.016 30.969 -0.638 1 92.38 307 LEU B C 1
ATOM 6153 O O . LEU B 1 307 ? -28.328 29.938 -1.237 1 92.38 307 LEU B O 1
ATOM 6157 N N . PHE B 1 308 ? -26.781 31.344 -0.533 1 93.62 308 PHE B N 1
ATOM 6158 C CA . PHE B 1 308 ? -25.75 30.797 -1.418 1 93.62 308 PHE B CA 1
ATOM 6159 C C . PHE B 1 308 ? -24.875 29.797 -0.679 1 93.62 308 PHE B C 1
ATOM 6161 O O . PHE B 1 308 ? -23.875 29.312 -1.221 1 93.62 308 PHE B O 1
ATOM 6168 N N . ARG B 1 309 ? -25.156 29.422 0.525 1 91.88 309 ARG B N 1
ATOM 6169 C CA . ARG B 1 309 ? -24.359 28.531 1.347 1 91.88 309 ARG B CA 1
ATOM 6170 C C . ARG B 1 309 ? -24.062 27.234 0.612 1 91.88 309 ARG B C 1
ATOM 6172 O O . ARG B 1 309 ? -22.922 26.766 0.579 1 91.88 309 ARG B O 1
ATOM 6179 N N . PRO B 1 310 ? -25.078 26.594 -0.029 1 92.25 310 PRO B N 1
ATOM 6180 C CA . PRO B 1 310 ? -24.781 25.344 -0.731 1 92.25 310 PRO B CA 1
ATOM 6181 C C . PRO B 1 310 ? -23.781 25.531 -1.864 1 92.25 310 PRO B C 1
ATOM 6183 O O . PRO B 1 310 ? -22.922 24.672 -2.086 1 92.25 310 PRO B O 1
ATOM 6186 N N . LEU B 1 311 ? -23.875 26.594 -2.506 1 91 311 LEU B N 1
ATOM 6187 C CA . LEU B 1 311 ? -22.938 26.906 -3.586 1 91 311 LEU B CA 1
ATOM 6188 C C . LEU B 1 311 ? -21.531 27.141 -3.041 1 91 311 LEU B C 1
ATOM 6190 O O . LEU B 1 311 ? -20.547 26.703 -3.646 1 91 311 LEU B O 1
ATOM 6194 N N . VAL B 1 312 ? -21.438 27.828 -1.949 1 90.88 312 VAL B N 1
ATOM 6195 C CA . VAL B 1 312 ? -20.156 28.125 -1.327 1 90.88 312 VAL B CA 1
ATOM 6196 C C . VAL B 1 312 ? -19.484 26.828 -0.875 1 90.88 312 VAL B C 1
ATOM 6198 O O . VAL B 1 312 ? -18.297 26.609 -1.114 1 90.88 312 VAL B O 1
ATOM 6201 N N . VAL B 1 313 ? -20.234 25.984 -0.277 1 92.25 313 VAL B N 1
ATOM 6202 C CA . VAL B 1 313 ? -19.703 24.703 0.173 1 92.25 313 VAL B CA 1
ATOM 6203 C C . VAL B 1 313 ? -19.188 23.906 -1.021 1 92.25 313 VAL B C 1
ATOM 6205 O O . VAL B 1 313 ? -18.094 23.328 -0.958 1 92.25 313 VAL B O 1
ATOM 6208 N N . ARG B 1 314 ? -19.938 23.859 -2.111 1 90.94 314 ARG B N 1
ATOM 6209 C CA . ARG B 1 314 ? -19.516 23.156 -3.318 1 90.94 314 ARG B CA 1
ATOM 6210 C C . ARG B 1 314 ? -18.219 23.719 -3.867 1 90.94 314 ARG B C 1
ATOM 6212 O O . ARG B 1 314 ? -17.328 22.969 -4.297 1 90.94 314 ARG B O 1
ATOM 6219 N N . MET B 1 315 ? -18.109 24.969 -3.809 1 86.69 315 MET B N 1
ATOM 6220 C CA . MET B 1 315 ? -16.922 25.656 -4.301 1 86.69 315 MET B CA 1
ATOM 6221 C C . MET B 1 315 ? -15.711 25.328 -3.43 1 86.69 315 MET B C 1
ATOM 6223 O O . MET B 1 315 ? -14.641 25.016 -3.945 1 86.69 315 MET B O 1
ATOM 6227 N N . LEU B 1 316 ? -15.867 25.391 -2.158 1 87.19 316 LEU B N 1
ATOM 6228 C CA . LEU B 1 316 ? -14.766 25.188 -1.222 1 87.19 316 LEU B CA 1
ATOM 6229 C C . LEU B 1 316 ? -14.312 23.734 -1.213 1 87.19 316 LEU B C 1
ATOM 6231 O O . LEU B 1 316 ? -13.133 23.438 -1.011 1 87.19 316 LEU B O 1
ATOM 6235 N N . LYS B 1 317 ? -15.219 22.828 -1.487 1 88.88 317 LYS B N 1
ATOM 6236 C CA . LYS B 1 317 ? -14.922 21.406 -1.483 1 88.88 317 LYS B CA 1
ATOM 6237 C C . LYS B 1 317 ? -13.945 21.031 -2.596 1 88.88 317 LYS B C 1
ATOM 6239 O O . LYS B 1 317 ? -13.242 20.031 -2.508 1 88.88 317 LYS B O 1
ATOM 6244 N N . ASN B 1 318 ? -13.852 21.844 -3.574 1 86.06 318 ASN B N 1
ATOM 6245 C CA . ASN B 1 318 ? -13.094 21.516 -4.773 1 86.06 318 ASN B CA 1
ATOM 6246 C C . ASN B 1 318 ? -11.633 21.938 -4.652 1 86.06 318 ASN B C 1
ATOM 6248 O O . ASN B 1 318 ? -10.82 21.641 -5.531 1 86.06 318 ASN B O 1
ATOM 6252 N N . ASP B 1 319 ? -11.281 22.594 -3.627 1 81.69 319 ASP B N 1
ATOM 6253 C CA . ASP B 1 319 ? -9.898 22.969 -3.312 1 81.69 319 ASP B CA 1
ATOM 6254 C C . ASP B 1 319 ? -9.445 22.328 -2.004 1 81.69 319 ASP B C 1
ATOM 6256 O O . ASP B 1 319 ? -10.078 22.5 -0.964 1 81.69 319 ASP B O 1
ATOM 6260 N N . PRO B 1 320 ? -8.289 21.562 -2.123 1 82.88 320 PRO B N 1
ATOM 6261 C CA . PRO B 1 320 ? -7.863 20.828 -0.934 1 82.88 320 PRO B CA 1
ATOM 6262 C C . PRO B 1 320 ? -7.68 21.719 0.289 1 82.88 320 PRO 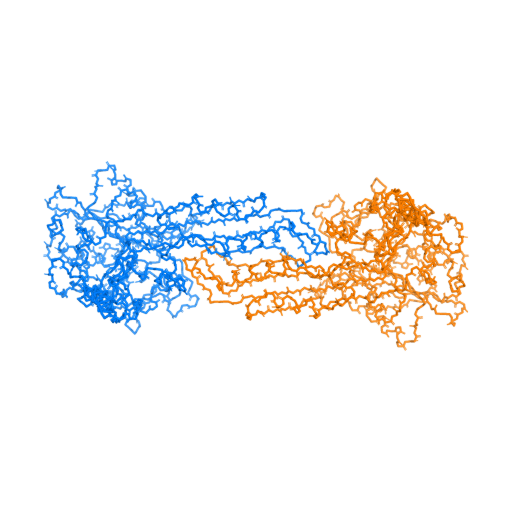B C 1
ATOM 6264 O O . PRO B 1 320 ? -8.031 21.328 1.404 1 82.88 320 PRO B O 1
ATOM 6267 N N . GLU B 1 321 ? -7.188 22.891 0.165 1 77 321 GLU B N 1
ATOM 6268 C CA . GLU B 1 321 ? -6.938 23.797 1.284 1 77 321 GLU B CA 1
ATOM 6269 C C . GLU B 1 321 ? -8.242 24.25 1.921 1 77 321 GLU B C 1
ATOM 6271 O O . GLU B 1 321 ? -8.375 24.25 3.146 1 77 321 GLU B O 1
ATOM 6276 N N . THR B 1 322 ? -9.164 24.641 1.075 1 82.25 322 THR B N 1
ATOM 6277 C CA . THR B 1 322 ? -10.422 25.141 1.613 1 82.25 322 THR B CA 1
ATOM 6278 C C . THR B 1 322 ? -11.297 23.984 2.104 1 82.25 322 THR B C 1
ATOM 6280 O O . THR B 1 322 ? -12.055 24.125 3.066 1 82.25 322 THR B O 1
ATOM 6283 N N . ALA B 1 323 ? -11.18 22.859 1.417 1 88.62 323 ALA B N 1
ATOM 6284 C CA . ALA B 1 323 ? -11.93 21.688 1.859 1 88.62 323 ALA B CA 1
ATOM 6285 C C . ALA B 1 323 ? -11.547 21.297 3.281 1 88.62 323 ALA B C 1
ATOM 6287 O O . ALA B 1 323 ? -12.398 20.875 4.066 1 88.62 323 ALA B O 1
ATOM 6288 N N . ALA B 1 324 ? -10.289 21.453 3.557 1 88.69 324 ALA B N 1
ATOM 6289 C CA . ALA B 1 324 ? -9.781 21.078 4.871 1 88.69 324 ALA B CA 1
ATOM 6290 C C . ALA B 1 324 ? -10.43 21.906 5.973 1 88.69 324 ALA B C 1
ATOM 6292 O O . ALA B 1 324 ? -10.5 21.484 7.125 1 88.69 324 ALA B O 1
ATOM 6293 N N . MET B 1 325 ? -10.93 23.016 5.648 1 87.81 325 MET B N 1
ATOM 6294 C CA . MET B 1 325 ? -11.555 23.906 6.629 1 87.81 325 MET B CA 1
ATOM 6295 C C . MET B 1 325 ? -13 23.484 6.895 1 87.81 325 MET B C 1
ATOM 6297 O O . MET B 1 325 ? -13.617 23.953 7.859 1 87.81 325 MET B O 1
ATOM 6301 N N . LEU B 1 326 ? -13.531 22.594 6.082 1 91.44 326 LEU B N 1
ATOM 6302 C CA . LEU B 1 326 ? -14.961 22.281 6.109 1 91.44 326 LEU B CA 1
ATOM 6303 C C . LEU B 1 326 ? -15.227 21.031 6.941 1 91.44 326 LEU B C 1
ATOM 6305 O O . LEU B 1 326 ? -16.375 20.766 7.312 1 91.44 326 LEU B O 1
ATOM 6309 N N . HIS B 1 327 ? -14.133 20.219 7.188 1 94.38 327 HIS B N 1
ATOM 6310 C CA . HIS B 1 327 ? -14.445 18.938 7.809 1 94.38 327 HIS B CA 1
ATOM 6311 C C . HIS B 1 327 ? -13.18 18.25 8.305 1 94.38 327 HIS B C 1
ATOM 6313 O O . HIS B 1 327 ? -12.078 18.75 8.133 1 94.38 327 HIS B O 1
ATOM 6319 N N . THR B 1 328 ? -13.359 17.156 9.039 1 96.19 328 THR B N 1
ATOM 6320 C CA . THR B 1 328 ? -12.281 16.219 9.336 1 96.19 328 THR B CA 1
ATOM 6321 C C . THR B 1 328 ? -11.758 15.578 8.055 1 96.19 328 THR B C 1
ATOM 6323 O O . THR B 1 328 ? -12.531 15.055 7.246 1 96.19 328 THR B O 1
ATOM 6326 N N . THR B 1 329 ? -10.531 15.688 7.867 1 95.75 329 THR B N 1
ATOM 6327 C CA . THR B 1 329 ? -9.938 15.141 6.652 1 95.75 329 THR B CA 1
ATOM 6328 C C . THR B 1 329 ? -9.281 13.789 6.938 1 95.75 329 THR B C 1
ATOM 6330 O O . THR B 1 329 ? -8.852 13.531 8.062 1 95.75 329 THR B O 1
ATOM 6333 N N . THR B 1 330 ? -9.25 12.992 5.949 1 96.38 330 THR B N 1
ATOM 6334 C CA . THR B 1 330 ? -8.594 11.688 5.98 1 96.38 330 THR B CA 1
ATOM 6335 C C . THR B 1 330 ? -7.637 11.539 4.801 1 96.38 330 THR B C 1
ATOM 6337 O O . THR B 1 330 ? -8.016 11.766 3.65 1 96.38 330 THR B O 1
ATOM 6340 N N . ALA B 1 331 ? -6.449 11.195 5.086 1 96.69 331 ALA B N 1
ATOM 6341 C CA . ALA B 1 331 ? -5.445 10.961 4.051 1 96.69 331 ALA B CA 1
ATOM 6342 C C . ALA B 1 331 ? -4.852 9.562 4.168 1 96.69 331 ALA B C 1
ATOM 6344 O O . ALA B 1 331 ? -4.406 9.156 5.242 1 96.69 331 ALA B O 1
ATOM 6345 N N . ILE B 1 332 ? -4.898 8.812 3.084 1 97.94 332 ILE B N 1
ATOM 6346 C CA . ILE B 1 332 ? -4.148 7.562 3.023 1 97.94 332 ILE B CA 1
ATOM 6347 C C . ILE B 1 332 ? -2.678 7.855 2.734 1 97.94 332 ILE B C 1
ATOM 6349 O O . ILE B 1 332 ? -2.348 8.461 1.712 1 97.94 332 ILE B O 1
ATOM 6353 N N . THR B 1 333 ? -1.822 7.359 3.59 1 96.94 333 THR B N 1
ATOM 6354 C CA . THR B 1 333 ? -0.427 7.754 3.434 1 96.94 333 THR B CA 1
ATOM 6355 C C . THR B 1 333 ? 0.463 6.531 3.232 1 96.94 333 THR B C 1
ATOM 6357 O O . THR B 1 333 ? 0.724 6.129 2.098 1 96.94 333 THR B O 1
ATOM 6360 N N . GLU B 1 334 ? 0.752 5.785 4.277 1 97.06 334 GLU B N 1
ATOM 6361 C CA . GLU B 1 334 ? 1.617 4.613 4.184 1 97.06 334 GLU B CA 1
ATOM 6362 C C . GLU B 1 334 ? 0.843 3.393 3.691 1 97.06 334 GLU B C 1
ATOM 6364 O O . GLU B 1 334 ? -0.328 3.215 4.035 1 97.06 334 GLU B O 1
ATOM 6369 N N . LEU B 1 335 ? 1.487 2.578 2.914 1 98.31 335 LEU B N 1
ATOM 6370 C CA . LEU B 1 335 ? 0.998 1.293 2.426 1 98.31 335 LEU B CA 1
ATOM 6371 C C . LEU B 1 335 ? 2.107 0.248 2.438 1 98.31 335 LEU B C 1
ATOM 6373 O O . LEU B 1 335 ? 3.256 0.552 2.105 1 98.31 335 LEU B O 1
ATOM 6377 N N . GLU B 1 336 ? 1.756 -0.926 2.816 1 97.5 336 GLU B N 1
ATOM 6378 C CA . GLU B 1 336 ? 2.699 -2.039 2.809 1 97.5 336 GLU B CA 1
ATOM 6379 C C . GLU B 1 336 ? 1.992 -3.359 2.512 1 97.5 336 GLU B C 1
ATOM 6381 O O . GLU B 1 336 ? 1.04 -3.729 3.201 1 97.5 336 GLU B O 1
ATOM 6386 N N . GLY B 1 337 ? 2.369 -4.055 1.509 1 97.06 337 GLY B N 1
ATOM 6387 C CA . GLY B 1 337 ? 1.813 -5.344 1.128 1 97.06 337 GLY B CA 1
ATOM 6388 C C . GLY B 1 337 ? 2.83 -6.469 1.175 1 97.06 337 GLY B C 1
ATOM 6389 O O . GLY B 1 337 ? 3.545 -6.625 2.168 1 97.06 337 GLY B O 1
ATOM 6390 N N . ALA B 1 338 ? 2.852 -7.277 0.187 1 93.94 338 ALA B N 1
ATOM 6391 C CA . ALA B 1 338 ? 3.674 -8.484 0.139 1 93.94 338 ALA B CA 1
ATOM 6392 C C . ALA B 1 338 ? 5.137 -8.141 -0.118 1 93.94 338 ALA B C 1
ATOM 6394 O O . ALA B 1 338 ? 5.445 -7.105 -0.717 1 93.94 338 ALA B O 1
ATOM 6395 N N . PRO B 1 339 ? 6.027 -9 0.326 1 88.75 339 PRO B N 1
ATOM 6396 C CA . PRO B 1 339 ? 7.449 -8.797 0.036 1 88.75 339 PRO B CA 1
ATOM 6397 C C . PRO B 1 339 ? 7.816 -9.164 -1.4 1 88.75 339 PRO B C 1
ATOM 6399 O O . PRO B 1 339 ? 8.898 -8.805 -1.875 1 88.75 339 PRO B O 1
ATOM 6402 N N . ALA B 1 340 ? 6.941 -9.906 -2.105 1 85.88 340 ALA B N 1
ATOM 6403 C CA . ALA B 1 340 ? 7.215 -10.352 -3.469 1 85.88 340 ALA B CA 1
ATOM 6404 C C . ALA B 1 340 ? 5.938 -10.398 -4.301 1 85.88 340 ALA B C 1
ATOM 6406 O O . ALA B 1 340 ? 4.836 -10.461 -3.75 1 85.88 340 ALA B O 1
ATOM 6407 N N . ALA B 1 341 ? 6.109 -10.391 -5.609 1 91.12 341 ALA B N 1
ATOM 6408 C CA . ALA B 1 341 ? 4.996 -10.258 -6.547 1 91.12 341 ALA B CA 1
ATOM 6409 C C . ALA B 1 341 ? 4.117 -11.508 -6.527 1 91.12 341 ALA B C 1
ATOM 6411 O O . ALA B 1 341 ? 2.92 -11.438 -6.809 1 91.12 341 ALA B O 1
ATOM 6412 N N . ASN B 1 342 ? 4.648 -12.703 -6.137 1 84.81 342 ASN B N 1
ATOM 6413 C CA . ASN B 1 342 ? 3.918 -13.961 -6.289 1 84.81 342 ASN B CA 1
ATOM 6414 C C . ASN B 1 342 ? 3.396 -14.477 -4.949 1 84.81 342 ASN B C 1
ATOM 6416 O O . ASN B 1 342 ? 2.988 -15.633 -4.84 1 84.81 342 ASN B O 1
ATOM 6420 N N . ILE B 1 343 ? 3.377 -13.633 -3.941 1 85.06 343 ILE B N 1
ATOM 6421 C CA . ILE B 1 343 ? 2.971 -14.047 -2.602 1 85.06 343 ILE B CA 1
ATOM 6422 C C . ILE B 1 343 ? 1.755 -13.234 -2.158 1 85.06 343 ILE B C 1
ATOM 6424 O O . ILE B 1 343 ? 1.696 -12.023 -2.375 1 85.06 343 ILE B O 1
ATOM 6428 N N . ILE B 1 344 ? 0.821 -13.969 -1.641 1 90.69 344 ILE B N 1
ATOM 6429 C CA . ILE B 1 344 ? -0.216 -13.32 -0.851 1 90.69 344 ILE B CA 1
ATOM 6430 C C . ILE B 1 344 ? 0.245 -13.188 0.6 1 90.69 344 ILE B C 1
ATOM 6432 O O . ILE B 1 344 ? 0.48 -14.195 1.275 1 90.69 344 ILE B O 1
ATOM 6436 N N . PRO B 1 345 ? 0.43 -11.992 1.046 1 92.06 345 PRO B N 1
ATOM 6437 C CA . PRO B 1 345 ? 0.958 -11.836 2.404 1 92.06 345 PRO B CA 1
ATOM 6438 C C . PRO B 1 345 ? -0.081 -12.148 3.479 1 92.06 345 PRO B C 1
ATOM 6440 O O . PRO B 1 345 ? -1.28 -11.969 3.254 1 92.06 345 PRO B O 1
ATOM 6443 N N . ARG B 1 346 ? 0.367 -12.625 4.605 1 91.38 346 ARG B N 1
ATOM 6444 C CA . ARG B 1 346 ? -0.504 -12.875 5.75 1 91.38 346 ARG B CA 1
ATOM 6445 C C . ARG B 1 346 ? -0.97 -11.562 6.375 1 91.38 346 ARG B C 1
ATOM 6447 O O . ARG B 1 346 ? -2.004 -11.516 7.043 1 91.38 346 ARG B O 1
ATOM 6454 N N . ARG B 1 347 ? -0.111 -10.555 6.141 1 95.62 347 ARG B N 1
ATOM 6455 C CA . ARG B 1 347 ? -0.419 -9.25 6.715 1 95.62 347 ARG B CA 1
ATOM 6456 C C . ARG B 1 347 ? -0.261 -8.148 5.676 1 95.62 347 ARG B C 1
ATOM 6458 O O . ARG B 1 347 ? 0.676 -8.164 4.875 1 95.62 347 ARG B O 1
ATOM 6465 N N . ALA B 1 348 ? -1.1 -7.176 5.648 1 97.44 348 ALA B N 1
ATOM 6466 C CA . ALA B 1 348 ? -1.014 -5.93 4.891 1 97.44 348 ALA B CA 1
ATOM 6467 C C . ALA B 1 348 ? -1.285 -4.723 5.781 1 97.44 348 ALA B C 1
ATOM 6469 O O . ALA B 1 348 ? -2.135 -4.781 6.676 1 97.44 348 ALA B O 1
ATOM 6470 N N . ASN B 1 349 ? -0.578 -3.664 5.605 1 98.31 349 ASN B N 1
ATOM 6471 C CA . ASN B 1 349 ? -0.645 -2.512 6.5 1 98.31 349 ASN B CA 1
ATOM 6472 C C . ASN B 1 349 ? -0.932 -1.225 5.73 1 98.31 349 ASN B C 1
ATOM 6474 O O . ASN B 1 349 ? -0.56 -1.097 4.562 1 98.31 349 ASN B O 1
ATOM 6478 N N . ALA B 1 350 ? -1.556 -0.284 6.406 1 98.44 350 ALA B N 1
ATOM 6479 C CA . ALA B 1 350 ? -1.76 1.069 5.898 1 98.44 350 ALA B CA 1
ATOM 6480 C C . ALA B 1 350 ? -1.871 2.074 7.043 1 98.44 350 ALA B C 1
ATOM 6482 O O . ALA B 1 350 ? -2.135 1.695 8.188 1 98.44 350 ALA B O 1
ATOM 6483 N N . THR B 1 351 ? -1.596 3.27 6.723 1 97.88 351 THR B N 1
ATOM 6484 C CA . THR B 1 351 ? -1.796 4.367 7.664 1 97.88 351 THR B CA 1
ATOM 6485 C C . THR B 1 351 ? -2.791 5.383 7.109 1 97.88 351 THR B C 1
ATOM 6487 O O . THR B 1 351 ? -2.717 5.754 5.934 1 97.88 351 THR B O 1
ATOM 6490 N N . VAL B 1 352 ? -3.703 5.773 7.926 1 97.75 352 VAL B N 1
ATOM 6491 C CA . VAL B 1 352 ? -4.641 6.848 7.625 1 97.75 352 VAL B CA 1
ATOM 6492 C C . VAL B 1 352 ? -4.414 8.016 8.578 1 97.75 352 VAL B C 1
ATOM 6494 O O . VAL B 1 352 ? -4.582 7.875 9.797 1 97.75 352 VAL B O 1
ATOM 6497 N N . ASN B 1 353 ? -3.992 9.094 8.008 1 96.25 353 ASN B N 1
ATOM 6498 C CA . ASN B 1 353 ? -3.828 10.328 8.766 1 96.25 353 ASN B CA 1
ATOM 6499 C C . ASN B 1 353 ? -5.113 11.156 8.766 1 96.25 353 ASN B C 1
ATOM 6501 O O . ASN B 1 353 ? -5.707 11.391 7.715 1 96.25 353 ASN B O 1
ATOM 6505 N N . MET B 1 354 ? -5.492 11.609 9.945 1 96.44 354 MET B N 1
ATOM 6506 C CA . MET B 1 354 ? -6.719 12.391 10.055 1 96.44 354 MET B CA 1
ATOM 6507 C C . MET B 1 354 ? -6.465 13.703 10.789 1 96.44 354 MET B C 1
ATOM 6509 O O . MET B 1 354 ? -5.723 13.742 11.773 1 96.44 354 MET B O 1
ATOM 6513 N N . ARG B 1 355 ? -6.984 14.789 10.289 1 95.88 355 ARG B N 1
ATOM 6514 C CA . ARG B 1 355 ? -7.066 16.078 10.977 1 95.88 355 ARG B CA 1
ATOM 6515 C C . ARG B 1 355 ? -8.5 16.359 11.422 1 95.88 355 ARG B C 1
ATOM 6517 O O . ARG B 1 355 ? -9.383 16.578 10.594 1 95.88 355 ARG B O 1
ATOM 6524 N N . ILE B 1 356 ? -8.695 16.422 12.695 1 96.38 356 ILE B N 1
ATOM 6525 C CA . ILE B 1 356 ? -10.016 16.344 13.312 1 96.38 356 ILE B CA 1
ATOM 6526 C C . ILE B 1 356 ? -10.609 17.734 13.461 1 96.38 356 ILE B C 1
ATOM 6528 O O . ILE B 1 356 ? -10.031 18.594 14.148 1 96.38 356 ILE B O 1
ATOM 6532 N N . ASP B 1 357 ? -11.703 17.938 12.852 1 95.75 357 ASP B N 1
ATOM 6533 C CA . ASP B 1 357 ? -12.445 19.188 12.984 1 95.75 357 ASP B CA 1
ATOM 6534 C C . ASP B 1 357 ? -12.82 19.453 14.445 1 95.75 357 ASP B C 1
ATOM 6536 O O . ASP B 1 357 ? -13.156 18.516 15.18 1 95.75 357 ASP B O 1
ATOM 6540 N N . PRO B 1 358 ? -12.805 20.703 14.828 1 93.44 358 PRO B N 1
ATOM 6541 C CA . PRO B 1 358 ? -13.133 21.016 16.219 1 93.44 358 PRO B CA 1
ATOM 6542 C C . PRO B 1 358 ? -14.516 20.5 16.625 1 93.44 358 PRO B C 1
ATOM 6544 O O . PRO B 1 358 ? -14.812 20.406 17.828 1 93.44 358 PRO B O 1
ATOM 6547 N N . ARG B 1 359 ? -15.492 20.188 15.773 1 93.56 359 ARG B N 1
ATOM 6548 C CA . ARG B 1 359 ? -16.844 19.688 16.062 1 93.56 359 ARG B CA 1
ATOM 6549 C C . ARG B 1 359 ? -16.859 18.172 16.156 1 93.56 359 ARG B C 1
ATOM 6551 O O . ARG B 1 359 ? -17.906 17.578 16.453 1 93.56 359 ARG B O 1
ATOM 6558 N N . ASP B 1 360 ? -15.68 17.562 15.82 1 94.94 360 ASP B N 1
ATOM 6559 C CA . ASP B 1 360 ? -15.562 16.109 15.875 1 94.94 360 ASP B CA 1
ATOM 6560 C C . ASP B 1 360 ? -14.633 15.688 17.016 1 94.94 360 ASP B C 1
ATOM 6562 O O . ASP B 1 360 ? -14.156 16.516 17.781 1 94.94 360 ASP B O 1
ATOM 6566 N N . THR B 1 361 ? -14.562 14.297 17.234 1 94.56 361 THR B N 1
ATOM 6567 C CA . THR B 1 361 ? -13.641 13.734 18.219 1 94.56 361 THR B CA 1
ATOM 6568 C C . THR B 1 361 ? -12.766 12.656 17.578 1 94.56 361 THR B C 1
ATOM 6570 O O . THR B 1 361 ? -13.172 12.016 16.609 1 94.56 361 THR B O 1
ATOM 6573 N N . PRO B 1 362 ? -11.594 12.5 18.141 1 94.94 362 PRO B N 1
ATOM 6574 C CA . PRO B 1 362 ? -10.758 11.406 17.641 1 94.94 362 PRO B CA 1
ATOM 6575 C C . PRO B 1 362 ? -11.445 10.047 17.719 1 94.94 362 PRO B C 1
ATOM 6577 O O . PRO B 1 362 ? -11.289 9.227 16.812 1 94.94 362 PRO B O 1
ATOM 6580 N N . GLU B 1 363 ? -12.211 9.836 18.734 1 95.44 363 GLU B N 1
ATOM 6581 C CA . GLU B 1 363 ? -12.914 8.57 18.922 1 95.44 363 GLU B CA 1
ATOM 6582 C C . GLU B 1 363 ? -13.922 8.328 17.797 1 95.44 363 GLU B C 1
ATOM 6584 O O . GLU B 1 363 ? -14 7.227 17.25 1 95.44 363 GLU B O 1
ATOM 6589 N N . ALA B 1 364 ? -14.648 9.359 17.531 1 95.38 364 ALA B N 1
ATOM 6590 C CA . ALA B 1 364 ? -15.641 9.234 16.469 1 95.38 364 ALA B CA 1
ATOM 6591 C C . ALA B 1 364 ? -14.969 9 15.117 1 95.38 364 ALA B C 1
ATOM 6593 O O . ALA B 1 364 ? -15.461 8.219 14.297 1 95.38 364 ALA B O 1
ATOM 6594 N N . ALA B 1 365 ? -13.906 9.711 14.859 1 96.19 365 ALA B N 1
ATOM 6595 C CA . ALA B 1 365 ? -13.156 9.539 13.617 1 96.19 365 ALA B CA 1
ATOM 6596 C C . ALA B 1 365 ? -12.617 8.117 13.492 1 96.19 365 ALA B C 1
ATOM 6598 O O . ALA B 1 365 ? -12.703 7.508 12.422 1 96.19 365 ALA B O 1
ATOM 6599 N N . LEU B 1 366 ? -12.078 7.602 14.578 1 96.06 366 LEU B N 1
ATOM 6600 C CA . LEU B 1 366 ? -11.531 6.25 14.602 1 96.06 366 LEU B CA 1
ATOM 6601 C C . LEU B 1 366 ? -12.633 5.219 14.367 1 96.06 366 LEU B C 1
ATOM 6603 O O . LEU B 1 366 ? -12.398 4.203 13.695 1 96.06 366 LEU B O 1
ATOM 6607 N N . ALA B 1 367 ? -13.781 5.406 14.953 1 96.12 367 ALA B N 1
ATOM 6608 C CA . ALA B 1 367 ? -14.914 4.504 14.758 1 96.12 367 ALA B CA 1
ATOM 6609 C C . ALA B 1 367 ? -15.281 4.383 13.281 1 96.12 367 ALA B C 1
ATOM 6611 O O . ALA B 1 367 ? -15.617 3.297 12.805 1 96.12 367 ALA B O 1
ATOM 6612 N N . ARG B 1 368 ? -15.242 5.461 12.586 1 95.88 368 ARG B N 1
ATOM 6613 C CA . ARG B 1 368 ? -15.539 5.457 11.156 1 95.88 368 ARG B CA 1
ATOM 6614 C C . ARG B 1 368 ? -14.516 4.629 10.383 1 95.88 368 ARG B C 1
ATOM 6616 O O . ARG B 1 368 ? -14.859 3.928 9.438 1 95.88 368 ARG B O 1
ATOM 6623 N N . VAL B 1 369 ? -13.242 4.746 10.758 1 96.81 369 VAL B N 1
ATOM 6624 C CA . VAL B 1 369 ? -12.203 3.945 10.125 1 96.81 369 VAL B CA 1
ATOM 6625 C C . VAL B 1 369 ? -12.477 2.461 10.367 1 96.81 369 VAL B C 1
ATOM 6627 O O . VAL B 1 369 ? -12.414 1.655 9.43 1 96.81 369 VAL B O 1
ATOM 6630 N N . ARG B 1 370 ? -12.812 2.125 11.57 1 96.56 370 ARG B N 1
ATOM 6631 C CA . ARG B 1 370 ? -13.086 0.734 11.914 1 96.56 370 ARG B CA 1
ATOM 6632 C C . ARG B 1 370 ? -14.273 0.199 11.117 1 96.56 370 ARG B C 1
ATOM 6634 O O . ARG B 1 370 ? -14.242 -0.936 10.633 1 96.56 370 ARG B O 1
ATOM 6641 N N . GLU B 1 371 ? -15.25 0.973 10.961 1 96.75 371 GLU B N 1
ATOM 6642 C CA . GLU B 1 371 ? -16.484 0.575 10.273 1 96.75 371 GLU B CA 1
ATOM 6643 C C . GLU B 1 371 ? -16.219 0.326 8.789 1 96.75 371 GLU B C 1
ATOM 6645 O O . GLU B 1 371 ? -17 -0.368 8.133 1 96.75 371 GLU B O 1
ATOM 6650 N N . ALA B 1 372 ? -15.219 0.899 8.273 1 97.31 372 ALA B N 1
ATOM 6651 C CA . ALA B 1 372 ? -14.914 0.778 6.848 1 97.31 372 ALA B CA 1
ATOM 6652 C C . ALA B 1 372 ? -14.406 -0.621 6.512 1 97.31 372 ALA B C 1
ATOM 6654 O O . ALA B 1 372 ? -14.375 -1.014 5.344 1 97.31 372 ALA B O 1
ATOM 6655 N N . PHE B 1 373 ? -13.914 -1.379 7.449 1 96.25 373 PHE B N 1
ATOM 6656 C CA . PHE B 1 373 ? -13.367 -2.709 7.215 1 96.25 373 PHE B CA 1
ATOM 6657 C C . PHE B 1 373 ? -14.359 -3.785 7.629 1 96.25 373 PHE B C 1
ATOM 6659 O O . PHE B 1 373 ? -15.039 -3.652 8.648 1 96.25 373 PHE B O 1
ATOM 6666 N N . GLU B 1 374 ? -14.516 -4.738 6.648 1 87.62 374 GLU B N 1
ATOM 6667 C CA . GLU B 1 374 ? -15.344 -5.898 6.961 1 87.62 374 GLU B CA 1
ATOM 6668 C C . GLU B 1 374 ? -14.57 -6.918 7.793 1 87.62 374 GLU B C 1
ATOM 6670 O O . GLU B 1 374 ? -13.492 -7.359 7.402 1 87.62 374 GLU B O 1
ATOM 6675 N N . GLY B 1 375 ? -15.047 -7.266 8.969 1 84.56 375 GLY B N 1
ATOM 6676 C CA . GLY B 1 375 ? -14.383 -8.234 9.828 1 84.56 375 GLY B CA 1
ATOM 6677 C C . GLY B 1 375 ? -13.406 -7.602 10.797 1 84.56 375 GLY B C 1
ATOM 6678 O O . GLY B 1 375 ? -13.398 -6.383 10.977 1 84.56 375 GLY B O 1
ATOM 6679 N N . ASP B 1 376 ? -12.477 -8.453 11.297 1 88.56 376 ASP B N 1
ATOM 6680 C CA . ASP B 1 376 ? -11.578 -7.984 12.344 1 88.56 376 ASP B CA 1
ATOM 6681 C C . ASP B 1 376 ? -10.328 -7.34 11.742 1 88.56 376 ASP B C 1
ATOM 6683 O O . ASP B 1 376 ? -9.766 -7.852 10.773 1 88.56 376 ASP B O 1
ATOM 6687 N N . VAL B 1 377 ? -9.992 -6.109 12.172 1 94.81 377 VAL B N 1
ATOM 6688 C CA . VAL B 1 377 ? -8.758 -5.414 11.812 1 94.81 377 VAL B CA 1
ATOM 6689 C C . VAL B 1 377 ? -8.109 -4.852 13.07 1 94.81 377 VAL B C 1
ATOM 6691 O O . VAL B 1 377 ? -8.797 -4.469 14.023 1 94.81 377 VAL B O 1
ATOM 6694 N N . ALA B 1 378 ? -6.84 -4.926 13.133 1 96.88 378 ALA B N 1
ATOM 6695 C CA . ALA B 1 378 ? -6.094 -4.293 14.219 1 96.88 378 ALA B CA 1
ATOM 6696 C C . ALA B 1 378 ? -5.758 -2.842 13.875 1 96.88 378 ALA B C 1
ATOM 6698 O O . ALA B 1 378 ? -5.227 -2.559 12.805 1 96.88 378 ALA B O 1
ATOM 6699 N N . ILE B 1 379 ? -6.141 -1.947 14.773 1 96.5 379 ILE B N 1
ATOM 6700 C CA . ILE B 1 379 ? -5.836 -0.533 14.578 1 96.5 379 ILE B CA 1
ATOM 6701 C C . ILE B 1 379 ? -5.074 0.004 15.789 1 96.5 379 ILE B C 1
ATOM 6703 O O . ILE B 1 379 ? -5.559 -0.067 16.922 1 96.5 379 ILE B O 1
ATOM 6707 N N . ARG B 1 380 ? -3.918 0.396 15.609 1 95.31 380 ARG B N 1
ATOM 6708 C CA . ARG B 1 380 ? -3.146 1.145 16.594 1 95.31 380 ARG B CA 1
ATOM 6709 C C . ARG B 1 380 ? -3.168 2.639 16.297 1 95.31 380 ARG B C 1
ATOM 6711 O O . ARG B 1 380 ? -3.127 3.039 15.125 1 95.31 380 ARG B O 1
ATOM 6718 N N . THR B 1 381 ? -3.225 3.457 17.203 1 93.88 381 THR B N 1
ATOM 6719 C CA . THR B 1 381 ? -3.277 4.898 17 1 93.88 381 THR B CA 1
ATOM 6720 C C . THR B 1 381 ? -2.02 5.57 17.547 1 93.88 381 THR B C 1
ATOM 6722 O O . THR B 1 381 ? -1.368 5.043 18.438 1 93.88 381 THR B O 1
ATOM 6725 N N . ARG B 1 382 ? -1.62 6.508 16.812 1 83.62 382 ARG B N 1
ATOM 6726 C CA . ARG B 1 382 ? -0.603 7.438 17.297 1 83.62 382 ARG B CA 1
ATOM 6727 C C . ARG B 1 382 ? -1.076 8.883 17.172 1 83.62 382 ARG B C 1
ATOM 6729 O O . ARG B 1 382 ? -1.925 9.195 16.328 1 83.62 382 ARG B O 1
ATOM 6736 N N . ASP B 1 383 ? -0.49 9.953 17.938 1 70 383 ASP B N 1
ATOM 6737 C CA . ASP B 1 383 ? -0.764 11.383 17.969 1 70 383 ASP B CA 1
ATOM 6738 C C . ASP B 1 383 ? -2.254 11.656 18.172 1 70 383 ASP B C 1
ATOM 6740 O O . ASP B 1 383 ? -2.822 12.539 17.531 1 70 383 ASP B O 1
ATOM 6744 N N . GLY B 1 384 ? -2.881 10.859 19 1 79.94 384 GLY B N 1
ATOM 6745 C CA . GLY B 1 384 ? -4.281 11.039 19.359 1 79.94 384 GLY B CA 1
ATOM 6746 C C . GLY B 1 384 ? -4.57 12.375 20.016 1 79.94 384 GLY B C 1
ATOM 6747 O O . GLY B 1 384 ? -5.109 12.43 21.125 1 79.94 384 GLY B O 1
ATOM 6748 N N . ILE B 1 385 ? -4.238 13.586 19.297 1 87.94 385 ILE B N 1
ATOM 6749 C CA . ILE B 1 385 ? -4.445 14.93 19.828 1 87.94 385 ILE B CA 1
ATOM 6750 C C . ILE B 1 385 ? -5.852 15.406 19.5 1 87.94 385 ILE B C 1
ATOM 6752 O O . ILE B 1 385 ? -6.234 15.453 18.328 1 87.94 385 ILE B O 1
ATOM 6756 N N . ALA B 1 386 ? -6.609 15.719 20.5 1 93.19 386 ALA B N 1
ATOM 6757 C CA . ALA B 1 386 ? -7.949 16.266 20.312 1 93.19 386 ALA B CA 1
ATOM 6758 C C . ALA B 1 386 ? -7.883 17.688 19.766 1 93.19 386 ALA B C 1
ATOM 6760 O O . ALA B 1 386 ? -6.922 18.422 20.031 1 93.19 386 ALA B O 1
ATOM 6761 N N . PRO B 1 387 ? -8.898 18.141 19.031 1 95 387 PRO B N 1
ATOM 6762 C CA . PRO B 1 387 ? -8.938 19.531 18.609 1 95 387 PRO B CA 1
ATOM 6763 C C . PRO B 1 387 ? -8.992 20.516 19.781 1 95 387 PRO B C 1
ATOM 6765 O O . PRO B 1 387 ? -9.445 20.156 20.859 1 95 387 PRO B O 1
ATOM 6768 N N . SER B 1 388 ? -8.477 21.703 19.547 1 95.5 388 SER B N 1
ATOM 6769 C CA . SER B 1 388 ? -8.586 22.75 20.547 1 95.5 388 SER B CA 1
ATOM 6770 C C . SER B 1 388 ? -9.984 23.359 20.562 1 95.5 388 SER B C 1
ATOM 6772 O O . SER B 1 388 ? -10.688 23.359 19.547 1 95.5 388 SER B O 1
ATOM 6774 N N . PRO B 1 389 ? -10.359 23.844 21.766 1 95.62 389 PRO B N 1
ATOM 6775 C CA . PRO B 1 389 ? -11.578 24.672 21.766 1 95.62 389 PRO B CA 1
ATOM 6776 C C . PRO B 1 389 ? -11.469 25.875 20.828 1 95.62 389 PRO B C 1
ATOM 6778 O O . PRO B 1 389 ? -10.414 26.125 20.25 1 95.62 389 PRO B O 1
ATOM 6781 N N . ILE B 1 390 ? -12.562 26.531 20.641 1 96.5 390 ILE B N 1
ATOM 6782 C CA . ILE B 1 390 ? -12.562 27.703 19.766 1 96.5 390 ILE B CA 1
ATOM 6783 C C . ILE B 1 390 ? -12.508 28.969 20.625 1 96.5 390 ILE B C 1
ATOM 6785 O O . ILE B 1 390 ? -13.391 29.203 21.453 1 96.5 390 ILE B O 1
ATOM 6789 N N . SER B 1 391 ? -11.539 29.797 20.469 1 98.06 391 SER B N 1
ATOM 6790 C CA . SER B 1 391 ? -11.422 31.078 21.141 1 98.06 391 SER B CA 1
ATOM 6791 C C . SER B 1 391 ? -12.477 32.062 20.656 1 98.06 391 SER B C 1
ATOM 6793 O O . SER B 1 391 ? -12.953 31.953 19.516 1 98.06 391 SER B O 1
ATOM 6795 N N . PRO B 1 392 ? -12.828 33 21.516 1 97.19 392 PRO B N 1
ATOM 6796 C CA . PRO B 1 392 ? -13.734 34.062 21.016 1 97.19 392 PRO B CA 1
ATOM 6797 C C . PRO B 1 392 ? -13.156 34.812 19.828 1 97.19 392 PRO B C 1
ATOM 6799 O O . PRO B 1 392 ? -11.953 35.094 19.781 1 97.19 392 PRO B O 1
ATOM 6802 N N . GLY B 1 393 ? -13.992 35.094 18.844 1 96.31 393 GLY B N 1
ATOM 6803 C CA . GLY B 1 393 ? -13.578 35.75 17.609 1 96.31 393 GLY B CA 1
ATOM 6804 C C . GLY B 1 393 ? -14.016 37.188 17.516 1 96.31 393 GLY B C 1
ATOM 6805 O O . GLY B 1 393 ? -14.008 37.906 18.516 1 96.31 393 GLY B O 1
ATOM 6806 N N . PRO B 1 394 ? -14.391 37.625 16.344 1 95.19 394 PRO B N 1
ATOM 6807 C CA . PRO B 1 394 ? -14.797 39 16.141 1 95.19 394 PRO B CA 1
ATOM 6808 C C . PRO B 1 394 ? -15.805 39.5 17.188 1 95.19 394 PRO B C 1
ATOM 6810 O O . PRO B 1 394 ? -16.766 38.781 17.484 1 95.19 394 PRO B O 1
ATOM 6813 N N . GLY B 1 395 ? -15.594 40.594 17.703 1 93.88 395 GLY B N 1
ATOM 6814 C CA . GLY B 1 395 ? -16.453 41.188 18.719 1 93.88 395 GLY B CA 1
ATOM 6815 C C . GLY B 1 395 ? -15.891 41.031 20.125 1 93.88 395 GLY B C 1
ATOM 6816 O O . GLY B 1 395 ? -16.234 41.812 21.016 1 93.88 395 GLY B O 1
ATOM 6817 N N . ASP B 1 396 ? -15.07 40.031 20.328 1 95.69 396 ASP B N 1
ATOM 6818 C CA . ASP B 1 396 ? -14.43 39.844 21.625 1 95.69 396 ASP B CA 1
ATOM 6819 C C . ASP B 1 396 ? -13.305 40.875 21.828 1 95.69 396 ASP B C 1
ATOM 6821 O O . ASP B 1 396 ? -12.578 41.188 20.891 1 95.69 396 ASP B O 1
ATOM 6825 N N . ALA B 1 397 ? -13.062 41.219 23.016 1 94.69 397 ALA B N 1
ATOM 6826 C CA . ALA B 1 397 ? -12.102 42.281 23.344 1 94.69 397 ALA B CA 1
ATOM 6827 C C . ALA B 1 397 ? -10.68 41.875 22.953 1 94.69 397 ALA B C 1
ATOM 6829 O O . ALA B 1 397 ? -9.906 42.688 22.469 1 94.69 397 ALA B O 1
ATOM 6830 N N . ALA B 1 398 ? -10.328 40.719 23.219 1 96.19 398 ALA B N 1
ATOM 6831 C CA . ALA B 1 398 ? -8.977 40.25 22.906 1 96.19 398 ALA B CA 1
ATOM 6832 C C . ALA B 1 398 ? -8.75 40.188 21.406 1 96.19 398 ALA B C 1
ATOM 6834 O O . ALA B 1 398 ? -7.703 40.625 20.906 1 96.19 398 ALA B O 1
ATOM 6835 N N . TYR B 1 399 ? -9.711 39.719 20.672 1 96.81 399 TYR B N 1
ATOM 6836 C CA . TYR B 1 399 ? -9.617 39.656 19.219 1 96.81 399 TYR B CA 1
ATOM 6837 C C . TYR B 1 399 ? -9.539 41.031 18.609 1 96.81 399 TYR B C 1
ATOM 6839 O O . TYR B 1 399 ? -8.742 41.281 17.703 1 96.81 399 TYR B O 1
ATOM 6847 N N . GLU B 1 400 ? -10.344 41.875 19.141 1 95.94 400 GLU B N 1
ATOM 6848 C CA . GLU B 1 400 ? -10.359 43.25 18.609 1 95.94 400 GLU B CA 1
ATOM 6849 C C . GLU B 1 400 ? -9.07 43.969 18.969 1 95.94 400 GLU B C 1
ATOM 6851 O O . GLU B 1 400 ? -8.602 44.812 18.203 1 95.94 400 GLU B O 1
ATOM 6856 N N . TYR B 1 401 ? -8.531 43.656 20.109 1 96.62 401 TYR B N 1
ATOM 6857 C CA . TYR B 1 401 ? -7.238 44.219 20.453 1 96.62 401 TYR B CA 1
ATOM 6858 C C . TYR B 1 401 ? -6.176 43.844 19.422 1 96.62 401 TYR B C 1
ATOM 6860 O O . TYR B 1 401 ? -5.402 44.688 18.969 1 96.62 401 TYR B O 1
ATOM 6868 N N . ILE B 1 402 ? -6.148 42.562 19.078 1 97.5 402 ILE B N 1
ATOM 6869 C CA . ILE B 1 402 ? -5.211 42.094 18.062 1 97.5 402 ILE B CA 1
ATOM 6870 C C . ILE B 1 402 ? -5.449 42.812 16.75 1 97.5 402 ILE B C 1
ATOM 6872 O O . ILE B 1 402 ? -4.5 43.25 16.078 1 97.5 402 ILE B O 1
ATOM 6876 N N . ARG B 1 403 ? -6.676 43.031 16.406 1 96.88 403 ARG B N 1
ATOM 6877 C CA . ARG B 1 403 ? -7.02 43.75 15.195 1 96.88 403 ARG B CA 1
ATOM 6878 C C . ARG B 1 403 ? -6.445 45.156 15.219 1 96.88 403 ARG B C 1
ATOM 6880 O O . ARG B 1 403 ? -5.898 45.625 14.219 1 96.88 403 ARG B O 1
ATOM 6887 N N . ASP B 1 404 ? -6.605 45.844 16.344 1 96.81 404 ASP B N 1
ATOM 6888 C CA . ASP B 1 404 ? -6.074 47.219 16.484 1 96.81 404 ASP B CA 1
ATOM 6889 C C . ASP B 1 404 ? -4.57 47.25 16.219 1 96.81 404 ASP B C 1
ATOM 6891 O O . ASP B 1 404 ? -4.082 48.125 15.516 1 96.81 404 ASP B O 1
ATOM 6895 N N . ILE B 1 405 ? -3.92 46.281 16.766 1 97.56 405 ILE B N 1
ATOM 6896 C CA . ILE B 1 405 ? -2.469 46.25 16.625 1 97.56 405 ILE B CA 1
ATOM 6897 C C . ILE B 1 405 ? -2.1 45.906 15.188 1 97.56 405 ILE B C 1
ATOM 6899 O O . ILE B 1 405 ? -1.148 46.469 14.633 1 97.56 405 ILE B O 1
ATOM 6903 N N . VAL B 1 406 ? -2.818 44.969 14.555 1 97.62 406 VAL B N 1
ATOM 6904 C CA . VAL B 1 406 ? -2.576 44.594 13.156 1 97.62 406 VAL B CA 1
ATOM 6905 C C . VAL B 1 406 ? -2.705 45.844 12.273 1 97.62 406 VAL B C 1
ATOM 6907 O O . VAL B 1 406 ? -1.853 46.094 11.414 1 97.62 406 VAL B O 1
ATOM 6910 N N . HIS B 1 407 ? -3.639 46.656 12.531 1 95.81 407 HIS B N 1
ATOM 6911 C CA . HIS B 1 407 ? -3.879 47.812 11.711 1 95.81 407 HIS B CA 1
ATOM 6912 C C . HIS B 1 407 ? -2.789 48.875 11.922 1 95.81 407 HIS B C 1
ATOM 6914 O O . HIS B 1 407 ? -2.457 49.625 11 1 95.81 407 HIS B O 1
ATOM 6920 N N . ALA B 1 408 ? -2.266 48.906 13.078 1 96.5 408 ALA B N 1
ATOM 6921 C CA . ALA B 1 408 ? -1.162 49.812 13.336 1 96.5 408 ALA B CA 1
ATOM 6922 C C . ALA B 1 408 ? 0.103 49.375 12.602 1 96.5 408 ALA B C 1
ATOM 6924 O O . ALA B 1 408 ? 0.801 50.219 12.016 1 96.5 408 ALA B O 1
ATOM 6925 N N . ALA B 1 409 ? 0.341 48.156 12.68 1 97.19 409 ALA B N 1
ATOM 6926 C CA . ALA B 1 409 ? 1.587 47.625 12.133 1 97.19 409 ALA B CA 1
ATOM 6927 C C . ALA B 1 409 ? 1.469 47.375 10.633 1 97.19 409 ALA B C 1
ATOM 6929 O O . ALA B 1 409 ? 2.457 47.469 9.898 1 97.19 409 ALA B O 1
ATOM 6930 N N . TYR B 1 410 ? 0.326 46.969 10.211 1 96.81 410 TYR B N 1
ATOM 6931 C CA . TYR B 1 410 ? 0.013 46.688 8.812 1 96.81 410 TYR B CA 1
ATOM 6932 C C . TYR B 1 410 ? -1.259 47.406 8.383 1 96.81 410 TYR B C 1
ATOM 6934 O O . TYR B 1 410 ? -2.291 46.781 8.148 1 96.81 410 TYR B O 1
ATOM 6942 N N . PRO B 1 411 ? -1.169 48.625 8.094 1 94.38 411 PRO B N 1
ATOM 6943 C CA . PRO B 1 411 ? -2.357 49.469 7.914 1 94.38 411 PRO B CA 1
ATOM 6944 C C . PRO B 1 411 ? -3.203 49.031 6.715 1 94.38 411 PRO B C 1
ATOM 6946 O O . PRO B 1 411 ? -4.414 49.281 6.691 1 94.38 411 PRO B O 1
ATOM 6949 N N . ASP B 1 412 ? -2.672 48.406 5.77 1 91.38 412 ASP B N 1
ATOM 6950 C CA . ASP B 1 412 ? -3.408 48.031 4.559 1 91.38 412 ASP B CA 1
ATOM 6951 C C . ASP B 1 412 ? -3.91 46.594 4.629 1 91.38 412 ASP B C 1
ATOM 6953 O O . ASP B 1 412 ? -4.613 46.125 3.727 1 91.38 412 ASP B O 1
ATOM 6957 N N . ALA B 1 413 ? -3.588 45.906 5.672 1 95.56 413 ALA B N 1
ATOM 6958 C CA . ALA B 1 413 ? -3.932 44.5 5.766 1 95.56 413 ALA B CA 1
ATOM 6959 C C . ALA B 1 413 ? -5.363 44.312 6.262 1 95.56 413 ALA B C 1
ATOM 6961 O O . ALA B 1 413 ? -5.824 45.062 7.133 1 95.56 413 ALA B O 1
ATOM 6962 N N . GLY B 1 414 ? -6.117 43.406 5.621 1 95.81 414 GLY B N 1
ATOM 6963 C CA . GLY B 1 414 ? -7.309 42.875 6.27 1 95.81 414 GLY B CA 1
ATOM 6964 C C . GLY B 1 414 ? -6.996 41.875 7.367 1 95.81 414 GLY B C 1
ATOM 6965 O O . GLY B 1 414 ? -5.832 41.531 7.582 1 95.81 414 GLY B O 1
ATOM 6966 N N . MET B 1 415 ? -8 41.469 8.141 1 96.75 415 MET B N 1
ATOM 6967 C CA . MET B 1 415 ? -7.828 40.438 9.188 1 96.75 415 MET B CA 1
ATOM 6968 C C . MET B 1 415 ? -9.023 39.5 9.234 1 96.75 415 MET B C 1
ATOM 6970 O O . MET B 1 415 ? -10.172 39.938 9.125 1 96.75 415 MET B O 1
ATOM 6974 N N . ALA B 1 416 ? -8.75 38.312 9.297 1 96 416 ALA B N 1
ATOM 6975 C CA . ALA B 1 416 ? -9.805 37.312 9.398 1 96 416 ALA B CA 1
ATOM 6976 C C . ALA B 1 416 ? -9.414 36.188 10.344 1 96 416 ALA B C 1
ATOM 6978 O O . ALA B 1 416 ? -8.227 35.906 10.516 1 96 416 ALA B O 1
ATOM 6979 N N . PRO B 1 417 ? -10.398 35.562 11 1 96.44 417 PRO B N 1
ATOM 6980 C CA . PRO B 1 417 ? -10.125 34.375 11.789 1 96.44 417 PRO B CA 1
ATOM 6981 C C . PRO B 1 417 ? -10 33.125 10.922 1 96.44 417 PRO B C 1
ATOM 6983 O O . PRO B 1 417 ? -10.406 33.125 9.758 1 96.44 417 PRO B O 1
ATOM 6986 N N . TYR B 1 418 ? -9.422 32.062 11.445 1 93.56 418 TYR B N 1
ATOM 6987 C CA . TYR B 1 418 ? -9.398 30.766 10.789 1 93.56 418 TYR B CA 1
ATOM 6988 C C . TYR B 1 418 ? -9.164 29.656 11.797 1 93.56 418 TYR B C 1
ATOM 6990 O O . TYR B 1 418 ? -8.953 29.922 12.984 1 93.56 418 TYR B O 1
ATOM 6998 N N . ILE B 1 419 ? -9.32 28.469 11.359 1 93.5 419 ILE B N 1
ATOM 6999 C CA . ILE B 1 419 ? -8.969 27.281 12.133 1 93.5 419 ILE B CA 1
ATOM 7000 C C . ILE B 1 419 ? -7.645 26.703 11.617 1 93.5 419 ILE B C 1
ATOM 7002 O O . ILE B 1 419 ? -7.52 26.391 10.438 1 93.5 419 ILE B O 1
ATOM 7006 N N . GLN B 1 420 ? -6.73 26.641 12.5 1 91.94 420 GLN B N 1
ATOM 7007 C CA . GLN B 1 420 ? -5.418 26.125 12.133 1 91.94 420 GLN B CA 1
ATOM 7008 C C . GLN B 1 420 ? -5.469 24.625 11.898 1 91.94 420 GLN B C 1
ATOM 7010 O O . GLN B 1 420 ? -6.082 23.891 12.68 1 91.94 420 GLN B O 1
ATOM 7015 N N . VAL B 1 421 ? -4.906 24.188 10.852 1 85.88 421 VAL B N 1
ATOM 7016 C CA . VAL B 1 421 ? -4.965 22.766 10.484 1 85.88 421 VAL B CA 1
ATOM 7017 C C . VAL B 1 421 ? -3.857 22 11.203 1 85.88 421 VAL B C 1
ATOM 7019 O O . VAL B 1 421 ? -3.955 20.797 11.391 1 85.88 421 VAL B O 1
ATOM 7022 N N . SER B 1 422 ? -2.803 22.672 11.602 1 81.25 422 SER B N 1
ATOM 7023 C CA . SER B 1 422 ? -1.699 22.094 12.359 1 81.25 422 SER B CA 1
ATOM 7024 C C . SER B 1 422 ? -1.848 22.359 13.852 1 81.25 422 SER B C 1
ATOM 7026 O O . SER B 1 422 ? -2.777 23.047 14.273 1 81.25 422 SER B O 1
ATOM 7028 N N . SER B 1 423 ? -0.982 21.719 14.578 1 84.81 423 SER B N 1
ATOM 7029 C CA . SER B 1 423 ? -1.004 21.938 16.016 1 84.81 423 SER B CA 1
ATOM 7030 C C . SER B 1 423 ? 0.245 22.672 16.484 1 84.81 423 SER B C 1
ATOM 7032 O O . SER B 1 423 ? 1.306 22.562 15.875 1 84.81 423 SER B O 1
ATOM 7034 N N . SER B 1 424 ? 0.115 23.453 17.469 1 91.06 424 SER B N 1
ATOM 7035 C CA . SER B 1 424 ? 1.2 24.125 18.172 1 91.06 424 SER B CA 1
ATOM 7036 C C . SER B 1 424 ? 1.043 24 19.688 1 91.06 424 SER B C 1
ATOM 7038 O O . SER B 1 424 ? 0.129 23.328 20.172 1 91.06 424 SER B O 1
ATOM 7040 N N . ASP B 1 425 ? 1.963 24.578 20.406 1 95.94 425 ASP B N 1
ATOM 7041 C CA . ASP B 1 425 ? 1.922 24.531 21.859 1 95.94 425 ASP B CA 1
ATOM 7042 C C . ASP B 1 425 ? 0.708 25.297 22.391 1 95.94 425 ASP B C 1
ATOM 7044 O O . ASP B 1 425 ? 0.346 25.156 23.562 1 95.94 425 ASP B O 1
ATOM 7048 N N . ALA B 1 426 ? 0.113 26.062 21.531 1 96.75 426 ALA B N 1
ATOM 7049 C CA . ALA B 1 426 ? -1.069 26.812 21.953 1 96.75 426 ALA B CA 1
ATOM 7050 C C . ALA B 1 426 ? -2.152 25.875 22.484 1 96.75 426 ALA B C 1
ATOM 7052 O O . ALA B 1 426 ? -2.92 26.25 23.375 1 96.75 426 ALA B O 1
ATOM 7053 N N . ARG B 1 427 ? -2.209 24.672 21.953 1 95.5 427 ARG B N 1
ATOM 7054 C CA . ARG B 1 427 ? -3.264 23.734 22.328 1 95.5 427 ARG B CA 1
ATOM 7055 C C . ARG B 1 427 ? -3.24 23.453 23.828 1 95.5 427 ARG B C 1
ATOM 7057 O O . ARG B 1 427 ? -4.289 23.266 24.453 1 95.5 427 ARG B O 1
ATOM 7064 N N . HIS B 1 428 ? -2.068 23.453 24.438 1 96.94 428 HIS B N 1
ATOM 7065 C CA . HIS B 1 428 ? -1.939 23.156 25.859 1 96.94 428 HIS B CA 1
ATOM 7066 C C . HIS B 1 428 ? -2.531 24.281 26.703 1 96.94 428 HIS B C 1
ATOM 7068 O O . HIS B 1 428 ? -3.23 24.016 27.688 1 96.94 428 HIS B O 1
ATOM 7074 N N . PHE B 1 429 ? -2.273 25.5 26.328 1 98 429 PHE B N 1
ATOM 7075 C CA . PHE B 1 429 ? -2.879 26.625 27.031 1 98 429 PHE B CA 1
ATOM 7076 C C . PHE B 1 429 ? -4.383 26.656 26.797 1 98 429 PHE B C 1
ATOM 7078 O O . PHE B 1 429 ? -5.156 26.953 27.703 1 98 429 PHE B O 1
ATOM 7085 N N . HIS B 1 430 ? -4.73 26.391 25.609 1 96.88 430 HIS B N 1
ATOM 7086 C CA . HIS B 1 430 ? -6.121 26.547 25.203 1 96.88 430 HIS B CA 1
ATOM 7087 C C . HIS B 1 430 ? -7.027 25.578 25.938 1 96.88 430 HIS B C 1
ATOM 7089 O O . HIS B 1 430 ? -8.219 25.844 26.125 1 96.88 430 HIS B O 1
ATOM 7095 N N . ARG B 1 431 ? -6.539 24.484 26.375 1 95.06 431 ARG B N 1
ATOM 7096 C CA . ARG B 1 431 ? -7.32 23.516 27.141 1 95.06 431 ARG B CA 1
ATOM 7097 C C . ARG B 1 431 ? -7.598 24.031 28.547 1 95.06 431 ARG B C 1
ATOM 7099 O O . ARG B 1 431 ? -8.531 23.578 29.203 1 95.06 431 ARG B O 1
ATOM 7106 N N . ALA B 1 432 ? -6.824 25.016 28.953 1 96.75 432 ALA B N 1
ATOM 7107 C CA . ALA B 1 432 ? -6.949 25.531 30.312 1 96.75 432 ALA B CA 1
ATOM 7108 C C . ALA B 1 432 ? -7.547 26.938 30.312 1 96.75 432 ALA B C 1
ATOM 7110 O O . ALA B 1 432 ? -8.203 27.328 31.266 1 96.75 432 ALA B O 1
ATOM 7111 N N . PHE B 1 433 ? -7.344 27.703 29.219 1 97.5 433 PHE B N 1
ATOM 7112 C CA . PHE B 1 433 ? -7.723 29.109 29.203 1 97.5 433 PHE B CA 1
ATOM 7113 C C . PHE B 1 433 ? -8.516 29.438 27.938 1 97.5 433 PHE B C 1
ATOM 7115 O O . PHE B 1 433 ? -8.25 28.891 26.875 1 97.5 433 PHE B O 1
ATOM 7122 N N . PRO B 1 434 ? -9.391 30.312 27.938 1 96.56 434 PRO B N 1
ATOM 7123 C CA . PRO B 1 434 ? -10.383 30.469 26.875 1 96.56 434 PRO B CA 1
ATOM 7124 C C . PRO B 1 434 ? -9.883 31.344 25.719 1 96.56 434 PRO B C 1
ATOM 7126 O O . PRO B 1 434 ? -10.359 31.219 24.594 1 96.56 434 PRO B O 1
ATOM 7129 N N . ARG B 1 435 ? -8.969 32.344 25.969 1 97.94 435 ARG B N 1
ATOM 7130 C CA . ARG B 1 435 ? -8.531 33.281 24.938 1 97.94 435 ARG B CA 1
ATOM 7131 C C . ARG B 1 435 ? -7.094 33 24.516 1 97.94 435 ARG B C 1
ATOM 7133 O O . ARG B 1 435 ? -6.156 33.625 25.016 1 97.94 435 ARG B O 1
ATOM 7140 N N . VAL B 1 436 ? -7.031 32.062 23.594 1 98.38 436 VAL B N 1
ATOM 7141 C CA . VAL B 1 436 ? -5.746 31.641 23.047 1 98.38 436 VAL B CA 1
ATOM 7142 C C . VAL B 1 436 ? -5.766 31.812 21.531 1 98.38 436 VAL B C 1
ATOM 7144 O O . VAL B 1 436 ? -6.539 31.141 20.828 1 98.38 436 VAL B O 1
ATOM 7147 N N . TYR B 1 437 ? -4.957 32.656 21.031 1 98.5 437 TYR B N 1
ATOM 7148 C CA . TYR B 1 437 ? -4.945 32.969 19.609 1 98.5 437 TYR B CA 1
ATOM 7149 C C . TYR B 1 437 ? -3.631 32.562 18.953 1 98.5 437 TYR B C 1
ATOM 7151 O O . TYR B 1 437 ? -2.592 32.531 19.625 1 98.5 437 TYR B O 1
ATOM 7159 N N . ARG B 1 438 ? -3.699 32.188 17.734 1 97.75 438 ARG B N 1
ATOM 7160 C CA . ARG B 1 438 ? -2.545 31.781 16.938 1 97.75 438 ARG B CA 1
ATOM 7161 C C . ARG B 1 438 ? -2.252 32.781 15.836 1 97.75 438 ARG B C 1
ATOM 7163 O O . ARG B 1 438 ? -2.887 32.781 14.781 1 97.75 438 ARG B O 1
ATOM 7170 N N . PHE B 1 439 ? -1.206 33.531 16.062 1 97.62 439 PHE B N 1
ATOM 7171 C CA . PHE B 1 439 ? -0.882 34.594 15.109 1 97.62 439 PHE B CA 1
ATOM 7172 C C . PHE B 1 439 ? 0.542 35.094 15.32 1 97.62 439 PHE B C 1
ATOM 7174 O O . PHE B 1 439 ? 0.892 35.562 16.406 1 97.62 439 PHE B O 1
ATOM 7181 N N . ALA B 1 440 ? 1.267 34.969 14.328 1 97.19 440 ALA B N 1
ATOM 7182 C CA . ALA B 1 440 ? 2.559 35.656 14.266 1 97.19 440 ALA B CA 1
ATOM 7183 C C . ALA B 1 440 ? 2.449 36.969 13.492 1 97.19 440 ALA B C 1
ATOM 7185 O O . ALA B 1 440 ? 2.145 36.969 12.297 1 97.19 440 ALA B O 1
ATOM 7186 N N . GLY B 1 441 ? 2.645 38.094 14.109 1 97.75 441 GLY B N 1
ATOM 7187 C CA . GLY B 1 441 ? 2.549 39.375 13.469 1 97.75 441 GLY B CA 1
ATOM 7188 C C . GLY B 1 441 ? 3.688 39.656 12.5 1 97.75 441 GLY B C 1
ATOM 7189 O O . GLY B 1 441 ? 4.328 40.719 12.57 1 97.75 441 GLY B O 1
ATOM 7190 N N . ILE B 1 442 ? 3.98 38.719 11.711 1 98.19 442 ILE B N 1
ATOM 7191 C CA . ILE B 1 442 ? 5.062 38.781 10.734 1 98.19 442 ILE B CA 1
ATOM 7192 C C . ILE B 1 442 ? 4.512 38.5 9.336 1 98.19 442 ILE B C 1
ATOM 7194 O O . ILE B 1 442 ? 3.678 37.625 9.156 1 98.19 442 ILE B O 1
ATOM 7198 N N . LEU B 1 443 ? 4.938 39.312 8.328 1 97.5 443 LEU B N 1
ATOM 7199 C CA . LEU B 1 443 ? 4.543 39.062 6.945 1 97.5 443 LEU B CA 1
ATOM 7200 C C . LEU B 1 443 ? 5.34 37.938 6.332 1 97.5 443 LEU B C 1
ATOM 7202 O O . LEU B 1 443 ? 6.562 38.031 6.191 1 97.5 443 LEU B O 1
ATOM 7206 N N . PHE B 1 444 ? 4.699 36.875 6.027 1 95.38 444 PHE B N 1
ATOM 7207 C CA . PHE B 1 444 ? 5.297 35.781 5.258 1 95.38 444 PHE B CA 1
ATOM 7208 C C . PHE B 1 444 ? 4.922 35.906 3.785 1 95.38 444 PHE B C 1
ATOM 7210 O O . PHE B 1 444 ? 3.746 35.812 3.428 1 95.38 444 PHE B O 1
ATOM 7217 N N . ARG B 1 445 ? 5.902 36 2.936 1 93.62 445 ARG B N 1
ATOM 7218 C CA . ARG B 1 445 ? 5.656 36.25 1.518 1 93.62 445 ARG B CA 1
ATOM 7219 C C . ARG B 1 445 ? 5.805 34.969 0.703 1 93.62 445 ARG B C 1
ATOM 7221 O O . ARG B 1 445 ? 6.648 34.125 1.01 1 93.62 445 ARG B O 1
ATOM 7228 N N . GLY B 1 446 ? 4.965 34.906 -0.28 1 87.69 446 GLY B N 1
ATOM 7229 C CA . GLY B 1 446 ? 5.117 33.844 -1.27 1 87.69 446 GLY B CA 1
ATOM 7230 C C . GLY B 1 446 ? 5.02 32.469 -0.675 1 87.69 446 GLY B C 1
ATOM 7231 O O . GLY B 1 446 ? 4.016 32.094 -0.052 1 87.69 446 GLY B O 1
ATOM 7232 N N . ASP B 1 447 ? 6.152 31.734 -0.818 1 85.81 447 ASP B N 1
ATOM 7233 C CA . ASP B 1 447 ? 6.129 30.328 -0.43 1 85.81 447 ASP B CA 1
ATOM 7234 C C . ASP B 1 447 ? 6.805 30.109 0.924 1 85.81 447 ASP B C 1
ATOM 7236 O O . ASP B 1 447 ? 7.141 28.984 1.289 1 85.81 447 ASP B O 1
ATOM 7240 N N . GLN B 1 448 ? 6.977 31.156 1.649 1 90.12 448 GLN B N 1
ATOM 7241 C CA . GLN B 1 448 ? 7.738 31.062 2.891 1 90.12 448 GLN B CA 1
ATOM 7242 C C . GLN B 1 448 ? 7.039 30.172 3.908 1 90.12 448 GLN B C 1
ATOM 7244 O O . GLN B 1 448 ? 7.691 29.422 4.637 1 90.12 448 GLN B O 1
ATOM 7249 N N . ARG B 1 449 ? 5.762 30.203 3.947 1 85.25 449 ARG B N 1
ATOM 7250 C CA . ARG B 1 449 ? 5.027 29.344 4.867 1 85.25 449 ARG B CA 1
ATOM 7251 C C . ARG B 1 449 ? 5.141 27.875 4.453 1 85.25 449 ARG B C 1
ATOM 7253 O O . ARG B 1 449 ? 5.223 26.984 5.301 1 85.25 449 ARG B O 1
ATOM 7260 N N . THR B 1 450 ? 5.16 27.641 3.172 1 78.5 450 THR B N 1
ATOM 7261 C CA . THR B 1 450 ? 5.207 26.281 2.662 1 78.5 450 THR B CA 1
ATOM 7262 C C . THR B 1 450 ? 6.594 25.672 2.855 1 78.5 450 THR B C 1
ATOM 7264 O O . THR B 1 450 ? 6.758 24.453 2.809 1 78.5 450 THR B O 1
ATOM 7267 N N . ARG B 1 451 ? 7.574 26.453 3.141 1 84.5 451 ARG B N 1
ATOM 7268 C CA . ARG B 1 451 ? 8.945 26 3.309 1 84.5 451 ARG B CA 1
ATOM 7269 C C . ARG B 1 451 ? 9.227 25.609 4.758 1 84.5 451 ARG B C 1
ATOM 7271 O O . ARG B 1 451 ? 10.289 25.078 5.074 1 84.5 451 ARG B O 1
ATOM 7278 N N . ILE B 1 452 ? 8.25 25.797 5.602 1 85.25 452 ILE B N 1
ATOM 7279 C CA . ILE B 1 452 ? 8.391 25.375 6.988 1 85.25 452 ILE B CA 1
ATOM 7280 C C . ILE B 1 452 ? 8.711 23.875 7.035 1 85.25 452 ILE B C 1
ATOM 7282 O O . ILE B 1 452 ? 8.078 23.078 6.344 1 85.25 452 ILE B O 1
ATOM 7286 N N . HIS B 1 453 ? 9.742 23.484 7.809 1 80.69 453 HIS B N 1
ATOM 7287 C CA . HIS B 1 453 ? 10.219 22.109 7.957 1 80.69 453 HIS B CA 1
ATOM 7288 C C . HIS B 1 453 ? 10.836 21.609 6.664 1 80.69 453 HIS B C 1
ATOM 7290 O O . HIS B 1 453 ? 11.195 20.422 6.562 1 80.69 453 HIS B O 1
ATOM 7296 N N . GLY B 1 454 ? 10.922 22.484 5.672 1 82.38 454 GLY B N 1
ATOM 7297 C CA . GLY B 1 454 ? 11.484 22.094 4.391 1 82.38 454 GLY B CA 1
ATOM 7298 C C . GLY B 1 454 ? 12.828 22.734 4.113 1 82.38 454 GLY B C 1
ATOM 7299 O O . GLY B 1 454 ? 13.445 23.312 5.012 1 82.38 454 GLY B O 1
ATOM 7300 N N . GLN B 1 455 ? 13.242 22.562 2.848 1 88 455 GLN B N 1
ATOM 7301 C CA . GLN B 1 455 ? 14.508 23.156 2.432 1 88 455 GLN B CA 1
ATOM 7302 C C . GLN B 1 455 ? 14.359 24.641 2.18 1 88 455 GLN B C 1
ATOM 7304 O O . GLN B 1 455 ? 13.258 25.125 1.911 1 88 455 GLN B O 1
ATOM 7309 N N . ASP B 1 456 ? 15.328 25.344 2.451 1 94.62 456 ASP B N 1
ATOM 7310 C CA . ASP B 1 456 ? 15.484 26.75 2.076 1 94.62 456 ASP B CA 1
ATOM 7311 C C . ASP B 1 456 ? 14.461 27.625 2.793 1 94.62 456 ASP B C 1
ATOM 7313 O O . ASP B 1 456 ? 13.875 28.531 2.189 1 94.62 456 ASP B O 1
ATOM 7317 N N . GLU B 1 457 ? 14.211 27.234 3.992 1 95 457 GLU B N 1
ATOM 7318 C CA . GLU B 1 457 ? 13.469 28.156 4.84 1 95 457 GLU B CA 1
ATOM 7319 C C . GLU B 1 457 ? 14.125 29.531 4.871 1 95 457 GLU B C 1
ATOM 7321 O O . GLU B 1 457 ? 15.352 29.641 4.961 1 95 457 GLU B O 1
ATOM 7326 N N . ASN B 1 458 ? 13.297 30.594 4.68 1 97.75 458 ASN B N 1
ATOM 7327 C CA . ASN B 1 458 ? 13.844 31.938 4.637 1 97.75 458 ASN B CA 1
ATOM 7328 C C . ASN B 1 458 ? 12.789 32.969 5.023 1 97.75 458 ASN B C 1
ATOM 7330 O O . ASN B 1 458 ? 11.594 32.688 4.984 1 97.75 458 ASN B O 1
ATOM 7334 N N . LEU B 1 459 ? 13.234 34.125 5.422 1 98.25 459 LEU B N 1
ATOM 7335 C CA . LEU B 1 459 ? 12.375 35.219 5.824 1 98.25 459 LEU B CA 1
ATOM 7336 C C . LEU B 1 459 ? 12.93 36.562 5.312 1 98.25 459 LEU B C 1
ATOM 7338 O O . LEU B 1 459 ? 14.141 36.781 5.371 1 98.25 459 LEU B O 1
ATOM 7342 N N . ASP B 1 460 ? 12.094 37.406 4.844 1 98.44 460 ASP B N 1
ATOM 7343 C CA . ASP B 1 460 ? 12.531 38.75 4.43 1 98.44 460 ASP B CA 1
ATOM 7344 C C . ASP B 1 460 ? 13.039 39.531 5.625 1 98.44 460 ASP B C 1
ATOM 7346 O O . ASP B 1 460 ? 12.398 39.562 6.68 1 98.44 460 ASP B O 1
ATOM 7350 N N . VAL B 1 461 ? 14.141 40.219 5.402 1 98.69 461 VAL B N 1
ATOM 7351 C CA . VAL B 1 461 ? 14.68 41.094 6.426 1 98.69 461 VAL B CA 1
ATOM 7352 C C . VAL B 1 461 ? 13.625 42.156 6.809 1 98.69 461 VAL B C 1
ATOM 7354 O O . VAL B 1 461 ? 13.398 42.406 7.992 1 98.69 461 VAL B O 1
ATOM 7357 N N . GLU B 1 462 ? 13 42.688 5.867 1 98.19 462 GLU B N 1
ATOM 7358 C CA . GLU B 1 462 ? 12 43.719 6.105 1 98.19 462 GLU B CA 1
ATOM 7359 C C . GLU B 1 462 ? 10.797 43.156 6.871 1 98.19 462 GLU B C 1
ATOM 7361 O O . GLU B 1 462 ? 10.203 43.844 7.691 1 98.19 462 GLU B O 1
ATOM 7366 N N . SER B 1 463 ? 10.414 41.969 6.551 1 98.38 463 SER B N 1
ATOM 7367 C CA . SER B 1 463 ? 9.32 41.312 7.273 1 98.38 463 SER B CA 1
ATOM 7368 C C . SER B 1 463 ? 9.648 41.156 8.758 1 98.38 463 SER B C 1
ATOM 7370 O O . SER B 1 463 ? 8.789 41.375 9.617 1 98.38 463 SER B O 1
ATOM 7372 N N . PHE B 1 464 ? 10.922 40.812 9.031 1 98.44 464 PHE B N 1
ATOM 7373 C CA . PHE B 1 464 ? 11.352 40.688 10.414 1 98.44 464 PHE B CA 1
ATOM 7374 C C . PHE B 1 464 ? 11.266 42.031 11.125 1 98.44 464 PHE B C 1
ATOM 7376 O O . PHE B 1 464 ? 10.711 42.125 12.219 1 98.44 464 PHE B O 1
ATOM 7383 N N . LYS B 1 465 ? 11.742 42.969 10.461 1 98.75 465 LYS B N 1
ATOM 7384 C CA . LYS B 1 465 ? 11.75 44.312 11.047 1 98.75 465 LYS B CA 1
ATOM 7385 C C . LYS B 1 465 ? 10.328 44.781 11.336 1 98.75 465 LYS B C 1
ATOM 7387 O O . LYS B 1 465 ? 10.07 45.375 12.398 1 98.75 465 LYS B O 1
ATOM 7392 N N . ARG B 1 466 ? 9.453 44.594 10.469 1 98.19 466 ARG B N 1
ATOM 7393 C CA . ARG B 1 466 ? 8.062 44.969 10.664 1 98.19 466 ARG B CA 1
ATOM 7394 C C . ARG B 1 466 ? 7.422 44.156 11.789 1 98.19 466 ARG B C 1
ATOM 7396 O O . ARG B 1 466 ? 6.59 44.688 12.539 1 98.19 466 ARG B O 1
ATOM 7403 N N . GLY B 1 467 ? 7.801 42.906 11.82 1 98.62 467 GLY B N 1
ATOM 7404 C CA . GLY B 1 467 ? 7.316 42.062 12.906 1 98.62 467 GLY B CA 1
ATOM 7405 C C . GLY B 1 467 ? 7.688 42.594 14.281 1 98.62 467 GLY B C 1
ATOM 7406 O O . GLY B 1 467 ? 6.871 42.562 15.203 1 98.62 467 GLY B O 1
ATOM 7407 N N . VAL B 1 468 ? 8.914 43.094 14.406 1 98.81 468 VAL B N 1
ATOM 7408 C CA . VAL B 1 468 ? 9.336 43.719 15.656 1 98.81 468 VAL B CA 1
ATOM 7409 C C . VAL B 1 468 ? 8.406 44.875 15.992 1 98.81 468 VAL B C 1
ATOM 7411 O O . VAL B 1 468 ? 8.031 45.062 17.156 1 98.81 468 VAL B O 1
ATOM 7414 N N . GLY B 1 469 ? 8.055 45.625 14.953 1 98.62 469 GLY B N 1
ATOM 7415 C CA . GLY B 1 469 ? 7.137 46.719 15.148 1 98.62 469 GLY B CA 1
ATOM 7416 C C . GLY B 1 469 ? 5.777 46.312 15.656 1 98.62 469 GLY B C 1
ATOM 7417 O O . GLY B 1 469 ? 5.18 46.969 16.5 1 98.62 469 GLY B O 1
ATOM 7418 N N . PHE B 1 470 ? 5.227 45.25 15.148 1 98.5 470 PHE B N 1
ATOM 7419 C CA . PHE B 1 470 ? 3.949 44.719 15.602 1 98.5 470 PHE B CA 1
ATOM 7420 C C . PHE B 1 470 ? 3.988 44.438 17.094 1 98.5 470 PHE B C 1
ATOM 7422 O O . PHE B 1 470 ? 3.109 44.875 17.844 1 98.5 470 PHE B O 1
ATOM 7429 N N . TYR B 1 471 ? 4.984 43.656 17.531 1 98.81 471 TYR B N 1
ATOM 7430 C CA . TYR B 1 471 ? 5.031 43.25 18.938 1 98.81 471 TYR B CA 1
ATOM 7431 C C . TYR B 1 471 ? 5.359 44.438 19.844 1 98.81 471 TYR B C 1
ATOM 7433 O O . TYR B 1 471 ? 4.898 44.5 20.984 1 98.81 471 TYR B O 1
ATOM 7441 N N . TYR B 1 472 ? 6.152 45.375 19.297 1 98.69 472 TYR B N 1
ATOM 7442 C CA . TYR B 1 472 ? 6.355 46.625 20.031 1 98.69 472 TYR B CA 1
ATOM 7443 C C . TYR B 1 472 ? 5.02 47.281 20.359 1 98.69 472 TYR B C 1
ATOM 7445 O O . TYR B 1 472 ? 4.758 47.625 21.516 1 98.69 472 TYR B O 1
ATOM 7453 N N . GLU B 1 473 ? 4.199 47.406 19.359 1 98.06 473 GLU B N 1
ATOM 7454 C CA . GLU B 1 473 ? 2.89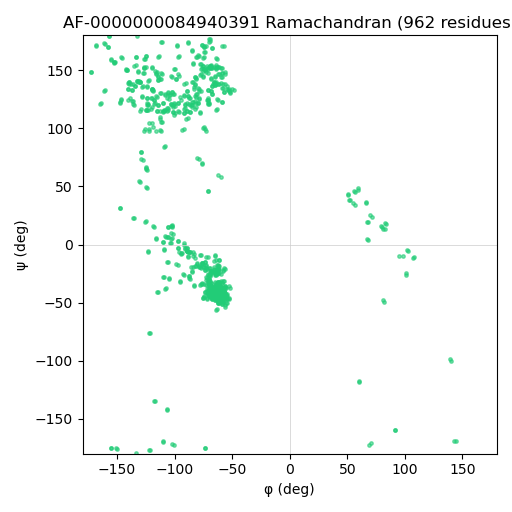8 48.031 19.562 1 98.06 473 GLU B CA 1
ATOM 7455 C C . GLU B 1 473 ? 1.985 47.188 20.422 1 98.06 473 GLU B C 1
ATOM 7457 O O . GLU B 1 473 ? 1.188 47.688 21.203 1 98.06 473 GLU B O 1
ATOM 7462 N N . PHE B 1 474 ? 2.037 45.844 20.203 1 98.31 474 PHE B N 1
ATOM 7463 C CA . PHE B 1 474 ? 1.215 44.906 20.969 1 98.31 474 PHE B CA 1
ATOM 7464 C C . PHE B 1 474 ? 1.448 45.094 22.469 1 98.31 474 PHE B C 1
ATOM 7466 O O . PHE B 1 474 ? 0.494 45.156 23.25 1 98.31 474 PHE B O 1
ATOM 7473 N N . ILE B 1 475 ? 2.695 45.188 22.828 1 98 475 ILE B N 1
ATOM 7474 C CA . ILE B 1 475 ? 3.064 45.312 24.234 1 98 475 ILE B CA 1
ATOM 7475 C C . ILE B 1 475 ? 2.777 46.719 24.734 1 98 475 ILE B C 1
ATOM 7477 O O . ILE B 1 475 ? 2.17 46.906 25.797 1 98 475 ILE B O 1
ATOM 7481 N N . ARG B 1 476 ? 3.154 47.656 24 1 96.69 476 ARG B N 1
ATOM 7482 C CA . ARG B 1 476 ? 3.061 49.062 24.406 1 96.69 476 ARG B CA 1
ATOM 7483 C C . ARG B 1 476 ? 1.613 49.469 24.688 1 96.69 476 ARG B C 1
ATOM 7485 O O . ARG B 1 476 ? 1.343 50.281 25.562 1 96.69 476 ARG B O 1
ATOM 7492 N N . ASN B 1 477 ? 0.731 48.875 24 1 95.38 477 ASN B N 1
ATOM 7493 C CA . ASN B 1 477 ? -0.658 49.312 24.062 1 95.38 477 ASN B CA 1
ATOM 7494 C C . ASN B 1 477 ? -1.499 48.375 24.922 1 95.38 477 ASN B C 1
ATOM 7496 O O . ASN B 1 477 ? -2.727 48.469 24.953 1 95.38 477 ASN B O 1
ATOM 7500 N N . LEU B 1 478 ? -0.98 47.469 25.641 1 94.56 478 LEU B N 1
ATOM 7501 C CA . LEU B 1 478 ? -1.695 46.469 26.406 1 94.56 478 LEU B CA 1
ATOM 7502 C C . LEU B 1 478 ? -2.588 47.125 27.469 1 94.56 478 LEU B C 1
ATOM 7504 O O . LEU B 1 478 ? -3.572 46.531 27.906 1 94.56 478 LEU B O 1
ATOM 7508 N N . ASP B 1 479 ? -2.252 48.25 27.844 1 85.88 479 ASP B N 1
ATOM 7509 C CA . ASP B 1 479 ? -3.066 48.969 28.828 1 85.88 479 ASP B CA 1
ATOM 7510 C C . ASP B 1 479 ? -4.453 49.281 28.281 1 85.88 479 ASP B C 1
ATOM 7512 O O . ASP B 1 479 ? -5.395 49.531 29.031 1 85.88 479 ASP B O 1
ATOM 7516 N N . ARG B 1 480 ? -4.492 49.281 26.969 1 81.81 480 ARG B N 1
ATOM 7517 C CA . ARG B 1 480 ? -5.766 49.562 26.312 1 81.81 480 ARG B CA 1
ATOM 7518 C C . ARG B 1 480 ? -6.629 48.312 26.234 1 81.81 480 ARG B C 1
ATOM 7520 O O . ARG B 1 480 ? -7.824 48.375 25.938 1 81.81 480 ARG B O 1
ATOM 7527 N N . PHE B 1 481 ? -6.035 47.219 26.594 1 80.25 481 PHE B N 1
ATOM 7528 C CA . PHE B 1 481 ? -6.73 45.938 26.547 1 80.25 481 PHE B CA 1
ATOM 7529 C C . PHE B 1 481 ? -7.789 45.875 27.641 1 80.25 481 PHE B C 1
ATOM 7531 O O . PHE B 1 481 ? -7.48 46.031 28.828 1 80.25 481 PHE B O 1
ATOM 7538 N N . GLY B 1 482 ? -9.047 45.625 27.406 1 65.19 482 GLY B N 1
ATOM 7539 C CA . GLY B 1 482 ? -10.125 45.5 28.375 1 65.19 482 GLY B CA 1
ATOM 7540 C C . GLY B 1 482 ? -10.93 46.781 28.5 1 65.19 482 GLY B C 1
ATOM 7541 O O . GLY B 1 482 ? -11.898 46.844 29.266 1 65.19 482 GLY B O 1
ATOM 7542 N N . GLU B 1 483 ? -10.383 47.844 27.859 1 58.91 483 GLU B N 1
ATOM 7543 C CA . GLU B 1 483 ? -11.148 49.094 27.844 1 58.91 483 GLU B CA 1
ATOM 7544 C C . GLU B 1 483 ? -12.227 49.062 26.766 1 58.91 483 GLU B C 1
ATOM 7546 O O . GLU B 1 483 ? -12.086 48.375 25.75 1 58.91 483 GLU B O 1
#

Solvent-accessible surface area (backbone atoms only — not comparable to full-atom values): 48844 Å² total; per-residue (Å²): 110,66,62,60,50,50,51,50,49,51,51,51,51,50,51,48,51,45,50,51,34,19,68,65,40,50,66,81,73,54,82,54,88,52,68,69,58,84,56,53,44,48,73,66,51,50,50,48,42,33,57,57,34,45,47,70,27,45,62,52,89,89,39,91,80,54,74,57,61,42,59,67,46,42,61,63,49,44,37,69,74,35,48,58,49,63,64,72,27,50,78,43,72,38,85,84,61,18,42,37,32,38,41,76,26,79,36,83,85,45,56,27,36,35,43,43,38,28,62,27,31,75,84,78,67,55,80,83,33,89,55,56,43,45,63,32,45,75,56,97,62,23,33,31,13,56,28,39,64,57,26,39,42,56,39,39,22,51,52,50,21,48,35,50,38,52,74,70,64,60,75,49,48,41,26,37,34,42,39,30,28,46,34,61,92,72,71,47,66,49,55,54,49,52,48,50,50,30,57,75,68,67,55,59,59,63,34,35,39,19,61,77,26,29,25,31,53,74,42,72,84,77,22,69,50,38,30,32,36,36,17,28,31,24,26,7,35,37,33,40,40,37,37,26,67,34,90,40,51,53,31,68,42,48,50,79,70,31,9,39,45,42,46,32,49,18,53,36,45,47,69,77,54,63,59,70,77,44,90,45,72,50,54,50,49,21,49,38,37,50,21,31,60,30,55,67,69,44,13,39,45,54,42,34,40,94,74,35,42,70,58,50,52,58,56,34,58,75,34,38,71,52,29,40,71,27,23,40,40,72,18,59,12,24,37,35,32,20,99,41,60,64,32,32,30,38,49,17,38,37,26,39,21,32,31,32,27,64,94,54,51,64,66,61,55,50,50,54,58,56,68,35,38,87,72,82,66,49,71,48,75,44,68,79,42,65,39,31,58,74,23,71,46,91,86,32,63,66,44,39,47,52,43,20,35,44,37,14,56,37,67,73,37,48,63,27,47,37,70,33,69,58,79,63,69,53,50,54,47,34,76,76,40,67,45,39,36,15,41,33,68,33,57,44,55,88,61,35,70,75,18,58,96,47,65,67,20,36,32,44,51,66,28,51,18,45,19,15,16,24,44,33,48,47,60,72,46,47,76,56,60,87,109,109,68,63,60,52,50,50,50,48,50,49,51,51,51,51,48,53,45,50,52,34,19,66,64,41,50,67,81,75,56,82,53,87,52,68,69,59,86,56,54,44,50,73,66,51,52,51,49,43,33,56,57,36,45,47,71,27,44,62,51,87,90,40,90,79,53,75,55,61,44,59,67,46,42,61,62,49,45,38,70,72,34,47,58,49,62,66,70,29,50,78,43,71,38,85,82,60,19,41,36,32,38,42,76,27,79,36,82,84,44,56,27,35,36,43,44,38,28,62,29,30,74,82,75,67,55,78,84,33,90,55,57,42,47,64,32,45,75,56,97,62,23,36,31,13,56,26,37,64,56,26,39,42,54,40,40,21,51,51,50,20,49,33,52,38,50,75,70,64,58,74,50,48,41,26,37,34,43,38,31,27,46,34,61,93,72,71,49,66,47,57,55,50,52,47,51,51,30,56,77,69,68,56,60,61,62,34,34,39,19,60,76,25,30,25,30,52,74,43,72,84,76,22,69,49,37,30,32,35,36,18,28,29,22,26,7,35,35,34,39,39,38,38,26,67,34,90,38,50,53,33,69,43,46,50,80,67,31,9,39,44,42,45,32,50,19,52,38,44,47,68,77,54,64,59,71,77,44,90,44,73,50,54,52,48,20,48,37,38,50,19,31,60,31,55,69,69,45,13,37,44,54,41,34,41,93,76,37,44,69,58,50,52,58,57,35,58,75,35,37,69,52,29,39,71,27,24,40,40,72,18,60,12,25,36,38,31,21,98,41,62,63,32,32,30,38,49,17,39,37,27,38,22,32,30,31,27,63,92,53,50,66,67,60,55,49,50,53,58,56,66,34,37,88,73,82,65,50,69,48,74,44,67,80,42,64,37,31,61,73,22,72,47,91,86,32,64,67,43,41,46,51,43,20,33,46,35,15,55,36,70,75,38,48,65,28,48,38,71,33,69,58,78,61,67,54,50,53,47,34,74,77,39,66,46,37,36,16,43,32,67,33,57,44,56,87,60,37,71,75,18,58,97,48,65,68,21,36,32,44,50,66,28,52,18,45,18,14,16,24,46,32,48,48,59,72,46,46,76,58,59,88,109

InterPro domains:
  IPR002933 Peptidase M20 [PF01546] (115-477)
  IPR011650 Peptidase M20, dimerisation domain [PF07687] (233-374)
  IPR036264 Bacterial exopeptidase dimerisation domain [SSF55031] (236-375)
  IPR047177 Peptidase M20A [PTHR45962] (5-480)

pLDDT: mean 94.14, std 5.24, range [58.91, 98.88]